Protein AF-0000000080304300 (afdb_homodimer)

Secondary structure (DSSP, 8-state):
-----SHHHHHHHHHHHHHHHHHHHHHHHHHHHHHHHHT--HHHHHHHHHHHHHHHHHHHHHHHHHHHHH-HHHHHHHHHHHHHHHHHHHHT--SHHHHHHHHHHHHHHHHHHHHHHHHHHHHHHHTT-HHHHHHHHHHHTTHHHHHHHHHHHHHHHHHHHH-HHHHHHHHHHHHHHHHHHHHHS------------S------------SS--HHHHHHHHHHHHHHHHHHHHHHHHHHHHHHHTT---HHHHHHHHHHHHHTHHHHHHHHHHHHHH---SHHHHHHHHHHHHHHHHHHSSSS--HHHHHHHHHHHHHHHHHHHHHHHHHHHHH-SSHHHHHHHHHHHHHHHHHHHHHHHHHHHHHHHHH-HHHHHHHHHHHHHHHHHHHHHHHHS--/-----SHHHHHHHHHHHHHHHHHHHHHHHHHHHHHHHHT--HHHHHHHHHHHHHHHHHHHHHHHHHHHHH-HHHHHHHHHHHHHHHHHHHHT--SHHHHHHHHHHHHHHHHHHHHHHHHHHHHHHHTT-HHHHHHHHHHHTTHHHHHHHHHHHHHHHHHHHH-HHHHHHHHHHHHHHHHHHHHHS------------S----S-------SS--HHHHHHHHHHHHHHHHHHHHHHHHHHHHHHHTT---HHHHHHHHHHHHHTHHHHHHHHHHHHHH---SHHHHHHHHHHHHHHHHHHSSSS--HHHHHHHHHHHHHHHHHHHHHHHHHHHHH-SSHHHHHHHHHHHHHHHHHHHHHHHHHHHHHHHHH-HHHHHHHHHHHHHHHHHHHHHHHHS--

Radius of gyration: 26.08 Å; Cα contacts (8 Å, |Δi|>4): 1464; chains: 2; bounding box: 70×68×54 Å

Foldseek 3Di:
DPPPDLVVVLVLLLVLLLLLLLVLLQLVLCLVQVCVQLVNDSVLSVVLSLLLLVLLQPCLLVLLLVCLQVWLLVLLLQLLLLLLCLLLQCLVDNYSVSNSVSSNSSSSSSSSSQLRSLLLLLVSQVVVPLLSSLLSLLSSLLSNLNSNLVSNVQNNVCCVVPNNSVSSNVSSVSSVVSSVVSVPDPGDIPDSDDVPPDDPDDDPPPDQPPDDQPPLLLLLLLLLLLLLLLLLLQCLLCQLVCCVVQQPDDSVVSVVLSSLLLNLLNLLSVVLSVDSVVDDACLVLLLCLLQVLLVLLLQQLDGRHHNVSNSVSSSVNSSSSSNNSSVSSSLLVVRASDSSRSSSSSSSSSNSSSSSNSNRNVVLVVLCVVPRSVSSSVSSNVSSVVSNVSNSVNRPPDD/DPPPDLVVVLVLLLVLLLLLLLVLQQLVLCLVQVCVQLVNDSVLSVVLSLLLLVLLQPCLLVLLLVCLQVWLLVLLLQLLLLQLCLLLQCLVDNYSVSNSVSSNSSSSSSSSSQLRSLLLLLVSQVVVPLLSSLLSLLSSLLSNLNSNLVSNVQNNVCCVVPNNSVSSNVSSVSSVVSSVVSVPDPRDIPDSDDVPPDDPDDDPPPPQPPDDQPPLLLLLLLLLLLLLLLLLLQCLLCQLVCCVVQQPDDSVVSVVLSSLLLNLLNLLSVVLSVDSVVDDACLVLLLCLLQVLLVLLLQQLDHRHHNVSNSVSSSVNSSSSSNNSSVSSSLLVVRASDSSRSSSSSSSSSNSSSSSNSNRNVVLVVLCVVPRSVSSSVSSNVSSVVSNVSNSVNRPPDD

Sequence (798 aa):
MRLPAPWPRVLLLYLCGLAAAAQLGKLAALAPAIAQGLALPLTTLALAISLLEAGGALFGAVAGRAAARVGLRPCLRGGMAALALAGLGASASGGAVGLIGWRLLEAAGYLGVIVSAPVLIAREAAAHGARCQALALTLWSTFVPVGLAAGAAAAAALGEALGWRLALAAGGGFALLLALGVARAPLADPAPAADADADADGAGAGPAPPAGGDRAATWGLCLGFGAFALFEVGVLGLLPTLLVEQAGLGVRAAGQWTALAALSAVLGSLAAAVRLRHGGSLRGPVLLSLGLPPLLLFGVFTAAPPASRAVALAIALNVLGGVFASLSFALLPRLAPDTRALVRANGLLAQCGASGSLLGPPLMAACVQAGGWTAAAILGAAVSAAAIPLVWRAVGGRRMRLPAPWPRVLLLYLCGLAAAAQLGKLAALAPAIAQGLALPLTTLALAISLLEAGGALFGAVAGRAAARVGLRPCLRGGMAALALAGLGASASGGAVGLIGWRLLEAAGYLGVIVSAPVLIAREAAAHGARCQALALTLWSTFVPVGLAAGAAAAAALGEALGWRLALAAGGGFALLLALGVARAPLADPAPAADADADADGAGAGPAPPAGGDRAATWGLCLGFGAFALFEVGVLGLLPTLLVEQAGLGVRAAGQWTALAALSAVLGSLAAAVRLRHGGSLRGPVLLSLGLPPLLLFGVFTAAPPASRAVALAIALNVLGGVFASLSFALLPRLAPDTRALVRANGLLAQCGASGSLLGPPLMAACVQAGGWTAAAILGAAVSAAAIPLVWRAVGGRR

pLDDT: mean 87.24, std 14.88, range [26.94, 97.81]

Nearest PDB structures (foldseek):
  8vzo-assembly1_A  TM=8.434E-01  e=4.130E-08  Mus musculus
  8hpk-assembly1_A  TM=7.659E-01  e=1.965E-08  Oxalobacter formigenes
  6e9o-assembly2_A  TM=7.586E-01  e=1.208E-07  Escherichia coli
  7yub-assembly1_R  TM=6.750E-01  e=6.348E-06  Homo sapiens
  7xq0-assembly1_A  TM=5.438E-01  e=7.372E-03  Homo sapiens

Organism: Piscinibacter sakaiensis (NCBI:txid1547922)

Solvent-accessible surface area (backbone atoms only — not comparable to full-atom values): 37168 Å² total; per-residue (Å²): 127,83,72,72,75,47,55,69,60,41,49,51,42,41,49,52,40,22,53,44,27,12,55,60,19,24,51,63,52,36,39,67,58,48,24,64,73,53,61,38,57,68,66,46,50,50,49,48,62,49,40,42,37,44,39,20,13,51,37,15,42,57,50,6,49,48,31,49,62,73,24,47,58,58,32,31,48,49,8,28,46,30,32,14,52,18,23,42,48,37,35,69,40,79,37,53,64,48,38,46,51,24,37,51,38,28,9,50,8,36,41,28,32,67,32,21,38,61,51,53,37,38,53,54,21,42,81,67,32,70,62,46,16,30,42,53,29,18,57,48,51,37,23,50,49,51,9,22,51,51,20,21,52,49,27,41,53,33,23,73,72,64,30,56,42,52,25,33,29,48,55,7,48,52,28,40,52,48,30,55,49,55,74,68,47,89,66,88,62,76,70,63,79,65,90,76,83,76,88,78,77,77,81,83,69,64,88,65,72,77,88,73,47,52,60,67,25,47,48,16,39,22,50,25,42,8,37,48,27,16,43,53,40,18,50,64,63,44,41,37,57,43,31,31,75,42,34,67,39,51,70,68,56,22,48,52,51,46,51,49,20,50,46,31,16,49,57,14,17,50,53,38,39,52,46,55,73,72,53,76,80,61,48,61,62,45,51,48,25,50,57,46,34,33,63,42,33,51,59,38,34,39,88,54,32,59,51,66,56,27,49,51,37,44,26,54,33,25,19,30,43,16,26,30,48,11,48,52,50,38,47,47,60,76,44,28,77,44,69,57,47,32,23,31,50,39,4,35,31,44,11,28,24,21,37,16,41,61,48,14,34,62,53,35,50,35,21,29,71,45,58,33,44,52,38,27,24,49,51,34,36,51,41,36,61,61,23,48,66,34,31,47,54,44,53,60,67,79,124,127,80,73,71,76,48,55,70,60,40,49,53,40,40,48,51,39,22,54,43,27,12,54,61,19,25,51,63,50,37,38,67,58,48,25,65,74,54,61,36,57,66,66,44,50,50,50,49,61,49,40,42,37,45,39,20,12,52,37,15,42,56,48,6,49,48,30,50,62,73,26,46,60,59,31,31,48,49,8,26,47,29,32,14,51,19,22,44,47,38,34,68,39,80,38,54,64,47,36,46,52,24,37,51,40,28,9,52,8,37,40,26,31,66,32,20,37,60,52,52,36,36,54,53,21,43,80,68,32,70,60,45,17,29,42,53,29,18,57,49,52,37,24,49,49,53,10,21,52,51,20,21,53,50,24,41,52,33,23,72,73,64,30,57,43,52,25,33,28,48,55,6,48,52,25,40,54,48,31,54,50,55,73,68,48,88,67,88,61,78,70,64,79,66,90,73,79,76,87,80,78,77,80,86,68,63,88,65,71,77,88,73,47,50,61,67,26,48,49,15,40,21,49,24,43,8,36,49,26,16,43,53,40,17,48,63,63,44,42,36,56,44,30,31,76,41,34,66,39,53,68,68,58,20,48,53,51,46,52,49,19,49,46,30,16,48,57,13,19,50,51,38,39,53,46,55,73,72,51,79,80,60,47,62,60,43,52,49,26,50,57,46,34,33,62,42,33,51,59,38,32,38,88,54,33,58,50,66,57,27,50,52,37,44,26,52,34,25,19,30,42,17,26,31,48,10,49,51,51,38,46,47,60,76,44,27,77,44,68,58,47,32,22,32,50,39,3,35,31,42,11,27,25,22,37,16,40,62,47,13,34,62,51,35,49,36,21,29,70,46,60,33,44,52,36,27,24,49,51,34,37,50,42,35,60,62,23,48,67,35,31,47,53,44,53,60,67,78,122

InterPro domains:
  IPR011701 Major facilitator superfamily [PF07690] (13-315)
  IPR020846 Major facilitator superfamily domain [PS50850] (9-399)
  IPR036259 MFS transporter superfamily [G3DSA:1.20.1250.20] (5-394)
  IPR036259 MFS transporter superfamily [SSF103473] (5-395)
  IPR050189 Major Facilitator Superfamily Efflux Transporters [PTHR43124] (6-391)

Structure (mmCIF, N/CA/C/O backbone):
data_AF-0000000080304300-model_v1
#
loop_
_entity.id
_entity.type
_entity.pdbx_description
1 polymer 'Major facilitator superfamily (MFS) profile domain-containing protein'
#
loop_
_atom_site.group_PDB
_atom_site.id
_atom_site.type_symbol
_atom_site.label_atom_id
_atom_site.label_alt_id
_atom_site.label_comp_id
_atom_site.label_asym_id
_atom_site.label_entity_id
_atom_site.label_seq_id
_atom_site.pdbx_PDB_ins_code
_atom_site.Cartn_x
_atom_site.Cartn_y
_atom_site.Cartn_z
_atom_site.occupancy
_atom_site.B_iso_or_equiv
_atom_site.auth_seq_id
_atom_site.auth_comp_id
_atom_site.auth_asym_id
_atom_site.auth_atom_id
_atom_site.pdbx_PDB_model_num
ATOM 1 N N . MET A 1 1 ? 37.688 18.016 22.062 1 36 1 MET A N 1
ATOM 2 C CA . MET A 1 1 ? 37.656 16.562 22.141 1 36 1 MET A CA 1
ATOM 3 C C . MET A 1 1 ? 37.375 15.938 20.781 1 36 1 MET A C 1
ATOM 5 O O . MET A 1 1 ? 36.469 16.359 20.094 1 36 1 MET A O 1
ATOM 9 N N . ARG A 1 2 ? 38.312 15.359 20.156 1 46.16 2 ARG A N 1
ATOM 10 C CA . ARG A 1 2 ? 38.188 14.773 18.828 1 46.16 2 ARG A CA 1
ATOM 11 C C . ARG A 1 2 ? 37 13.828 18.766 1 46.16 2 ARG A C 1
ATOM 13 O O . ARG A 1 2 ? 36.844 12.93 19.594 1 46.16 2 ARG A O 1
ATOM 20 N N . LEU A 1 3 ? 35.938 14.234 18.266 1 57.72 3 LEU A N 1
ATOM 21 C CA . LEU A 1 3 ? 34.719 13.422 18.203 1 57.72 3 LEU A CA 1
ATOM 22 C C . LEU A 1 3 ? 35.062 12.016 17.703 1 57.72 3 LEU A C 1
ATOM 24 O O . LEU A 1 3 ? 35.812 11.859 16.734 1 57.72 3 LEU A O 1
ATOM 28 N N . PRO A 1 4 ? 35 11.023 18.594 1 64.88 4 PRO A N 1
ATOM 29 C CA . PRO A 1 4 ? 35.219 9.648 18.141 1 64.88 4 PRO A CA 1
ATOM 30 C C . PRO A 1 4 ? 34.594 9.352 16.781 1 64.88 4 PRO A C 1
ATOM 32 O O . PRO A 1 4 ? 33.562 9.953 16.438 1 64.88 4 PRO A O 1
ATOM 35 N N . ALA A 1 5 ? 35.375 8.727 16 1 75.56 5 ALA A N 1
ATOM 36 C CA . ALA A 1 5 ? 34.938 8.336 14.664 1 75.56 5 ALA A CA 1
ATOM 37 C C . ALA A 1 5 ? 33.531 7.75 14.703 1 75.56 5 ALA A C 1
ATOM 39 O O . ALA A 1 5 ? 33.219 6.953 15.594 1 75.56 5 ALA A O 1
ATOM 40 N N . PRO A 1 6 ? 32.594 8.234 13.922 1 86.12 6 PRO A N 1
ATOM 41 C CA . PRO A 1 6 ? 31.203 7.805 13.93 1 86.12 6 PRO A CA 1
ATOM 42 C C . PRO A 1 6 ? 31.016 6.367 13.445 1 86.12 6 PRO A C 1
ATOM 44 O O . PRO A 1 6 ? 29.938 5.797 13.594 1 86.12 6 PRO A O 1
ATOM 47 N N . TRP A 1 7 ? 32.031 5.633 13.078 1 90.06 7 TRP A N 1
ATOM 48 C CA . TRP A 1 7 ? 31.938 4.414 12.281 1 90.06 7 TRP A CA 1
ATOM 49 C C . TRP A 1 7 ? 31.438 3.244 13.125 1 90.06 7 TRP A C 1
ATOM 51 O O . TRP A 1 7 ? 30.641 2.428 12.656 1 90.06 7 TRP A O 1
ATOM 61 N N . PRO A 1 8 ? 31.859 3.164 14.414 1 90.31 8 PRO A N 1
ATOM 62 C CA . PRO A 1 8 ? 31.312 2.045 15.18 1 90.31 8 PRO A CA 1
ATOM 63 C C . PRO A 1 8 ? 29.781 2.104 15.297 1 90.31 8 PRO A C 1
ATOM 65 O O . PRO A 1 8 ? 29.109 1.077 15.18 1 90.31 8 PRO A O 1
ATOM 68 N N . ARG A 1 9 ? 29.281 3.266 15.477 1 92.62 9 ARG A N 1
ATOM 69 C CA . ARG A 1 9 ? 27.828 3.424 15.594 1 92.62 9 ARG A CA 1
ATOM 70 C C . ARG A 1 9 ? 27.156 3.271 14.234 1 92.62 9 ARG A C 1
ATOM 72 O O . ARG A 1 9 ? 26.094 2.666 14.125 1 92.62 9 ARG A O 1
ATOM 79 N N . VAL A 1 10 ? 27.766 3.826 13.203 1 94.75 10 VAL A N 1
ATOM 80 C CA . VAL A 1 10 ? 27.25 3.707 11.844 1 94.75 10 VAL A CA 1
ATOM 81 C C . VAL A 1 10 ? 27.203 2.234 11.438 1 94.75 10 VAL A C 1
ATOM 83 O O . VAL A 1 10 ? 26.219 1.785 10.844 1 94.75 10 VAL A O 1
ATOM 86 N N . LEU A 1 11 ? 28.203 1.479 11.836 1 95.56 11 LEU A N 1
ATOM 87 C CA . LEU A 1 11 ? 28.266 0.063 11.492 1 95.56 11 LEU A CA 1
ATOM 88 C C . LEU A 1 11 ? 27.203 -0.726 12.25 1 95.56 11 LEU A C 1
ATOM 90 O O . LEU A 1 11 ? 26.641 -1.679 11.711 1 95.56 11 LEU A O 1
ATOM 94 N N . LEU A 1 12 ? 26.984 -0.358 13.469 1 95.69 12 LEU A N 1
ATOM 95 C CA . LEU A 1 12 ? 25.922 -1.001 14.219 1 95.69 12 LEU A CA 1
ATOM 96 C C . LEU A 1 12 ? 24.562 -0.776 13.555 1 95.69 12 LEU A C 1
ATOM 98 O O . LEU A 1 12 ? 23.781 -1.713 13.398 1 95.69 12 LEU A O 1
ATOM 102 N N . LEU A 1 13 ? 24.328 0.427 13.148 1 96.88 13 LEU A N 1
ATOM 103 C CA . LEU A 1 13 ? 23.078 0.775 12.477 1 96.88 13 LEU A CA 1
ATOM 104 C C . LEU A 1 13 ? 22.984 0.091 11.117 1 96.88 13 LEU A C 1
ATOM 106 O O . LEU A 1 13 ? 21.906 -0.354 10.719 1 96.88 13 LEU A O 1
ATOM 110 N N . TYR A 1 14 ? 24.078 0.049 10.453 1 97.12 14 TYR A N 1
ATOM 111 C CA . TYR A 1 14 ? 24.125 -0.669 9.188 1 97.12 14 TYR A CA 1
ATOM 112 C C . TYR A 1 14 ? 23.797 -2.143 9.383 1 97.12 14 TYR A C 1
ATOM 114 O O . TYR A 1 14 ? 23.031 -2.723 8.594 1 97.12 14 TYR A O 1
ATOM 122 N N . LEU A 1 15 ? 24.312 -2.742 10.438 1 97.44 15 LEU A N 1
ATOM 123 C CA . LEU A 1 15 ? 24.031 -4.141 10.734 1 97.44 15 LEU A CA 1
ATOM 124 C C . LEU A 1 15 ? 22.547 -4.355 11.039 1 97.44 15 LEU A C 1
ATOM 126 O O . LEU A 1 15 ? 22 -5.41 10.719 1 97.44 15 LEU A O 1
ATOM 130 N N . CYS A 1 16 ? 21.938 -3.408 11.656 1 97.75 16 CYS A N 1
ATOM 131 C CA . CYS A 1 16 ? 20.5 -3.48 11.875 1 97.75 16 CYS A CA 1
ATOM 132 C C . CYS A 1 16 ? 19.75 -3.512 10.555 1 97.75 16 CYS A C 1
ATOM 134 O O . CYS A 1 16 ? 18.797 -4.273 10.391 1 97.75 16 CYS A O 1
ATOM 136 N N . GLY A 1 17 ? 20.234 -2.684 9.656 1 97.44 17 GLY A N 1
ATOM 137 C CA . GLY A 1 17 ? 19.672 -2.709 8.32 1 97.44 17 GLY A CA 1
ATOM 138 C C . GLY A 1 17 ? 19.875 -4.031 7.605 1 97.44 17 GLY A C 1
ATOM 139 O O . GLY A 1 17 ? 18.953 -4.531 6.941 1 97.44 17 GLY A O 1
ATOM 140 N N . LEU A 1 18 ? 21.016 -4.574 7.766 1 97.06 18 LEU A N 1
ATOM 141 C CA . LEU A 1 18 ? 21.328 -5.871 7.164 1 97.06 18 LEU A CA 1
ATOM 142 C C . LEU A 1 18 ? 20.406 -6.953 7.727 1 97.06 18 LEU A C 1
ATOM 144 O O . LEU A 1 18 ? 19.906 -7.793 6.98 1 97.06 18 LEU A O 1
ATOM 148 N N . ALA A 1 19 ? 20.234 -6.895 8.984 1 97.38 19 ALA A N 1
ATOM 149 C CA . ALA A 1 19 ? 19.344 -7.867 9.633 1 97.38 19 ALA A CA 1
ATOM 150 C C . ALA A 1 19 ? 17.922 -7.742 9.117 1 97.38 19 ALA A C 1
ATOM 152 O O . ALA A 1 19 ? 17.234 -8.742 8.922 1 97.38 19 ALA A O 1
ATOM 153 N N . ALA A 1 20 ? 17.516 -6.551 8.984 1 96.75 20 ALA A N 1
ATOM 154 C CA . ALA A 1 20 ? 16.172 -6.297 8.453 1 96.75 20 ALA A CA 1
ATOM 155 C C . ALA A 1 20 ? 16.047 -6.805 7.023 1 96.75 20 ALA A C 1
ATOM 157 O O . ALA A 1 20 ? 15.102 -7.535 6.703 1 96.75 20 ALA A O 1
ATOM 158 N N . ALA A 1 21 ? 17.016 -6.48 6.184 1 95.38 21 ALA A N 1
ATOM 159 C CA . ALA A 1 21 ? 16.984 -6.879 4.781 1 95.38 21 ALA A CA 1
ATOM 160 C C . ALA A 1 21 ? 17.188 -8.383 4.629 1 95.38 21 ALA A C 1
ATOM 162 O O . ALA A 1 21 ? 16.719 -8.984 3.656 1 95.38 21 ALA A O 1
ATOM 163 N N . ALA A 1 22 ? 17.844 -8.969 5.539 1 95.31 22 ALA A N 1
ATOM 164 C CA . ALA A 1 22 ? 18.109 -10.406 5.516 1 95.31 22 ALA A CA 1
ATOM 165 C C . ALA A 1 22 ? 16.797 -11.195 5.574 1 95.31 22 ALA A C 1
ATOM 167 O O . ALA A 1 22 ? 16.734 -12.336 5.113 1 95.31 22 ALA A O 1
ATOM 168 N N . GLN A 1 23 ? 15.781 -10.57 6.141 1 93.75 23 GLN A N 1
ATOM 169 C CA . GLN A 1 23 ? 14.492 -11.25 6.254 1 93.75 23 GLN A CA 1
ATOM 170 C C . GLN A 1 23 ? 13.891 -11.523 4.879 1 93.75 23 GLN A C 1
ATOM 172 O O . GLN A 1 23 ? 13.125 -12.469 4.707 1 93.75 23 GLN A O 1
ATOM 177 N N . LEU A 1 24 ? 14.242 -10.727 3.902 1 89 24 LEU A N 1
ATOM 178 C CA . LEU A 1 24 ? 13.789 -10.93 2.529 1 89 24 LEU A CA 1
ATOM 179 C C . LEU A 1 24 ? 14.383 -12.211 1.946 1 89 24 LEU A C 1
ATOM 181 O O . LEU A 1 24 ? 13.648 -13.07 1.449 1 89 24 LEU A O 1
ATOM 185 N N . GLY A 1 25 ? 15.633 -12.359 2.074 1 89.69 25 GLY A N 1
ATOM 186 C CA . GLY A 1 25 ? 16.328 -13.516 1.53 1 89.69 25 GLY A CA 1
ATOM 187 C C . GLY A 1 25 ? 16.078 -14.789 2.324 1 89.69 25 GLY A C 1
ATOM 188 O O . GLY A 1 25 ? 16.031 -15.883 1.757 1 89.69 25 GLY A O 1
ATOM 189 N N . LYS A 1 26 ? 15.883 -14.586 3.584 1 92.5 26 LYS A N 1
ATOM 190 C CA . LYS A 1 26 ? 15.695 -15.719 4.484 1 92.5 26 LYS A CA 1
ATOM 191 C C . LYS A 1 26 ? 14.453 -16.516 4.117 1 92.5 26 LYS A C 1
ATOM 193 O O . LYS A 1 26 ? 14.516 -17.734 3.945 1 92.5 26 LYS A O 1
ATOM 198 N N . LEU A 1 27 ? 13.367 -15.859 3.98 1 90.5 27 LEU A N 1
ATOM 199 C CA . LEU A 1 27 ? 12.117 -16.562 3.709 1 90.5 27 LEU A CA 1
ATOM 200 C C . LEU A 1 27 ? 12.133 -17.172 2.309 1 90.5 27 LEU A C 1
ATOM 202 O O . LEU A 1 27 ? 11.617 -18.266 2.1 1 90.5 27 LEU A O 1
ATOM 206 N N . ALA A 1 28 ? 12.727 -16.453 1.41 1 87.06 28 ALA A N 1
ATOM 207 C CA . ALA A 1 28 ? 12.805 -16.953 0.042 1 87.06 28 ALA A CA 1
ATOM 208 C C . ALA A 1 28 ? 13.625 -18.25 -0.025 1 87.06 28 ALA A C 1
ATOM 210 O O . ALA A 1 28 ? 13.25 -19.203 -0.71 1 87.06 28 ALA A O 1
ATOM 211 N N . ALA A 1 29 ? 14.688 -18.297 0.688 1 88.25 29 ALA A N 1
ATOM 212 C CA . ALA A 1 29 ? 15.586 -19.453 0.686 1 88.25 29 ALA A CA 1
ATOM 213 C C . ALA A 1 29 ? 14.945 -20.656 1.381 1 88.25 29 ALA A C 1
ATOM 215 O O . ALA A 1 29 ? 15.203 -21.797 1.016 1 88.25 29 ALA A O 1
ATOM 216 N N . LEU A 1 30 ? 14.062 -20.391 2.293 1 92.31 30 LEU A N 1
ATOM 217 C CA . LEU A 1 30 ? 13.5 -21.469 3.102 1 92.31 30 LEU A CA 1
ATOM 218 C C . LEU A 1 30 ? 12.109 -21.844 2.605 1 92.31 30 LEU A C 1
ATOM 220 O O . LEU A 1 30 ? 11.492 -22.781 3.129 1 92.31 30 LEU A O 1
ATOM 224 N N . ALA A 1 31 ? 11.648 -21.203 1.63 1 90.12 31 ALA A N 1
ATOM 225 C CA . ALA A 1 31 ? 10.266 -21.328 1.178 1 90.12 31 ALA A CA 1
ATOM 226 C C . ALA A 1 31 ? 9.914 -22.766 0.842 1 90.12 31 ALA A C 1
ATOM 228 O O . ALA A 1 31 ? 8.898 -23.297 1.306 1 90.12 31 ALA A O 1
ATOM 229 N N . PRO A 1 32 ? 10.797 -23.547 0.111 1 87.25 32 PRO A N 1
ATOM 230 C CA . PRO A 1 32 ? 10.43 -24.922 -0.203 1 87.25 32 PRO A CA 1
ATOM 231 C C . PRO A 1 32 ? 10.344 -25.812 1.039 1 87.25 32 PRO A C 1
ATOM 233 O O . PRO A 1 32 ? 9.43 -26.625 1.156 1 87.25 32 PRO A O 1
ATOM 236 N N . ALA A 1 33 ? 11.227 -25.609 1.928 1 90.94 33 ALA A N 1
ATOM 237 C CA . ALA A 1 33 ? 11.242 -26.406 3.15 1 90.94 33 ALA A CA 1
ATOM 238 C C . ALA A 1 33 ? 10.031 -26.078 4.027 1 90.94 33 ALA A C 1
ATOM 240 O O . ALA A 1 33 ? 9.438 -26.984 4.629 1 90.94 33 ALA A O 1
ATOM 241 N N . ILE A 1 34 ? 9.648 -24.844 4.121 1 92 34 ILE A N 1
ATOM 242 C CA . ILE A 1 34 ? 8.5 -24.438 4.918 1 92 34 ILE A CA 1
ATOM 243 C C . ILE A 1 34 ? 7.215 -24.953 4.281 1 92 34 ILE A C 1
ATOM 245 O O . ILE A 1 34 ? 6.316 -25.422 4.984 1 92 34 ILE A O 1
ATOM 249 N N . ALA A 1 35 ? 7.211 -24.797 2.996 1 89.94 35 ALA A N 1
ATOM 250 C CA . ALA A 1 35 ? 6.051 -25.312 2.262 1 89.94 35 ALA A CA 1
ATOM 251 C C . ALA A 1 35 ? 5.809 -26.781 2.561 1 89.94 35 ALA A C 1
ATOM 253 O O . ALA A 1 35 ? 4.672 -27.203 2.789 1 89.94 35 ALA A O 1
ATOM 254 N N . GLN A 1 36 ? 6.848 -27.562 2.523 1 89.88 36 GLN A N 1
ATOM 255 C CA . GLN A 1 36 ? 6.758 -29 2.807 1 89.88 36 GLN A CA 1
ATOM 256 C C . GLN A 1 36 ? 6.434 -29.25 4.277 1 89.88 36 GLN A C 1
ATOM 258 O O . GLN A 1 36 ? 5.594 -30.094 4.598 1 89.88 36 GLN A O 1
ATOM 263 N N . GLY A 1 37 ? 7.004 -28.547 5.141 1 90.69 37 GLY A N 1
ATOM 264 C CA . GLY A 1 37 ? 6.852 -28.766 6.57 1 90.69 37 GLY A CA 1
ATOM 265 C C . GLY A 1 37 ? 5.473 -28.391 7.086 1 90.69 37 GLY A C 1
ATOM 266 O O . GLY A 1 37 ? 4.941 -29.047 7.984 1 90.69 37 GLY A O 1
ATOM 267 N N . LEU A 1 38 ? 4.918 -27.359 6.5 1 90.56 38 LEU A N 1
ATOM 268 C CA . LEU A 1 38 ? 3.633 -26.859 6.984 1 90.56 38 LEU A CA 1
ATOM 269 C C . LEU A 1 38 ? 2.518 -27.172 5.992 1 90.56 38 LEU A C 1
ATOM 271 O O . LEU A 1 38 ? 1.366 -26.797 6.203 1 90.56 38 LEU A O 1
ATOM 275 N N . ALA A 1 39 ? 2.875 -27.844 4.863 1 88.88 39 ALA A N 1
ATOM 276 C CA . ALA A 1 39 ? 1.916 -28.219 3.828 1 88.88 39 ALA A CA 1
ATOM 277 C C . ALA A 1 39 ? 1.19 -27 3.285 1 88.88 39 ALA A C 1
ATOM 279 O O . ALA A 1 39 ? -0.042 -26.969 3.24 1 88.88 39 ALA A O 1
ATOM 280 N N . LEU A 1 40 ? 1.967 -26.047 2.959 1 87.69 40 LEU A N 1
ATOM 281 C CA . LEU A 1 40 ? 1.438 -24.797 2.41 1 87.69 40 LEU A CA 1
ATOM 282 C C . LEU A 1 40 ? 1.703 -24.719 0.91 1 87.69 40 LEU A C 1
ATOM 284 O O . LEU A 1 40 ? 2.754 -25.156 0.434 1 87.69 40 LEU A O 1
ATOM 288 N N . PRO A 1 41 ? 0.668 -24.156 0.206 1 82.56 41 PRO A N 1
ATOM 289 C CA . PRO A 1 41 ? 0.968 -23.891 -1.202 1 82.56 41 PRO A CA 1
ATOM 290 C C . PRO A 1 41 ? 2.041 -22.812 -1.378 1 82.56 41 PRO A C 1
ATOM 292 O O . PRO A 1 41 ? 2.188 -21.938 -0.526 1 82.56 41 PRO A O 1
ATOM 295 N N . LEU A 1 42 ? 2.711 -22.844 -2.469 1 78.31 42 LEU A N 1
ATOM 296 C CA . LEU A 1 42 ? 3.783 -21.906 -2.771 1 78.31 42 LEU A CA 1
ATOM 297 C C . LEU A 1 42 ? 3.232 -20.5 -2.961 1 78.31 42 LEU A C 1
ATOM 299 O O . LEU A 1 42 ? 3.934 -19.516 -2.715 1 78.31 42 LEU A O 1
ATOM 303 N N . THR A 1 43 ? 2.004 -20.391 -3.264 1 78.06 43 THR A N 1
ATOM 304 C CA . THR A 1 43 ? 1.373 -19.094 -3.43 1 78.06 43 THR A CA 1
ATOM 305 C C . THR A 1 43 ? 1.251 -18.375 -2.09 1 78.06 43 THR A C 1
ATOM 307 O O . THR A 1 43 ? 1.375 -17.156 -2.021 1 78.06 43 THR A O 1
ATOM 310 N N . THR A 1 44 ? 1.063 -19.141 -1.089 1 82 44 THR A N 1
ATOM 311 C CA . THR A 1 44 ? 1.005 -18.578 0.257 1 82 44 THR A CA 1
ATOM 312 C C . THR A 1 44 ? 2.371 -18.047 0.681 1 82 44 THR A C 1
ATOM 314 O O . THR A 1 44 ? 2.469 -16.969 1.278 1 82 44 THR A O 1
ATOM 317 N N . LEU A 1 45 ? 3.342 -18.734 0.316 1 84.94 45 LEU A N 1
ATOM 318 C CA . LEU A 1 45 ? 4.691 -18.312 0.659 1 84.94 45 LEU A CA 1
ATOM 319 C C . LEU A 1 45 ? 5.102 -17.094 -0.166 1 84.94 45 LEU A C 1
ATOM 321 O O . LEU A 1 45 ? 5.805 -16.203 0.33 1 84.94 45 LEU A O 1
ATOM 325 N N . ALA A 1 46 ? 4.637 -17.094 -1.378 1 81.12 46 ALA A N 1
ATOM 326 C CA . ALA A 1 46 ? 4.902 -15.93 -2.213 1 81.12 46 ALA A CA 1
ATOM 327 C C . ALA A 1 46 ? 4.254 -14.68 -1.623 1 81.12 46 ALA A C 1
ATOM 329 O O . ALA A 1 46 ? 4.855 -13.602 -1.627 1 81.12 46 ALA A O 1
ATOM 330 N N . LEU A 1 47 ? 3.127 -14.82 -1.205 1 83.81 47 LEU A N 1
ATOM 331 C CA . LEU A 1 47 ? 2.439 -13.727 -0.536 1 83.81 47 LEU A CA 1
ATOM 332 C C . LEU A 1 47 ? 3.199 -13.281 0.711 1 83.81 47 LEU A C 1
ATOM 334 O O . LEU A 1 47 ? 3.379 -12.086 0.946 1 83.81 47 LEU A O 1
ATOM 338 N N . ALA A 1 48 ? 3.629 -14.227 1.461 1 87.56 48 ALA A N 1
ATOM 339 C CA . ALA A 1 48 ? 4.383 -13.93 2.676 1 87.56 48 ALA A CA 1
ATOM 340 C C . ALA A 1 48 ? 5.66 -13.156 2.354 1 87.56 48 ALA A C 1
ATOM 342 O O . ALA A 1 48 ? 6.039 -12.234 3.078 1 87.56 48 ALA A O 1
ATOM 343 N N . ILE A 1 49 ? 6.301 -13.539 1.333 1 86.44 49 ILE A N 1
ATOM 344 C CA . ILE A 1 49 ? 7.531 -12.883 0.904 1 86.44 49 ILE A CA 1
ATOM 345 C C . ILE A 1 49 ? 7.234 -11.438 0.512 1 86.44 49 ILE A C 1
ATOM 347 O O . ILE A 1 49 ? 7.938 -10.516 0.933 1 86.44 49 ILE A O 1
ATOM 351 N N . SER A 1 50 ? 6.148 -11.195 -0.153 1 87.06 50 SER A N 1
ATOM 352 C CA . SER A 1 50 ? 5.809 -9.867 -0.652 1 87.06 50 SER A CA 1
ATOM 353 C C . SER A 1 50 ? 5.348 -8.953 0.478 1 87.06 50 SER A C 1
ATOM 355 O O . SER A 1 50 ? 5.422 -7.727 0.364 1 87.06 50 SER A O 1
ATOM 357 N N . LEU A 1 51 ? 4.895 -9.523 1.556 1 88.56 51 LEU A N 1
ATOM 358 C CA . LEU A 1 51 ? 4.312 -8.758 2.652 1 88.56 51 LEU A CA 1
ATOM 359 C C . LEU A 1 51 ? 5.355 -7.852 3.295 1 88.56 51 LEU A C 1
ATOM 361 O O . LEU A 1 51 ? 5.027 -6.77 3.789 1 88.56 51 LEU A O 1
ATOM 365 N N . LEU A 1 52 ? 6.562 -8.281 3.242 1 89.44 52 LEU A N 1
ATOM 366 C CA . LEU A 1 52 ? 7.594 -7.449 3.85 1 89.44 52 LEU A CA 1
ATOM 367 C C . LEU A 1 52 ? 7.699 -6.105 3.139 1 89.44 52 LEU A C 1
ATOM 369 O O . LEU A 1 52 ? 7.797 -5.062 3.789 1 89.44 52 LEU A O 1
ATOM 373 N N . GLU A 1 53 ? 7.637 -6.152 1.825 1 88.31 53 GLU A N 1
ATOM 374 C CA . GLU A 1 53 ? 7.695 -4.922 1.042 1 88.31 53 GLU A CA 1
ATOM 375 C C . GLU A 1 53 ? 6.371 -4.168 1.095 1 88.31 53 GLU A C 1
ATOM 377 O O . GLU A 1 53 ? 6.348 -2.938 0.992 1 88.31 53 GLU A O 1
ATOM 382 N N . ALA A 1 54 ? 5.34 -4.867 1.312 1 89.19 54 ALA A N 1
ATOM 383 C CA . ALA A 1 54 ? 4.016 -4.254 1.339 1 89.19 54 ALA A CA 1
ATOM 384 C C . ALA A 1 54 ? 3.891 -3.27 2.5 1 89.19 54 ALA A C 1
ATOM 386 O O . ALA A 1 54 ? 3.24 -2.229 2.373 1 89.19 54 ALA A O 1
ATOM 387 N N . GLY A 1 55 ? 4.488 -3.58 3.584 1 88.56 55 GLY A N 1
ATOM 388 C CA . GLY A 1 55 ? 4.469 -2.666 4.715 1 88.56 55 GLY A CA 1
ATOM 389 C C . GLY A 1 55 ? 5.039 -1.299 4.387 1 88.56 55 GLY A C 1
ATOM 390 O O . GLY A 1 55 ? 4.414 -0.276 4.68 1 88.56 55 GLY A O 1
ATOM 391 N N . GLY A 1 56 ? 6.164 -1.354 3.799 1 89.31 56 GLY A N 1
ATOM 392 C CA . GLY A 1 56 ? 6.793 -0.102 3.406 1 89.31 56 GLY A CA 1
ATOM 393 C C . GLY A 1 56 ? 6.039 0.623 2.307 1 89.31 56 GLY A C 1
ATOM 394 O O . GLY A 1 56 ? 5.922 1.85 2.33 1 89.31 56 GLY A O 1
ATOM 395 N N . ALA A 1 57 ? 5.559 -0.145 1.434 1 89.88 57 ALA A N 1
ATOM 396 C CA . ALA A 1 57 ? 4.828 0.426 0.306 1 89.88 57 ALA A CA 1
ATOM 397 C C . ALA A 1 57 ? 3.545 1.109 0.775 1 89.88 57 ALA A C 1
ATOM 399 O O . ALA A 1 57 ? 3.184 2.178 0.274 1 89.88 57 ALA A O 1
ATOM 400 N N . LEU A 1 58 ? 2.996 0.575 1.768 1 88.25 58 LEU A N 1
ATOM 401 C CA . LEU A 1 58 ? 1.683 1.05 2.184 1 88.25 58 LEU A CA 1
ATOM 402 C C . LEU A 1 58 ? 1.808 2.127 3.256 1 88.25 58 LEU A C 1
ATOM 404 O O . LEU A 1 58 ? 0.973 3.031 3.336 1 88.25 58 LEU A O 1
ATOM 408 N N . PHE A 1 59 ? 2.947 2.061 4.02 1 86.81 59 PHE A N 1
ATOM 409 C CA . PHE A 1 59 ? 2.926 2.904 5.211 1 86.81 59 PHE A CA 1
ATOM 410 C C . PHE A 1 59 ? 4.277 3.572 5.426 1 86.81 59 PHE A C 1
ATOM 412 O O . PHE A 1 59 ? 4.578 4.039 6.527 1 86.81 59 PHE A O 1
ATOM 419 N N . GLY A 1 60 ? 5.07 3.629 4.441 1 88.88 60 GLY A N 1
ATOM 420 C CA . GLY A 1 60 ? 6.383 4.242 4.59 1 88.88 60 GLY A CA 1
ATOM 421 C C . GLY A 1 60 ? 6.316 5.688 5.035 1 88.88 60 GLY A C 1
ATOM 422 O O . GLY A 1 60 ? 6.969 6.074 6.012 1 88.88 60 GLY A O 1
ATOM 423 N N . ALA A 1 61 ? 5.559 6.516 4.371 1 85.31 61 ALA A N 1
ATOM 424 C CA . ALA A 1 61 ? 5.43 7.934 4.691 1 85.31 61 ALA A CA 1
ATOM 425 C C . ALA A 1 61 ? 4.809 8.133 6.07 1 85.31 61 ALA A C 1
ATOM 427 O O . ALA A 1 61 ? 5.219 9.016 6.82 1 85.31 61 ALA A O 1
ATOM 428 N N . VAL A 1 62 ? 3.938 7.281 6.363 1 81.5 62 VAL A N 1
ATOM 429 C CA . VAL A 1 62 ? 3.275 7.34 7.664 1 81.5 62 VAL A CA 1
ATOM 430 C C . VAL A 1 62 ? 4.266 6.969 8.766 1 81.5 62 VAL A C 1
ATOM 432 O O . VAL A 1 62 ? 4.301 7.605 9.82 1 81.5 62 VAL A O 1
ATOM 435 N N . ALA A 1 63 ? 4.996 5.98 8.477 1 87 63 ALA A N 1
ATOM 436 C CA . ALA A 1 63 ? 6.012 5.562 9.445 1 87 63 ALA A CA 1
ATOM 437 C C . ALA A 1 63 ? 7.062 6.652 9.641 1 87 63 ALA A C 1
ATOM 439 O O . ALA A 1 63 ? 7.57 6.844 10.75 1 87 63 ALA A O 1
ATOM 440 N N . GLY A 1 64 ? 7.426 7.305 8.586 1 86 64 GLY A N 1
ATOM 441 C CA . GLY A 1 64 ? 8.344 8.43 8.711 1 86 64 GLY A CA 1
ATOM 442 C C . GLY A 1 64 ? 7.809 9.539 9.594 1 86 64 GLY A C 1
ATOM 443 O O . GLY A 1 64 ? 8.523 10.055 10.453 1 86 64 GLY A O 1
ATOM 444 N N . ARG A 1 65 ? 6.602 9.883 9.406 1 81.5 65 ARG A N 1
ATOM 445 C CA . ARG A 1 65 ? 5.969 10.906 10.234 1 81.5 65 ARG A CA 1
ATOM 446 C C . ARG A 1 65 ? 5.891 10.469 11.688 1 81.5 65 ARG A C 1
ATOM 448 O O . ARG A 1 65 ? 6.109 11.266 12.602 1 81.5 65 ARG A O 1
ATOM 455 N N . ALA A 1 66 ? 5.566 9.219 11.852 1 81.38 66 ALA A N 1
ATOM 456 C CA . ALA A 1 66 ? 5.484 8.672 13.203 1 81.38 66 ALA A CA 1
ATOM 457 C C . ALA A 1 66 ? 6.852 8.672 13.883 1 81.38 66 ALA A C 1
ATOM 459 O O . ALA A 1 66 ? 6.961 8.977 15.07 1 81.38 66 ALA A O 1
ATOM 460 N N . ALA A 1 67 ? 7.785 8.328 13.148 1 88.25 67 ALA A N 1
ATOM 461 C CA . ALA A 1 67 ? 9.141 8.297 13.688 1 88.25 67 ALA A CA 1
ATOM 462 C C . ALA A 1 67 ? 9.617 9.703 14.047 1 88.25 67 ALA A C 1
ATOM 464 O O . ALA A 1 67 ? 10.352 9.883 15.023 1 88.25 67 ALA A O 1
ATOM 465 N N . ALA A 1 68 ? 9.219 10.688 13.266 1 83.5 68 ALA A N 1
ATOM 466 C CA . ALA A 1 68 ? 9.562 12.078 13.555 1 83.5 68 ALA A CA 1
A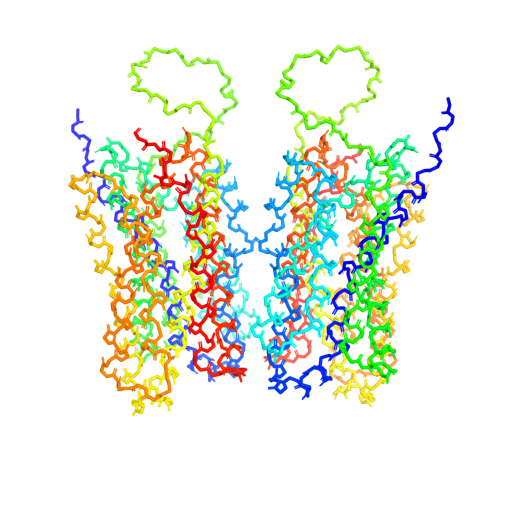TOM 467 C C . ALA A 1 68 ? 8.93 12.539 14.867 1 83.5 68 ALA A C 1
ATOM 469 O O . ALA A 1 68 ? 9.492 13.375 15.57 1 83.5 68 ALA A O 1
ATOM 470 N N . ARG A 1 69 ? 7.852 11.914 15.203 1 80 69 ARG A N 1
ATOM 471 C CA . ARG A 1 69 ? 7.125 12.328 16.391 1 80 69 ARG A CA 1
ATOM 472 C C . ARG A 1 69 ? 7.586 11.547 17.625 1 80 69 ARG A C 1
ATOM 474 O O . ARG A 1 69 ? 7.773 12.117 18.703 1 80 69 ARG A O 1
ATOM 481 N N . VAL A 1 70 ? 7.699 10.297 17.469 1 84.88 70 VAL A N 1
ATOM 482 C CA . VAL A 1 70 ? 8.008 9.422 18.594 1 84.88 70 VAL A CA 1
ATOM 483 C C . VAL A 1 70 ? 9.516 9.445 18.859 1 84.88 70 VAL A C 1
ATOM 485 O O . VAL A 1 70 ? 9.945 9.203 19.984 1 84.88 70 VAL A O 1
ATOM 488 N N . GLY A 1 71 ? 10.227 9.719 17.859 1 89.38 71 GLY A N 1
ATOM 489 C CA . GLY A 1 71 ? 11.672 9.68 17.953 1 89.38 71 GLY A CA 1
ATOM 490 C C . GLY A 1 71 ? 12.297 8.531 17.188 1 89.38 71 GLY A C 1
ATOM 491 O O . GLY A 1 71 ? 11.641 7.508 16.953 1 89.38 71 GLY A O 1
ATOM 492 N N . LEU A 1 72 ? 13.508 8.633 16.859 1 92.5 72 LEU A N 1
ATOM 493 C CA . LEU A 1 72 ? 14.211 7.672 16.016 1 92.5 72 LEU A CA 1
ATOM 494 C C . LEU A 1 72 ? 14.68 6.473 16.828 1 92.5 72 LEU A C 1
ATOM 496 O O . LEU A 1 72 ? 14.609 5.332 16.359 1 92.5 72 LEU A O 1
ATOM 500 N N . ARG A 1 73 ? 15.07 6.656 18.031 1 93.06 73 ARG A N 1
ATOM 501 C CA . ARG A 1 73 ? 15.602 5.582 18.859 1 93.06 73 ARG A CA 1
ATOM 502 C C . ARG A 1 73 ? 14.516 4.578 19.219 1 93.06 73 ARG A C 1
ATOM 504 O O . ARG A 1 73 ? 14.688 3.371 19.031 1 93.06 73 ARG A O 1
ATOM 511 N N . PRO A 1 74 ? 13.406 5.117 19.703 1 92.94 74 PRO A N 1
ATOM 512 C CA . PRO A 1 74 ? 12.336 4.156 19.984 1 92.94 74 PRO A CA 1
ATOM 513 C C . PRO A 1 74 ? 11.867 3.406 18.734 1 92.94 74 PRO A C 1
ATOM 515 O O . PRO A 1 74 ? 11.508 2.23 18.828 1 92.94 74 PRO A O 1
ATOM 518 N N . CYS A 1 75 ? 11.852 4.039 17.688 1 93.38 75 CYS A N 1
ATOM 519 C CA . CYS A 1 75 ? 11.438 3.404 16.438 1 93.38 75 CYS A CA 1
ATOM 520 C C . CYS A 1 75 ? 12.391 2.283 16.047 1 93.38 75 CYS A C 1
ATOM 522 O O . CYS A 1 75 ? 11.961 1.197 15.664 1 93.38 75 CYS A O 1
ATOM 524 N N . LEU A 1 76 ? 13.664 2.574 16.141 1 95.75 76 LEU A N 1
ATOM 525 C CA . LEU A 1 76 ? 14.664 1.563 15.812 1 95.75 76 LEU A CA 1
ATOM 526 C C . LEU A 1 76 ? 14.594 0.399 16.797 1 95.75 76 LEU A C 1
ATOM 528 O O . LEU A 1 76 ? 14.617 -0.765 16.391 1 95.75 76 LEU A O 1
ATOM 532 N N . ARG A 1 77 ? 14.516 0.728 18.047 1 95.38 77 ARG A N 1
ATOM 533 C CA . ARG A 1 77 ? 14.445 -0.309 19.078 1 95.38 77 ARG A CA 1
ATOM 534 C C . ARG A 1 77 ? 13.188 -1.163 18.906 1 95.38 77 ARG A C 1
ATOM 536 O O . ARG A 1 77 ? 13.25 -2.391 19 1 95.38 77 ARG A O 1
ATOM 543 N N . GLY A 1 78 ? 12.117 -0.509 18.688 1 95.56 78 GLY A N 1
ATOM 544 C CA . GLY A 1 78 ? 10.883 -1.233 18.438 1 95.56 78 GLY A CA 1
ATOM 545 C C . GLY A 1 78 ? 10.945 -2.111 17.203 1 95.56 78 GLY A C 1
ATOM 546 O O . GLY A 1 78 ? 10.43 -3.23 17.203 1 95.56 78 GLY A O 1
ATOM 547 N N . GLY A 1 79 ? 11.523 -1.55 16.141 1 96.94 79 GLY A N 1
ATOM 548 C CA . GLY A 1 79 ? 11.688 -2.324 14.914 1 96.94 79 GLY A CA 1
ATOM 549 C C . GLY A 1 79 ? 12.531 -3.568 15.109 1 96.94 79 GLY A C 1
ATOM 550 O O . GLY A 1 79 ? 12.148 -4.656 14.672 1 96.94 79 GLY A O 1
ATOM 551 N N . MET A 1 80 ? 13.617 -3.387 15.781 1 97.5 80 MET A N 1
ATOM 552 C CA . MET A 1 80 ? 14.508 -4.52 16.031 1 97.5 80 MET A CA 1
ATOM 553 C C . MET A 1 80 ? 13.836 -5.555 16.922 1 97.5 80 MET A C 1
ATOM 555 O O . MET A 1 80 ? 14 -6.762 16.719 1 97.5 80 MET A O 1
ATOM 559 N N . ALA A 1 81 ? 13.125 -5.09 17.906 1 97.12 81 ALA A N 1
ATOM 560 C CA . ALA A 1 81 ? 12.391 -6 18.781 1 97.12 81 ALA A CA 1
ATOM 561 C C . ALA A 1 81 ? 11.336 -6.781 18.016 1 97.12 81 ALA A C 1
ATOM 563 O O . ALA A 1 81 ? 11.156 -7.98 18.234 1 97.12 81 ALA A O 1
ATOM 564 N N . ALA A 1 82 ? 10.664 -6.094 17.172 1 97.19 82 ALA A N 1
ATOM 565 C CA . ALA A 1 82 ? 9.648 -6.742 16.344 1 97.19 82 ALA A CA 1
ATOM 566 C C . ALA A 1 82 ? 10.266 -7.805 15.438 1 97.19 82 ALA A C 1
ATOM 568 O O . ALA A 1 82 ? 9.695 -8.883 15.266 1 97.19 82 ALA A O 1
ATOM 569 N N . LEU A 1 83 ? 11.398 -7.477 14.859 1 97.5 83 LEU A N 1
ATOM 570 C CA . LEU A 1 83 ? 12.086 -8.445 14.016 1 97.5 83 LEU A CA 1
ATOM 571 C C . LEU A 1 83 ? 12.492 -9.68 14.82 1 97.5 83 LEU A C 1
ATOM 573 O O . LEU A 1 83 ? 12.352 -10.805 14.344 1 97.5 83 LEU A O 1
ATOM 577 N N . ALA A 1 84 ? 12.992 -9.422 15.992 1 97.5 84 ALA A N 1
ATOM 578 C CA . ALA A 1 84 ? 13.406 -10.523 16.859 1 97.5 84 ALA A CA 1
ATOM 579 C C . ALA A 1 84 ? 12.219 -11.406 17.234 1 97.5 84 ALA A C 1
ATOM 581 O O . ALA A 1 84 ? 12.273 -12.625 17.094 1 97.5 84 ALA A O 1
ATOM 582 N N . LEU A 1 85 ? 11.164 -10.789 17.656 1 97.12 85 LEU A N 1
ATOM 583 C CA . LEU A 1 85 ? 9.969 -11.523 18.062 1 97.12 85 LEU A CA 1
ATOM 584 C C . LEU A 1 85 ? 9.359 -12.273 16.891 1 97.12 85 LEU A C 1
ATOM 586 O O . LEU A 1 85 ? 8.914 -13.414 17.031 1 97.12 85 LEU A O 1
ATOM 590 N N . ALA A 1 86 ? 9.312 -11.641 15.766 1 96.31 86 ALA A N 1
ATOM 591 C CA . ALA A 1 86 ? 8.727 -12.258 14.578 1 96.31 86 ALA A CA 1
ATOM 592 C C . ALA A 1 86 ? 9.555 -13.461 14.125 1 96.31 86 ALA A C 1
ATOM 594 O O . ALA A 1 86 ? 8.992 -14.492 13.734 1 96.31 86 ALA A O 1
ATOM 595 N N . GLY A 1 87 ? 10.867 -13.266 14.109 1 95.19 87 GLY A N 1
ATOM 596 C CA . GLY A 1 87 ? 11.719 -14.383 13.727 1 95.19 87 GLY A CA 1
ATOM 597 C C . GLY A 1 87 ? 11.57 -15.586 14.641 1 95.19 87 GLY A C 1
ATOM 598 O O . GLY A 1 87 ? 11.445 -16.719 14.172 1 95.19 87 GLY A O 1
ATOM 599 N N . LEU A 1 88 ? 11.547 -15.383 15.906 1 95.69 88 LEU A N 1
ATOM 600 C CA . LEU A 1 88 ? 11.391 -16.453 16.875 1 95.69 88 LEU A CA 1
ATOM 601 C C . LEU A 1 88 ? 9.984 -17.031 16.844 1 95.69 88 LEU A C 1
ATOM 603 O O . LEU A 1 88 ? 9.797 -18.25 16.953 1 95.69 88 LEU A O 1
ATOM 607 N N . GLY A 1 89 ? 9.047 -16.219 16.688 1 95.5 89 GLY A N 1
ATOM 608 C CA . GLY A 1 89 ? 7.66 -16.672 16.609 1 95.5 89 GLY A CA 1
ATOM 609 C C . GLY A 1 89 ? 7.363 -17.469 15.367 1 95.5 89 GLY A C 1
ATOM 610 O O . GLY A 1 89 ? 6.633 -18.469 15.422 1 95.5 89 GLY A O 1
ATOM 611 N N . ALA A 1 90 ? 7.902 -17 14.266 1 93.81 90 ALA A N 1
ATOM 612 C CA . ALA A 1 90 ? 7.699 -17.703 13 1 93.81 90 ALA A CA 1
ATOM 613 C C . ALA A 1 90 ? 8.25 -19.125 13.078 1 93.81 90 ALA A C 1
ATOM 615 O O . ALA A 1 90 ? 7.703 -20.047 12.469 1 93.81 90 ALA A O 1
ATOM 616 N N . SER A 1 91 ? 9.32 -19.297 13.781 1 94.25 91 SER A N 1
ATOM 617 C CA . SER A 1 91 ? 9.938 -20.609 13.922 1 94.25 91 SER A CA 1
ATOM 618 C C . SER A 1 91 ? 9.008 -21.578 14.633 1 94.25 91 SER A C 1
ATOM 620 O O . SER A 1 91 ? 9.125 -22.797 14.461 1 94.25 91 SER A O 1
ATOM 622 N N . ALA A 1 92 ? 8.055 -21.078 15.391 1 93.5 92 ALA A N 1
ATOM 623 C CA . ALA A 1 92 ? 7.137 -21.922 16.156 1 93.5 92 ALA A CA 1
ATOM 624 C C . ALA A 1 92 ? 5.773 -22 15.477 1 93.5 92 ALA A C 1
ATOM 626 O O . ALA A 1 92 ? 4.848 -22.625 16 1 93.5 92 ALA A O 1
ATOM 627 N N . SER A 1 93 ? 5.699 -21.391 14.359 1 90.19 93 SER A N 1
ATOM 628 C CA . SER A 1 93 ? 4.398 -21.359 13.703 1 90.19 93 SER A CA 1
ATOM 629 C C . SER A 1 93 ? 4.004 -22.734 13.188 1 90.19 93 SER A C 1
ATOM 631 O O . SER A 1 93 ? 4.844 -23.484 12.688 1 90.19 93 SER A O 1
ATOM 633 N N . GLY A 1 94 ? 2.732 -23.031 13.383 1 87.44 94 GLY A N 1
ATOM 634 C CA . GLY A 1 94 ? 2.242 -24.328 12.969 1 87.44 94 GLY A CA 1
ATOM 635 C C . GLY A 1 94 ? 1.41 -24.281 11.695 1 87.44 94 GLY A C 1
ATOM 636 O O . GLY A 1 94 ? 0.964 -25.312 11.203 1 87.44 94 GLY A O 1
ATOM 637 N N . GLY A 1 95 ? 1.29 -23.078 11.219 1 84.81 95 GLY A N 1
ATOM 638 C CA . GLY A 1 95 ? 0.432 -22.969 10.047 1 84.81 95 GLY A CA 1
ATOM 639 C C . GLY A 1 95 ? 0.523 -21.609 9.367 1 84.81 95 GLY A C 1
ATOM 640 O O . GLY A 1 95 ? 1.357 -20.781 9.727 1 84.81 95 GLY A O 1
ATOM 641 N N . ALA A 1 96 ? -0.339 -21.484 8.406 1 83.62 96 ALA A N 1
ATOM 642 C CA . ALA A 1 96 ? -0.298 -20.312 7.539 1 83.62 96 ALA A CA 1
ATOM 643 C C . ALA A 1 96 ? -0.647 -19.047 8.312 1 83.62 96 ALA A C 1
ATOM 645 O O . ALA A 1 96 ? -0.005 -18.016 8.141 1 83.62 96 ALA A O 1
ATOM 646 N N . VAL A 1 97 ? -1.617 -19.156 9.133 1 79.75 97 VAL A N 1
ATOM 647 C CA . VAL A 1 97 ? -2.102 -17.984 9.852 1 79.75 97 VAL A CA 1
ATOM 648 C C . VAL A 1 97 ? -1.01 -17.453 10.781 1 79.75 97 VAL A C 1
ATOM 650 O O . VAL A 1 97 ? -0.752 -16.25 10.828 1 79.75 97 VAL A O 1
ATOM 653 N N . GLY A 1 98 ? -0.435 -18.391 11.469 1 86.12 98 GLY A N 1
ATOM 654 C CA . GLY A 1 98 ? 0.669 -17.969 12.32 1 86.12 98 GLY A CA 1
ATOM 655 C C . GLY A 1 98 ? 1.828 -17.375 11.547 1 86.12 98 GLY A C 1
ATOM 656 O O . GLY A 1 98 ? 2.367 -16.328 11.938 1 86.12 98 GLY A O 1
ATOM 657 N N . LEU A 1 99 ? 2.166 -17.984 10.477 1 89.19 99 LEU A N 1
ATOM 658 C CA . LEU A 1 99 ? 3.285 -17.531 9.664 1 89.19 99 LEU A CA 1
ATOM 659 C C . LEU A 1 99 ? 3.016 -16.125 9.109 1 89.19 99 LEU A C 1
ATOM 661 O O . LEU A 1 99 ? 3.893 -15.266 9.141 1 89.19 99 LEU A O 1
ATOM 665 N N . ILE A 1 100 ? 1.832 -15.938 8.617 1 87.62 100 ILE A N 1
ATOM 666 C CA . ILE A 1 100 ? 1.452 -14.656 8.039 1 87.62 100 ILE A CA 1
ATOM 667 C C . ILE A 1 100 ? 1.402 -13.586 9.133 1 87.62 100 ILE A C 1
ATOM 669 O O . ILE A 1 100 ? 1.83 -12.453 8.922 1 87.62 100 ILE A O 1
ATOM 673 N N . GLY A 1 101 ? 0.889 -13.953 10.266 1 88.06 101 GLY A N 1
ATOM 674 C CA . GLY A 1 101 ? 0.866 -13.031 11.383 1 88.06 101 GLY A CA 1
ATOM 675 C C . GLY A 1 101 ? 2.248 -12.555 11.797 1 88.06 101 GLY A C 1
ATOM 676 O O . GLY A 1 101 ? 2.465 -11.359 11.992 1 88.06 101 GLY A O 1
ATOM 677 N N . TRP A 1 102 ? 3.141 -13.453 11.898 1 92.31 102 TRP A N 1
ATOM 678 C CA . TRP A 1 102 ? 4.508 -13.109 12.266 1 92.31 102 TRP A CA 1
ATOM 679 C C . TRP A 1 102 ? 5.184 -12.312 11.156 1 92.31 102 TRP A C 1
ATOM 681 O O . TRP A 1 102 ? 6 -11.43 11.43 1 92.31 102 TRP A O 1
ATOM 691 N N . ARG A 1 103 ? 4.797 -12.633 9.922 1 93 103 ARG A N 1
ATOM 692 C CA . ARG A 1 103 ? 5.352 -11.906 8.789 1 93 103 ARG A CA 1
ATOM 693 C C . ARG A 1 103 ? 4.887 -10.453 8.789 1 93 103 ARG A C 1
ATOM 695 O O . ARG A 1 103 ? 5.641 -9.555 8.406 1 93 103 ARG A O 1
ATOM 702 N N . LEU A 1 104 ? 3.703 -10.289 9.195 1 90.25 104 LEU A N 1
ATOM 703 C CA . LEU A 1 104 ? 3.193 -8.922 9.305 1 90.25 104 LEU A CA 1
ATOM 704 C C . LEU A 1 104 ? 3.959 -8.141 10.359 1 90.25 104 LEU A C 1
ATOM 706 O O . LEU A 1 104 ? 4.266 -6.961 10.164 1 90.25 104 LEU A O 1
ATOM 710 N N . LEU A 1 105 ? 4.223 -8.781 11.445 1 92.94 105 LEU A N 1
ATOM 711 C CA . LEU A 1 105 ? 5.027 -8.141 12.477 1 92.94 105 LEU A CA 1
ATOM 712 C C . LEU A 1 105 ? 6.441 -7.863 11.969 1 92.94 105 LEU A C 1
ATOM 714 O O . LEU A 1 105 ? 7.023 -6.824 12.281 1 92.94 105 LEU A O 1
ATOM 718 N N . GLU A 1 106 ? 6.965 -8.82 11.258 1 95.5 106 GLU A N 1
ATOM 719 C CA . GLU A 1 106 ? 8.289 -8.648 10.656 1 95.5 106 GLU A CA 1
ATOM 720 C C . GLU A 1 106 ? 8.305 -7.469 9.695 1 95.5 106 GLU A C 1
ATOM 722 O O . GLU A 1 106 ? 9.281 -6.719 9.641 1 95.5 106 GLU A O 1
ATOM 727 N N . ALA A 1 107 ? 7.219 -7.344 8.984 1 93.81 107 ALA A N 1
ATOM 728 C CA . ALA A 1 107 ? 7.102 -6.219 8.062 1 93.81 107 ALA A CA 1
ATOM 729 C C . ALA A 1 107 ? 7.09 -4.891 8.812 1 93.81 107 ALA A C 1
ATOM 731 O O . ALA A 1 107 ? 7.703 -3.916 8.367 1 93.81 107 ALA A O 1
ATOM 732 N N . ALA A 1 108 ? 6.441 -4.852 9.898 1 93.19 108 ALA A N 1
ATOM 733 C CA . ALA A 1 108 ? 6.422 -3.656 10.734 1 93.19 108 ALA A CA 1
ATOM 734 C C . ALA A 1 108 ? 7.809 -3.352 11.289 1 93.19 108 ALA A C 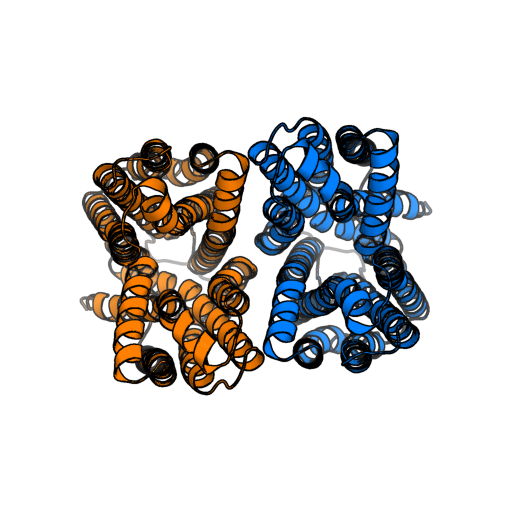1
ATOM 736 O O . ALA A 1 108 ? 8.219 -2.189 11.352 1 93.19 108 ALA A O 1
ATOM 737 N N . GLY A 1 109 ? 8.453 -4.375 11.734 1 96.25 109 GLY A N 1
ATOM 738 C CA . GLY A 1 109 ? 9.812 -4.203 12.219 1 96.25 109 GLY A CA 1
ATOM 739 C C . GLY A 1 109 ? 10.766 -3.703 11.156 1 96.25 109 GLY A C 1
ATOM 740 O O . GLY A 1 109 ? 11.562 -2.799 11.398 1 96.25 109 GLY A O 1
ATOM 741 N N . TYR A 1 110 ? 10.656 -4.34 9.984 1 96.19 110 TYR A N 1
ATOM 742 C CA . TYR A 1 110 ? 11.453 -3.914 8.844 1 96.19 110 TYR A CA 1
ATOM 743 C C . TYR A 1 110 ? 11.258 -2.428 8.562 1 96.19 110 TYR A C 1
ATOM 745 O O . TYR A 1 110 ? 12.227 -1.689 8.383 1 96.19 110 TYR A O 1
ATOM 753 N N . LEU A 1 111 ? 10.055 -2.039 8.609 1 93.81 111 LEU A N 1
ATOM 754 C CA . LEU A 1 111 ? 9.703 -0.646 8.344 1 93.81 111 LEU A CA 1
ATOM 755 C C . LEU A 1 111 ? 10.305 0.273 9.406 1 93.81 111 LEU A C 1
ATOM 757 O O . LEU A 1 111 ? 10.844 1.335 9.078 1 93.81 111 LEU A O 1
ATOM 761 N N . GLY A 1 112 ? 10.203 -0.092 10.617 1 94.81 112 GLY A N 1
ATOM 762 C CA . GLY A 1 112 ? 10.789 0.695 11.695 1 94.81 112 GLY A CA 1
ATOM 763 C C . GLY A 1 112 ? 12.281 0.911 11.531 1 94.81 112 GLY A C 1
ATOM 764 O O . GLY A 1 112 ? 12.789 2.008 11.773 1 94.81 112 GLY A O 1
ATOM 765 N N . VAL A 1 113 ? 12.93 -0.108 11.078 1 96.38 113 VAL A N 1
ATOM 766 C CA . VAL A 1 113 ? 14.383 -0.041 10.922 1 96.38 113 VAL A CA 1
ATOM 767 C C . VAL A 1 113 ? 14.734 0.855 9.734 1 96.38 113 VAL A C 1
ATOM 769 O O . VAL A 1 113 ? 15.586 1.742 9.844 1 96.38 113 VAL A O 1
ATOM 772 N N . ILE A 1 114 ? 14.055 0.725 8.672 1 94.62 114 ILE A N 1
ATOM 773 C CA . ILE A 1 114 ? 14.5 1.38 7.445 1 94.62 114 ILE A CA 1
ATOM 774 C C . ILE A 1 114 ? 14.125 2.859 7.484 1 94.62 114 ILE A C 1
ATOM 776 O O . ILE A 1 114 ? 14.711 3.676 6.773 1 94.62 114 ILE A O 1
ATOM 780 N N . VAL A 1 115 ? 13.188 3.242 8.32 1 92.25 115 VAL A N 1
ATOM 781 C CA . VAL A 1 115 ? 12.82 4.652 8.391 1 92.25 115 VAL A CA 1
ATOM 782 C C . VAL A 1 115 ? 13.703 5.371 9.406 1 92.25 115 VAL A C 1
ATOM 784 O O . VAL A 1 115 ? 13.844 6.594 9.359 1 92.25 115 VAL A O 1
ATOM 787 N N . SER A 1 116 ? 14.281 4.668 10.312 1 94.44 116 SER A N 1
ATOM 788 C CA . SER A 1 116 ? 14.992 5.32 11.398 1 94.44 116 SER A CA 1
ATOM 789 C C . SER A 1 116 ? 16.5 5.203 11.219 1 94.44 116 SER A C 1
ATOM 791 O O . SER A 1 116 ? 17.234 6.188 11.375 1 94.44 116 SER A O 1
ATOM 793 N N . ALA A 1 117 ? 16.984 4.055 10.789 1 95.62 117 ALA A N 1
ATOM 794 C CA . ALA A 1 117 ? 18.406 3.762 10.797 1 95.62 117 ALA A CA 1
ATOM 795 C C . ALA A 1 117 ? 19.172 4.719 9.883 1 95.62 117 ALA A C 1
ATOM 797 O O . ALA A 1 117 ? 20.188 5.289 10.273 1 95.62 117 ALA A O 1
ATOM 798 N N . PRO A 1 118 ? 18.719 4.969 8.695 1 94.94 118 PRO A N 1
ATOM 799 C CA . PRO A 1 118 ? 19.5 5.859 7.832 1 94.94 118 PRO A CA 1
ATOM 800 C C . PRO A 1 118 ? 19.547 7.293 8.352 1 94.94 118 PRO A C 1
ATOM 802 O O . PRO A 1 118 ? 20.531 8 8.148 1 94.94 118 PRO A O 1
ATOM 805 N N . VAL A 1 119 ? 18.5 7.707 9.008 1 93.19 119 VAL A N 1
ATOM 806 C CA . VAL A 1 119 ? 18.484 9.055 9.562 1 93.19 119 VAL A CA 1
ATOM 807 C C . VAL A 1 119 ? 19.453 9.141 10.742 1 93.19 119 VAL A C 1
ATOM 809 O O . VAL A 1 119 ? 20.156 10.141 10.914 1 93.19 119 VAL A O 1
ATOM 812 N N . LEU A 1 120 ? 19.438 8.133 11.516 1 93.62 120 LEU A N 1
ATOM 813 C CA . LEU A 1 120 ? 20.391 8.086 12.617 1 93.62 120 LEU A CA 1
ATOM 814 C C . LEU A 1 120 ? 21.828 8.062 12.094 1 93.62 120 LEU A C 1
ATOM 816 O O . LEU A 1 120 ? 22.719 8.688 12.672 1 93.62 120 LEU A O 1
ATOM 820 N N . ILE A 1 121 ? 22.047 7.344 11.055 1 94.75 121 ILE A N 1
ATOM 821 C CA . ILE A 1 121 ? 23.359 7.297 10.414 1 94.75 121 ILE A CA 1
ATOM 822 C C . ILE A 1 121 ? 23.75 8.688 9.922 1 94.75 121 ILE A C 1
ATOM 824 O O . ILE A 1 121 ? 24.875 9.148 10.164 1 94.75 121 ILE A O 1
ATOM 828 N N . ALA A 1 122 ? 22.812 9.328 9.25 1 92.75 122 ALA A N 1
ATOM 829 C CA . ALA A 1 122 ? 23.062 10.672 8.742 1 92.75 122 ALA A CA 1
ATOM 830 C C . ALA A 1 122 ? 23.422 11.625 9.883 1 92.75 122 ALA A C 1
ATOM 832 O O . ALA A 1 122 ? 24.344 12.438 9.75 1 92.75 122 ALA A O 1
ATOM 833 N N . ARG A 1 123 ? 22.75 11.492 10.914 1 89.5 123 ARG A N 1
ATOM 834 C CA . ARG A 1 123 ? 22.969 12.367 12.055 1 89.5 123 ARG A CA 1
ATOM 835 C C . ARG A 1 123 ? 24.328 12.094 12.695 1 89.5 123 ARG A C 1
ATOM 837 O O . ARG A 1 123 ? 25.062 13.023 13.039 1 89.5 123 ARG A O 1
ATOM 844 N N . GLU A 1 124 ? 24.578 10.859 12.914 1 90.25 124 GLU A N 1
ATOM 845 C CA . GLU A 1 124 ? 25.844 10.477 13.516 1 90.25 124 GLU A CA 1
ATOM 846 C C . GLU A 1 124 ? 27.031 10.953 12.68 1 90.25 124 GLU A C 1
ATOM 848 O O . GLU A 1 124 ? 28.047 11.398 13.219 1 90.25 124 GLU A O 1
ATOM 853 N N . ALA A 1 125 ? 26.891 10.859 11.438 1 91.88 125 ALA A N 1
ATOM 854 C CA . ALA A 1 125 ? 28 11.18 10.531 1 91.88 125 ALA A CA 1
ATOM 855 C C . ALA A 1 125 ? 28.062 12.68 10.25 1 91.88 125 ALA A C 1
ATOM 857 O O . ALA A 1 125 ? 29.125 13.203 9.883 1 91.88 125 ALA A O 1
ATOM 858 N N . ALA A 1 126 ? 26.922 13.328 10.453 1 88.5 126 ALA A N 1
ATOM 859 C CA . ALA A 1 126 ? 26.859 14.758 10.188 1 88.5 126 ALA A CA 1
ATOM 860 C C . ALA A 1 126 ? 27.844 15.523 11.078 1 88.5 126 ALA A C 1
ATOM 862 O O . ALA A 1 126 ? 28.391 16.547 10.672 1 88.5 126 ALA A O 1
ATOM 863 N N . ALA A 1 127 ? 27.984 15.016 12.211 1 84.69 127 ALA A N 1
ATOM 864 C CA . ALA A 1 127 ? 28.906 15.648 13.156 1 84.69 127 ALA A CA 1
ATOM 865 C C . ALA A 1 127 ? 30.328 15.656 12.609 1 84.69 127 ALA A C 1
ATOM 867 O O . ALA A 1 127 ? 31.172 16.453 13.047 1 84.69 127 ALA A O 1
ATOM 868 N N . HIS A 1 128 ? 30.594 14.867 11.641 1 90.25 128 HIS A N 1
ATOM 869 C CA . HIS A 1 128 ? 31.938 14.75 11.078 1 90.25 128 HIS A CA 1
ATOM 870 C C . HIS A 1 128 ? 32 15.328 9.672 1 90.25 128 HIS A C 1
ATOM 872 O O . HIS A 1 128 ? 32.938 15.047 8.922 1 90.25 128 HIS A O 1
ATOM 878 N N . GLY A 1 129 ? 30.922 16.047 9.32 1 88.75 129 GLY A N 1
ATOM 879 C CA . GLY A 1 129 ? 30.938 16.75 8.047 1 88.75 129 GLY A CA 1
ATOM 880 C C . GLY A 1 129 ? 29.969 16.156 7.031 1 88.75 129 GLY A C 1
ATOM 881 O O . GLY A 1 129 ? 29.578 14.992 7.156 1 88.75 129 GLY A O 1
ATOM 882 N N . ALA A 1 130 ? 29.766 16.969 6.039 1 87.25 130 ALA A N 1
ATOM 883 C CA . ALA A 1 130 ? 28.812 16.594 5 1 87.25 130 ALA A CA 1
ATOM 884 C C . ALA A 1 130 ? 29.328 15.422 4.172 1 87.25 130 ALA A C 1
ATOM 886 O O . ALA A 1 130 ? 28.547 14.562 3.736 1 87.25 130 ALA A O 1
ATOM 887 N N . ARG A 1 131 ? 30.562 15.438 3.943 1 88.88 131 ARG A N 1
ATOM 888 C CA . ARG A 1 131 ? 31.172 14.359 3.158 1 88.88 131 ARG A CA 1
ATOM 889 C C . ARG A 1 131 ? 31.078 13.031 3.893 1 88.88 131 ARG A C 1
ATOM 891 O O . ARG A 1 131 ? 30.75 12 3.287 1 88.88 131 ARG A O 1
ATOM 898 N N . CYS A 1 132 ? 31.375 13.031 5.133 1 91.12 132 CYS A N 1
ATOM 899 C CA . CYS A 1 132 ? 31.281 11.828 5.949 1 91.12 132 CYS A CA 1
ATOM 900 C C . CYS A 1 132 ? 29.844 11.336 6.004 1 91.12 132 CYS A C 1
ATOM 902 O O . CYS A 1 132 ? 29.594 10.125 5.945 1 91.12 132 CYS A O 1
ATOM 904 N N . GLN A 1 133 ? 28.938 12.234 6.102 1 93 133 GLN A N 1
ATOM 905 C CA . GLN A 1 133 ? 27.516 11.906 6.102 1 93 133 GLN A CA 1
ATOM 906 C C . GLN A 1 133 ? 27.125 11.211 4.805 1 93 133 GLN A C 1
ATOM 908 O O . GLN A 1 133 ? 26.469 10.164 4.828 1 93 133 GLN A O 1
ATOM 913 N N . ALA A 1 134 ? 27.547 11.766 3.746 1 91.06 134 ALA A N 1
ATOM 914 C CA . ALA A 1 134 ? 27.219 11.211 2.436 1 91.06 134 ALA A CA 1
ATOM 915 C C . ALA A 1 134 ? 27.828 9.812 2.268 1 91.06 134 ALA A C 1
ATOM 917 O O . ALA A 1 134 ? 27.172 8.906 1.751 1 91.06 134 ALA A O 1
ATOM 918 N N . LEU A 1 135 ? 28.984 9.625 2.732 1 91.25 135 LEU A N 1
ATOM 919 C CA . LEU A 1 135 ? 29.672 8.336 2.633 1 91.25 135 LEU A CA 1
ATOM 920 C C . LEU A 1 135 ? 28.984 7.285 3.498 1 91.25 135 LEU A C 1
ATOM 922 O O . LEU A 1 135 ? 28.828 6.133 3.086 1 91.25 135 LEU A O 1
ATOM 926 N N . ALA A 1 136 ? 28.594 7.691 4.656 1 94.31 136 ALA A N 1
ATOM 927 C CA . ALA A 1 136 ? 27.875 6.781 5.547 1 94.31 136 ALA A CA 1
ATOM 928 C C . ALA A 1 136 ? 26.547 6.332 4.93 1 94.31 136 ALA A C 1
ATOM 930 O O . ALA A 1 136 ? 26.172 5.168 5.055 1 94.31 136 ALA A O 1
ATOM 931 N N . LEU A 1 137 ? 25.969 7.211 4.25 1 93.75 137 LEU A N 1
ATOM 932 C CA . LEU A 1 137 ? 24.688 6.898 3.635 1 93.75 137 LEU A CA 1
ATOM 933 C C . LEU A 1 137 ? 24.875 6.066 2.371 1 93.75 137 LEU A C 1
ATOM 935 O O . LEU A 1 137 ? 23.984 5.309 1.981 1 93.75 137 LEU A O 1
ATOM 939 N N . THR A 1 138 ? 26 6.238 1.771 1 92.69 138 THR A N 1
ATOM 940 C CA . THR A 1 138 ? 26.344 5.34 0.672 1 92.69 138 THR A CA 1
ATOM 941 C C . THR A 1 138 ? 26.5 3.908 1.175 1 92.69 138 THR A C 1
ATOM 943 O O . THR A 1 138 ? 26.078 2.959 0.506 1 92.69 138 THR A O 1
ATOM 946 N N . LEU A 1 139 ? 27.094 3.773 2.275 1 93.69 139 LEU A N 1
ATOM 947 C CA . LEU A 1 139 ? 27.172 2.451 2.887 1 93.69 139 LEU A CA 1
ATOM 948 C C . LEU A 1 139 ? 25.781 1.895 3.16 1 93.69 139 LEU A C 1
ATOM 950 O O . LEU A 1 139 ? 25.5 0.733 2.854 1 93.69 139 LEU A O 1
ATOM 954 N N . TRP A 1 140 ? 24.906 2.668 3.699 1 95.94 140 TRP A N 1
ATOM 955 C CA . TRP A 1 140 ? 23.531 2.262 3.992 1 95.94 140 TRP A CA 1
ATOM 956 C C . TRP A 1 140 ? 22.828 1.787 2.729 1 95.94 140 TRP A C 1
ATOM 958 O O . TRP A 1 140 ? 22.047 0.835 2.768 1 95.94 140 TRP A O 1
ATOM 968 N N . SER A 1 141 ? 23.125 2.41 1.648 1 94.38 141 SER A N 1
ATOM 969 C CA . SER A 1 141 ? 22.422 2.102 0.407 1 94.38 141 SER A CA 1
ATOM 970 C C . SER A 1 141 ? 22.625 0.648 -0.001 1 94.38 141 SER A C 1
ATOM 972 O O . SER A 1 141 ? 21.859 0.104 -0.798 1 94.38 141 SER A O 1
ATOM 974 N N . THR A 1 142 ? 23.625 -0.018 0.551 1 94.81 142 THR A N 1
ATOM 975 C CA . THR A 1 142 ? 23.938 -1.389 0.169 1 94.81 142 THR A CA 1
ATOM 976 C C . THR A 1 142 ? 23.219 -2.385 1.067 1 94.81 142 THR A C 1
ATOM 978 O O . THR A 1 142 ? 23.344 -3.598 0.891 1 94.81 142 THR A O 1
ATOM 981 N N . PHE A 1 143 ? 22.422 -1.911 1.992 1 95.06 143 PHE A N 1
ATOM 982 C CA . PHE A 1 143 ? 21.938 -2.795 3.041 1 95.06 143 PHE A CA 1
ATOM 983 C C . PHE A 1 143 ? 20.984 -3.836 2.463 1 95.06 143 PHE A C 1
ATOM 985 O O . PHE A 1 143 ? 20.938 -4.973 2.941 1 95.06 143 PHE A O 1
ATOM 992 N N . VAL A 1 144 ? 20.281 -3.475 1.387 1 92.62 144 VAL A N 1
ATOM 993 C CA . VAL A 1 144 ? 19.281 -4.406 0.867 1 92.62 144 VAL A CA 1
ATOM 994 C C . VAL A 1 144 ? 19.984 -5.543 0.12 1 92.62 144 VAL A C 1
ATOM 996 O O . VAL A 1 144 ? 19.812 -6.715 0.461 1 92.62 144 VAL A O 1
ATOM 999 N N . PRO A 1 145 ? 20.797 -5.242 -0.938 1 91.56 145 PRO A N 1
ATOM 1000 C CA . PRO A 1 145 ? 21.406 -6.359 -1.651 1 91.56 145 PRO A CA 1
ATOM 1001 C C . PRO A 1 145 ? 22.328 -7.188 -0.758 1 91.56 145 PRO A C 1
ATOM 1003 O O . PRO A 1 145 ? 22.344 -8.422 -0.851 1 91.56 145 PRO A O 1
ATOM 1006 N N . VAL A 1 146 ? 23.031 -6.582 0.099 1 94.62 146 VAL A N 1
ATOM 1007 C CA . VAL A 1 146 ? 23.938 -7.305 0.982 1 94.62 146 VAL A CA 1
ATOM 1008 C C . VAL A 1 146 ? 23.141 -8.109 2.004 1 94.62 146 VAL A C 1
ATOM 1010 O O . VAL A 1 146 ? 23.438 -9.273 2.262 1 94.62 146 VAL A O 1
ATOM 1013 N N . GLY A 1 147 ? 22.156 -7.477 2.594 1 95.25 147 GLY A N 1
ATOM 1014 C CA . GLY A 1 147 ? 21.312 -8.156 3.557 1 95.25 147 GLY A CA 1
ATOM 1015 C C . GLY A 1 147 ? 20.547 -9.328 2.959 1 95.25 147 GLY A C 1
ATOM 1016 O O . GLY A 1 147 ? 20.469 -10.398 3.566 1 95.25 147 GLY A O 1
ATOM 1017 N N . LEU A 1 148 ? 20.016 -9.086 1.827 1 92.75 148 LEU A N 1
ATOM 1018 C CA . LEU A 1 148 ? 19.281 -10.133 1.123 1 92.75 148 LEU A CA 1
ATOM 1019 C C . LEU A 1 148 ? 20.172 -11.336 0.843 1 92.75 148 LEU A C 1
ATOM 1021 O O . LEU A 1 148 ? 19.797 -12.477 1.111 1 92.75 148 LEU A O 1
ATOM 1025 N N . ALA A 1 149 ? 21.359 -11.07 0.298 1 91.88 149 ALA A N 1
ATOM 1026 C CA . ALA A 1 149 ? 22.297 -12.133 -0.038 1 91.88 149 ALA A CA 1
ATOM 1027 C C . ALA A 1 149 ? 22.766 -12.875 1.215 1 91.88 149 ALA A C 1
ATOM 1029 O O . ALA A 1 149 ? 22.781 -14.109 1.243 1 91.88 149 ALA A O 1
ATOM 1030 N N . ALA A 1 150 ? 23.094 -12.141 2.195 1 94.12 150 ALA A N 1
ATOM 1031 C CA . ALA A 1 150 ? 23.578 -12.742 3.439 1 94.12 150 ALA A CA 1
ATOM 1032 C C . ALA A 1 150 ? 22.469 -13.547 4.117 1 94.12 150 ALA A C 1
ATOM 1034 O O . ALA A 1 150 ? 22.719 -14.633 4.641 1 94.12 150 ALA A O 1
ATOM 1035 N N . GLY A 1 151 ? 21.297 -13 4.117 1 94.44 151 GLY A N 1
ATOM 1036 C CA . GLY A 1 151 ? 20.172 -13.703 4.699 1 94.44 151 GLY A CA 1
ATOM 1037 C C . GLY A 1 151 ? 19.828 -14.992 3.986 1 94.44 151 GLY A C 1
ATOM 1038 O O . GLY A 1 151 ? 19.578 -16.016 4.629 1 94.44 151 GLY A O 1
ATOM 1039 N N . ALA A 1 152 ? 19.844 -14.914 2.709 1 91.19 152 ALA A N 1
ATOM 1040 C CA . ALA A 1 152 ? 19.562 -16.109 1.913 1 91.19 152 ALA A CA 1
ATOM 1041 C C . ALA A 1 152 ? 20.609 -17.188 2.145 1 91.19 152 ALA A C 1
ATOM 1043 O O . ALA A 1 152 ? 20.281 -18.359 2.352 1 91.19 152 ALA A O 1
ATOM 1044 N N . ALA A 1 153 ? 21.844 -16.766 2.078 1 91.62 153 ALA A N 1
ATOM 1045 C CA . ALA A 1 153 ? 22.938 -17.719 2.238 1 91.62 153 ALA A CA 1
ATOM 1046 C C . ALA A 1 153 ? 22.922 -18.344 3.631 1 91.62 153 ALA A C 1
ATOM 1048 O O . ALA A 1 153 ? 23.062 -19.562 3.773 1 91.62 153 ALA A O 1
ATOM 1049 N N . ALA A 1 154 ? 22.734 -17.531 4.605 1 94.31 154 ALA A N 1
ATOM 1050 C CA . ALA A 1 154 ? 22.719 -18.016 5.98 1 94.31 154 ALA A CA 1
ATOM 1051 C C . ALA A 1 154 ? 21.531 -18.953 6.215 1 94.31 154 ALA A C 1
ATOM 1053 O O . ALA A 1 154 ? 21.656 -19.984 6.859 1 94.31 154 ALA A O 1
ATOM 1054 N N . ALA A 1 155 ? 20.438 -18.531 5.73 1 93.5 155 ALA A N 1
ATOM 1055 C CA . ALA A 1 155 ? 19.234 -19.328 5.914 1 93.5 155 ALA A CA 1
ATOM 1056 C C . ALA A 1 155 ? 19.344 -20.688 5.203 1 93.5 155 ALA A C 1
ATOM 1058 O O . ALA A 1 155 ? 18.922 -21.703 5.734 1 93.5 155 ALA A O 1
ATOM 1059 N N . ALA A 1 156 ? 19.875 -20.672 4.027 1 90 156 ALA A N 1
ATOM 1060 C CA . ALA A 1 156 ? 20.047 -21.922 3.283 1 90 156 ALA A CA 1
ATOM 1061 C C . ALA A 1 156 ? 21 -22.859 4.016 1 90 156 ALA A C 1
ATOM 1063 O O . ALA A 1 156 ? 20.719 -24.062 4.145 1 90 156 ALA A O 1
ATOM 1064 N N . ALA A 1 157 ? 22.047 -22.328 4.453 1 92.75 157 ALA A N 1
ATOM 1065 C CA . ALA A 1 157 ? 23.047 -23.141 5.145 1 92.75 157 ALA A CA 1
ATOM 1066 C C . ALA A 1 157 ? 22.484 -23.688 6.453 1 92.75 157 ALA A C 1
ATOM 1068 O O . ALA A 1 157 ? 22.641 -24.875 6.742 1 92.75 157 ALA A O 1
ATOM 1069 N N . LEU A 1 158 ? 21.844 -22.859 7.188 1 94.5 158 LEU A N 1
ATOM 1070 C CA . LEU A 1 158 ? 21.297 -23.281 8.477 1 94.5 158 LEU A CA 1
ATOM 1071 C C . LEU A 1 158 ? 20.109 -24.203 8.289 1 94.5 158 LEU A C 1
ATOM 1073 O O . LEU A 1 158 ? 19.891 -25.125 9.078 1 94.5 158 LEU A O 1
ATOM 1077 N N . GLY A 1 159 ? 19.344 -23.922 7.332 1 93.56 159 GLY A N 1
ATOM 1078 C CA . GLY A 1 159 ? 18.219 -24.797 7.016 1 93.56 159 GLY A CA 1
ATOM 1079 C C . GLY A 1 159 ? 18.641 -26.219 6.676 1 93.56 159 GLY A C 1
ATOM 1080 O O . GLY A 1 159 ? 17.984 -27.172 7.102 1 93.56 159 GLY A O 1
ATOM 1081 N N . GLU A 1 160 ? 19.656 -26.344 5.902 1 91.94 160 GLU A N 1
ATOM 1082 C CA . GLU A 1 160 ? 20.188 -27.656 5.531 1 91.94 160 GLU A CA 1
ATOM 1083 C C . GLU A 1 160 ? 20.781 -28.375 6.738 1 91.94 160 GLU A C 1
ATOM 1085 O O . GLU A 1 160 ? 20.609 -29.578 6.891 1 91.94 160 GLU A O 1
ATOM 1090 N N . ALA A 1 161 ? 21.359 -27.594 7.566 1 94.19 161 ALA A N 1
ATOM 1091 C CA . ALA A 1 161 ? 22.094 -28.203 8.68 1 94.19 161 ALA A CA 1
ATOM 1092 C C . ALA A 1 161 ? 21.156 -28.453 9.867 1 94.19 161 ALA A C 1
ATOM 1094 O O . ALA A 1 161 ? 21.297 -29.469 10.562 1 94.19 161 ALA A O 1
ATOM 1095 N N . LEU A 1 162 ? 20.266 -27.531 10.094 1 95.5 162 LEU A N 1
ATOM 1096 C CA . LEU A 1 162 ? 19.547 -27.578 11.367 1 95.5 162 LEU A CA 1
ATOM 1097 C C . LEU A 1 162 ? 18.031 -27.609 11.141 1 95.5 162 LEU A C 1
ATOM 1099 O O . LEU A 1 162 ? 17.266 -27.766 12.094 1 95.5 162 LEU A O 1
ATOM 1103 N N . GLY A 1 163 ? 17.672 -27.469 9.906 1 94.44 163 GLY A N 1
ATOM 1104 C CA . GLY A 1 163 ? 16.234 -27.391 9.633 1 94.44 163 GLY A CA 1
ATOM 1105 C C . GLY A 1 163 ? 15.742 -25.969 9.484 1 94.44 163 GLY A C 1
ATOM 1106 O O . GLY A 1 163 ? 16.422 -25.016 9.898 1 94.44 163 GLY A O 1
ATOM 1107 N N . TRP A 1 164 ? 14.594 -25.828 8.891 1 94.75 164 TRP A N 1
ATOM 1108 C CA . TRP A 1 164 ? 14.094 -24.5 8.539 1 94.75 164 TRP A CA 1
ATOM 1109 C C . TRP A 1 164 ? 13.625 -23.75 9.781 1 94.75 164 TRP A C 1
ATOM 1111 O O . TRP A 1 164 ? 13.703 -22.516 9.844 1 94.75 164 TRP A O 1
ATOM 1121 N N . ARG A 1 165 ? 13.125 -24.453 10.781 1 96.12 165 ARG A N 1
ATOM 1122 C CA . ARG A 1 165 ? 12.633 -23.797 11.992 1 96.12 165 ARG A CA 1
ATOM 1123 C C . ARG A 1 165 ? 13.773 -23.125 12.75 1 96.12 165 ARG A C 1
ATOM 1125 O O . ARG A 1 165 ? 13.648 -21.969 13.18 1 96.12 165 ARG A O 1
ATOM 1132 N N . LEU A 1 166 ? 14.828 -23.812 12.914 1 95.06 166 LEU A N 1
ATOM 1133 C CA . LEU A 1 166 ? 15.977 -23.25 13.625 1 95.06 166 LEU A CA 1
ATOM 1134 C C . LEU A 1 166 ? 16.641 -22.141 12.805 1 95.06 166 LEU A C 1
ATOM 1136 O O . LEU A 1 166 ? 17.188 -21.188 13.367 1 95.06 166 LEU A O 1
ATOM 1140 N N . ALA A 1 167 ? 16.609 -22.312 11.516 1 95.94 167 ALA A N 1
ATOM 1141 C CA . ALA A 1 167 ? 17.109 -21.234 10.656 1 95.94 167 ALA A CA 1
ATOM 1142 C C . ALA A 1 167 ? 16.312 -19.953 10.859 1 95.94 167 ALA A C 1
ATOM 1144 O O . ALA A 1 167 ? 16.875 -18.859 10.914 1 95.94 167 ALA A O 1
ATOM 1145 N N . LEU A 1 168 ? 14.992 -20.125 10.961 1 96.12 168 LEU A N 1
ATOM 1146 C CA . LEU A 1 168 ? 14.148 -18.984 11.242 1 96.12 168 LEU A CA 1
ATOM 1147 C C . LEU A 1 168 ? 14.461 -18.391 12.609 1 96.12 168 LEU A C 1
ATOM 1149 O O . LEU A 1 168 ? 14.562 -17.172 12.758 1 96.12 168 LEU A O 1
ATOM 1153 N N . ALA A 1 169 ? 14.648 -19.188 13.539 1 96.31 169 ALA A N 1
ATOM 1154 C CA . ALA A 1 169 ? 14.961 -18.766 14.898 1 96.31 169 ALA A CA 1
ATOM 1155 C C . ALA A 1 169 ? 16.297 -18.047 14.953 1 96.31 169 ALA A C 1
ATOM 1157 O O . ALA A 1 169 ? 16.484 -17.109 15.742 1 96.31 169 ALA A O 1
ATOM 1158 N N . ALA A 1 170 ? 17.219 -18.531 14.172 1 95.94 170 ALA A N 1
ATOM 1159 C CA . ALA A 1 170 ? 18.531 -17.906 14.117 1 95.94 170 ALA A CA 1
ATOM 1160 C C . ALA A 1 170 ? 18.438 -16.469 13.625 1 95.94 170 ALA A C 1
ATOM 1162 O O . ALA A 1 170 ? 19.156 -15.578 14.109 1 95.94 170 ALA A O 1
ATOM 1163 N N . GLY A 1 171 ? 17.625 -16.25 12.633 1 95.25 171 GLY A N 1
ATOM 1164 C CA . GLY A 1 171 ? 17.391 -14.898 12.18 1 95.25 171 GLY A CA 1
ATOM 1165 C C . GLY A 1 171 ? 16.828 -14 13.273 1 95.25 171 GLY A C 1
ATOM 1166 O O . GLY A 1 171 ? 17.266 -12.859 13.43 1 95.25 171 GLY A O 1
ATOM 1167 N N . GLY A 1 172 ? 15.852 -14.539 13.977 1 96.31 172 GLY A N 1
ATOM 1168 C CA . GLY A 1 172 ? 15.312 -13.805 15.109 1 96.31 172 GLY A CA 1
ATOM 1169 C C . GLY A 1 172 ? 16.328 -13.555 16.203 1 96.31 172 GLY A C 1
ATOM 1170 O O . GLY A 1 172 ? 16.359 -12.477 16.797 1 96.31 172 GLY A O 1
ATOM 1171 N N . GLY A 1 173 ? 17.109 -14.562 16.438 1 96.5 173 GLY A N 1
ATOM 1172 C CA . GLY A 1 173 ? 18.172 -14.422 17.422 1 96.5 173 GLY A CA 1
ATOM 1173 C C . GLY A 1 173 ? 19.188 -13.352 17.062 1 96.5 173 GLY A C 1
ATOM 1174 O O . GLY A 1 173 ? 19.625 -12.586 17.922 1 96.5 173 GLY A O 1
ATOM 1175 N N . PHE A 1 174 ? 19.594 -13.344 15.836 1 97 174 PHE A N 1
ATOM 1176 C CA . PHE A 1 174 ? 20.516 -12.32 15.367 1 97 174 PHE A CA 1
ATOM 1177 C C . PHE A 1 174 ? 19.906 -10.93 15.547 1 97 174 PHE A C 1
ATOM 1179 O O . PHE A 1 174 ? 20.594 -10.008 15.992 1 97 174 PHE A O 1
ATOM 1186 N N . ALA A 1 175 ? 18.641 -10.766 15.211 1 97.31 175 ALA A N 1
ATOM 1187 C CA . ALA A 1 175 ? 17.938 -9.5 15.406 1 97.31 175 ALA A CA 1
ATOM 1188 C C . ALA A 1 175 ? 17.891 -9.117 16.891 1 97.31 175 ALA A C 1
ATOM 1190 O O . ALA A 1 175 ? 18.016 -7.945 17.234 1 97.31 175 ALA A O 1
ATOM 1191 N N . LEU A 1 176 ? 17.719 -10.102 17.719 1 96.88 176 LEU A N 1
ATOM 1192 C CA . LEU A 1 176 ? 17.688 -9.859 19.156 1 96.88 176 LEU A CA 1
ATOM 1193 C C . LEU A 1 176 ? 19.031 -9.352 19.656 1 96.88 176 LEU A C 1
ATOM 1195 O O . LEU A 1 176 ? 19.094 -8.43 20.484 1 96.88 176 LEU A O 1
ATOM 1199 N N . LEU A 1 177 ? 20.078 -9.969 19.188 1 96.81 177 LEU A N 1
ATOM 1200 C CA . LEU A 1 177 ? 21.422 -9.547 19.562 1 96.81 177 LEU A CA 1
ATOM 1201 C C . LEU A 1 177 ? 21.656 -8.086 19.172 1 96.81 177 LEU A C 1
ATOM 1203 O O . LEU A 1 177 ? 22.219 -7.312 19.953 1 96.81 177 LEU A O 1
ATOM 1207 N N . LEU A 1 178 ? 21.266 -7.723 17.984 1 96.69 178 LEU A N 1
ATOM 1208 C CA . LEU A 1 178 ? 21.438 -6.352 17.531 1 96.69 178 LEU A CA 1
ATOM 1209 C C . LEU A 1 178 ? 20.531 -5.398 18.297 1 96.69 178 LEU A C 1
ATOM 1211 O O . LEU A 1 178 ? 20.891 -4.25 18.547 1 96.69 178 LEU A O 1
ATOM 1215 N N . ALA A 1 179 ? 19.328 -5.906 18.641 1 95.88 179 ALA A N 1
ATOM 1216 C CA . ALA A 1 179 ? 18.422 -5.102 19.469 1 95.88 179 ALA A CA 1
ATOM 1217 C C . ALA A 1 179 ? 19.078 -4.746 20.797 1 95.88 179 ALA A C 1
ATOM 1219 O O . ALA A 1 179 ? 18.969 -3.611 21.266 1 95.88 179 ALA A O 1
ATOM 1220 N N . LEU A 1 180 ? 19.719 -5.676 21.406 1 94.88 180 LEU A N 1
ATOM 1221 C CA . LEU A 1 180 ? 20.438 -5.453 22.656 1 94.88 180 LEU A CA 1
ATOM 1222 C C . LEU A 1 180 ? 21.594 -4.492 22.469 1 94.88 180 LEU A C 1
ATOM 1224 O O . LEU A 1 180 ? 21.875 -3.656 23.328 1 94.88 180 LEU A O 1
ATOM 1228 N N . GLY A 1 181 ? 22.281 -4.66 21.359 1 94 181 GLY A N 1
ATOM 1229 C CA . GLY A 1 181 ? 23.344 -3.732 21.047 1 94 181 GLY A CA 1
ATOM 1230 C C . GLY A 1 181 ? 22.875 -2.301 20.891 1 94 181 GLY A C 1
ATOM 1231 O O . GLY A 1 181 ? 23.5 -1.374 21.406 1 94 181 GLY A O 1
ATOM 1232 N N . VAL A 1 182 ? 21.781 -2.113 20.203 1 93.94 182 VAL A N 1
ATOM 1233 C CA . VAL A 1 182 ? 21.203 -0.786 19.984 1 93.94 182 VAL A CA 1
ATOM 1234 C C . VAL A 1 182 ? 20.75 -0.2 21.312 1 93.94 182 VAL A C 1
ATOM 1236 O O . VAL A 1 182 ? 20.891 1.001 21.562 1 93.94 182 VAL A O 1
ATOM 1239 N N . ALA A 1 183 ? 20.156 -1.038 22.188 1 91.19 183 ALA A N 1
ATOM 1240 C CA . ALA A 1 183 ? 19.672 -0.586 23.5 1 91.19 183 ALA A CA 1
ATOM 1241 C C . ALA A 1 183 ? 20.812 -0.056 24.344 1 91.19 183 ALA A C 1
ATOM 1243 O O . ALA A 1 183 ? 20.625 0.833 25.188 1 91.19 183 ALA A O 1
ATOM 1244 N N . ARG A 1 184 ? 21.984 -0.465 24.094 1 89.62 184 ARG A N 1
ATOM 1245 C CA . ARG A 1 184 ? 23.141 -0.095 24.906 1 89.62 184 ARG A CA 1
ATOM 1246 C C . ARG A 1 184 ? 23.953 1.009 24.25 1 89.62 184 ARG A C 1
ATOM 1248 O O . ARG A 1 184 ? 24.781 1.648 24.891 1 89.62 184 ARG A O 1
ATOM 1255 N N . ALA A 1 185 ? 23.734 1.213 23.047 1 87.5 185 ALA A N 1
ATOM 1256 C CA . ALA A 1 185 ? 24.531 2.191 22.297 1 87.5 185 ALA A CA 1
ATOM 1257 C C . ALA A 1 185 ? 24.016 3.607 22.547 1 87.5 185 ALA A C 1
ATOM 1259 O O . ALA A 1 185 ? 22.797 3.844 22.547 1 87.5 185 ALA A O 1
ATOM 1260 N N . PRO A 1 186 ? 24.875 4.488 22.875 1 79.25 186 PRO A N 1
ATOM 1261 C CA . PRO A 1 186 ? 24.5 5.891 23.047 1 79.25 186 PRO A CA 1
ATOM 1262 C C . PRO A 1 186 ? 24.219 6.59 21.719 1 79.25 186 PRO A C 1
ATOM 1264 O O . PRO A 1 186 ? 25.109 7.25 21.172 1 79.25 186 PRO A O 1
ATOM 1267 N N . LEU A 1 187 ? 23.125 6.406 21.188 1 80.31 187 LEU A N 1
ATOM 1268 C CA . LEU A 1 187 ? 22.766 7.066 19.953 1 80.31 187 LEU A CA 1
ATOM 1269 C C . LEU A 1 187 ? 22.234 8.477 20.203 1 80.31 187 LEU A C 1
ATOM 1271 O O . LEU A 1 187 ? 21.594 8.719 21.219 1 80.31 187 LEU A O 1
ATOM 1275 N N . ALA A 1 188 ? 22.703 9.391 19.516 1 64.06 188 ALA A N 1
ATOM 1276 C CA . ALA A 1 188 ? 22.312 10.789 19.688 1 64.06 188 ALA A CA 1
ATOM 1277 C C . ALA A 1 188 ? 20.828 10.984 19.391 1 64.06 188 ALA A C 1
ATOM 1279 O O . ALA A 1 188 ? 20.344 10.57 18.344 1 64.06 188 ALA A O 1
ATOM 1280 N N . ASP A 1 189 ? 19.938 10.828 20.281 1 60.38 189 ASP A N 1
ATOM 1281 C CA . ASP A 1 189 ? 18.5 10.992 20.016 1 60.38 189 ASP A CA 1
ATOM 1282 C C . ASP A 1 189 ? 18.094 12.461 20.156 1 60.38 189 ASP A C 1
ATOM 1284 O O . ASP A 1 189 ? 18.344 13.086 21.188 1 60.38 189 ASP A O 1
ATOM 1288 N N . PRO A 1 190 ? 17.953 13.281 19.094 1 53.38 190 PRO A N 1
ATOM 1289 C CA . PRO A 1 190 ? 17.453 14.625 19.391 1 53.38 190 PRO A CA 1
ATOM 1290 C C . PRO A 1 190 ? 16.172 14.609 20.234 1 53.38 190 PRO A C 1
ATOM 1292 O O . PRO A 1 190 ? 15.391 13.664 20.141 1 53.38 190 PRO A O 1
ATOM 1295 N N . ALA A 1 191 ? 16.172 15.281 21.359 1 46.22 191 ALA A N 1
ATOM 1296 C CA . ALA A 1 191 ? 14.961 15.508 22.141 1 46.22 191 ALA A CA 1
ATOM 1297 C C . ALA A 1 191 ? 13.758 15.742 21.234 1 46.22 191 ALA A C 1
ATOM 1299 O O . ALA A 1 191 ? 13.898 16.312 20.156 1 46.22 191 ALA A O 1
ATOM 1300 N N . PRO A 1 192 ? 12.727 14.938 21.281 1 46.53 192 PRO A N 1
ATOM 1301 C CA . PRO A 1 192 ? 11.523 15.32 20.531 1 46.53 192 PRO A CA 1
ATOM 1302 C C . PRO A 1 192 ? 11.336 16.828 20.453 1 46.53 192 PRO A C 1
ATOM 1304 O O . PRO A 1 192 ? 11.648 17.547 21.406 1 46.53 192 PRO A O 1
ATOM 1307 N N . ALA A 1 193 ? 11.656 17.688 19.438 1 39.03 193 ALA A N 1
ATOM 1308 C CA . ALA A 1 193 ? 11.438 19.141 19.391 1 39.03 193 ALA A CA 1
ATOM 1309 C C . ALA A 1 193 ? 10.227 19.531 20.234 1 39.03 193 ALA A C 1
ATOM 1311 O O . ALA A 1 193 ? 9.109 19.094 19.969 1 39.03 193 ALA A O 1
ATOM 1312 N N . ALA A 1 194 ? 10.141 19.844 21.453 1 35.66 194 ALA A N 1
ATOM 1313 C CA . ALA A 1 194 ? 9.117 20.75 21.953 1 35.66 194 ALA A CA 1
ATOM 1314 C C . ALA A 1 194 ? 8.742 21.797 20.906 1 35.66 194 ALA A C 1
ATOM 1316 O O . ALA A 1 194 ? 9.516 22.062 19.984 1 35.66 194 ALA A O 1
ATOM 1317 N N . ASP A 1 195 ? 7.477 22.5 20.906 1 32.56 195 ASP A N 1
ATOM 1318 C CA . ASP A 1 195 ? 7.023 23.703 20.203 1 32.56 195 ASP A CA 1
ATOM 1319 C C . ASP A 1 195 ? 8.141 24.75 20.125 1 32.56 195 ASP A C 1
ATOM 1321 O O . ASP A 1 195 ? 8.164 25.703 20.906 1 32.56 195 ASP A O 1
ATOM 1325 N N . ALA A 1 196 ? 9.359 24.594 20.156 1 31.47 196 ALA A N 1
ATOM 1326 C CA . ALA A 1 196 ? 10.32 25.688 20.188 1 31.47 196 ALA A CA 1
ATOM 1327 C C . ALA A 1 196 ? 9.977 26.75 19.156 1 31.47 196 ALA A C 1
ATOM 1329 O O . ALA A 1 196 ? 10.172 26.547 17.953 1 31.47 196 ALA A O 1
ATOM 1330 N N . ASP A 1 197 ? 9.055 27.594 19.172 1 30.05 197 ASP A N 1
ATOM 1331 C CA . ASP A 1 197 ? 8.992 28.938 18.625 1 30.05 197 ASP A CA 1
ATOM 1332 C C . ASP A 1 197 ? 10.367 29.609 18.656 1 30.05 197 ASP A C 1
ATOM 1334 O O . ASP A 1 197 ? 10.758 30.297 17.719 1 30.05 197 ASP A O 1
ATOM 1338 N N . ALA A 1 198 ? 10.922 30.172 19.953 1 30.05 198 ALA A N 1
ATOM 1339 C CA . ALA A 1 198 ? 11.602 31.422 20.266 1 30.05 198 ALA A CA 1
ATOM 1340 C C . ALA A 1 198 ? 13.062 31.375 19.844 1 30.05 198 ALA A C 1
ATOM 1342 O O . ALA A 1 198 ? 13.539 32.281 19.156 1 30.05 198 ALA A O 1
ATOM 1343 N N . ASP A 1 199 ? 14.172 30.812 20.672 1 28.73 199 ASP A N 1
ATOM 1344 C CA . ASP A 1 199 ? 15.445 31.516 20.828 1 28.73 199 ASP A CA 1
ATOM 1345 C C . ASP A 1 199 ? 16.453 31.062 19.781 1 28.73 199 ASP A C 1
ATOM 1347 O O . ASP A 1 199 ? 17.156 30.062 19.969 1 28.73 199 ASP A O 1
ATOM 1351 N N . ALA A 1 200 ? 16.25 31.047 18.516 1 32.75 200 ALA A N 1
ATOM 1352 C CA . ALA A 1 200 ? 17.234 31.078 17.438 1 32.75 200 ALA A CA 1
ATOM 1353 C C . ALA A 1 200 ? 18.312 32.125 17.734 1 32.75 200 ALA A C 1
ATOM 1355 O O . ALA A 1 200 ? 18.375 33.156 17.062 1 32.75 200 ALA A O 1
ATOM 1356 N N . ASP A 1 201 ? 18.812 32.531 18.812 1 26.94 201 ASP A N 1
ATOM 1357 C CA . ASP A 1 201 ? 19.875 33.531 18.781 1 26.94 201 ASP A CA 1
ATOM 1358 C C . ASP A 1 201 ? 21.031 33.062 17.891 1 26.94 201 ASP A C 1
ATOM 1360 O O . ASP A 1 201 ? 21.281 33.656 16.844 1 26.94 201 ASP A O 1
ATOM 1364 N N . GLY A 1 202 ? 22.469 32.938 18.484 1 28.73 202 GLY A N 1
ATOM 1365 C CA . GLY A 1 202 ? 23.781 33.469 18.141 1 28.73 202 GLY A CA 1
ATOM 1366 C C . GLY A 1 202 ? 24.531 32.594 17.141 1 28.73 202 GLY A C 1
ATOM 1367 O O . GLY A 1 202 ? 25.625 32.969 16.703 1 28.73 202 GLY A O 1
ATOM 1368 N N . ALA A 1 203 ? 24.703 31.281 17.25 1 31.28 203 ALA A N 1
ATOM 1369 C CA . ALA A 1 203 ? 26 30.891 16.719 1 31.28 203 ALA A CA 1
ATOM 1370 C C . ALA A 1 203 ? 25.969 30.859 15.188 1 31.28 203 ALA A C 1
ATOM 1372 O O . ALA A 1 203 ? 24.906 30.75 14.586 1 31.28 203 ALA A O 1
ATOM 1373 N N . GLY A 1 204 ? 27.062 31.25 14.438 1 31.52 204 GLY A N 1
ATOM 1374 C CA . GLY A 1 204 ? 27.531 31.516 13.086 1 31.52 204 GLY A CA 1
ATOM 1375 C C . GLY A 1 204 ? 27.156 30.422 12.102 1 31.52 204 GLY A C 1
ATOM 1376 O O . GLY A 1 204 ? 28.016 29.766 11.531 1 31.52 204 GLY A O 1
ATOM 1377 N N . ALA A 1 205 ? 26.188 29.625 12.461 1 32.12 205 ALA A N 1
ATOM 1378 C CA . ALA A 1 205 ? 26.078 28.484 11.562 1 32.12 205 ALA A CA 1
ATOM 1379 C C . ALA A 1 205 ? 25.984 28.922 10.109 1 32.12 205 ALA A C 1
ATOM 1381 O O . ALA A 1 205 ? 25.484 30.016 9.82 1 32.12 205 ALA A O 1
ATOM 1382 N N . GLY A 1 206 ? 26.875 28.531 9.234 1 33.66 206 GLY A N 1
ATOM 1383 C CA . GLY A 1 206 ? 26.969 28.766 7.805 1 33.66 206 GLY A CA 1
ATOM 1384 C C . GLY A 1 206 ? 25.609 28.859 7.129 1 33.66 206 GLY A C 1
ATOM 1385 O O . GLY A 1 206 ? 24.578 28.594 7.75 1 33.66 206 GLY A O 1
ATOM 1386 N N . PRO A 1 207 ? 25.625 29.406 5.91 1 33.25 207 PRO A N 1
ATOM 1387 C CA . PRO A 1 207 ? 24.406 29.781 5.188 1 33.25 207 PRO A CA 1
ATOM 1388 C C . PRO A 1 207 ? 23.312 28.703 5.266 1 33.25 207 PRO A C 1
ATOM 1390 O O . PRO A 1 207 ? 23.609 27.516 5.059 1 33.25 207 PRO A O 1
ATOM 1393 N N . ALA A 1 208 ? 22.484 28.719 6.219 1 35.53 208 ALA A N 1
ATOM 1394 C CA . ALA A 1 208 ? 21.25 27.953 6.441 1 35.53 208 ALA A CA 1
ATOM 1395 C C . ALA A 1 208 ? 20.531 27.672 5.121 1 35.53 208 ALA A C 1
ATOM 1397 O O . ALA A 1 208 ? 20.359 28.578 4.297 1 35.53 208 ALA A O 1
ATOM 1398 N N . PRO A 1 209 ? 20.734 26.469 4.465 1 40.28 209 PRO A N 1
ATOM 1399 C CA . PRO A 1 209 ? 20 26.312 3.213 1 40.28 209 PRO A CA 1
ATOM 1400 C C . PRO A 1 209 ? 18.703 27.109 3.184 1 40.28 209 PRO A C 1
ATOM 1402 O O . PRO A 1 209 ? 18.141 27.438 4.238 1 40.28 209 PRO A O 1
ATOM 1405 N N . PRO A 1 210 ? 18.438 27.938 2.113 1 39.31 210 PRO A N 1
ATOM 1406 C CA . PRO A 1 210 ? 17.266 28.812 2.094 1 39.31 210 PRO A CA 1
ATOM 1407 C C . PRO A 1 210 ? 16.078 28.234 2.844 1 39.31 210 PRO A C 1
ATOM 1409 O O . PRO A 1 210 ? 15.984 27 2.996 1 39.31 210 PRO A O 1
ATOM 1412 N N . ALA A 1 211 ? 15.406 28.812 3.736 1 42.16 211 ALA A N 1
ATOM 1413 C CA . ALA A 1 211 ? 14.383 28.625 4.762 1 42.16 211 ALA A CA 1
ATOM 1414 C C . ALA A 1 211 ? 13.445 27.484 4.398 1 42.16 211 ALA A C 1
ATOM 1416 O O . ALA A 1 211 ? 12.977 26.75 5.277 1 42.16 211 ALA A O 1
ATOM 1417 N N . GLY A 1 212 ? 12.617 27.312 3.102 1 47.81 212 GLY A N 1
ATOM 1418 C CA . GLY A 1 212 ? 11.508 26.422 2.834 1 47.81 212 GLY A CA 1
ATOM 1419 C C . GLY A 1 212 ? 11.914 25.188 2.049 1 47.81 212 GLY A C 1
ATOM 1420 O O . GLY A 1 212 ? 12.516 25.297 0.98 1 47.81 212 GLY A O 1
ATOM 1421 N N . GLY A 1 213 ? 12.547 24.078 2.574 1 59.62 213 GLY A N 1
ATOM 1422 C CA . GLY A 1 213 ? 12.828 22.797 1.951 1 59.62 213 GLY A CA 1
ATOM 1423 C C . GLY A 1 213 ? 12.133 22.609 0.619 1 59.62 213 GLY A C 1
ATOM 1424 O O . GLY A 1 213 ? 11.062 23.188 0.386 1 59.62 213 GLY A O 1
ATOM 1425 N N . ASP A 1 214 ? 12.922 22.438 -0.544 1 73.94 214 ASP A N 1
ATOM 1426 C CA . ASP A 1 214 ? 12.344 22.203 -1.866 1 73.94 214 ASP A CA 1
ATOM 1427 C C . ASP A 1 214 ? 11.516 20.922 -1.896 1 73.94 214 ASP A C 1
ATOM 1429 O O . ASP A 1 214 ? 12.023 19.859 -2.254 1 73.94 214 ASP A O 1
ATOM 1433 N N . ARG A 1 215 ? 10.367 21.016 -1.427 1 79 215 ARG A N 1
ATOM 1434 C CA . ARG A 1 215 ? 9.445 19.891 -1.342 1 79 215 ARG A CA 1
ATOM 1435 C C . ARG A 1 215 ? 9.328 19.172 -2.686 1 79 215 ARG A C 1
ATOM 1437 O O . ARG A 1 215 ? 9.273 17.953 -2.742 1 79 215 ARG A O 1
ATOM 1444 N N . ALA A 1 216 ? 9.367 19.984 -3.76 1 82.44 216 ALA A N 1
ATOM 1445 C CA . ALA A 1 216 ? 9.25 19.406 -5.098 1 82.44 216 ALA A CA 1
ATOM 1446 C C . ALA A 1 216 ? 10.461 18.547 -5.43 1 82.44 216 ALA A C 1
ATOM 1448 O O . ALA A 1 216 ? 10.328 17.469 -6.023 1 82.44 216 ALA A O 1
ATOM 1449 N N . ALA A 1 217 ? 11.531 18.984 -5.008 1 88.88 217 ALA A N 1
ATOM 1450 C CA . ALA A 1 217 ? 12.758 18.234 -5.246 1 88.88 217 ALA A CA 1
ATOM 1451 C C . ALA A 1 217 ? 12.773 16.938 -4.449 1 88.88 217 ALA A C 1
ATOM 1453 O O . ALA A 1 217 ? 13.219 15.906 -4.945 1 88.88 217 ALA A O 1
ATOM 1454 N N . THR A 1 218 ? 12.289 17 -3.23 1 90.56 218 THR A N 1
ATOM 1455 C CA . THR A 1 218 ? 12.227 15.812 -2.391 1 90.56 218 THR A CA 1
ATOM 1456 C C . THR A 1 218 ? 11.297 14.766 -3.002 1 90.56 218 THR A C 1
ATOM 1458 O O . THR A 1 218 ? 11.656 13.594 -3.092 1 90.56 218 THR A O 1
ATOM 1461 N N . TRP A 1 219 ? 10.227 15.234 -3.5 1 87.44 219 TRP A N 1
ATOM 1462 C CA . TRP A 1 219 ? 9.273 14.336 -4.141 1 87.44 219 TRP A CA 1
ATOM 1463 C C . TRP A 1 219 ? 9.852 13.75 -5.422 1 87.44 219 TRP A C 1
ATOM 1465 O O . TRP A 1 219 ? 9.648 12.57 -5.719 1 87.44 219 TRP A O 1
ATOM 1475 N N . GLY A 1 220 ? 10.453 14.586 -6.168 1 90.62 220 GLY A N 1
ATOM 1476 C CA . GLY A 1 220 ? 11.086 14.102 -7.383 1 90.62 220 GLY A CA 1
ATOM 1477 C C . GLY A 1 220 ? 12.086 12.992 -7.133 1 90.62 220 GLY A C 1
ATOM 1478 O O . GLY A 1 220 ? 12.078 11.969 -7.828 1 90.62 220 GLY A O 1
ATOM 1479 N N . LEU A 1 221 ? 12.852 13.156 -6.152 1 93.62 221 LEU A N 1
ATOM 1480 C CA . LEU A 1 221 ? 13.859 12.164 -5.816 1 93.62 221 LEU A CA 1
ATOM 1481 C C . LEU A 1 221 ? 13.211 10.875 -5.309 1 93.62 221 LEU A C 1
ATOM 1483 O O . LEU A 1 221 ? 13.625 9.781 -5.684 1 93.62 221 LEU A O 1
ATOM 1487 N N . CYS A 1 222 ? 12.18 10.992 -4.469 1 94.19 222 CYS A N 1
ATOM 1488 C CA . CYS A 1 222 ? 11.516 9.828 -3.885 1 94.19 222 CYS A CA 1
ATOM 1489 C C . CYS A 1 222 ? 10.781 9.031 -4.953 1 94.19 222 CYS A C 1
ATOM 1491 O O . CYS A 1 222 ? 10.883 7.801 -4.992 1 94.19 222 CYS A O 1
ATOM 1493 N N . LEU A 1 223 ? 10.141 9.703 -5.848 1 91.62 223 LEU A N 1
ATOM 1494 C CA . LEU A 1 223 ? 9.453 9.031 -6.938 1 91.62 223 LEU A CA 1
ATOM 1495 C C . LEU A 1 223 ? 10.445 8.406 -7.906 1 91.62 223 LEU A C 1
ATOM 1497 O O . LEU A 1 223 ? 10.211 7.312 -8.43 1 91.62 223 LEU A O 1
ATOM 1501 N N . GLY A 1 224 ? 11.453 9.141 -8.18 1 94.88 224 GLY A N 1
ATOM 1502 C CA . GLY A 1 224 ? 12.516 8.57 -8.984 1 94.88 224 GLY A CA 1
ATOM 1503 C C . GLY A 1 224 ? 13.102 7.305 -8.391 1 94.88 224 GLY A C 1
ATOM 1504 O O . GLY A 1 224 ? 13.359 6.336 -9.109 1 94.88 224 GLY A O 1
ATOM 1505 N N . PHE A 1 225 ? 13.25 7.348 -7.098 1 95.94 225 PHE A N 1
ATOM 1506 C CA . PHE A 1 225 ? 13.758 6.168 -6.406 1 95.94 225 PHE A CA 1
ATOM 1507 C C . PHE A 1 225 ? 12.781 5.004 -6.535 1 95.94 225 PHE A C 1
ATOM 1509 O O . PHE A 1 225 ? 13.195 3.852 -6.664 1 95.94 225 PHE A O 1
ATOM 1516 N N . GLY A 1 226 ? 11.555 5.246 -6.457 1 95.56 226 GLY A N 1
ATOM 1517 C CA . GLY A 1 226 ? 10.547 4.219 -6.684 1 95.56 226 GLY A CA 1
ATOM 1518 C C . GLY A 1 226 ? 10.617 3.613 -8.07 1 95.56 226 GLY A C 1
ATOM 1519 O O . GLY A 1 226 ? 10.508 2.396 -8.234 1 95.56 226 GLY A O 1
ATOM 1520 N N . ALA A 1 227 ? 10.734 4.457 -9.062 1 94.75 227 ALA A N 1
ATOM 1521 C CA . ALA A 1 227 ? 10.883 3.986 -10.438 1 94.75 227 ALA A CA 1
ATOM 1522 C C . ALA A 1 227 ? 12.125 3.109 -10.594 1 94.75 227 ALA A C 1
ATOM 1524 O O . ALA A 1 227 ? 12.078 2.074 -11.258 1 94.75 227 ALA A O 1
ATOM 1525 N N . PHE A 1 228 ? 13.148 3.574 -9.992 1 95.94 228 PHE A N 1
ATOM 1526 C CA . PHE A 1 228 ? 14.383 2.797 -9.977 1 95.94 228 PHE A CA 1
ATOM 1527 C C . PHE A 1 228 ? 14.156 1.432 -9.336 1 95.94 228 PHE A C 1
ATOM 1529 O O . PHE A 1 228 ? 14.594 0.41 -9.875 1 95.94 228 PHE A O 1
ATOM 1536 N N . ALA A 1 229 ? 13.469 1.465 -8.203 1 95.62 229 ALA A N 1
ATOM 1537 C CA . ALA A 1 229 ? 13.211 0.217 -7.488 1 95.62 229 ALA A CA 1
ATOM 1538 C C . ALA A 1 229 ? 12.352 -0.727 -8.32 1 95.62 229 ALA A C 1
ATOM 1540 O O . ALA A 1 229 ? 12.578 -1.938 -8.336 1 95.62 229 ALA A O 1
ATOM 1541 N N . LEU A 1 230 ? 11.367 -0.194 -8.938 1 94.62 230 LEU A N 1
ATOM 1542 C CA . LEU A 1 230 ? 10.516 -0.979 -9.82 1 94.62 230 LEU A CA 1
ATOM 1543 C C . LEU A 1 230 ? 11.344 -1.664 -10.906 1 94.62 230 LEU A C 1
ATOM 1545 O O . LEU A 1 230 ? 11.188 -2.863 -11.148 1 94.62 230 LEU A O 1
ATOM 1549 N N . PHE A 1 231 ? 12.195 -0.924 -11.516 1 95.38 231 PHE A N 1
ATOM 1550 C CA . PHE A 1 231 ? 13.055 -1.423 -12.586 1 95.38 231 PHE A CA 1
ATOM 1551 C C . PHE A 1 231 ? 14 -2.494 -12.055 1 95.38 231 PHE A C 1
ATOM 1553 O O . PHE A 1 231 ? 14.078 -3.592 -12.609 1 95.38 231 PHE A O 1
ATOM 1560 N N . GLU A 1 232 ? 14.68 -2.145 -10.984 1 95.38 232 GLU A N 1
ATOM 1561 C CA . GLU A 1 232 ? 15.734 -2.996 -10.453 1 95.38 232 GLU A CA 1
ATOM 1562 C C . GLU A 1 232 ? 15.172 -4.316 -9.93 1 95.38 232 GLU A C 1
ATOM 1564 O O . GLU A 1 232 ? 15.688 -5.387 -10.258 1 95.38 232 GLU A O 1
ATOM 1569 N N . VAL A 1 233 ? 14.156 -4.238 -9.172 1 92.75 233 VAL A N 1
ATOM 1570 C CA . VAL A 1 233 ? 13.578 -5.438 -8.562 1 92.75 233 VAL A CA 1
ATOM 1571 C C . VAL A 1 233 ? 12.859 -6.262 -9.625 1 92.75 233 VAL A C 1
ATOM 1573 O O . VAL A 1 233 ? 12.867 -7.492 -9.578 1 92.75 233 VAL A O 1
ATOM 1576 N N . GLY A 1 234 ? 12.273 -5.652 -10.539 1 93.25 234 GLY A N 1
ATOM 1577 C CA . GLY A 1 234 ? 11.664 -6.359 -11.656 1 93.25 234 GLY A CA 1
ATOM 1578 C C . GLY A 1 234 ? 12.656 -7.16 -12.469 1 93.25 234 GLY A C 1
ATOM 1579 O O . GLY A 1 234 ? 12.414 -8.32 -12.797 1 93.25 234 GLY A O 1
ATOM 1580 N N . VAL A 1 235 ? 13.781 -6.551 -12.75 1 94.5 235 VAL A N 1
ATOM 1581 C CA . VAL A 1 235 ? 14.812 -7.207 -13.547 1 94.5 235 VAL A CA 1
ATOM 1582 C C . VAL A 1 235 ? 15.383 -8.391 -12.773 1 94.5 235 VAL A C 1
ATOM 1584 O O . VAL A 1 235 ? 15.5 -9.492 -13.32 1 94.5 235 VAL A O 1
ATOM 1587 N N . LEU A 1 236 ? 15.664 -8.156 -11.539 1 92.88 236 LEU A N 1
ATOM 1588 C CA . LEU A 1 236 ? 16.25 -9.219 -10.734 1 92.88 236 LEU A CA 1
ATOM 1589 C C . LEU A 1 236 ? 15.25 -10.344 -10.492 1 92.88 236 LEU A C 1
ATOM 1591 O O . LEU A 1 236 ? 15.625 -11.508 -10.383 1 92.88 236 LEU A O 1
ATOM 1595 N N . GLY A 1 237 ? 14.055 -9.992 -10.477 1 88.88 237 GLY A N 1
ATOM 1596 C CA . GLY A 1 237 ? 13.008 -10.977 -10.273 1 88.88 237 GLY A CA 1
ATOM 1597 C C . GLY A 1 237 ? 12.812 -11.898 -11.469 1 88.88 237 GLY A C 1
ATOM 1598 O O . GLY A 1 237 ? 12.438 -13.062 -11.305 1 88.88 237 GLY A O 1
ATOM 1599 N N . LEU A 1 238 ? 13.086 -11.414 -12.648 1 92.38 238 LEU A N 1
ATOM 1600 C CA . LEU A 1 238 ? 12.812 -12.188 -13.859 1 92.38 238 LEU A CA 1
ATOM 1601 C C . LEU A 1 238 ? 14.102 -12.781 -14.414 1 92.38 238 LEU A C 1
ATOM 1603 O O . LEU A 1 238 ? 14.055 -13.656 -15.289 1 92.38 238 LEU A O 1
ATOM 1607 N N . LEU A 1 239 ? 15.203 -12.398 -13.883 1 92.06 239 LEU A N 1
ATOM 1608 C CA . LEU A 1 239 ? 16.484 -12.781 -14.461 1 92.06 239 LEU A CA 1
ATOM 1609 C C . LEU A 1 239 ? 16.688 -14.289 -14.398 1 92.06 239 LEU A C 1
ATOM 1611 O O . LEU A 1 239 ? 17.062 -14.914 -15.391 1 92.06 239 LEU A O 1
ATOM 1615 N N . PRO A 1 240 ? 16.375 -14.938 -13.297 1 89.38 240 PRO A N 1
ATOM 1616 C CA . PRO A 1 240 ? 16.531 -16.391 -13.281 1 89.38 240 PRO A CA 1
ATOM 1617 C C . PRO A 1 240 ? 15.68 -17.094 -14.336 1 89.38 240 PRO A C 1
ATOM 1619 O O . PRO A 1 240 ? 16.141 -18.047 -14.977 1 89.38 240 PRO A O 1
ATOM 1622 N N . THR A 1 241 ? 14.492 -16.609 -14.469 1 87.81 241 THR A N 1
ATOM 1623 C CA . THR A 1 241 ? 13.594 -17.172 -15.461 1 87.81 241 THR A CA 1
ATOM 1624 C C . THR A 1 241 ? 14.156 -17 -16.875 1 87.81 241 THR A C 1
ATOM 1626 O O . THR A 1 241 ? 14.109 -17.938 -17.672 1 87.81 241 THR A O 1
ATOM 1629 N N . LEU A 1 242 ? 14.664 -15.883 -17.125 1 92.38 242 LEU A N 1
ATOM 1630 C CA . LEU A 1 242 ? 15.266 -15.633 -18.422 1 92.38 242 LEU A CA 1
ATOM 1631 C C . LEU A 1 242 ? 16.469 -16.531 -18.656 1 92.38 242 LEU A C 1
ATOM 1633 O O . LEU A 1 242 ? 16.641 -17.094 -19.734 1 92.38 242 LEU A O 1
ATOM 1637 N N . LEU A 1 243 ? 17.297 -16.719 -17.703 1 92.38 243 LEU A N 1
ATOM 1638 C CA . LEU A 1 243 ? 18.547 -17.469 -17.844 1 92.38 243 LEU A CA 1
ATOM 1639 C C . LEU A 1 243 ? 18.25 -18.953 -18.031 1 92.38 243 LEU A C 1
ATOM 1641 O O . LEU A 1 243 ? 18.969 -19.641 -18.75 1 92.38 243 LEU A O 1
ATOM 1645 N N . VAL A 1 244 ? 17.203 -19.391 -17.438 1 90.06 244 VAL A N 1
ATOM 1646 C CA . VAL A 1 244 ? 16.844 -20.797 -17.562 1 90.06 244 VAL A CA 1
ATOM 1647 C C . VAL A 1 244 ? 16.094 -21.031 -18.875 1 90.06 244 VAL A C 1
ATOM 1649 O O . VAL A 1 244 ? 16.469 -21.875 -19.688 1 90.06 244 VAL A O 1
ATOM 1652 N N . GLU A 1 245 ? 15.141 -20.25 -19.094 1 88.69 245 GLU A N 1
ATOM 1653 C CA . GLU A 1 245 ? 14.227 -20.5 -20.203 1 88.69 245 GLU A CA 1
ATOM 1654 C C . GLU A 1 245 ? 14.82 -20.031 -21.531 1 88.69 245 GLU A C 1
ATOM 1656 O O . GLU A 1 245 ? 14.578 -20.656 -22.562 1 88.69 245 GLU A O 1
ATOM 1661 N N . GLN A 1 246 ? 15.562 -18.938 -21.438 1 88.94 246 GLN A N 1
ATOM 1662 C CA . GLN A 1 246 ? 16 -18.328 -22.688 1 88.94 246 GLN A CA 1
ATOM 1663 C C . GLN A 1 246 ? 17.484 -18.594 -22.938 1 88.94 246 GLN A C 1
ATOM 1665 O O . GLN A 1 246 ? 17.922 -18.734 -24.078 1 88.94 246 GLN A O 1
ATOM 1670 N N . ALA A 1 247 ? 18.203 -18.625 -21.891 1 90.81 247 ALA A N 1
ATOM 1671 C CA . ALA A 1 247 ? 19.656 -18.766 -22.062 1 90.81 247 ALA A CA 1
ATOM 1672 C C . ALA A 1 247 ? 20.109 -20.203 -21.828 1 90.81 247 ALA A C 1
ATOM 1674 O O . ALA A 1 247 ? 21.266 -20.531 -22.062 1 90.81 247 ALA A O 1
ATOM 1675 N N . GLY A 1 248 ? 19.312 -21.078 -21.281 1 90.19 248 GLY A N 1
ATOM 1676 C CA . GLY A 1 248 ? 19.578 -22.516 -21.188 1 90.19 248 GLY A CA 1
ATOM 1677 C C . GLY A 1 248 ? 20.438 -22.875 -19.984 1 90.19 248 GLY A C 1
ATOM 1678 O O . GLY A 1 248 ? 21.047 -23.953 -19.969 1 90.19 248 GLY A O 1
ATOM 1679 N N . LEU A 1 249 ? 20.484 -22.031 -19.062 1 91.94 249 LEU A N 1
ATOM 1680 C CA . LEU A 1 249 ? 21.25 -22.328 -17.859 1 91.94 249 LEU A CA 1
ATOM 1681 C C . LEU A 1 249 ? 20.453 -23.203 -16.891 1 91.94 249 LEU A C 1
ATOM 1683 O O . LEU A 1 249 ? 19.219 -23.188 -16.922 1 91.94 249 LEU A O 1
ATOM 1687 N N . GLY A 1 250 ? 21.234 -23.953 -16.109 1 89.69 250 GLY A N 1
ATOM 1688 C CA . GLY A 1 250 ? 20.578 -24.656 -15.031 1 89.69 250 GLY A CA 1
ATOM 1689 C C . GLY A 1 250 ? 20.031 -23.75 -13.961 1 89.69 250 GLY A C 1
ATOM 1690 O O . GLY A 1 250 ? 20.453 -22.594 -13.852 1 89.69 250 GLY A O 1
ATOM 1691 N N . VAL A 1 251 ? 19.125 -24.25 -13.234 1 84.81 251 VAL A N 1
ATOM 1692 C CA . VAL A 1 251 ? 18.438 -23.484 -12.195 1 84.81 251 VAL A CA 1
ATOM 1693 C C . VAL A 1 251 ? 19.453 -22.984 -11.156 1 84.81 251 VAL A C 1
ATOM 1695 O O . VAL A 1 251 ? 19.406 -21.828 -10.734 1 84.81 251 VAL A O 1
ATOM 1698 N N . ARG A 1 252 ? 20.344 -23.828 -10.773 1 83.25 252 ARG A N 1
ATOM 1699 C CA . ARG A 1 252 ? 21.359 -23.469 -9.773 1 83.25 252 ARG A CA 1
ATOM 1700 C C . ARG A 1 252 ? 22.266 -22.359 -10.289 1 83.25 252 ARG A C 1
ATOM 1702 O O . ARG A 1 252 ? 22.516 -21.391 -9.586 1 83.25 252 ARG A O 1
ATOM 1709 N N . ALA A 1 253 ? 22.719 -22.5 -11.453 1 90.25 253 ALA A N 1
ATOM 1710 C CA . ALA A 1 253 ? 23.594 -21.5 -12.062 1 90.25 253 ALA A CA 1
ATOM 1711 C C . ALA A 1 253 ? 22.859 -20.172 -12.258 1 90.25 253 ALA A C 1
ATOM 1713 O O . ALA A 1 253 ? 23.422 -19.094 -12.016 1 90.25 253 ALA A O 1
ATOM 1714 N N . ALA A 1 254 ? 21.656 -20.203 -12.695 1 91.31 254 ALA A N 1
ATOM 1715 C CA . ALA A 1 254 ? 20.844 -19 -12.891 1 91.31 254 ALA A CA 1
ATOM 1716 C C . ALA A 1 254 ? 20.688 -18.234 -1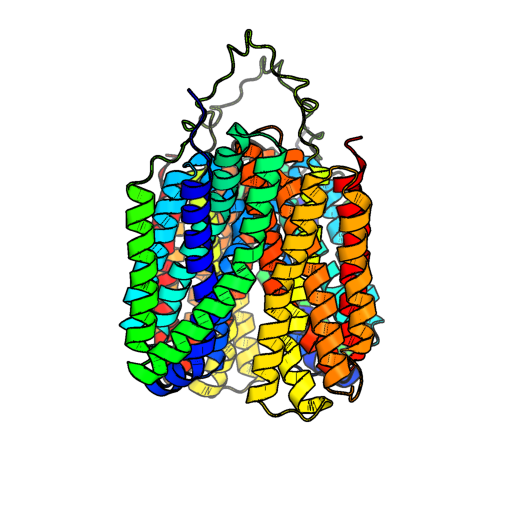1.578 1 91.31 254 ALA A C 1
ATOM 1718 O O . ALA A 1 254 ? 20.781 -17 -11.562 1 91.31 254 ALA A O 1
ATOM 1719 N N . GLY A 1 255 ? 20.469 -18.969 -10.539 1 87.06 255 GLY A N 1
ATOM 1720 C CA . GLY A 1 255 ? 20.359 -18.344 -9.227 1 87.06 255 GLY A CA 1
ATOM 1721 C C . GLY A 1 255 ? 21.656 -17.688 -8.766 1 87.06 255 GLY A C 1
ATOM 1722 O O . GLY A 1 255 ? 21.641 -16.578 -8.25 1 87.06 255 GLY A O 1
ATOM 1723 N N . GLN A 1 256 ? 22.734 -18.344 -8.906 1 90.44 256 GLN A N 1
ATOM 1724 C CA . GLN A 1 256 ? 24.031 -17.828 -8.492 1 90.44 256 GLN A CA 1
ATOM 1725 C C . GLN A 1 256 ? 24.406 -16.562 -9.266 1 90.44 256 GLN A C 1
ATOM 1727 O O . GLN A 1 256 ? 24.875 -15.586 -8.68 1 90.44 256 GLN A O 1
ATOM 1732 N N . TRP A 1 257 ? 24.109 -16.609 -10.547 1 91.75 257 TRP A N 1
ATOM 1733 C CA . TRP A 1 257 ? 24.422 -15.438 -11.375 1 91.75 257 TRP A CA 1
ATOM 1734 C C . TRP A 1 257 ? 23.531 -14.266 -11.023 1 91.75 257 TRP A C 1
ATOM 1736 O O . TRP A 1 257 ? 23.969 -13.109 -11.055 1 91.75 257 TRP A O 1
ATOM 1746 N N . THR A 1 258 ? 22.312 -14.57 -10.695 1 91.12 258 THR A N 1
ATOM 1747 C CA . THR A 1 258 ? 21.391 -13.516 -10.273 1 91.12 258 THR A CA 1
ATOM 1748 C C . THR A 1 258 ? 21.844 -12.891 -8.961 1 91.12 258 THR A C 1
ATOM 1750 O O . THR A 1 258 ? 21.812 -11.664 -8.805 1 91.12 258 THR A O 1
ATOM 1753 N N . ALA A 1 259 ? 22.297 -13.727 -8.07 1 90.81 259 ALA A N 1
ATOM 1754 C CA . ALA A 1 259 ? 22.812 -13.227 -6.801 1 90.81 259 ALA A CA 1
ATOM 1755 C C . ALA A 1 259 ? 24.031 -12.344 -7.016 1 90.81 259 ALA A C 1
ATOM 1757 O O . ALA A 1 259 ? 24.156 -11.297 -6.375 1 90.81 259 ALA A O 1
ATOM 1758 N N . LEU A 1 260 ? 24.844 -12.773 -7.824 1 93 260 LEU A N 1
ATOM 1759 C CA . LEU A 1 260 ? 26.047 -12 -8.125 1 93 260 LEU A CA 1
ATOM 1760 C C . LEU A 1 260 ? 25.688 -10.664 -8.773 1 93 260 LEU A C 1
ATOM 1762 O O . LEU A 1 260 ? 26.312 -9.648 -8.469 1 93 260 LEU A O 1
ATOM 1766 N N . ALA A 1 261 ? 24.766 -10.75 -9.703 1 93.94 261 ALA A N 1
ATOM 1767 C CA . ALA A 1 261 ? 24.312 -9.516 -10.336 1 93.94 261 ALA A CA 1
ATOM 1768 C C . ALA A 1 261 ? 23.75 -8.539 -9.297 1 93.94 261 ALA A C 1
ATOM 1770 O O . ALA A 1 261 ? 24.062 -7.348 -9.328 1 93.94 261 ALA A O 1
ATOM 1771 N N . ALA A 1 262 ? 22.984 -9.062 -8.422 1 92.94 262 ALA A N 1
ATOM 1772 C CA . ALA A 1 262 ? 22.406 -8.234 -7.363 1 92.94 262 ALA A CA 1
ATOM 1773 C C . ALA A 1 262 ? 23.5 -7.629 -6.488 1 92.94 262 ALA A C 1
ATOM 1775 O O . ALA A 1 262 ? 23.453 -6.441 -6.156 1 92.94 262 ALA A O 1
ATOM 1776 N N . LEU A 1 263 ? 24.5 -8.328 -6.16 1 95.12 263 LEU A N 1
ATOM 1777 C CA . LEU A 1 263 ? 25.594 -7.906 -5.281 1 95.12 263 LEU A CA 1
ATOM 1778 C C . LEU A 1 263 ? 26.5 -6.898 -5.984 1 95.12 263 LEU A C 1
ATOM 1780 O O . LEU A 1 263 ? 27.219 -6.145 -5.328 1 95.12 263 LEU A O 1
ATOM 1784 N N . SER A 1 264 ? 26.484 -6.953 -7.254 1 96.69 264 SER A N 1
ATOM 1785 C CA . SER A 1 264 ? 27.328 -6.023 -7.996 1 96.69 264 SER A CA 1
ATOM 1786 C C . SER A 1 264 ? 26.922 -4.578 -7.742 1 96.69 264 SER A C 1
ATOM 1788 O O . SER A 1 264 ? 27.688 -3.654 -8.008 1 96.69 264 SER A O 1
ATOM 1790 N N . ALA A 1 265 ? 25.734 -4.402 -7.23 1 95.12 265 ALA A N 1
ATOM 1791 C CA . ALA A 1 265 ? 25.281 -3.064 -6.848 1 95.12 265 ALA A CA 1
ATOM 1792 C C . ALA A 1 265 ? 26.219 -2.447 -5.816 1 95.12 265 ALA A C 1
ATOM 1794 O O . ALA A 1 265 ? 26.359 -1.224 -5.746 1 95.12 265 ALA A O 1
ATOM 1795 N N . VAL A 1 266 ? 26.875 -3.27 -5.043 1 95.94 266 VAL A N 1
ATOM 1796 C CA . VAL A 1 266 ? 27.812 -2.805 -4.035 1 95.94 266 VAL A CA 1
ATOM 1797 C C . VAL A 1 266 ? 28.984 -2.08 -4.715 1 95.94 266 VAL A C 1
ATOM 1799 O O . VAL A 1 266 ? 29.469 -1.074 -4.199 1 95.94 266 VAL A O 1
ATOM 1802 N N . LEU A 1 267 ? 29.375 -2.613 -5.836 1 96.5 267 LEU A N 1
ATOM 1803 C CA . LEU A 1 267 ? 30.422 -1.95 -6.598 1 96.5 267 LEU A CA 1
ATOM 1804 C C . LEU A 1 267 ? 29.984 -0.557 -7.035 1 96.5 267 LEU A C 1
ATOM 1806 O O . LEU A 1 267 ? 30.781 0.376 -7.055 1 96.5 267 LEU A O 1
ATOM 1810 N N . GLY A 1 268 ? 28.766 -0.461 -7.461 1 96.56 268 GLY A N 1
ATOM 1811 C CA . GLY A 1 268 ? 28.219 0.848 -7.789 1 96.56 268 GLY A CA 1
ATOM 1812 C C . GLY A 1 268 ? 28.234 1.809 -6.613 1 96.56 268 GLY A C 1
ATOM 1813 O O . GLY A 1 268 ? 28.531 2.994 -6.777 1 96.56 268 GLY A O 1
ATOM 1814 N N . SER A 1 269 ? 27.938 1.256 -5.477 1 95.44 269 SER A N 1
ATOM 1815 C CA . SER A 1 269 ? 27.953 2.068 -4.262 1 95.44 269 SER A CA 1
ATOM 1816 C C . SER A 1 269 ? 29.375 2.561 -3.959 1 95.44 269 SER A C 1
ATOM 1818 O O . SER A 1 269 ? 29.547 3.693 -3.504 1 95.44 269 SER A O 1
ATOM 1820 N N . LEU A 1 270 ? 30.297 1.754 -4.176 1 94.25 270 LEU A N 1
ATOM 1821 C CA . LEU A 1 270 ? 31.703 2.145 -3.992 1 94.25 270 LEU A CA 1
ATOM 1822 C C . LEU A 1 270 ? 32.094 3.258 -4.961 1 94.25 270 LEU A C 1
ATOM 1824 O O . LEU A 1 270 ? 32.781 4.199 -4.586 1 94.25 270 LEU A O 1
ATOM 1828 N N . ALA A 1 271 ? 31.688 3.109 -6.16 1 95.19 271 ALA A N 1
ATOM 1829 C CA . ALA A 1 271 ? 31.938 4.148 -7.156 1 95.19 271 ALA A CA 1
ATOM 1830 C C . ALA A 1 271 ? 31.312 5.473 -6.742 1 95.19 271 ALA A C 1
ATOM 1832 O O . ALA A 1 271 ? 31.906 6.535 -6.93 1 95.19 271 ALA A O 1
ATOM 1833 N N . ALA A 1 272 ? 30.125 5.375 -6.234 1 94.94 272 ALA A N 1
ATOM 1834 C CA . ALA A 1 272 ? 29.453 6.578 -5.75 1 94.94 272 ALA A CA 1
ATOM 1835 C C . ALA A 1 272 ? 30.219 7.207 -4.59 1 94.94 272 ALA A C 1
ATOM 1837 O O . ALA A 1 272 ? 30.328 8.43 -4.504 1 94.94 272 ALA A O 1
ATOM 1838 N N . ALA A 1 273 ? 30.719 6.363 -3.719 1 91.94 273 ALA A N 1
ATOM 1839 C CA . ALA A 1 273 ? 31.516 6.848 -2.584 1 91.94 273 ALA A CA 1
ATOM 1840 C C . ALA A 1 273 ? 32.75 7.59 -3.057 1 91.94 273 ALA A C 1
ATOM 1842 O O . ALA A 1 273 ? 33.094 8.641 -2.51 1 91.94 273 ALA A O 1
ATOM 1843 N N . VAL A 1 274 ? 33.406 7.031 -4.008 1 92.31 274 VAL A N 1
ATOM 1844 C CA . VAL A 1 274 ? 34.594 7.652 -4.559 1 92.31 274 VAL A CA 1
ATOM 1845 C C . VAL A 1 274 ? 34.25 9 -5.184 1 92.31 274 VAL A C 1
ATOM 1847 O O . VAL A 1 274 ? 34.969 9.984 -5 1 92.31 274 VAL A O 1
ATOM 1850 N N . ARG A 1 275 ? 33.219 8.992 -5.871 1 91.25 275 ARG A N 1
ATOM 1851 C CA . ARG A 1 275 ? 32.75 10.234 -6.492 1 91.25 275 ARG A CA 1
ATOM 1852 C C . ARG A 1 275 ? 32.438 11.297 -5.438 1 91.25 275 ARG A C 1
ATOM 1854 O O . ARG A 1 275 ? 32.75 12.477 -5.633 1 91.25 275 ARG A O 1
ATOM 1861 N N . LEU A 1 276 ? 31.875 10.93 -4.391 1 89.19 276 LEU A N 1
ATOM 1862 C CA . LEU A 1 276 ? 31.516 11.844 -3.316 1 89.19 276 LEU A CA 1
ATOM 1863 C C . LEU A 1 276 ? 32.75 12.391 -2.621 1 89.19 276 LEU A C 1
ATOM 1865 O O . LEU A 1 276 ? 32.781 13.547 -2.195 1 89.19 276 LEU A O 1
ATOM 1869 N N . ARG A 1 277 ? 33.75 11.57 -2.516 1 88.31 277 ARG A N 1
ATOM 1870 C CA . ARG A 1 277 ? 35 11.984 -1.881 1 88.31 277 ARG A CA 1
ATOM 1871 C C . ARG A 1 277 ? 35.688 13.07 -2.695 1 88.31 277 ARG A C 1
ATOM 1873 O O . ARG A 1 277 ? 36.312 13.977 -2.131 1 88.31 277 ARG A O 1
ATOM 1880 N N . HIS A 1 278 ? 35.594 12.961 -3.992 1 87.94 278 HIS A N 1
ATOM 1881 C CA . HIS A 1 278 ? 36.312 13.891 -4.867 1 87.94 278 HIS A CA 1
ATOM 1882 C C . HIS A 1 278 ? 35.469 15.156 -5.09 1 87.94 278 HIS A C 1
ATOM 1884 O O . HIS A 1 278 ? 36 16.156 -5.598 1 87.94 278 HIS A O 1
ATOM 1890 N N . GLY A 1 279 ? 34.312 15.141 -4.707 1 81.12 279 GLY A N 1
ATOM 1891 C CA . GLY A 1 279 ? 33.469 16.312 -4.852 1 81.12 279 GLY A CA 1
ATOM 1892 C C . GLY A 1 279 ? 32.969 16.516 -6.273 1 81.12 279 GLY A C 1
ATOM 1893 O O . GLY A 1 279 ? 33.188 15.672 -7.141 1 81.12 279 GLY A O 1
ATOM 1894 N N . GLY A 1 280 ? 32.156 17.531 -6.488 1 81.56 280 GLY A N 1
ATOM 1895 C CA . GLY A 1 280 ? 31.641 17.859 -7.809 1 81.56 280 GLY A CA 1
ATOM 1896 C C . GLY A 1 280 ? 30.141 17.672 -7.926 1 81.56 280 GLY A C 1
ATOM 1897 O O . GLY A 1 280 ? 29.469 17.344 -6.945 1 81.56 280 GLY A O 1
ATOM 1898 N N . SER A 1 281 ? 29.797 17.906 -9.188 1 87.06 281 SER A N 1
ATOM 1899 C CA . SER A 1 281 ? 28.375 17.828 -9.438 1 87.06 281 SER A CA 1
ATOM 1900 C C . SER A 1 281 ? 27.891 16.375 -9.461 1 87.06 281 SER A C 1
ATOM 1902 O O . SER A 1 281 ? 28.562 15.5 -10 1 87.06 281 SER A O 1
ATOM 1904 N N . LEU A 1 282 ? 26.812 16.109 -8.836 1 90.56 282 LEU A N 1
ATOM 1905 C CA . LEU A 1 282 ? 26.234 14.773 -8.797 1 90.56 282 LEU A CA 1
ATOM 1906 C C . LEU A 1 282 ? 25.188 14.602 -9.898 1 90.56 282 LEU A C 1
ATOM 1908 O O . LEU A 1 282 ? 24.672 13.5 -10.094 1 90.56 282 LEU A O 1
ATOM 1912 N N . ARG A 1 283 ? 24.953 15.641 -10.656 1 90.44 283 ARG A N 1
ATOM 1913 C CA . ARG A 1 283 ? 23.922 15.609 -11.68 1 90.44 283 ARG A CA 1
ATOM 1914 C C . ARG A 1 283 ? 24.234 14.555 -12.742 1 90.44 283 ARG A C 1
ATOM 1916 O O . ARG A 1 283 ? 23.375 13.727 -13.062 1 90.44 283 ARG A O 1
ATOM 1923 N N . GLY A 1 284 ? 25.344 14.555 -13.273 1 92.5 284 GLY A N 1
ATOM 1924 C CA . GLY A 1 284 ? 25.75 13.617 -14.305 1 92.5 284 GLY A CA 1
ATOM 1925 C C . GLY A 1 284 ? 25.641 12.164 -13.867 1 92.5 284 GLY A C 1
ATOM 1926 O O . GLY A 1 284 ? 24.906 11.383 -14.484 1 92.5 284 GLY A O 1
ATOM 1927 N N . PRO A 1 285 ? 26.328 11.852 -12.781 1 94.19 285 PRO A N 1
ATOM 1928 C CA . PRO A 1 285 ? 26.281 10.461 -12.312 1 94.19 285 PRO A CA 1
ATOM 1929 C C . PRO A 1 285 ? 24.859 9.992 -12.008 1 94.19 285 PRO A C 1
ATOM 1931 O O . PRO A 1 285 ? 24.516 8.844 -12.297 1 94.19 285 PRO A O 1
ATOM 1934 N N . VAL A 1 286 ? 24.031 10.781 -11.422 1 94.75 286 VAL A N 1
ATOM 1935 C CA . VAL A 1 286 ? 22.672 10.406 -11.062 1 94.75 286 VAL A CA 1
ATOM 1936 C C . VAL A 1 286 ? 21.859 10.133 -12.328 1 94.75 286 VAL A C 1
ATOM 1938 O O . VAL A 1 286 ? 21.203 9.094 -12.438 1 94.75 286 VAL A O 1
ATOM 1941 N N . LEU A 1 287 ? 21.984 11 -13.312 1 94.31 287 LEU A N 1
ATOM 1942 C CA . LEU A 1 287 ? 21.188 10.859 -14.523 1 94.31 287 LEU A CA 1
ATOM 1943 C C . LEU A 1 287 ? 21.688 9.703 -15.375 1 94.31 287 LEU A C 1
ATOM 1945 O O . LEU A 1 287 ? 20.891 8.977 -15.977 1 94.31 287 LEU A O 1
ATOM 1949 N N . LEU A 1 288 ? 22.969 9.508 -15.375 1 94.81 288 LEU A N 1
ATOM 1950 C CA . LEU A 1 288 ? 23.547 8.406 -16.141 1 94.81 288 LEU A CA 1
ATOM 1951 C C . LEU A 1 288 ? 23.172 7.062 -15.523 1 94.81 288 LEU A C 1
ATOM 1953 O O . LEU A 1 288 ? 22.906 6.094 -16.25 1 94.81 288 LEU A O 1
ATOM 1957 N N . SER A 1 289 ? 23.188 7.027 -14.242 1 96.62 289 SER A N 1
ATOM 1958 C CA . SER A 1 289 ? 22.875 5.777 -13.555 1 96.62 289 SER A CA 1
ATOM 1959 C C . SER A 1 289 ? 21.391 5.445 -13.648 1 96.62 289 SER A C 1
ATOM 1961 O O . SER A 1 289 ? 21 4.289 -13.484 1 96.62 289 SER A O 1
ATOM 1963 N N . LEU A 1 290 ? 20.594 6.41 -13.883 1 95.69 290 LEU A N 1
ATOM 1964 C CA . LEU A 1 290 ? 19.156 6.199 -14.055 1 95.69 290 LEU A CA 1
ATOM 1965 C C . LEU A 1 290 ? 18.828 5.91 -15.516 1 95.69 290 LEU A C 1
ATOM 1967 O O . LEU A 1 290 ? 17.938 5.105 -15.812 1 95.69 290 LEU A O 1
ATOM 1971 N N . GLY A 1 291 ? 19.531 6.484 -16.484 1 95.94 291 GLY A N 1
ATOM 1972 C CA . GLY A 1 291 ? 19.172 6.465 -17.891 1 95.94 291 GLY A CA 1
ATOM 1973 C C . GLY A 1 291 ? 19.812 5.32 -18.656 1 95.94 291 GLY A C 1
ATOM 1974 O O . GLY A 1 291 ? 19.25 4.824 -19.641 1 95.94 291 GLY A O 1
ATOM 1975 N N . LEU A 1 292 ? 20.922 4.832 -18.25 1 97.06 292 LEU A N 1
ATOM 1976 C CA . LEU A 1 292 ? 21.688 3.871 -19.031 1 97.06 292 LEU A CA 1
ATOM 1977 C C . LEU A 1 292 ? 21.188 2.453 -18.812 1 97.06 292 LEU A C 1
ATOM 1979 O O . LEU A 1 292 ? 21.141 1.646 -19.734 1 97.06 292 LEU A O 1
ATOM 1983 N N . PRO A 1 293 ? 20.75 2.105 -17.609 1 97 293 PRO A N 1
ATOM 1984 C CA . PRO A 1 293 ? 20.375 0.714 -17.344 1 97 293 PRO A CA 1
ATOM 1985 C C . PRO A 1 293 ? 19.25 0.217 -18.25 1 97 293 PRO A C 1
ATOM 1987 O O . PRO A 1 293 ? 19.328 -0.897 -18.781 1 97 293 PRO A O 1
ATOM 1990 N N . PRO A 1 294 ? 18.25 0.99 -18.484 1 95.44 294 PRO A N 1
ATOM 1991 C CA . PRO A 1 294 ? 17.203 0.479 -19.375 1 95.44 294 PRO A CA 1
ATOM 1992 C C . PRO A 1 294 ? 17.734 0.175 -20.781 1 95.44 294 PRO A C 1
ATOM 1994 O O . PRO A 1 294 ? 17.219 -0.729 -21.453 1 95.44 294 PRO A O 1
ATOM 1997 N N . LEU A 1 295 ? 18.672 0.882 -21.266 1 95.88 295 LEU A N 1
ATOM 1998 C CA . LEU A 1 295 ? 19.266 0.609 -22.578 1 95.88 295 LEU A CA 1
ATOM 1999 C C . LEU A 1 295 ? 20.016 -0.723 -22.562 1 95.88 295 LEU A C 1
ATOM 2001 O O . LEU A 1 295 ? 19.953 -1.476 -23.547 1 95.88 295 LEU A O 1
ATOM 2005 N N . LEU A 1 296 ? 20.672 -1.019 -21.469 1 96.81 296 LEU A N 1
ATOM 2006 C CA . LEU A 1 296 ? 21.375 -2.291 -21.312 1 96.81 296 LEU A CA 1
ATOM 2007 C C . LEU A 1 296 ? 20.391 -3.445 -21.203 1 96.81 296 LEU A C 1
ATOM 2009 O O . LEU A 1 296 ? 20.688 -4.566 -21.609 1 96.81 296 LEU A O 1
ATOM 2013 N N . LEU A 1 297 ? 19.203 -3.109 -20.672 1 95.81 297 LEU A N 1
ATOM 2014 C CA . LEU A 1 297 ? 18.188 -4.137 -20.453 1 95.81 297 LEU A CA 1
ATOM 2015 C C . LEU A 1 297 ? 17.719 -4.734 -21.766 1 95.81 297 LEU A C 1
ATOM 2017 O O . LEU A 1 297 ? 17.375 -5.914 -21.828 1 95.81 297 LEU A O 1
ATOM 2021 N N . PHE A 1 298 ? 17.797 -3.924 -22.859 1 94.75 298 PHE A N 1
ATOM 2022 C CA . PHE A 1 298 ? 17.406 -4.426 -24.172 1 94.75 298 PHE A CA 1
ATOM 2023 C C . PHE A 1 298 ? 18.344 -5.531 -24.641 1 94.75 298 PHE A C 1
ATOM 2025 O O . PHE A 1 298 ? 17.969 -6.379 -25.453 1 94.75 298 PHE A O 1
ATOM 2032 N N . GLY A 1 299 ? 19.5 -5.566 -24.094 1 94.56 299 GLY A N 1
ATOM 2033 C CA . GLY A 1 299 ? 20.438 -6.629 -24.391 1 94.56 299 GLY A CA 1
ATOM 2034 C C . GLY A 1 299 ? 20.25 -7.855 -23.531 1 94.56 299 GLY A C 1
ATOM 2035 O O . GLY A 1 299 ? 20.688 -8.953 -23.891 1 94.56 299 GLY A O 1
ATOM 2036 N N . VAL A 1 300 ? 19.672 -7.676 -22.406 1 94.25 300 VAL A N 1
ATOM 2037 C CA . VAL A 1 300 ? 19.422 -8.781 -21.484 1 94.25 300 VAL A CA 1
ATOM 2038 C C . VAL A 1 300 ? 18.094 -9.461 -21.844 1 94.25 300 VAL A C 1
ATOM 2040 O O . VAL A 1 300 ? 18.047 -10.672 -22.062 1 94.25 300 VAL A O 1
ATOM 2043 N N . PHE A 1 301 ? 17.047 -8.648 -21.891 1 93.56 301 PHE A N 1
ATOM 2044 C CA . PHE A 1 301 ? 15.695 -9.141 -22.141 1 93.56 301 PHE A CA 1
ATOM 2045 C C . PHE A 1 301 ? 15.43 -9.281 -23.641 1 93.56 301 PHE A C 1
ATOM 2047 O O . PHE A 1 301 ? 14.703 -8.477 -24.219 1 93.56 301 PHE A O 1
ATOM 2054 N N . THR A 1 302 ? 16.078 -10.164 -24.25 1 88 302 THR A N 1
ATOM 2055 C CA . THR A 1 302 ? 15.922 -10.516 -25.656 1 88 302 THR A CA 1
ATOM 2056 C C . THR A 1 302 ? 15.609 -12 -25.812 1 88 302 THR A C 1
ATOM 2058 O O . THR A 1 302 ? 15.688 -12.766 -24.844 1 88 302 THR A O 1
ATOM 2061 N N . ALA A 1 303 ? 15.203 -12.164 -27.047 1 83.25 303 ALA A N 1
ATOM 2062 C CA . ALA A 1 303 ? 14.922 -13.562 -27.328 1 83.25 303 ALA A CA 1
ATOM 2063 C C . ALA A 1 303 ? 16.203 -14.383 -27.375 1 83.25 303 ALA A C 1
ATOM 2065 O O . ALA A 1 303 ? 17.109 -14.094 -28.172 1 83.25 303 ALA A O 1
ATOM 2066 N N . ALA A 1 304 ? 16.469 -15.203 -26.516 1 81.31 304 ALA A N 1
ATOM 2067 C CA . ALA A 1 304 ? 17.516 -16.219 -26.453 1 81.31 304 ALA A CA 1
ATOM 2068 C C . ALA A 1 304 ? 18.891 -15.562 -26.391 1 81.31 304 ALA A C 1
ATOM 2070 O O . ALA A 1 304 ? 19.75 -15.852 -27.219 1 81.31 304 ALA A O 1
ATOM 2071 N N . PRO A 1 305 ? 19.172 -14.773 -25.484 1 86.44 305 PRO A N 1
ATOM 2072 C CA . PRO A 1 305 ? 20.5 -14.18 -25.375 1 86.44 305 PRO A CA 1
ATOM 2073 C C . PRO A 1 305 ? 21.562 -15.188 -24.922 1 86.44 305 PRO A C 1
ATOM 2075 O O . PRO A 1 305 ? 21.25 -16.125 -24.188 1 86.44 305 PRO A O 1
ATOM 2078 N N . PRO A 1 306 ? 22.828 -15.016 -25.484 1 91.94 306 PRO A N 1
ATOM 2079 C CA . PRO A 1 306 ? 23.906 -15.781 -24.828 1 91.94 306 PRO A CA 1
ATOM 2080 C C . PRO A 1 306 ? 23.969 -15.516 -23.328 1 91.94 306 PRO A C 1
ATOM 2082 O O . PRO A 1 306 ? 23.859 -14.359 -22.891 1 91.94 306 PRO A O 1
ATOM 2085 N N . ALA A 1 307 ? 24.125 -16.547 -22.578 1 93.31 307 ALA A N 1
ATOM 2086 C CA . ALA A 1 307 ? 24.125 -16.469 -21.125 1 93.31 307 ALA A CA 1
ATOM 2087 C C . ALA A 1 307 ? 25.156 -15.469 -20.625 1 93.31 307 ALA A C 1
ATOM 2089 O O . ALA A 1 307 ? 24.891 -14.664 -19.734 1 93.31 307 ALA A O 1
ATOM 2090 N N . SER A 1 308 ? 26.312 -15.523 -21.203 1 94.31 308 SER A N 1
ATOM 2091 C CA . SER A 1 308 ? 27.406 -14.656 -20.766 1 94.31 308 SER A CA 1
ATOM 2092 C C . SER A 1 308 ? 27.062 -13.188 -21 1 94.31 308 SER A C 1
ATOM 2094 O O . SER A 1 308 ? 27.375 -12.336 -20.156 1 94.31 308 SER A O 1
ATOM 2096 N N . ARG A 1 309 ? 26.484 -12.875 -22.062 1 94.88 309 ARG A N 1
ATOM 2097 C CA . ARG A 1 309 ? 26.078 -11.5 -22.359 1 94.88 309 ARG A CA 1
ATOM 2098 C C . ARG A 1 309 ? 25 -11.023 -21.391 1 94.88 309 ARG A C 1
ATOM 2100 O O . ARG A 1 309 ? 25.078 -9.898 -20.891 1 94.88 309 ARG A O 1
ATOM 2107 N N . ALA A 1 310 ? 24 -11.883 -21.219 1 95.62 310 ALA A N 1
ATOM 2108 C CA . ALA A 1 310 ? 22.906 -11.531 -20.312 1 95.62 310 ALA A CA 1
ATOM 2109 C C . ALA A 1 310 ? 23.438 -11.242 -18.906 1 95.62 310 ALA A C 1
ATOM 2111 O O . ALA A 1 310 ? 23.062 -10.242 -18.281 1 95.62 310 ALA A O 1
ATOM 2112 N N . VAL A 1 311 ? 24.312 -12.078 -18.5 1 95.94 311 VAL A N 1
ATOM 2113 C CA . VAL A 1 311 ? 24.859 -11.945 -17.141 1 95.94 311 VAL A CA 1
ATOM 2114 C C . VAL A 1 311 ? 25.734 -10.703 -17.062 1 95.94 311 VAL A C 1
ATOM 2116 O O . VAL A 1 311 ? 25.625 -9.922 -16.109 1 95.94 311 VAL A O 1
ATOM 2119 N N . ALA A 1 312 ? 26.562 -10.539 -18.016 1 97.12 312 ALA A N 1
ATOM 2120 C CA . ALA A 1 312 ? 27.453 -9.391 -18.031 1 97.12 312 ALA A CA 1
ATOM 2121 C C . ALA A 1 312 ? 26.672 -8.078 -18.031 1 97.12 312 ALA A C 1
ATOM 2123 O O . ALA A 1 312 ? 27.016 -7.145 -17.297 1 97.12 312 ALA A O 1
ATOM 2124 N N . LEU A 1 313 ? 25.703 -8.016 -18.828 1 97.25 313 LEU A N 1
ATOM 2125 C CA . LEU A 1 313 ? 24.875 -6.809 -18.922 1 97.25 313 LEU A CA 1
ATOM 2126 C C . LEU A 1 313 ? 24.062 -6.613 -17.656 1 97.25 313 LEU A C 1
ATOM 2128 O O . LEU A 1 313 ? 23.828 -5.48 -17.219 1 97.25 313 LEU A O 1
ATOM 2132 N N . ALA A 1 314 ? 23.578 -7.715 -17.078 1 96.56 314 ALA A N 1
ATOM 2133 C CA . ALA A 1 314 ? 22.844 -7.637 -15.812 1 96.56 314 ALA A CA 1
ATOM 2134 C C . ALA A 1 314 ? 23.734 -7.094 -14.695 1 96.56 314 ALA A C 1
ATOM 2136 O O . ALA A 1 314 ? 23.281 -6.293 -13.875 1 96.56 314 ALA A O 1
ATOM 2137 N N . ILE A 1 315 ? 24.938 -7.539 -14.688 1 97.19 315 ILE A N 1
ATOM 2138 C CA . ILE A 1 315 ? 25.906 -7.055 -13.703 1 97.19 315 ILE A CA 1
ATOM 2139 C C . ILE A 1 315 ? 26.141 -5.559 -13.914 1 97.19 315 ILE A C 1
ATOM 2141 O O . ILE A 1 315 ? 26.094 -4.777 -12.961 1 97.19 315 ILE A O 1
ATOM 2145 N N . ALA A 1 316 ? 26.391 -5.168 -15.125 1 97.5 316 ALA A N 1
ATOM 2146 C CA . ALA A 1 316 ? 26.641 -3.768 -15.453 1 97.5 316 ALA A CA 1
ATOM 2147 C C . ALA A 1 316 ? 25.469 -2.887 -15.031 1 97.5 316 ALA A C 1
ATOM 2149 O O . ALA A 1 316 ? 25.656 -1.808 -14.469 1 97.5 316 ALA A O 1
ATOM 2150 N N . LEU A 1 317 ? 24.312 -3.346 -15.375 1 97.06 317 LEU A N 1
ATOM 2151 C CA . LEU A 1 317 ? 23.141 -2.533 -15.062 1 97.06 317 LEU A CA 1
ATOM 2152 C C . LEU A 1 317 ? 22.938 -2.438 -13.547 1 97.06 317 LEU A C 1
ATOM 2154 O O . LEU A 1 317 ? 22.5 -1.402 -13.047 1 97.06 317 LEU A O 1
ATOM 2158 N N . ASN A 1 318 ? 23.266 -3.438 -12.812 1 96.75 318 ASN A N 1
ATOM 2159 C CA . ASN A 1 318 ? 23.109 -3.396 -11.359 1 96.75 318 ASN A CA 1
ATOM 2160 C C . ASN A 1 318 ? 24.188 -2.521 -10.711 1 96.75 318 ASN A C 1
ATOM 2162 O O . ASN A 1 318 ? 23.938 -1.883 -9.688 1 96.75 318 ASN A O 1
ATOM 2166 N N . VAL A 1 319 ? 25.375 -2.514 -11.289 1 97.31 319 VAL A N 1
ATOM 2167 C CA . VAL A 1 319 ? 26.391 -1.583 -10.82 1 97.31 319 VAL A CA 1
ATOM 2168 C C . VAL A 1 319 ? 25.891 -0.15 -10.938 1 97.31 319 VAL A C 1
ATOM 2170 O O . VAL A 1 319 ? 26 0.634 -9.992 1 97.31 319 VAL A O 1
ATOM 2173 N N . LEU A 1 320 ? 25.344 0.164 -12.047 1 97.38 320 LEU A N 1
ATOM 2174 C CA . LEU A 1 320 ? 24.781 1.493 -12.258 1 97.38 320 LEU A CA 1
ATOM 2175 C C . LEU A 1 320 ? 23.641 1.764 -11.281 1 97.38 320 LEU A C 1
ATOM 2177 O O . LEU A 1 320 ? 23.484 2.885 -10.789 1 97.38 320 LEU A O 1
ATOM 2181 N N . GLY A 1 321 ? 22.844 0.706 -11.008 1 96.31 321 GLY A N 1
ATOM 2182 C CA . GLY A 1 321 ? 21.797 0.835 -10.016 1 96.31 321 GLY A CA 1
ATOM 2183 C C . GLY A 1 321 ? 22.312 1.171 -8.633 1 96.31 321 GLY A C 1
ATOM 2184 O O . GLY A 1 321 ? 21.703 1.954 -7.906 1 96.31 321 GLY A O 1
ATOM 2185 N N . GLY A 1 322 ? 23.438 0.566 -8.32 1 96.44 322 GLY A N 1
ATOM 2186 C CA . GLY A 1 322 ? 24.078 0.877 -7.043 1 96.44 322 GLY A CA 1
ATOM 2187 C C . GLY A 1 322 ? 24.5 2.328 -6.93 1 96.44 322 GLY A C 1
ATOM 2188 O O . GLY A 1 322 ? 24.391 2.928 -5.855 1 96.44 322 GLY A O 1
ATOM 2189 N N . VAL A 1 323 ? 24.953 2.859 -8.008 1 96.81 323 VAL A N 1
ATOM 2190 C CA . VAL A 1 323 ? 25.328 4.266 -8.031 1 96.81 323 VAL A CA 1
ATOM 2191 C C . VAL A 1 323 ? 24.109 5.137 -7.73 1 96.81 323 VAL A C 1
ATOM 2193 O O . VAL A 1 323 ? 24.172 6.02 -6.871 1 96.81 323 VAL A O 1
ATOM 2196 N N . PHE A 1 324 ? 23.016 4.871 -8.391 1 97.12 324 PHE A N 1
ATOM 2197 C CA . PHE A 1 324 ? 21.812 5.688 -8.234 1 97.12 324 PHE A CA 1
ATOM 2198 C C . PHE A 1 324 ? 21.281 5.59 -6.812 1 97.12 324 PHE A C 1
ATOM 2200 O O . PHE A 1 324 ? 20.922 6.605 -6.207 1 97.12 324 PHE A O 1
ATOM 2207 N N . ALA A 1 325 ? 21.219 4.363 -6.328 1 95.81 325 ALA A N 1
ATOM 2208 C CA . ALA A 1 325 ? 20.703 4.164 -4.973 1 95.81 325 ALA A CA 1
ATOM 2209 C C . ALA A 1 325 ? 21.547 4.926 -3.955 1 95.81 325 ALA A C 1
ATOM 2211 O O . ALA A 1 325 ? 21.016 5.609 -3.082 1 95.81 325 ALA A O 1
ATOM 2212 N N . SER A 1 326 ? 22.812 4.852 -4.094 1 96 326 SER A N 1
ATOM 2213 C CA . SER A 1 326 ? 23.75 5.488 -3.168 1 96 326 SER A CA 1
ATOM 2214 C C . SER A 1 326 ? 23.609 7.008 -3.205 1 96 326 SER A C 1
ATOM 2216 O O . SER A 1 326 ? 23.531 7.652 -2.158 1 96 326 SER A O 1
ATOM 2218 N N . LEU A 1 327 ? 23.562 7.523 -4.359 1 94.38 327 LEU A N 1
ATOM 2219 C CA . LEU A 1 327 ? 23.5 8.977 -4.496 1 94.38 327 LEU A CA 1
ATOM 2220 C C . LEU A 1 327 ? 22.141 9.516 -4.066 1 94.38 327 LEU A C 1
ATOM 2222 O O . LEU A 1 327 ? 22.047 10.641 -3.58 1 94.38 327 LEU A O 1
ATOM 2226 N N . SER A 1 328 ? 21.125 8.695 -4.199 1 94.94 328 SER A N 1
ATOM 2227 C CA . SER A 1 328 ? 19.797 9.094 -3.717 1 94.94 328 SER A CA 1
ATOM 2228 C C . SER A 1 328 ? 19.797 9.281 -2.203 1 94.94 328 SER A C 1
ATOM 2230 O O . SER A 1 328 ? 19.281 10.273 -1.692 1 94.94 328 SER A O 1
ATOM 2232 N N . PHE A 1 329 ? 20.453 8.406 -1.538 1 93.5 329 PHE A N 1
ATOM 2233 C CA . PHE A 1 329 ? 20.516 8.508 -0.085 1 93.5 329 PHE A CA 1
ATOM 2234 C C . PHE A 1 329 ? 21.422 9.656 0.339 1 93.5 329 PHE A C 1
ATOM 2236 O O . PHE A 1 329 ? 21.141 10.344 1.324 1 93.5 329 PHE A O 1
ATOM 2243 N N . ALA A 1 330 ? 22.453 9.875 -0.391 1 91.25 330 ALA A N 1
ATOM 2244 C CA . ALA A 1 330 ? 23.391 10.938 -0.067 1 91.25 330 ALA A CA 1
ATOM 2245 C C . ALA A 1 330 ? 22.766 12.312 -0.3 1 91.25 330 ALA A C 1
ATOM 2247 O O . ALA A 1 330 ? 23.125 13.289 0.367 1 91.25 330 ALA A O 1
ATOM 2248 N N . LEU A 1 331 ? 21.828 12.391 -1.215 1 91.12 331 LEU A N 1
ATOM 2249 C CA . LEU A 1 331 ? 21.234 13.664 -1.608 1 91.12 331 LEU A CA 1
ATOM 2250 C C . LEU A 1 331 ? 20.078 14.039 -0.681 1 91.12 331 LEU A C 1
ATOM 2252 O O . LEU A 1 331 ? 19.734 15.211 -0.556 1 91.12 331 LEU A O 1
ATOM 2256 N N . LEU A 1 332 ? 19.547 13.047 -0.02 1 91.5 332 LEU A N 1
ATOM 2257 C CA . LEU A 1 332 ? 18.312 13.25 0.72 1 91.5 332 LEU A CA 1
ATOM 2258 C C . LEU A 1 332 ? 18.5 14.281 1.822 1 91.5 332 LEU A C 1
ATOM 2260 O O . LEU A 1 332 ? 17.672 15.195 1.968 1 91.5 332 LEU A O 1
ATOM 2264 N N . PRO A 1 333 ? 19.641 14.312 2.555 1 89.5 333 PRO A N 1
ATOM 2265 C CA . PRO A 1 333 ? 19.844 15.312 3.611 1 89.5 333 PRO A CA 1
ATOM 2266 C C . PRO A 1 333 ? 20 16.719 3.064 1 89.5 333 PRO A C 1
ATOM 2268 O O . PRO A 1 333 ? 19.688 17.703 3.754 1 89.5 333 PRO A O 1
ATOM 2271 N N . ARG A 1 334 ? 20.406 16.781 1.874 1 87.06 334 ARG A N 1
ATOM 2272 C CA . ARG A 1 334 ? 20.594 18.078 1.262 1 87.06 334 ARG A CA 1
ATOM 2273 C C . ARG A 1 334 ? 19.25 18.734 0.931 1 87.06 334 ARG A C 1
ATOM 2275 O O . ARG A 1 334 ? 19.156 19.953 0.788 1 87.06 334 ARG A O 1
ATOM 2282 N N . LEU A 1 335 ? 18.281 17.953 0.824 1 88.62 335 LEU A N 1
ATOM 2283 C CA . LEU A 1 335 ? 16.969 18.453 0.427 1 88.62 335 LEU A CA 1
ATOM 2284 C C . LEU A 1 335 ? 16.094 18.719 1.649 1 88.62 335 LEU A C 1
ATOM 2286 O O . LEU A 1 335 ? 15 19.281 1.527 1 88.62 335 LEU A O 1
ATOM 2290 N N . ALA A 1 336 ? 16.562 18.344 2.791 1 87.12 336 ALA A N 1
ATOM 2291 C CA . ALA A 1 336 ? 15.781 18.469 4.02 1 87.12 336 ALA A CA 1
ATOM 2292 C C . ALA A 1 336 ? 16.312 19.625 4.879 1 87.12 336 ALA A C 1
ATOM 2294 O O . ALA A 1 336 ? 17.5 19.672 5.191 1 87.12 336 ALA A O 1
ATOM 2295 N N . PRO A 1 337 ? 15.43 20.516 5.312 1 84.06 337 PRO A N 1
ATOM 2296 C CA . PRO A 1 337 ? 15.867 21.688 6.09 1 84.06 337 PRO A CA 1
ATOM 2297 C C . PRO A 1 337 ? 16.25 21.328 7.523 1 84.06 337 PRO A C 1
ATOM 2299 O O . PRO A 1 337 ? 17.047 22.031 8.148 1 84.06 337 PRO A O 1
ATOM 2302 N N . ASP A 1 338 ? 15.578 20.297 8.047 1 85.62 338 ASP A N 1
ATOM 2303 C CA . ASP A 1 338 ? 15.844 19.875 9.414 1 85.62 338 ASP A CA 1
ATOM 2304 C C . ASP A 1 338 ? 15.688 18.359 9.555 1 85.62 338 ASP A C 1
ATOM 2306 O O . ASP A 1 338 ? 15.414 17.672 8.578 1 85.62 338 ASP A O 1
ATOM 2310 N N . THR A 1 339 ? 15.953 17.922 10.688 1 82.69 339 THR A N 1
ATOM 2311 C CA . THR A 1 339 ? 15.945 16.484 10.945 1 82.69 339 THR A CA 1
ATOM 2312 C C . THR A 1 339 ? 14.531 15.914 10.789 1 82.69 339 THR A C 1
ATOM 2314 O O . THR A 1 339 ? 14.359 14.805 10.289 1 82.69 339 THR A O 1
ATOM 2317 N N . ARG A 1 340 ? 13.57 16.672 11.203 1 83.5 340 ARG A N 1
ATOM 2318 C CA . ARG A 1 340 ? 12.188 16.203 11.086 1 83.5 340 ARG A CA 1
ATOM 2319 C C . ARG A 1 340 ? 11.805 16.016 9.617 1 83.5 340 ARG A C 1
ATOM 2321 O O . ARG A 1 340 ? 11.164 15.016 9.266 1 83.5 340 ARG A O 1
ATOM 2328 N N . ALA A 1 341 ? 12.266 16.984 8.867 1 86.06 341 ALA A N 1
ATOM 2329 C CA . ALA A 1 341 ? 12.016 16.891 7.43 1 86.06 341 ALA A CA 1
ATOM 2330 C C . ALA A 1 341 ? 12.773 15.711 6.816 1 86.06 341 ALA A C 1
ATOM 2332 O O . ALA A 1 341 ? 12.281 15.062 5.887 1 86.06 341 ALA A O 1
ATOM 2333 N N . LEU A 1 342 ? 13.922 15.461 7.324 1 90.5 342 LEU A N 1
ATOM 2334 C CA . LEU A 1 342 ? 14.719 14.359 6.805 1 90.5 342 LEU A CA 1
ATOM 2335 C C . LEU A 1 342 ? 14.062 13.016 7.117 1 90.5 342 LEU A C 1
ATOM 2337 O O . LEU A 1 342 ? 14.047 12.117 6.27 1 90.5 342 LEU A O 1
ATOM 2341 N N . VAL A 1 343 ? 13.523 12.867 8.305 1 88.75 343 VAL A N 1
ATOM 2342 C CA . VAL A 1 343 ? 12.844 11.633 8.695 1 88.75 343 VAL A CA 1
ATOM 2343 C C . VAL A 1 343 ? 11.625 11.406 7.809 1 88.75 343 VAL A C 1
ATOM 2345 O O . VAL A 1 343 ? 11.383 10.289 7.348 1 88.75 343 VAL A O 1
ATOM 2348 N N . ARG A 1 344 ? 10.914 12.445 7.562 1 86.5 344 ARG A N 1
ATOM 2349 C CA . ARG A 1 344 ? 9.734 12.359 6.711 1 86.5 344 ARG A CA 1
ATOM 2350 C C . ARG A 1 344 ? 10.117 12.016 5.273 1 86.5 344 ARG A C 1
ATOM 2352 O O . ARG A 1 344 ? 9.461 11.211 4.625 1 86.5 344 ARG A O 1
ATOM 2359 N N . ALA A 1 345 ? 11.156 12.688 4.832 1 90.75 345 ALA A N 1
ATOM 2360 C CA . ALA A 1 345 ? 11.648 12.414 3.482 1 90.75 345 ALA A CA 1
ATOM 2361 C C . ALA A 1 345 ? 12.102 10.969 3.346 1 90.75 345 ALA A C 1
ATOM 2363 O O . ALA A 1 345 ? 11.883 10.328 2.312 1 90.75 345 ALA A O 1
ATOM 2364 N N . ASN A 1 346 ? 12.727 10.484 4.324 1 92.44 346 ASN A N 1
ATOM 2365 C CA . ASN A 1 346 ? 13.164 9.094 4.312 1 92.44 346 ASN A CA 1
ATOM 2366 C C . ASN A 1 346 ? 11.977 8.133 4.301 1 92.44 346 ASN A C 1
ATOM 2368 O O . ASN A 1 346 ? 12.023 7.094 3.633 1 92.44 346 ASN A O 1
ATOM 2372 N N . GLY A 1 347 ? 11.031 8.414 5.125 1 91.31 347 GLY A N 1
ATOM 2373 C CA . GLY A 1 347 ? 9.812 7.621 5.082 1 91.31 347 GLY A CA 1
ATOM 2374 C C . GLY A 1 347 ? 9.172 7.59 3.707 1 91.31 347 GLY A C 1
ATOM 2375 O O . GLY A 1 347 ? 8.719 6.535 3.25 1 91.31 347 GLY A O 1
ATOM 2376 N N . LEU A 1 348 ? 9.164 8.734 3.092 1 89.94 348 LEU A N 1
ATOM 2377 C CA . LEU A 1 348 ? 8.617 8.828 1.743 1 89.94 348 LEU A CA 1
ATOM 2378 C C . LEU A 1 348 ? 9.469 8.039 0.755 1 89.94 348 LEU A C 1
ATOM 2380 O O . LEU A 1 348 ? 8.938 7.355 -0.122 1 89.94 348 LEU A O 1
ATOM 2384 N N . LEU A 1 349 ? 10.719 8.148 0.867 1 93.5 349 LEU A N 1
ATOM 2385 C CA . LEU A 1 349 ? 11.625 7.402 0.007 1 93.5 349 LEU A CA 1
ATOM 2386 C C . LEU A 1 349 ? 11.422 5.898 0.18 1 93.5 349 LEU A C 1
ATOM 2388 O O . LEU A 1 349 ? 11.391 5.156 -0.803 1 93.5 349 LEU A O 1
ATOM 2392 N N . ALA A 1 350 ? 11.273 5.559 1.412 1 91.88 350 ALA A N 1
ATOM 2393 C CA . ALA A 1 350 ? 11.031 4.152 1.715 1 91.88 350 ALA A CA 1
ATOM 2394 C C . ALA A 1 350 ? 9.734 3.668 1.084 1 91.88 350 ALA A C 1
ATOM 2396 O O . ALA A 1 350 ? 9.672 2.562 0.542 1 91.88 350 ALA A O 1
ATOM 2397 N N . GLN A 1 351 ? 8.766 4.43 1.181 1 91.31 351 GLN A N 1
ATOM 2398 C CA . GLN A 1 351 ? 7.473 4.059 0.614 1 91.31 351 GLN A CA 1
ATOM 2399 C C . GLN A 1 351 ? 7.551 3.951 -0.906 1 91.31 351 GLN A C 1
ATOM 2401 O O . GLN A 1 351 ? 7.027 3.002 -1.494 1 91.31 351 GLN A O 1
ATOM 2406 N N . CYS A 1 352 ? 8.133 4.922 -1.526 1 92.88 352 CYS A N 1
ATOM 2407 C CA . CYS A 1 352 ? 8.281 4.895 -2.977 1 92.88 352 CYS A CA 1
ATOM 2408 C C . CYS A 1 352 ? 9.125 3.703 -3.418 1 92.88 352 CYS A C 1
ATOM 2410 O O . CYS A 1 352 ? 8.773 3.01 -4.375 1 92.88 352 CYS A O 1
ATOM 2412 N N . GLY A 1 353 ? 10.148 3.518 -2.742 1 94.06 353 GLY A N 1
ATOM 2413 C CA . GLY A 1 353 ? 10.992 2.381 -3.061 1 94.06 353 GLY A CA 1
ATOM 2414 C C . GLY A 1 353 ? 10.289 1.047 -2.906 1 94.06 353 GLY A C 1
ATOM 2415 O O . GLY A 1 353 ? 10.352 0.196 -3.795 1 94.06 353 GLY A O 1
ATOM 2416 N N . ALA A 1 354 ? 9.625 0.94 -1.8 1 92.81 354 ALA A N 1
ATOM 2417 C CA . ALA A 1 354 ? 8.898 -0.298 -1.532 1 92.81 354 ALA A CA 1
ATOM 2418 C C . ALA A 1 354 ? 7.758 -0.493 -2.531 1 92.81 354 ALA A C 1
ATOM 2420 O O . ALA A 1 354 ? 7.473 -1.62 -2.943 1 92.81 354 ALA A O 1
ATOM 2421 N N . SER A 1 355 ? 7.125 0.486 -2.852 1 91.44 355 SER A N 1
ATOM 2422 C CA . SER A 1 355 ? 6.059 0.41 -3.844 1 91.44 355 SER A CA 1
ATOM 2423 C C . SER A 1 355 ? 6.59 -0.051 -5.195 1 91.44 355 SER A C 1
ATOM 2425 O O . SER A 1 355 ? 5.988 -0.907 -5.848 1 91.44 355 SER A O 1
ATOM 2427 N N . GLY A 1 356 ? 7.652 0.575 -5.621 1 92.75 356 GLY A N 1
ATOM 2428 C CA . GLY A 1 356 ? 8.289 0.136 -6.852 1 92.75 356 GLY A CA 1
ATOM 2429 C C . GLY A 1 356 ? 8.711 -1.321 -6.82 1 92.75 356 GLY A C 1
ATOM 2430 O O . GLY A 1 356 ? 8.492 -2.057 -7.789 1 92.75 356 GLY A O 1
ATOM 2431 N N . SER A 1 357 ? 9.266 -1.681 -5.699 1 91.69 357 SER A N 1
ATOM 2432 C CA . SER A 1 357 ? 9.719 -3.057 -5.535 1 91.69 357 SER A CA 1
ATOM 2433 C C . SER A 1 357 ? 8.555 -4.039 -5.586 1 91.69 357 SER A C 1
ATOM 2435 O O . SER A 1 357 ? 8.695 -5.152 -6.094 1 91.69 357 SER A O 1
ATOM 2437 N N . LEU A 1 358 ? 7.484 -3.627 -5.059 1 88.75 358 LEU A N 1
ATOM 2438 C CA . LEU A 1 358 ? 6.297 -4.477 -5.027 1 88.75 358 LEU A CA 1
ATOM 2439 C C . LEU A 1 358 ? 5.684 -4.609 -6.418 1 88.75 358 LEU A C 1
ATOM 2441 O O . LEU A 1 358 ? 5.227 -5.688 -6.797 1 88.75 358 LEU A O 1
ATOM 2445 N N . LEU A 1 359 ? 5.684 -3.605 -7.168 1 88.62 359 LEU A N 1
ATOM 2446 C CA . LEU A 1 359 ? 4.988 -3.574 -8.453 1 88.62 359 LEU A CA 1
ATOM 2447 C C . LEU A 1 359 ? 5.898 -4.051 -9.578 1 88.62 359 LEU A C 1
ATOM 2449 O O . LEU A 1 359 ? 5.422 -4.492 -10.625 1 88.62 359 LEU A O 1
ATOM 2453 N N . GLY A 1 360 ? 7.141 -4 -9.422 1 91.5 360 GLY A N 1
ATOM 2454 C CA . GLY A 1 360 ? 8.102 -4.254 -10.484 1 91.5 360 GLY A CA 1
ATOM 2455 C C . GLY A 1 360 ? 7.969 -5.641 -11.094 1 91.5 360 GLY A C 1
ATOM 2456 O O . GLY A 1 360 ? 7.652 -5.777 -12.273 1 91.5 360 GLY A O 1
ATOM 2457 N N . PRO A 1 361 ? 8.094 -6.621 -10.266 1 88.62 361 PRO A N 1
ATOM 2458 C CA . PRO A 1 361 ? 8.094 -7.988 -10.797 1 88.62 361 PRO A CA 1
ATOM 2459 C C . PRO A 1 361 ? 6.77 -8.352 -11.477 1 88.62 361 PRO A C 1
ATOM 2461 O O . PRO A 1 361 ? 6.77 -8.805 -12.625 1 88.62 361 PRO A O 1
ATOM 2464 N N . PRO A 1 362 ? 5.652 -8.109 -10.859 1 86.12 362 PRO A N 1
ATOM 2465 C CA . PRO A 1 362 ? 4.41 -8.477 -11.547 1 86.12 362 PRO A CA 1
ATOM 2466 C C . PRO A 1 362 ? 4.18 -7.66 -12.82 1 86.12 362 PRO A C 1
ATOM 2468 O O . PRO A 1 362 ? 3.635 -8.18 -13.797 1 86.12 362 PRO A O 1
ATOM 2471 N N . LEU A 1 363 ? 4.586 -6.461 -12.859 1 88.19 363 LEU A N 1
ATOM 2472 C CA . LEU A 1 363 ? 4.398 -5.637 -14.055 1 88.19 363 LEU A CA 1
ATOM 2473 C C . LEU A 1 363 ? 5.293 -6.121 -15.188 1 88.19 363 LEU A C 1
ATOM 2475 O O . LEU A 1 363 ? 4.844 -6.223 -16.328 1 88.19 363 LEU A O 1
ATOM 2479 N N . MET A 1 364 ? 6.488 -6.41 -14.898 1 90.81 364 MET A N 1
ATOM 2480 C CA . MET A 1 364 ? 7.398 -6.895 -15.938 1 90.81 364 MET A CA 1
ATOM 2481 C C . MET A 1 364 ? 6.988 -8.281 -16.422 1 90.81 364 MET A C 1
ATOM 2483 O O . MET A 1 364 ? 7.078 -8.578 -17.609 1 90.81 364 MET A O 1
ATOM 2487 N N . ALA A 1 365 ? 6.582 -9.07 -15.5 1 87.5 365 ALA A N 1
ATOM 2488 C CA . ALA A 1 365 ? 6.102 -10.398 -15.875 1 87.5 365 ALA A CA 1
ATOM 2489 C C . ALA A 1 365 ? 4.891 -10.297 -16.797 1 87.5 365 ALA A C 1
ATOM 2491 O O . ALA A 1 365 ? 4.777 -11.055 -17.766 1 87.5 365 ALA A O 1
ATOM 2492 N N . ALA A 1 366 ? 4.059 -9.445 -16.453 1 84.75 366 ALA A N 1
ATOM 2493 C CA . ALA A 1 366 ? 2.881 -9.234 -17.297 1 84.75 366 ALA A CA 1
ATOM 2494 C C . ALA A 1 366 ? 3.283 -8.797 -18.703 1 84.75 366 ALA A C 1
ATOM 2496 O O . ALA A 1 366 ? 2.67 -9.211 -19.688 1 84.75 366 ALA A O 1
ATOM 2497 N N . CYS A 1 367 ? 4.262 -8.016 -18.812 1 87.19 367 CYS A N 1
ATOM 2498 C CA . CYS A 1 367 ? 4.754 -7.562 -20.109 1 87.19 367 CYS A CA 1
ATOM 2499 C C . CYS A 1 367 ? 5.352 -8.719 -20.906 1 87.19 367 CYS A C 1
ATOM 2501 O O . CYS A 1 367 ? 5.113 -8.836 -22.109 1 87.19 367 CYS A O 1
ATOM 2503 N N . VAL A 1 368 ? 6.055 -9.547 -20.188 1 87.62 368 VAL A N 1
ATOM 2504 C CA . VAL A 1 368 ? 6.664 -10.695 -20.859 1 87.62 368 VAL A CA 1
ATOM 2505 C C . VAL A 1 368 ? 5.574 -11.617 -21.391 1 87.62 368 VAL A C 1
ATOM 2507 O O . VAL A 1 368 ? 5.668 -12.109 -22.516 1 87.62 368 VAL A O 1
ATOM 2510 N N . GLN A 1 369 ? 4.613 -11.836 -20.562 1 82.94 369 GLN A N 1
ATOM 2511 C CA . GLN A 1 369 ? 3.527 -12.734 -20.953 1 82.94 369 GLN A CA 1
ATOM 2512 C C . GLN A 1 369 ? 2.75 -12.164 -22.141 1 82.94 369 GLN A C 1
ATOM 2514 O O . GLN A 1 369 ? 2.299 -12.914 -23 1 82.94 369 GLN A O 1
ATOM 2519 N N . ALA A 1 370 ? 2.701 -10.898 -22.172 1 80.69 370 ALA A N 1
ATOM 2520 C CA . ALA A 1 370 ? 1.865 -10.25 -23.188 1 80.69 370 ALA A CA 1
ATOM 2521 C C . ALA A 1 370 ? 2.639 -10.039 -24.484 1 80.69 370 ALA A C 1
ATOM 2523 O O . ALA A 1 370 ? 2.068 -10.125 -25.578 1 80.69 370 ALA A O 1
ATOM 2524 N N . GLY A 1 371 ? 3.863 -9.625 -24.391 1 84.69 371 GLY A N 1
ATOM 2525 C CA . GLY A 1 371 ? 4.586 -9.242 -25.594 1 84.69 371 GLY A CA 1
ATOM 2526 C C . GLY A 1 371 ? 6.008 -9.758 -25.641 1 84.69 371 GLY A C 1
ATOM 2527 O O . GLY A 1 371 ? 6.836 -9.266 -26.406 1 84.69 371 GLY A O 1
ATOM 2528 N N . GLY A 1 372 ? 6.25 -10.641 -24.797 1 87.25 372 GLY A N 1
ATOM 2529 C CA . GLY A 1 372 ? 7.598 -11.188 -24.781 1 87.25 372 GLY A CA 1
ATOM 2530 C C . GLY A 1 372 ? 8.562 -10.375 -23.938 1 87.25 372 GLY A C 1
ATOM 2531 O O . GLY A 1 372 ? 8.156 -9.43 -23.266 1 87.25 372 GLY A O 1
ATOM 2532 N N . TRP A 1 373 ? 9.844 -10.688 -24.016 1 91.69 373 TRP A N 1
ATOM 2533 C CA . TRP A 1 373 ? 10.875 -10.117 -23.156 1 91.69 373 TRP A CA 1
ATOM 2534 C C . TRP A 1 373 ? 11.156 -8.672 -23.531 1 91.69 373 TRP A C 1
ATOM 2536 O O . TRP A 1 373 ? 11.43 -7.836 -22.672 1 91.69 373 TRP A O 1
ATOM 2546 N N . THR A 1 374 ? 11 -8.336 -24.797 1 90.88 374 THR A N 1
ATOM 2547 C CA . THR A 1 374 ? 11.242 -6.973 -25.25 1 90.88 374 THR A CA 1
ATOM 2548 C C . THR A 1 374 ? 10.211 -6.016 -24.656 1 90.88 374 THR A C 1
ATOM 2550 O O . THR A 1 374 ? 10.523 -4.855 -24.375 1 90.88 374 THR A O 1
ATOM 2553 N N . ALA A 1 375 ? 9.031 -6.539 -24.406 1 89.56 375 ALA A N 1
ATOM 2554 C CA . ALA A 1 375 ? 7.992 -5.715 -23.797 1 89.56 375 ALA A CA 1
ATOM 2555 C C . ALA A 1 375 ? 8.383 -5.297 -22.375 1 89.56 375 ALA A C 1
ATOM 2557 O O . ALA A 1 375 ? 8.086 -4.176 -21.953 1 89.56 375 ALA A O 1
ATOM 2558 N N . ALA A 1 376 ? 8.992 -6.168 -21.719 1 91.75 376 ALA A N 1
ATOM 2559 C CA . ALA A 1 376 ? 9.461 -5.84 -20.375 1 91.75 376 ALA A CA 1
ATOM 2560 C C . ALA A 1 376 ? 10.57 -4.793 -20.422 1 91.75 376 ALA A C 1
ATOM 2562 O O . ALA A 1 376 ? 10.641 -3.912 -19.547 1 91.75 376 ALA A O 1
ATOM 2563 N N . ALA A 1 377 ? 11.422 -4.895 -21.406 1 93.94 377 ALA A N 1
ATOM 2564 C CA . ALA A 1 377 ? 12.477 -3.9 -21.578 1 93.94 377 ALA A CA 1
ATOM 2565 C C . ALA A 1 377 ? 11.891 -2.527 -21.906 1 93.94 377 ALA A C 1
ATOM 2567 O O . ALA A 1 377 ? 12.391 -1.506 -21.422 1 93.94 377 ALA A O 1
ATOM 2568 N N . ILE A 1 378 ? 10.875 -2.51 -22.641 1 92.25 378 ILE A N 1
ATOM 2569 C CA . ILE A 1 378 ? 10.211 -1.263 -23 1 92.25 378 ILE A CA 1
ATOM 2570 C C . ILE A 1 378 ? 9.602 -0.625 -21.75 1 92.25 378 ILE A C 1
ATOM 2572 O O . ILE A 1 378 ? 9.688 0.591 -21.562 1 92.25 378 ILE A O 1
ATOM 2576 N N . LEU A 1 379 ? 9.008 -1.458 -20.906 1 90.44 379 LEU A N 1
ATOM 2577 C CA . LEU A 1 379 ? 8.5 -0.937 -19.656 1 90.44 379 LEU A CA 1
ATOM 2578 C C . LEU A 1 379 ? 9.617 -0.307 -18.828 1 90.44 379 LEU A C 1
ATOM 2580 O O . LEU A 1 379 ? 9.438 0.771 -18.25 1 90.44 379 LEU A O 1
ATOM 2584 N N . GLY A 1 380 ? 10.719 -1.015 -18.75 1 93.5 380 GLY A N 1
ATOM 2585 C CA . GLY A 1 380 ? 11.859 -0.464 -18.047 1 93.5 380 GLY A CA 1
ATOM 2586 C C . GLY A 1 380 ? 12.305 0.884 -18.578 1 93.5 380 GLY A C 1
ATOM 2587 O O . GLY A 1 380 ? 12.562 1.81 -17.797 1 93.5 380 GLY A O 1
ATOM 2588 N N . ALA A 1 381 ? 12.375 0.977 -19.859 1 94.31 381 ALA A N 1
ATOM 2589 C CA . ALA A 1 381 ? 12.766 2.227 -20.5 1 94.31 381 ALA A CA 1
ATOM 2590 C C . ALA A 1 381 ? 11.75 3.332 -20.219 1 94.31 381 ALA A C 1
ATOM 2592 O O . ALA A 1 381 ? 12.125 4.48 -19.969 1 94.31 381 ALA A O 1
ATOM 2593 N N . ALA A 1 382 ? 10.547 2.967 -20.25 1 90.88 382 ALA A N 1
ATOM 2594 C CA . ALA A 1 382 ? 9.477 3.941 -20.031 1 90.88 382 ALA A CA 1
ATOM 2595 C C . ALA A 1 382 ? 9.5 4.461 -18.594 1 90.88 382 ALA A C 1
ATOM 2597 O O . ALA A 1 382 ? 9.352 5.66 -18.359 1 90.88 382 ALA A O 1
ATOM 2598 N N . VAL A 1 383 ? 9.664 3.586 -17.672 1 92.12 383 VAL A N 1
ATOM 2599 C CA . VAL A 1 383 ? 9.695 3.945 -16.266 1 92.12 383 VAL A CA 1
ATOM 2600 C C . VAL A 1 383 ? 10.898 4.852 -15.984 1 92.12 383 VAL A C 1
ATOM 2602 O O . VAL A 1 383 ? 10.773 5.848 -15.266 1 92.12 383 VAL A O 1
ATOM 2605 N N . SER A 1 384 ? 12.023 4.523 -16.547 1 94.38 384 SER A N 1
ATOM 2606 C CA . SER A 1 384 ? 13.227 5.332 -16.359 1 94.38 384 SER A CA 1
ATOM 2607 C C . SER A 1 384 ? 13.078 6.695 -17.031 1 94.38 384 SER A C 1
ATOM 2609 O O . SER A 1 384 ? 13.508 7.711 -16.469 1 94.38 384 SER A O 1
ATOM 2611 N N . ALA A 1 385 ? 12.516 6.727 -18.188 1 92.75 385 ALA A N 1
ATOM 2612 C CA . ALA A 1 385 ? 12.305 7.988 -18.906 1 92.75 385 ALA A CA 1
ATOM 2613 C C . ALA A 1 385 ? 11.391 8.922 -18.109 1 92.75 385 ALA A C 1
ATOM 2615 O O . ALA A 1 385 ? 11.602 10.133 -18.094 1 92.75 385 ALA A O 1
ATOM 2616 N N . ALA A 1 386 ? 10.445 8.344 -17.484 1 88.19 386 ALA A N 1
ATOM 2617 C CA . ALA A 1 386 ? 9.523 9.133 -16.672 1 88.19 386 ALA A CA 1
ATOM 2618 C C . ALA A 1 386 ? 10.203 9.648 -15.406 1 88.19 386 ALA A C 1
ATOM 2620 O O . ALA A 1 386 ? 9.844 10.711 -14.898 1 88.19 386 ALA A O 1
ATOM 2621 N N . ALA A 1 387 ? 11.156 8.945 -14.914 1 93.88 387 ALA A N 1
ATOM 2622 C CA . ALA A 1 387 ? 11.828 9.289 -13.664 1 93.88 387 ALA A CA 1
ATOM 2623 C C . ALA A 1 387 ? 12.859 10.391 -13.883 1 93.88 387 ALA A C 1
ATOM 2625 O O . ALA A 1 387 ? 13.156 11.164 -12.969 1 93.88 387 ALA A O 1
ATOM 2626 N N . ILE A 1 388 ? 13.43 10.539 -15.07 1 94.38 388 ILE A N 1
ATOM 2627 C CA . ILE A 1 388 ? 14.555 11.422 -15.359 1 94.38 388 ILE A CA 1
ATOM 2628 C C . ILE A 1 388 ? 14.156 12.867 -15.094 1 94.38 388 ILE A C 1
ATOM 2630 O O . ILE A 1 388 ? 14.836 13.586 -14.352 1 94.38 388 ILE A O 1
ATOM 2634 N N . PRO A 1 389 ? 13.023 13.336 -15.57 1 90.88 389 PRO A N 1
ATOM 2635 C CA . PRO A 1 389 ? 12.664 14.727 -15.289 1 90.88 389 PRO A CA 1
ATOM 2636 C C . PRO A 1 389 ? 12.391 14.977 -13.805 1 90.88 389 PRO A C 1
ATOM 2638 O O . PRO A 1 389 ? 12.656 16.062 -13.305 1 90.88 389 PRO A O 1
ATOM 2641 N N . LEU A 1 390 ? 11.875 14.016 -13.109 1 88.56 390 LEU A N 1
ATOM 2642 C CA . LEU A 1 390 ? 11.586 14.148 -11.68 1 88.56 390 LEU A CA 1
ATOM 2643 C C . LEU A 1 390 ? 12.875 14.328 -10.891 1 88.56 390 LEU A C 1
ATOM 2645 O O . LEU A 1 390 ? 12.961 15.188 -10.008 1 88.56 390 LEU A O 1
ATOM 2649 N N . VAL A 1 391 ? 13.836 13.523 -11.242 1 92.81 391 VAL A N 1
ATOM 2650 C CA . VAL A 1 391 ? 15.094 13.523 -10.5 1 92.81 391 VAL A CA 1
ATOM 2651 C C . VAL A 1 391 ? 15.938 14.719 -10.922 1 92.81 391 VAL A C 1
ATOM 2653 O O . VAL A 1 391 ? 16.703 15.258 -10.125 1 92.81 391 VAL A O 1
ATOM 2656 N N . TRP A 1 392 ? 15.805 15.18 -12.164 1 89.75 392 TRP A N 1
ATOM 2657 C CA . TRP A 1 392 ? 16.547 16.344 -12.664 1 89.75 392 TRP A CA 1
ATOM 2658 C C . TRP A 1 392 ? 16.297 17.562 -11.789 1 89.75 392 TRP A C 1
ATOM 2660 O O . TRP A 1 392 ? 17.219 18.312 -11.492 1 89.75 392 TRP A O 1
ATOM 2670 N N . ARG A 1 393 ? 15.141 17.75 -11.312 1 81.12 393 ARG A N 1
ATOM 2671 C CA . ARG A 1 393 ? 14.789 18.875 -10.453 1 81.12 393 ARG A CA 1
ATOM 2672 C C . ARG A 1 393 ? 15.477 18.75 -9.102 1 81.12 393 ARG A C 1
ATOM 2674 O O . ARG A 1 393 ? 15.836 19.766 -8.492 1 81.12 393 ARG A O 1
ATOM 2681 N N . ALA A 1 394 ? 15.594 17.578 -8.672 1 84.06 394 ALA A N 1
ATOM 2682 C CA . ALA A 1 394 ? 16.188 17.328 -7.359 1 84.06 394 ALA A CA 1
ATOM 2683 C C . ALA A 1 394 ? 17.688 17.578 -7.383 1 84.06 394 ALA A C 1
ATOM 2685 O O . ALA A 1 394 ? 18.281 17.953 -6.363 1 84.06 394 ALA A O 1
ATOM 2686 N N . VAL A 1 395 ? 18.328 17.406 -8.492 1 84.88 395 VAL A N 1
ATOM 2687 C CA . VAL A 1 395 ? 19.781 17.516 -8.562 1 84.88 395 VAL A CA 1
ATOM 2688 C C . VAL A 1 395 ? 20.156 18.859 -9.172 1 84.88 395 VAL A C 1
ATOM 2690 O O . VAL A 1 395 ? 21.328 19.234 -9.172 1 84.88 395 VAL A O 1
ATOM 2693 N N . GLY A 1 396 ? 19.219 19.594 -9.906 1 69.5 396 GLY A N 1
ATOM 2694 C CA . GLY A 1 396 ? 19.531 20.859 -10.562 1 69.5 396 GLY A CA 1
ATOM 2695 C C . GLY A 1 396 ? 19.672 22.016 -9.602 1 69.5 396 GLY A C 1
ATOM 2696 O O . GLY A 1 396 ? 20.203 23.062 -9.961 1 69.5 396 GLY A O 1
ATOM 2697 N N . GLY A 1 397 ? 18.859 22.156 -8.641 1 53.81 397 GLY A N 1
ATOM 2698 C CA . GLY A 1 397 ? 18.781 23.422 -7.934 1 53.81 397 GLY A CA 1
ATOM 2699 C C . GLY A 1 397 ? 20.094 23.812 -7.277 1 53.81 397 GLY A C 1
ATOM 2700 O O . GLY A 1 397 ? 20.281 24.969 -6.898 1 53.81 397 GLY A O 1
ATOM 2701 N N . ARG A 1 398 ? 20.812 23.062 -6.434 1 45.97 398 ARG A N 1
ATOM 2702 C CA . ARG A 1 398 ? 21.766 23.766 -5.57 1 45.97 398 ARG A CA 1
ATOM 2703 C C . ARG A 1 398 ? 23.156 23.797 -6.211 1 45.97 398 ARG A C 1
ATOM 2705 O O . ARG A 1 398 ? 23.781 22.766 -6.402 1 45.97 398 ARG A O 1
ATOM 2712 N N . ARG A 1 399 ? 23.375 24.766 -7.18 1 35.88 399 ARG A N 1
ATOM 2713 C CA . ARG A 1 399 ? 24.719 25.266 -7.414 1 35.88 399 ARG A CA 1
ATOM 2714 C C . ARG A 1 399 ? 25.375 25.719 -6.113 1 35.88 399 ARG A C 1
ATOM 2716 O O . ARG A 1 399 ? 24.703 26.266 -5.238 1 35.88 399 ARG A O 1
ATOM 2723 N N . MET B 1 1 ? -30.172 35.156 2.395 1 36.09 1 MET B N 1
ATOM 2724 C CA . MET B 1 1 ? -30.438 34.375 1.196 1 36.09 1 MET B CA 1
ATOM 2725 C C . MET B 1 1 ? -30.391 32.875 1.51 1 36.09 1 MET B C 1
ATOM 2727 O O . MET B 1 1 ? -29.484 32.406 2.186 1 36.09 1 MET B O 1
ATOM 2731 N N . ARG B 1 2 ? -31.453 32.219 1.522 1 46.22 2 ARG B N 1
ATOM 2732 C CA . ARG B 1 2 ? -31.547 30.812 1.843 1 46.22 2 ARG B CA 1
ATOM 2733 C C . ARG B 1 2 ? -30.562 29.984 1.023 1 46.22 2 ARG B C 1
ATOM 2735 O O . ARG B 1 2 ? -30.531 30.094 -0.204 1 46.22 2 ARG B O 1
ATOM 2742 N N . LEU B 1 3 ? -29.5 29.625 1.535 1 57.62 3 LEU B N 1
ATOM 2743 C CA . LEU B 1 3 ? -28.469 28.875 0.814 1 57.62 3 LEU B CA 1
ATOM 2744 C C . LEU B 1 3 ? -29.094 27.703 0.054 1 57.62 3 LEU B C 1
ATOM 2746 O O . LEU B 1 3 ? -29.938 26.984 0.592 1 57.62 3 LEU B O 1
ATOM 2750 N N . PRO B 1 4 ? -29.156 27.812 -1.282 1 65.62 4 PRO B N 1
ATOM 2751 C CA . PRO B 1 4 ? -29.656 26.688 -2.066 1 65.62 4 PRO B CA 1
ATOM 2752 C C . PRO B 1 4 ? -29.188 25.328 -1.536 1 65.62 4 PRO B C 1
ATOM 2754 O O . PRO B 1 4 ? -28.109 25.234 -0.938 1 65.62 4 PRO B O 1
ATOM 2757 N N . ALA B 1 5 ? -30.141 24.5 -1.487 1 75.88 5 ALA B N 1
ATOM 2758 C CA . ALA B 1 5 ? -29.875 23.141 -1.03 1 75.88 5 ALA B CA 1
ATOM 2759 C C . ALA B 1 5 ? -28.578 22.594 -1.65 1 75.88 5 ALA B C 1
ATOM 2761 O O . ALA B 1 5 ? -28.328 22.781 -2.842 1 75.88 5 ALA B O 1
ATOM 2762 N N . PRO B 1 6 ? -27.656 22.078 -0.89 1 86.56 6 PRO B N 1
ATOM 2763 C CA . PRO B 1 6 ? -26.359 21.594 -1.357 1 86.56 6 PRO B CA 1
ATOM 2764 C C . PRO B 1 6 ? -26.469 20.344 -2.225 1 86.56 6 PRO B C 1
ATOM 2766 O O . PRO B 1 6 ? -25.484 19.953 -2.861 1 86.56 6 PRO B O 1
ATOM 2769 N N . TRP B 1 7 ? -27.609 19.797 -2.48 1 90 7 TRP B N 1
ATOM 2770 C CA . TRP B 1 7 ? -27.781 18.438 -2.971 1 90 7 TRP B CA 1
ATOM 2771 C C . TRP B 1 7 ? -27.422 18.344 -4.449 1 90 7 TRP B C 1
ATOM 2773 O O . TRP B 1 7 ? -26.828 17.344 -4.887 1 90 7 TRP B O 1
ATOM 2783 N N . PRO B 1 8 ? -27.75 19.391 -5.266 1 90.38 8 PRO B N 1
ATOM 2784 C CA . PRO B 1 8 ? -27.328 19.25 -6.664 1 90.38 8 PRO B CA 1
ATOM 2785 C C . PRO B 1 8 ? -25.812 19.125 -6.816 1 90.38 8 PRO B C 1
ATOM 2787 O O . PRO B 1 8 ? -25.344 18.312 -7.617 1 90.38 8 PRO B O 1
ATOM 2790 N N . ARG B 1 9 ? -25.109 19.844 -6.035 1 92.75 9 ARG B N 1
ATOM 2791 C CA . ARG B 1 9 ? -23.641 19.781 -6.094 1 92.75 9 ARG B CA 1
ATOM 2792 C C . ARG B 1 9 ? -23.125 18.5 -5.453 1 92.75 9 ARG B C 1
ATOM 2794 O O . ARG B 1 9 ? -22.188 17.891 -5.957 1 92.75 9 ARG B O 1
ATOM 2801 N N . VAL B 1 10 ? -23.719 18.125 -4.355 1 94.75 10 VAL B N 1
ATOM 2802 C CA . VAL B 1 10 ? -23.344 16.875 -3.674 1 94.75 10 VAL B CA 1
ATOM 2803 C C . VAL B 1 10 ? -23.578 15.688 -4.602 1 94.75 10 VAL B C 1
ATOM 2805 O O . VAL B 1 10 ? -22.75 14.789 -4.68 1 94.75 10 VAL B O 1
ATOM 2808 N N . LEU B 1 11 ? -24.656 15.734 -5.352 1 95.56 11 LEU B N 1
ATOM 2809 C CA . LEU B 1 11 ? -24.984 14.648 -6.262 1 95.56 11 LEU B CA 1
ATOM 2810 C C . LEU B 1 11 ? -24.016 14.602 -7.434 1 95.56 11 LEU B C 1
ATOM 2812 O O . LEU B 1 11 ? -23.656 13.523 -7.91 1 95.56 11 LEU B O 1
ATOM 2816 N N . LEU B 1 12 ? -23.625 15.758 -7.906 1 95.75 12 LEU B N 1
ATOM 2817 C CA . LEU B 1 12 ? -22.625 15.805 -8.961 1 95.75 12 LEU B CA 1
ATOM 2818 C C . LEU B 1 12 ? -21.312 15.172 -8.492 1 95.75 12 LEU B C 1
ATOM 2820 O O . LEU B 1 12 ? -20.703 14.375 -9.211 1 95.75 12 LEU B O 1
ATOM 2824 N N . LEU B 1 13 ? -20.922 15.5 -7.301 1 96.94 13 LEU B N 1
ATOM 2825 C CA . LEU B 1 13 ? -19.688 14.961 -6.727 1 96.94 13 LEU B CA 1
ATOM 2826 C C . LEU B 1 13 ? -19.828 13.469 -6.461 1 96.94 13 LEU B C 1
ATOM 2828 O O . LEU B 1 13 ? -18.875 12.711 -6.664 1 96.94 13 LEU B O 1
ATOM 2832 N N . TYR B 1 14 ? -20.953 13.117 -6.016 1 97.12 14 TYR B N 1
ATOM 2833 C CA . TYR B 1 14 ? -21.234 11.695 -5.82 1 97.12 14 TYR B CA 1
ATOM 2834 C C . TYR B 1 14 ? -21.125 10.93 -7.133 1 97.12 14 TYR B C 1
ATOM 2836 O O . TYR B 1 14 ? -20.562 9.844 -7.184 1 97.12 14 TYR B O 1
ATOM 2844 N N . LEU B 1 15 ? -21.656 11.492 -8.188 1 97.5 15 LEU B N 1
ATOM 2845 C CA . LEU B 1 15 ? -21.609 10.875 -9.508 1 97.5 15 LEU B CA 1
ATOM 2846 C C . LEU B 1 15 ? -20.156 10.734 -9.984 1 97.5 15 LEU B C 1
ATOM 2848 O O . LEU B 1 15 ? -19.812 9.773 -10.68 1 97.5 15 LEU B O 1
ATOM 2852 N N . CYS B 1 16 ? -19.344 11.688 -9.656 1 97.81 16 CYS B N 1
ATOM 2853 C CA . CYS B 1 16 ? -17.922 11.57 -9.969 1 97.81 16 CYS B CA 1
ATOM 2854 C C . CYS B 1 16 ? -17.297 10.375 -9.258 1 97.81 16 CYS B C 1
ATOM 2856 O O . CYS B 1 16 ? -16.5 9.641 -9.852 1 97.81 16 CYS B O 1
ATOM 2858 N N . GLY B 1 17 ? -17.719 10.219 -8.023 1 97.44 17 GLY B N 1
ATOM 2859 C CA . GLY B 1 17 ? -17.281 9.047 -7.285 1 97.44 17 GLY B CA 1
ATOM 2860 C C . GLY B 1 17 ? -17.766 7.746 -7.895 1 97.44 17 GLY B C 1
ATOM 2861 O O . GLY B 1 17 ? -17 6.773 -7.969 1 97.44 17 GLY B O 1
ATOM 2862 N N . LEU B 1 18 ? -18.969 7.762 -8.32 1 97.12 18 LEU B N 1
ATOM 2863 C CA . LEU B 1 18 ? -19.531 6.578 -8.961 1 97.12 18 LEU B CA 1
ATOM 2864 C C . LEU B 1 18 ? -18.766 6.238 -10.242 1 97.12 18 LEU B C 1
ATOM 2866 O O . LEU B 1 18 ? -18.484 5.066 -10.508 1 97.12 18 LEU B O 1
ATOM 2870 N N . ALA B 1 19 ? -18.469 7.246 -10.984 1 97.38 19 ALA B N 1
ATOM 2871 C CA . ALA B 1 19 ? -17.703 7.043 -12.219 1 97.38 19 ALA B CA 1
ATOM 2872 C C . ALA B 1 19 ? -16.328 6.465 -11.93 1 97.38 19 ALA B C 1
ATOM 2874 O O . ALA B 1 19 ? -15.836 5.605 -12.664 1 97.38 19 ALA B O 1
ATOM 2875 N N . ALA B 1 20 ? -15.766 6.969 -10.906 1 96.75 20 ALA B N 1
ATOM 2876 C CA . ALA B 1 20 ? -14.453 6.473 -10.5 1 96.75 20 ALA B CA 1
ATOM 2877 C C . ALA B 1 20 ? -14.531 5.016 -10.055 1 96.75 20 ALA B C 1
ATOM 2879 O O . ALA B 1 20 ? -13.758 4.176 -10.516 1 96.75 20 ALA B O 1
ATOM 2880 N N . ALA B 1 21 ? -15.484 4.719 -9.234 1 95.44 21 ALA B N 1
ATOM 2881 C CA . ALA B 1 21 ? -15.633 3.365 -8.711 1 95.44 21 ALA B CA 1
ATOM 2882 C C . ALA B 1 21 ? -16.094 2.4 -9.797 1 95.44 21 ALA B C 1
ATOM 2884 O O . ALA B 1 21 ? -15.82 1.2 -9.727 1 95.44 21 ALA B O 1
ATOM 2885 N N . ALA B 1 22 ? -16.781 2.891 -10.742 1 95.31 22 ALA B N 1
ATOM 2886 C CA . ALA B 1 22 ? -17.281 2.076 -11.852 1 95.31 22 ALA B CA 1
ATOM 2887 C C . ALA B 1 22 ? -16.125 1.439 -12.617 1 95.31 22 ALA B C 1
ATOM 2889 O O . ALA B 1 22 ? -16.297 0.392 -13.25 1 95.31 22 ALA B O 1
ATOM 2890 N N . GLN B 1 23 ? -14.961 2.082 -12.547 1 93.75 23 GLN B N 1
ATOM 2891 C CA . GLN B 1 23 ? -13.805 1.554 -13.266 1 93.75 23 GLN B CA 1
ATOM 2892 C C . GLN B 1 23 ? -13.375 0.204 -12.695 1 93.75 23 GLN B C 1
ATOM 2894 O O . GLN B 1 23 ? -12.789 -0.617 -13.406 1 93.75 23 GLN B O 1
ATOM 2899 N N . LEU B 1 24 ? -13.688 -0.048 -11.438 1 88.94 24 LEU B N 1
ATOM 2900 C CA . LEU B 1 24 ? -13.398 -1.329 -10.805 1 88.94 24 LEU B CA 1
ATOM 2901 C C . LEU B 1 24 ? -14.234 -2.443 -11.414 1 88.94 24 LEU B C 1
ATOM 2903 O O . LEU B 1 24 ? -13.703 -3.465 -11.852 1 88.94 24 LEU B O 1
ATOM 2907 N N . GLY B 1 25 ? -15.461 -2.207 -11.523 1 89.56 25 GLY B N 1
ATOM 2908 C CA . GLY B 1 25 ? -16.375 -3.201 -12.055 1 89.56 25 GLY B CA 1
ATOM 2909 C C . GLY B 1 25 ? -16.281 -3.359 -13.562 1 89.56 25 GLY B C 1
ATOM 2910 O O . GLY B 1 25 ? -16.484 -4.457 -14.086 1 89.56 25 GLY B O 1
ATOM 2911 N N . LYS B 1 26 ? -15.969 -2.277 -14.18 1 92.56 26 LYS B N 1
ATOM 2912 C CA . LYS B 1 26 ? -15.906 -2.26 -15.633 1 92.56 26 LYS B CA 1
ATOM 2913 C C . LYS B 1 26 ? -14.844 -3.23 -16.156 1 92.56 26 LYS B C 1
ATOM 2915 O O . LYS B 1 26 ? -15.133 -4.066 -17.016 1 92.56 26 LYS B O 1
ATOM 2920 N N . LEU B 1 27 ? -13.672 -3.143 -15.633 1 90.5 27 LEU B N 1
ATOM 2921 C CA . LEU B 1 27 ? -12.594 -3.982 -16.141 1 90.5 27 LEU B CA 1
ATOM 2922 C C . LEU B 1 27 ? -12.82 -5.445 -15.766 1 90.5 27 LEU B C 1
ATOM 2924 O O . LEU B 1 27 ? -12.516 -6.344 -16.562 1 90.5 27 LEU B O 1
ATOM 2928 N N . ALA B 1 28 ? -13.359 -5.629 -14.609 1 87.06 28 ALA B N 1
ATOM 2929 C CA . ALA B 1 28 ? -13.641 -6.996 -14.172 1 87.06 28 ALA B CA 1
ATOM 2930 C C . ALA B 1 28 ? -14.672 -7.66 -15.086 1 87.06 28 ALA B C 1
ATOM 2932 O O . ALA B 1 28 ? -14.516 -8.828 -15.461 1 87.06 28 ALA B O 1
ATOM 2933 N N . ALA B 1 29 ? -15.664 -6.953 -15.469 1 88.19 29 ALA B N 1
ATOM 2934 C CA . ALA B 1 29 ? -16.734 -7.477 -16.312 1 88.19 29 ALA B CA 1
ATOM 2935 C C . ALA B 1 29 ? -16.25 -7.734 -17.734 1 88.19 29 ALA B C 1
ATOM 2937 O O . ALA B 1 29 ? -16.734 -8.656 -18.406 1 88.19 29 ALA B O 1
ATOM 2938 N N . LEU B 1 30 ? -15.273 -7 -18.172 1 92.31 30 LEU B N 1
ATOM 2939 C CA . LEU B 1 30 ? -14.836 -7.082 -19.562 1 92.31 30 LEU B CA 1
ATOM 2940 C C . LEU B 1 30 ? -13.578 -7.938 -19.672 1 92.31 30 LEU B C 1
ATOM 2942 O O . LEU B 1 30 ? -13.086 -8.172 -20.781 1 92.31 30 LEU B O 1
ATOM 2946 N N . ALA B 1 31 ? -13.102 -8.422 -18.609 1 90.06 31 ALA B N 1
ATOM 2947 C CA . ALA B 1 31 ? -11.797 -9.086 -18.547 1 90.06 31 ALA B CA 1
ATOM 2948 C C . ALA B 1 31 ? -11.734 -10.258 -19.516 1 90.06 31 ALA B C 1
ATOM 2950 O O . ALA B 1 31 ? -10.789 -10.367 -20.297 1 90.06 31 ALA B O 1
ATOM 2951 N N . PRO B 1 32 ? -12.789 -11.117 -19.625 1 87.12 32 PRO B N 1
ATOM 2952 C CA . PRO B 1 32 ? -12.695 -12.242 -20.562 1 87.12 32 PRO B CA 1
ATOM 2953 C C . PRO B 1 32 ? -12.656 -11.789 -22.016 1 87.12 32 PRO B C 1
ATOM 2955 O O . PRO B 1 32 ? -11.883 -12.328 -22.812 1 87.12 32 PRO B O 1
ATOM 2958 N N . ALA B 1 33 ? -13.422 -10.82 -22.312 1 90.88 33 ALA B N 1
ATOM 2959 C CA . ALA B 1 33 ? -13.461 -10.312 -23.672 1 90.88 33 ALA B CA 1
ATOM 2960 C C . ALA B 1 33 ? -12.148 -9.633 -24.062 1 90.88 33 ALA B C 1
ATOM 2962 O O . ALA B 1 33 ? -11.672 -9.781 -25.188 1 90.88 33 ALA B O 1
ATOM 2963 N N . ILE B 1 34 ? -11.562 -8.906 -23.172 1 92 34 ILE B N 1
ATOM 2964 C CA . ILE B 1 34 ? -10.297 -8.227 -23.422 1 92 34 ILE B CA 1
ATOM 2965 C C . ILE B 1 34 ? -9.18 -9.25 -23.562 1 92 34 ILE B C 1
ATOM 2967 O O . ILE B 1 34 ? -8.312 -9.117 -24.438 1 92 34 ILE B O 1
ATOM 2971 N N . ALA B 1 35 ? -9.258 -10.188 -22.688 1 90.06 35 ALA B N 1
ATOM 2972 C CA . ALA B 1 35 ? -8.266 -11.258 -22.734 1 90.06 35 ALA B CA 1
ATOM 2973 C C . ALA B 1 35 ? -8.258 -11.922 -24.109 1 90.06 35 ALA B C 1
ATOM 2975 O O . ALA B 1 35 ? -7.191 -12.18 -24.672 1 90.06 35 ALA B O 1
ATOM 2976 N N . GLN B 1 36 ? -9.398 -12.227 -24.609 1 89.81 36 GLN B N 1
ATOM 2977 C CA . GLN B 1 36 ? -9.531 -12.852 -25.922 1 89.81 36 GLN B CA 1
ATOM 2978 C C . GLN B 1 36 ? -9.133 -11.883 -27.031 1 89.81 36 GLN B C 1
ATOM 2980 O O . GLN B 1 36 ? -8.43 -12.258 -27.969 1 89.81 36 GLN B O 1
ATOM 2985 N N . GLY B 1 37 ? -9.516 -10.688 -26.938 1 90.69 37 GLY B N 1
ATOM 2986 C CA . GLY B 1 37 ? -9.281 -9.703 -27.984 1 90.69 37 GLY B CA 1
ATOM 2987 C C . GLY B 1 37 ? -7.824 -9.312 -28.125 1 90.69 37 GLY B C 1
ATOM 2988 O O . GLY B 1 37 ? -7.348 -9.047 -29.234 1 90.69 37 GLY B O 1
ATOM 2989 N N . LEU B 1 38 ? -7.148 -9.281 -27.016 1 90.69 38 LEU B N 1
ATOM 2990 C CA . LEU B 1 38 ? -5.762 -8.82 -27.031 1 90.69 38 LEU B CA 1
ATOM 2991 C C . LEU B 1 38 ? -4.805 -9.984 -26.781 1 90.69 38 LEU B C 1
ATOM 2993 O O . LEU B 1 38 ? -3.59 -9.781 -26.703 1 90.69 38 LEU B O 1
ATOM 2997 N N . ALA B 1 39 ? -5.363 -11.203 -26.609 1 89.06 39 ALA B N 1
ATOM 2998 C CA . ALA B 1 39 ? -4.57 -12.406 -26.359 1 89.06 39 ALA B CA 1
ATOM 2999 C C . ALA B 1 39 ? -3.689 -12.234 -25.125 1 89.06 39 ALA B C 1
ATOM 3001 O O . ALA B 1 39 ? -2.479 -12.461 -25.172 1 89.06 39 ALA B O 1
ATOM 3002 N N . LEU B 1 40 ? -4.312 -11.805 -24.094 1 87.88 40 LEU B N 1
ATOM 3003 C CA . LEU B 1 40 ? -3.623 -11.602 -22.812 1 87.88 40 LEU B CA 1
ATOM 3004 C C . LEU B 1 40 ? -3.988 -12.695 -21.828 1 87.88 40 LEU B C 1
ATOM 3006 O O . LEU B 1 40 ? -5.133 -13.156 -21.781 1 87.88 40 LEU B O 1
ATOM 3010 N N . PRO B 1 41 ? -2.928 -13.102 -21.062 1 82.88 41 PRO B N 1
ATOM 3011 C CA . PRO B 1 41 ? -3.285 -14.008 -19.969 1 82.88 41 PRO B CA 1
ATOM 3012 C C . PRO B 1 41 ? -4.172 -13.344 -18.906 1 82.88 41 PRO B C 1
ATOM 3014 O O . PRO B 1 41 ? -4.094 -12.125 -18.719 1 82.88 41 PRO B O 1
ATOM 3017 N N . LEU B 1 42 ? -4.922 -14.125 -18.219 1 78.38 42 LEU B N 1
ATOM 3018 C CA . LEU B 1 42 ? -5.84 -13.633 -17.203 1 78.38 42 LEU B CA 1
ATOM 3019 C C . LEU B 1 42 ? -5.074 -13.055 -16.016 1 78.38 42 LEU B C 1
ATOM 3021 O O . LEU B 1 42 ? -5.574 -12.172 -15.312 1 78.38 42 LEU B O 1
ATOM 3025 N N . THR B 1 43 ? -3.879 -13.438 -15.852 1 78.12 43 THR B N 1
ATOM 3026 C CA . THR B 1 43 ? -3.051 -12.922 -14.773 1 78.12 43 THR B CA 1
ATOM 3027 C C . THR B 1 43 ? -2.699 -11.453 -15.016 1 78.12 43 THR B C 1
ATOM 3029 O O . THR B 1 43 ? -2.604 -10.664 -14.078 1 78.12 43 THR B O 1
ATOM 3032 N N . THR B 1 44 ? -2.564 -11.141 -16.25 1 82.12 44 THR B N 1
ATOM 3033 C CA . THR B 1 44 ? -2.303 -9.758 -16.625 1 82.12 44 THR B CA 1
ATOM 3034 C C . THR B 1 44 ? -3.521 -8.883 -16.328 1 82.12 44 THR B C 1
ATOM 3036 O O . THR B 1 44 ? -3.385 -7.766 -15.828 1 82.12 44 THR B O 1
ATOM 3039 N N . LEU B 1 45 ? -4.621 -9.414 -16.578 1 85.19 45 LEU B N 1
ATOM 3040 C CA . LEU B 1 45 ? -5.844 -8.664 -16.328 1 85.19 45 LEU B CA 1
ATOM 3041 C C . LEU B 1 45 ? -6.105 -8.547 -14.828 1 85.19 45 LEU B C 1
ATOM 3043 O O . LEU B 1 45 ? -6.609 -7.52 -14.359 1 85.19 45 LEU B O 1
ATOM 3047 N N . ALA B 1 46 ? -5.762 -9.578 -14.148 1 81.25 46 ALA B N 1
ATOM 3048 C CA . ALA B 1 46 ? -5.891 -9.523 -12.695 1 81.25 46 ALA B CA 1
ATOM 3049 C C . ALA B 1 46 ? -4.996 -8.43 -12.117 1 81.25 46 ALA B C 1
ATOM 3051 O O . ALA B 1 46 ? -5.402 -7.703 -11.203 1 81.25 46 ALA B O 1
ATOM 3052 N N . LEU B 1 47 ? -3.867 -8.375 -12.562 1 84.06 47 LEU B N 1
ATOM 3053 C CA . LEU B 1 47 ? -2.951 -7.316 -12.148 1 84.06 47 LEU B CA 1
ATOM 3054 C C . LEU B 1 47 ? -3.521 -5.941 -12.484 1 84.06 47 LEU B C 1
ATOM 3056 O O . LEU B 1 47 ? -3.475 -5.027 -11.656 1 84.06 47 LEU B O 1
ATOM 3060 N N . ALA B 1 48 ? -4.055 -5.82 -13.656 1 87.81 48 ALA B N 1
ATOM 3061 C CA . ALA B 1 48 ? -4.645 -4.555 -14.086 1 87.81 48 ALA B CA 1
ATOM 3062 C C . ALA B 1 48 ? -5.797 -4.152 -13.172 1 87.81 48 ALA B C 1
ATOM 3064 O O . ALA B 1 48 ? -5.953 -2.973 -12.836 1 87.81 48 ALA B O 1
ATOM 3065 N N . ILE B 1 49 ? -6.555 -5.078 -12.797 1 86.56 49 ILE B N 1
ATOM 3066 C CA . ILE B 1 49 ? -7.688 -4.832 -11.914 1 86.56 49 ILE B CA 1
ATOM 3067 C C . ILE B 1 49 ? -7.184 -4.348 -10.555 1 86.56 49 ILE B C 1
ATOM 3069 O O . ILE B 1 49 ? -7.684 -3.357 -10.016 1 86.56 49 ILE B O 1
ATOM 3073 N N . SER B 1 50 ? -6.152 -4.914 -10.047 1 87.06 50 SER B N 1
ATOM 3074 C CA . SER B 1 50 ? -5.637 -4.59 -8.719 1 87.06 50 SER B CA 1
ATOM 3075 C C . SER B 1 50 ? -4.93 -3.24 -8.711 1 87.06 50 SER B C 1
ATOM 3077 O O . SER B 1 50 ? -4.797 -2.605 -7.664 1 87.06 50 SER B O 1
ATOM 3079 N N . LEU B 1 51 ? -4.473 -2.791 -9.859 1 88.69 51 LEU B N 1
ATOM 3080 C CA . LEU B 1 51 ? -3.678 -1.57 -9.961 1 88.69 51 LEU B CA 1
ATOM 3081 C C . LEU B 1 51 ? -4.496 -0.354 -9.539 1 88.69 51 LEU B C 1
ATOM 3083 O O . LEU B 1 51 ? -3.945 0.612 -9.008 1 88.69 51 LEU B O 1
ATOM 3087 N N . LEU B 1 52 ? -5.77 -0.441 -9.742 1 89.56 52 LEU B N 1
ATOM 3088 C CA . LEU B 1 52 ? -6.594 0.7 -9.359 1 89.56 52 LEU B CA 1
ATOM 3089 C C . LEU B 1 52 ? -6.531 0.931 -7.855 1 89.56 52 LEU B C 1
ATOM 3091 O O . LEU B 1 52 ? -6.391 2.068 -7.402 1 89.56 52 LEU B O 1
ATOM 3095 N N . GLU B 1 53 ? -6.578 -0.146 -7.121 1 88.25 53 GLU B N 1
ATOM 3096 C CA . GLU B 1 53 ? -6.5 -0.046 -5.664 1 88.25 53 GLU B CA 1
ATOM 3097 C C . GLU B 1 53 ? -5.066 0.209 -5.207 1 88.25 53 GLU B C 1
ATOM 3099 O O . GLU B 1 53 ? -4.844 0.846 -4.176 1 88.25 53 GLU B O 1
ATOM 3104 N N . ALA B 1 54 ? -4.16 -0.215 -5.961 1 89.31 54 ALA B N 1
ATOM 3105 C CA . ALA B 1 54 ? -2.754 -0.057 -5.602 1 89.31 54 ALA B CA 1
ATOM 3106 C C . ALA B 1 54 ? -2.367 1.418 -5.535 1 89.31 54 ALA B C 1
ATOM 3108 O O . ALA B 1 54 ? -1.562 1.817 -4.691 1 89.31 54 ALA B O 1
ATOM 3109 N N . GLY B 1 55 ? -2.914 2.205 -6.391 1 88.69 55 GLY B N 1
ATOM 3110 C CA . GLY B 1 55 ? -2.646 3.635 -6.352 1 88.69 55 GLY B CA 1
ATOM 3111 C C . GLY B 1 55 ? -3.002 4.273 -5.023 1 88.69 55 GLY B C 1
ATOM 3112 O O . GLY B 1 55 ? -2.195 5 -4.441 1 88.69 55 GLY B O 1
ATOM 3113 N N . GLY B 1 56 ? -4.16 3.957 -4.605 1 89.56 56 GLY B N 1
ATOM 3114 C CA . GLY B 1 56 ? -4.594 4.488 -3.326 1 89.56 56 GLY B CA 1
ATOM 3115 C C . GLY B 1 56 ? -3.826 3.916 -2.15 1 89.56 56 GLY B C 1
ATOM 3116 O O . GLY B 1 56 ? -3.504 4.637 -1.202 1 89.56 56 GLY B O 1
ATOM 3117 N N . ALA B 1 57 ? -3.574 2.695 -2.273 1 90.12 57 ALA B N 1
ATOM 3118 C CA . ALA B 1 57 ? -2.855 2.014 -1.2 1 90.12 57 ALA B CA 1
ATOM 3119 C C . ALA B 1 57 ? -1.44 2.566 -1.051 1 90.12 57 ALA B C 1
ATOM 3121 O O . ALA B 1 57 ? -0.947 2.732 0.067 1 90.12 57 ALA B O 1
ATOM 3122 N N . LEU B 1 58 ? -0.904 2.938 -2.125 1 88.5 58 LEU B N 1
ATOM 3123 C CA . LEU B 1 58 ? 0.502 3.324 -2.111 1 88.5 58 LEU B CA 1
ATOM 3124 C C . LEU B 1 58 ? 0.65 4.828 -1.892 1 88.5 58 LEU B C 1
ATOM 3126 O O . LEU B 1 58 ? 1.627 5.277 -1.288 1 88.5 58 LEU B O 1
ATOM 3130 N N . PHE B 1 59 ? -0.41 5.602 -2.303 1 87.25 59 PHE B N 1
ATOM 3131 C CA . PHE B 1 59 ? -0.145 7.035 -2.354 1 87.25 59 PHE B CA 1
ATOM 3132 C C . PHE B 1 59 ? -1.342 7.828 -1.838 1 87.25 59 PHE B C 1
ATOM 3134 O O . PHE B 1 59 ? -1.464 9.023 -2.107 1 87.25 59 PHE B O 1
ATOM 3141 N N . GLY B 1 60 ? -2.189 7.199 -1.132 1 89.19 60 GLY B N 1
ATOM 3142 C CA . GLY B 1 60 ? -3.361 7.895 -0.625 1 89.19 60 GLY B CA 1
ATOM 3143 C C . GLY B 1 60 ? -3.016 9.086 0.248 1 89.19 60 GLY B C 1
ATOM 3144 O O . GLY B 1 60 ? -3.508 10.195 0.019 1 89.19 60 GLY B O 1
ATOM 3145 N N . ALA B 1 61 ? -2.199 8.922 1.226 1 85.62 61 ALA B N 1
ATOM 3146 C CA . ALA B 1 61 ? -1.803 9.984 2.146 1 85.62 61 ALA B CA 1
ATOM 3147 C C . ALA B 1 61 ? -1.042 11.086 1.417 1 85.62 61 ALA B C 1
ATOM 3149 O O . ALA B 1 61 ? -1.229 12.273 1.703 1 85.62 61 ALA B O 1
ATOM 3150 N N . VAL B 1 62 ? -0.302 10.672 0.505 1 81.75 62 VAL B N 1
ATOM 3151 C CA . VAL B 1 62 ? 0.469 11.617 -0.288 1 81.75 62 VAL B CA 1
ATOM 3152 C C . VAL B 1 62 ? -0.471 12.445 -1.162 1 81.75 62 VAL B C 1
ATOM 3154 O O . VAL B 1 62 ? -0.305 13.664 -1.287 1 81.75 62 VAL B O 1
ATOM 3157 N N . ALA B 1 63 ? -1.385 11.766 -1.7 1 87.38 63 ALA B N 1
ATOM 3158 C CA . ALA B 1 63 ? -2.369 12.461 -2.525 1 87.38 63 ALA B CA 1
ATOM 3159 C C . ALA B 1 63 ? -3.201 13.43 -1.691 1 87.38 63 ALA B C 1
ATOM 3161 O O . ALA B 1 63 ? -3.568 14.508 -2.164 1 87.38 63 ALA B O 1
ATOM 3162 N N . GLY B 1 64 ? -3.518 13.039 -0.532 1 86.19 64 GLY B N 1
ATOM 3163 C CA . GLY B 1 64 ? -4.215 13.953 0.363 1 86.19 64 GLY B CA 1
ATOM 3164 C C . GLY B 1 64 ? -3.426 15.211 0.669 1 86.19 64 GLY B C 1
ATOM 3165 O O . GLY B 1 64 ? -3.969 16.312 0.628 1 86.19 64 GLY B O 1
ATOM 3166 N N . ARG B 1 65 ? -2.227 15.055 0.949 1 81.56 65 ARG B N 1
ATOM 3167 C CA . ARG B 1 65 ? -1.357 16.203 1.211 1 81.56 65 ARG B CA 1
ATOM 3168 C C . ARG B 1 65 ? -1.231 17.078 -0.024 1 81.56 65 ARG B C 1
ATOM 3170 O O . ARG B 1 65 ? -1.223 18.312 0.085 1 81.56 65 ARG B O 1
ATOM 3177 N N . ALA B 1 66 ? -1.108 16.422 -1.144 1 81.31 66 ALA B N 1
ATOM 3178 C CA . ALA B 1 66 ? -1.001 17.172 -2.396 1 81.31 66 ALA B CA 1
ATOM 3179 C C . ALA B 1 66 ? -2.285 17.938 -2.688 1 81.31 66 ALA B C 1
ATOM 3181 O O . ALA B 1 66 ? -2.238 19.078 -3.152 1 81.31 66 ALA B O 1
ATOM 3182 N N . ALA B 1 67 ? -3.312 17.312 -2.416 1 88.25 67 ALA B N 1
ATOM 3183 C CA . ALA B 1 67 ? -4.605 17.953 -2.648 1 88.25 67 ALA B CA 1
ATOM 3184 C C . ALA B 1 67 ? -4.801 19.141 -1.716 1 88.25 67 ALA B C 1
ATOM 3186 O O . ALA B 1 67 ? -5.406 20.156 -2.1 1 88.25 67 ALA B O 1
ATOM 3187 N N . ALA B 1 68 ? -4.309 19.047 -0.526 1 83.75 68 ALA B N 1
ATOM 3188 C CA . ALA B 1 68 ? -4.391 20.141 0.43 1 83.75 68 ALA B CA 1
ATOM 3189 C C . ALA B 1 68 ? -3.576 21.344 -0.045 1 83.75 68 ALA B C 1
ATOM 3191 O O . ALA B 1 68 ? -3.922 22.484 0.247 1 83.75 68 ALA B O 1
ATOM 3192 N N . ARG B 1 69 ? -2.607 21.062 -0.83 1 80.12 69 ARG B N 1
ATOM 3193 C CA . ARG B 1 69 ? -1.722 22.125 -1.28 1 80.12 69 ARG B CA 1
ATOM 3194 C C . ARG B 1 69 ? -2.201 22.719 -2.602 1 80.12 69 ARG B C 1
ATOM 3196 O O . ARG B 1 69 ? -2.197 23.938 -2.781 1 80.12 69 ARG B O 1
ATOM 3203 N N . VAL B 1 70 ? -2.539 21.875 -3.496 1 84.88 70 VAL B N 1
ATOM 3204 C CA . VAL B 1 70 ? -2.896 22.312 -4.844 1 84.88 70 VAL B CA 1
ATOM 3205 C C . VAL B 1 70 ? -4.344 22.797 -4.863 1 84.88 70 VAL B C 1
ATOM 3207 O O . VAL B 1 70 ? -4.719 23.625 -5.703 1 84.88 70 VAL B O 1
ATOM 3210 N N . GLY B 1 71 ? -5.074 22.281 -3.969 1 89.38 71 GLY B N 1
ATOM 3211 C CA . GLY B 1 71 ? -6.496 22.578 -3.936 1 89.38 71 GLY B CA 1
ATOM 3212 C C . GLY B 1 71 ? -7.367 21.406 -4.332 1 89.38 71 GLY B C 1
ATOM 3213 O O . GLY B 1 71 ? -6.922 20.516 -5.059 1 89.38 71 GLY B O 1
ATOM 3214 N N . LEU B 1 72 ? -8.586 21.406 -3.959 1 92.5 72 LEU B N 1
ATOM 3215 C CA . LEU B 1 72 ? -9.508 20.297 -4.148 1 92.5 72 LEU B CA 1
ATOM 3216 C C . LEU B 1 72 ? -10.102 20.328 -5.555 1 92.5 72 LEU B C 1
ATOM 3218 O O . LEU B 1 72 ? -10.273 19.281 -6.18 1 92.5 72 LEU B O 1
ATOM 3222 N N . ARG B 1 73 ? -10.367 21.453 -6.102 1 93 73 ARG B N 1
ATOM 3223 C CA . ARG B 1 73 ? -11.008 21.578 -7.41 1 93 73 ARG B CA 1
ATOM 3224 C C . ARG B 1 73 ? -10.078 21.094 -8.516 1 93 73 ARG B C 1
ATOM 3226 O O . ARG B 1 73 ? -10.469 20.266 -9.344 1 93 73 ARG B O 1
ATOM 3233 N N . PRO B 1 74 ? -8.82 21.594 -8.461 1 92.81 74 PRO B N 1
ATOM 3234 C CA . PRO B 1 74 ? -7.918 21.078 -9.484 1 92.81 74 PRO B CA 1
ATOM 3235 C C . PRO B 1 74 ? -7.684 19.578 -9.367 1 92.81 74 PRO B C 1
ATOM 3237 O O . PRO B 1 74 ? -7.52 18.891 -10.383 1 92.81 74 PRO B O 1
ATOM 3240 N N . CYS B 1 75 ? -7.676 19.109 -8.234 1 93.38 75 CYS B N 1
ATOM 3241 C CA . CYS B 1 75 ? -7.48 17.672 -8.023 1 93.38 75 CYS B CA 1
ATOM 3242 C C . CYS B 1 75 ? -8.641 16.875 -8.594 1 93.38 75 CYS B C 1
ATOM 3244 O O . CYS B 1 75 ? -8.43 15.859 -9.258 1 93.38 75 CYS B O 1
ATOM 3246 N N . LEU B 1 76 ? -9.812 17.328 -8.305 1 95.75 76 LEU B N 1
ATOM 3247 C CA . LEU B 1 76 ? -10.992 16.641 -8.828 1 95.75 76 LEU B CA 1
ATOM 3248 C C . LEU B 1 76 ? -11.039 16.734 -10.352 1 95.75 76 LEU B C 1
ATOM 3250 O O . LEU B 1 76 ? -11.297 15.727 -11.023 1 95.75 76 LEU B O 1
ATOM 3254 N N . ARG B 1 77 ? -10.82 17.906 -10.867 1 95.38 77 ARG B N 1
ATOM 3255 C CA . ARG B 1 77 ? -10.836 18.109 -12.312 1 95.38 77 ARG B CA 1
ATOM 3256 C C . ARG B 1 77 ? -9.766 17.25 -12.992 1 95.38 77 ARG B C 1
ATOM 3258 O O . ARG B 1 77 ? -10.023 16.625 -14.023 1 95.38 77 ARG B O 1
ATOM 3265 N N . GLY B 1 78 ? -8.617 17.281 -12.43 1 95.56 78 GLY B N 1
ATOM 3266 C CA . GLY B 1 78 ? -7.543 16.453 -12.961 1 95.56 78 GLY B CA 1
ATOM 3267 C C . GLY B 1 78 ? -7.855 14.977 -12.906 1 95.56 78 GLY B C 1
ATOM 3268 O O . GLY B 1 78 ? -7.531 14.234 -13.836 1 95.56 78 GLY B O 1
ATOM 3269 N N . GLY B 1 79 ? -8.43 14.562 -11.766 1 96.94 79 GLY B N 1
ATOM 3270 C CA . GLY B 1 79 ? -8.82 13.164 -11.633 1 96.94 79 GLY B CA 1
ATOM 3271 C C . GLY B 1 79 ? -9.852 12.727 -12.656 1 96.94 79 GLY B C 1
ATOM 3272 O O . GLY B 1 79 ? -9.695 11.68 -13.289 1 96.94 79 GLY B O 1
ATOM 3273 N N . MET B 1 80 ? -10.805 13.555 -12.836 1 97.5 80 MET B N 1
ATOM 3274 C CA . MET B 1 80 ? -11.852 13.234 -13.805 1 97.5 80 MET B CA 1
ATOM 3275 C C . MET B 1 80 ? -11.289 13.227 -15.227 1 97.5 80 MET B C 1
ATOM 3277 O O . MET B 1 80 ? -11.672 12.391 -16.047 1 97.5 80 MET B O 1
ATOM 3281 N N . ALA B 1 81 ? -10.438 14.164 -15.523 1 97.12 81 ALA B N 1
ATOM 3282 C CA . ALA B 1 81 ? -9.789 14.203 -16.828 1 97.12 81 ALA B CA 1
ATOM 3283 C C . ALA B 1 81 ? -8.953 12.953 -17.078 1 97.12 81 ALA B C 1
ATOM 3285 O O . ALA B 1 81 ? -8.953 12.398 -18.172 1 97.12 81 ALA B O 1
ATOM 3286 N N . ALA B 1 82 ? -8.266 12.57 -16.062 1 97.19 82 ALA B N 1
ATOM 3287 C CA . ALA B 1 82 ? -7.441 11.367 -16.156 1 97.19 82 ALA B CA 1
ATOM 3288 C C . ALA B 1 82 ? -8.305 10.133 -16.406 1 97.19 82 ALA B C 1
ATOM 3290 O O . ALA B 1 82 ? -7.941 9.266 -17.203 1 97.19 82 ALA B O 1
ATOM 3291 N N . LEU B 1 83 ? -9.391 10.062 -15.719 1 97.56 83 LEU B N 1
ATOM 3292 C CA . LEU B 1 83 ? -10.305 8.938 -15.914 1 97.56 83 LEU B CA 1
ATOM 3293 C C . LEU B 1 83 ? -10.852 8.922 -17.344 1 97.56 83 LEU B C 1
ATOM 3295 O O . LEU B 1 83 ? -10.938 7.863 -17.969 1 97.56 83 LEU B O 1
ATOM 3299 N N . ALA B 1 84 ? -11.211 10.086 -17.797 1 97.5 84 ALA B N 1
ATOM 3300 C CA . ALA B 1 84 ? -11.727 10.195 -19.156 1 97.5 84 ALA B CA 1
ATOM 3301 C C . ALA B 1 84 ? -10.68 9.773 -20.188 1 97.5 84 ALA B C 1
ATOM 3303 O O . ALA B 1 84 ? -10.961 8.961 -21.062 1 97.5 84 ALA B O 1
ATOM 3304 N N . LEU B 1 85 ? -9.484 10.289 -20.047 1 97.12 85 LEU B N 1
ATOM 3305 C CA . LEU B 1 85 ? -8.406 9.992 -20.969 1 97.12 85 LEU B CA 1
ATOM 3306 C C . LEU B 1 85 ? -8.031 8.516 -20.922 1 97.12 85 LEU B C 1
ATOM 3308 O O . LEU B 1 85 ? -7.773 7.891 -21.953 1 97.12 85 LEU B O 1
ATOM 3312 N N . ALA B 1 86 ? -8 7.98 -19.734 1 96.31 86 ALA B N 1
ATOM 3313 C CA . ALA B 1 86 ? -7.629 6.578 -19.562 1 96.31 86 ALA B CA 1
ATOM 3314 C C . ALA B 1 86 ? -8.68 5.652 -20.172 1 96.31 86 ALA B C 1
ATOM 3316 O O . ALA B 1 86 ? -8.336 4.648 -20.797 1 96.31 86 ALA B O 1
ATOM 3317 N N . GLY B 1 87 ? -9.914 5.984 -19.906 1 95.19 87 GLY B N 1
ATOM 3318 C CA . GLY B 1 87 ? -10.969 5.172 -20.484 1 95.19 87 GLY B CA 1
ATOM 3319 C C . GLY B 1 87 ? -10.953 5.172 -22 1 95.19 87 GLY B C 1
ATOM 3320 O O . GLY B 1 87 ? -11.062 4.113 -22.625 1 95.19 87 GLY B O 1
ATOM 3321 N N . LEU B 1 88 ? -10.805 6.289 -22.609 1 95.62 88 LEU B N 1
ATOM 3322 C CA . LEU B 1 88 ? -10.758 6.414 -24.062 1 95.62 88 LEU B CA 1
ATOM 3323 C C . LEU B 1 88 ? -9.477 5.812 -24.609 1 95.62 88 LEU B C 1
ATOM 3325 O O . LEU B 1 88 ? -9.492 5.148 -25.656 1 95.62 88 LEU B O 1
ATOM 3329 N N . GLY B 1 89 ? -8.414 5.988 -23.938 1 95.56 89 GLY B N 1
ATOM 3330 C CA . GLY B 1 89 ? -7.141 5.434 -24.375 1 95.56 89 GLY B CA 1
ATOM 3331 C C . GLY B 1 89 ? -7.094 3.918 -24.297 1 95.56 89 GLY B C 1
ATOM 3332 O O . GLY B 1 89 ? -6.543 3.26 -25.172 1 95.56 89 GLY B O 1
ATOM 3333 N N . ALA B 1 90 ? -7.645 3.426 -23.203 1 93.88 90 ALA B N 1
ATOM 3334 C CA . ALA B 1 90 ? -7.68 1.978 -23.031 1 93.88 90 ALA B CA 1
ATOM 3335 C C . ALA B 1 90 ? -8.461 1.303 -24.156 1 93.88 90 ALA B C 1
ATOM 3337 O O . ALA B 1 90 ? -8.125 0.189 -24.562 1 93.88 90 ALA B O 1
ATOM 3338 N N . SER B 1 91 ? -9.461 1.945 -24.625 1 94.19 91 SER B N 1
ATOM 3339 C CA . SER B 1 91 ? -10.289 1.399 -25.703 1 94.19 91 SER B CA 1
ATOM 3340 C C . SER B 1 91 ? -9.477 1.235 -26.984 1 94.19 91 SER B C 1
ATOM 3342 O O . SER B 1 91 ? -9.82 0.411 -27.828 1 94.19 91 SER B O 1
ATOM 3344 N N . ALA B 1 92 ? -8.391 1.978 -27.125 1 93.5 92 ALA B N 1
ATOM 3345 C CA . ALA B 1 92 ? -7.57 1.936 -28.328 1 93.5 92 ALA B CA 1
ATOM 3346 C C . ALA B 1 92 ? -6.301 1.121 -28.109 1 93.5 92 ALA B C 1
ATOM 3348 O O . ALA B 1 92 ? -5.457 1.009 -29 1 93.5 92 ALA B O 1
ATOM 3349 N N . SER B 1 93 ? -6.234 0.556 -26.953 1 90.31 93 SER B N 1
ATOM 3350 C CA . SER B 1 93 ? -5.008 -0.168 -26.625 1 90.31 93 SER B CA 1
ATOM 3351 C C . SER B 1 93 ? -4.898 -1.453 -27.453 1 90.31 93 SER B C 1
ATOM 3353 O O . SER B 1 93 ? -5.895 -2.145 -27.656 1 90.31 93 SER B O 1
ATOM 3355 N N . GLY B 1 94 ? -3.672 -1.654 -27.922 1 87.62 94 GLY B N 1
ATOM 3356 C CA . GLY B 1 94 ? -3.453 -2.832 -28.75 1 87.62 94 GLY B CA 1
ATOM 3357 C C . GLY B 1 94 ? -2.732 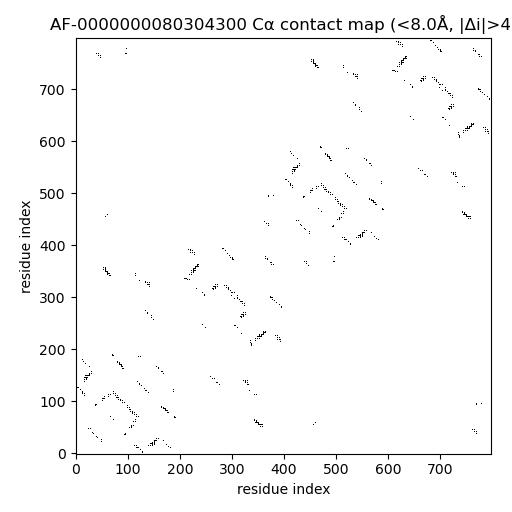-3.949 -28.016 1 87.62 94 GLY B C 1
ATOM 3358 O O . GLY B 1 94 ? -2.523 -5.027 -28.562 1 87.62 94 GLY B O 1
ATOM 3359 N N . GLY B 1 95 ? -2.449 -3.652 -26.75 1 85.06 95 GLY B N 1
ATOM 3360 C CA . GLY B 1 95 ? -1.685 -4.66 -26.031 1 85.06 95 GLY B CA 1
ATOM 3361 C C . GLY B 1 95 ? -1.6 -4.398 -24.547 1 85.06 95 GLY B C 1
ATOM 3362 O O . GLY B 1 95 ? -2.248 -3.482 -24.031 1 85.06 95 GLY B O 1
ATOM 3363 N N . ALA B 1 96 ? -0.811 -5.227 -23.953 1 83.62 96 ALA B N 1
ATOM 3364 C CA . ALA B 1 96 ? -0.722 -5.223 -22.5 1 83.62 96 ALA B CA 1
ATOM 3365 C C . ALA B 1 96 ? -0.096 -3.928 -21.984 1 83.62 96 ALA B C 1
ATOM 3367 O O . ALA B 1 96 ? -0.562 -3.352 -21 1 83.62 96 ALA B O 1
ATOM 3368 N N . VAL B 1 97 ? 0.914 -3.516 -22.641 1 80 97 VAL B N 1
ATOM 3369 C CA . VAL B 1 97 ? 1.65 -2.344 -22.172 1 80 97 VAL B CA 1
ATOM 3370 C C . VAL B 1 97 ? 0.747 -1.113 -22.219 1 80 97 VAL B C 1
ATOM 3372 O O . VAL B 1 97 ? 0.706 -0.329 -21.281 1 80 97 VAL B O 1
ATOM 3375 N N . GLY B 1 98 ? 0.062 -1.01 -23.328 1 86.31 98 GLY B N 1
ATOM 3376 C CA . GLY B 1 98 ? -0.881 0.093 -23.422 1 86.31 98 GLY B CA 1
ATOM 3377 C C . GLY B 1 98 ? -1.979 0.03 -22.375 1 86.31 98 GLY B C 1
ATOM 3378 O O . GLY B 1 98 ? -2.295 1.037 -21.734 1 86.31 98 GLY B O 1
ATOM 3379 N N . LEU B 1 99 ? -2.49 -1.127 -22.188 1 89.38 99 LEU B N 1
ATOM 3380 C CA . LEU B 1 99 ? -3.58 -1.312 -21.234 1 89.38 99 LEU B CA 1
ATOM 3381 C C . LEU B 1 99 ? -3.123 -0.987 -19.812 1 89.38 99 LEU B C 1
ATOM 3383 O O . LEU B 1 99 ? -3.83 -0.306 -19.078 1 89.38 99 LEU B O 1
ATOM 3387 N N . ILE B 1 100 ? -1.99 -1.459 -19.469 1 87.81 100 ILE B N 1
ATOM 3388 C CA . ILE B 1 100 ? -1.447 -1.232 -18.141 1 87.81 100 ILE B CA 1
ATOM 3389 C C . ILE B 1 100 ? -1.123 0.248 -17.953 1 87.81 100 ILE B C 1
ATOM 3391 O O . ILE B 1 100 ? -1.363 0.816 -16.891 1 87.81 100 ILE B O 1
ATOM 3395 N N . GLY B 1 101 ? -0.563 0.835 -18.969 1 88.25 101 GLY B N 1
ATOM 3396 C CA . GLY B 1 101 ? -0.287 2.262 -18.906 1 88.25 101 GLY B CA 1
ATOM 3397 C C . GLY B 1 101 ? -1.527 3.1 -18.672 1 88.25 101 GLY B C 1
ATOM 3398 O O . GLY B 1 101 ? -1.52 3.992 -17.812 1 88.25 101 GLY B O 1
ATOM 3399 N N . TRP B 1 102 ? -2.559 2.805 -19.359 1 92.44 102 TRP B N 1
ATOM 3400 C CA . TRP B 1 102 ? -3.812 3.531 -19.188 1 92.44 102 TRP B CA 1
ATOM 3401 C C . TRP B 1 102 ? -4.43 3.236 -17.828 1 92.44 102 TRP B C 1
ATOM 3403 O O . TRP B 1 102 ? -5.059 4.109 -17.219 1 92.44 102 TRP B O 1
ATOM 3413 N N . ARG B 1 103 ? -4.215 2.008 -17.375 1 93.12 103 ARG B N 1
ATOM 3414 C CA . ARG B 1 103 ? -4.734 1.628 -16.062 1 93.12 103 ARG B CA 1
ATOM 3415 C C . ARG B 1 103 ? -4.023 2.395 -14.945 1 93.12 103 ARG B C 1
ATOM 3417 O O . ARG B 1 103 ? -4.641 2.75 -13.938 1 93.12 103 ARG B O 1
ATOM 3424 N N . LEU B 1 104 ? -2.811 2.613 -15.164 1 90.44 104 LEU B N 1
ATOM 3425 C CA . LEU B 1 104 ? -2.068 3.408 -14.188 1 90.44 104 LEU B CA 1
ATOM 3426 C C . LEU B 1 104 ? -2.598 4.836 -14.141 1 90.44 104 LEU B C 1
ATOM 3428 O O . LEU B 1 104 ? -2.713 5.422 -13.062 1 90.44 104 LEU B O 1
ATOM 3432 N N . LEU B 1 105 ? -2.871 5.371 -15.281 1 93.06 105 LEU B N 1
ATOM 3433 C CA . LEU B 1 105 ? -3.467 6.699 -15.328 1 93.06 105 LEU B CA 1
ATOM 3434 C C . LEU B 1 105 ? -4.848 6.703 -14.68 1 93.06 105 LEU B C 1
ATOM 3436 O O . LEU B 1 105 ? -5.219 7.656 -14 1 93.06 105 LEU B O 1
ATOM 3440 N N . GLU B 1 106 ? -5.574 5.66 -14.969 1 95.5 106 GLU B N 1
ATOM 3441 C CA . GLU B 1 106 ? -6.895 5.512 -14.359 1 95.5 106 GLU B CA 1
ATOM 3442 C C . GLU B 1 106 ? -6.789 5.441 -12.836 1 95.5 106 GLU B C 1
ATOM 3444 O O . GLU B 1 106 ? -7.625 6.004 -12.125 1 95.5 106 GLU B O 1
ATOM 3449 N N . ALA B 1 107 ? -5.785 4.777 -12.398 1 94 107 ALA B N 1
ATOM 3450 C CA . ALA B 1 107 ? -5.555 4.68 -10.961 1 94 107 ALA B CA 1
ATOM 3451 C C . ALA B 1 107 ? -5.258 6.051 -10.359 1 94 107 ALA B C 1
ATOM 3453 O O . ALA B 1 107 ? -5.73 6.375 -9.273 1 94 107 ALA B O 1
ATOM 3454 N N . ALA B 1 108 ? -4.5 6.82 -11.039 1 93.25 108 ALA B N 1
ATOM 3455 C CA . ALA B 1 108 ? -4.207 8.18 -10.594 1 93.25 108 ALA B CA 1
ATOM 3456 C C . ALA B 1 108 ? -5.469 9.039 -10.57 1 93.25 108 ALA B C 1
ATOM 3458 O O . ALA B 1 108 ? -5.664 9.844 -9.656 1 93.25 108 ALA B O 1
ATOM 3459 N N . GLY B 1 109 ? -6.25 8.898 -11.609 1 96.19 109 GLY B N 1
ATOM 3460 C CA . GLY B 1 109 ? -7.516 9.617 -11.648 1 96.19 109 GLY B CA 1
ATOM 3461 C C . GLY B 1 109 ? -8.461 9.227 -10.523 1 96.19 109 GLY B C 1
ATOM 3462 O O . GLY B 1 109 ? -9.07 10.086 -9.891 1 96.19 109 GLY B O 1
ATOM 3463 N N . TYR B 1 110 ? -8.539 7.914 -10.336 1 96.12 110 TYR B N 1
ATOM 3464 C CA . TYR B 1 110 ? -9.352 7.395 -9.242 1 96.12 110 TYR B CA 1
ATOM 3465 C C . TYR B 1 110 ? -8.93 8.008 -7.91 1 96.12 110 TYR B C 1
ATOM 3467 O O . TYR B 1 110 ? -9.773 8.461 -7.133 1 96.12 110 TYR B O 1
ATOM 3475 N N . LEU B 1 111 ? -7.707 8.055 -7.723 1 93.81 111 LEU B N 1
ATOM 3476 C CA . LEU B 1 111 ? -7.156 8.602 -6.484 1 93.81 111 LEU B CA 1
ATOM 3477 C C . LEU B 1 111 ? -7.496 10.078 -6.344 1 93.81 111 LEU B C 1
ATOM 3479 O O . LEU B 1 111 ? -7.867 10.531 -5.258 1 93.81 111 LEU B O 1
ATOM 3483 N N . GLY B 1 112 ? -7.344 10.82 -7.391 1 94.88 112 GLY B N 1
ATOM 3484 C CA . GLY B 1 112 ? -7.691 12.234 -7.363 1 94.88 112 GLY B CA 1
ATOM 3485 C C . GLY B 1 112 ? -9.133 12.484 -6.965 1 94.88 112 GLY B C 1
ATOM 3486 O O . GLY B 1 112 ? -9.422 13.406 -6.203 1 94.88 112 GLY B O 1
ATOM 3487 N N . VAL B 1 113 ? -9.984 11.625 -7.449 1 96.44 113 VAL B N 1
ATOM 3488 C CA . VAL B 1 113 ? -11.406 11.789 -7.176 1 96.44 113 VAL B CA 1
ATOM 3489 C C . VAL B 1 113 ? -11.703 11.43 -5.719 1 96.44 113 VAL B C 1
ATOM 3491 O O . VAL B 1 113 ? -12.375 12.188 -5.012 1 96.44 113 VAL B O 1
ATOM 3494 N N . ILE B 1 114 ? -11.148 10.406 -5.23 1 94.69 114 ILE B N 1
ATOM 3495 C CA . ILE B 1 114 ? -11.57 9.898 -3.932 1 94.69 114 ILE B CA 1
ATOM 3496 C C . ILE B 1 114 ? -10.945 10.734 -2.816 1 94.69 114 ILE B C 1
ATOM 3498 O O . ILE B 1 114 ? -11.445 10.75 -1.689 1 94.69 114 ILE B O 1
ATOM 3502 N N . VAL B 1 115 ? -9.898 11.445 -3.105 1 92.31 115 VAL B N 1
ATOM 3503 C CA . VAL B 1 115 ? -9.297 12.266 -2.059 1 92.31 115 VAL B CA 1
ATOM 3504 C C . VAL B 1 115 ? -9.961 13.641 -2.027 1 92.31 115 VAL B C 1
ATOM 3506 O O . VAL B 1 115 ? -9.898 14.344 -1.016 1 92.31 115 VAL B O 1
ATOM 3509 N N . SER B 1 116 ? -10.57 14.039 -3.088 1 94.44 116 SER B N 1
ATOM 3510 C CA . SER B 1 116 ? -11.062 15.406 -3.172 1 94.44 116 SER B CA 1
ATOM 3511 C C . SER B 1 116 ? -12.578 15.453 -3.025 1 94.44 116 SER B C 1
ATOM 3513 O O . SER B 1 116 ? -13.117 16.281 -2.281 1 94.44 116 SER B O 1
ATOM 3515 N N . ALA B 1 117 ? -13.273 14.523 -3.631 1 95.62 117 ALA B N 1
ATOM 3516 C CA . ALA B 1 117 ? -14.727 14.594 -3.744 1 95.62 117 ALA B CA 1
ATOM 3517 C C . ALA B 1 117 ? -15.391 14.555 -2.367 1 95.62 117 ALA B C 1
ATOM 3519 O O . ALA B 1 117 ? -16.266 15.375 -2.068 1 95.62 117 ALA B O 1
ATOM 3520 N N . PRO B 1 118 ? -14.992 13.695 -1.495 1 94.88 118 PRO B N 1
ATOM 3521 C CA . PRO B 1 118 ? -15.68 13.664 -0.201 1 94.88 118 PRO B CA 1
ATOM 3522 C C . PRO B 1 118 ? -15.438 14.922 0.629 1 94.88 118 PRO B C 1
ATOM 3524 O O . PRO B 1 118 ? -16.312 15.344 1.393 1 94.88 118 PRO B O 1
ATOM 3527 N N . VAL B 1 119 ? -14.312 15.492 0.479 1 93.12 119 VAL B N 1
ATOM 3528 C CA . VAL B 1 119 ? -14.023 16.719 1.213 1 93.12 119 VAL B CA 1
ATOM 3529 C C . VAL B 1 119 ? -14.852 17.875 0.647 1 93.12 119 VAL B C 1
ATOM 3531 O O . VAL B 1 119 ? -15.359 18.719 1.398 1 93.12 119 VAL B O 1
ATOM 3534 N N . LEU B 1 120 ? -14.945 17.891 -0.625 1 93.56 120 LEU B N 1
ATOM 3535 C CA . LEU B 1 120 ? -15.797 18.891 -1.25 1 93.56 120 LEU B CA 1
ATOM 3536 C C . LEU B 1 120 ? -17.25 18.719 -0.833 1 93.56 120 LEU B C 1
ATOM 3538 O O . LEU B 1 120 ? -17.969 19.688 -0.61 1 93.56 120 LEU B O 1
ATOM 3542 N N . ILE B 1 121 ? -17.688 17.5 -0.752 1 94.75 121 ILE B N 1
ATOM 3543 C CA . ILE B 1 121 ? -19.031 17.188 -0.297 1 94.75 121 ILE B CA 1
ATOM 3544 C C . ILE B 1 121 ? -19.219 17.688 1.138 1 94.75 121 ILE B C 1
ATOM 3546 O O . ILE B 1 121 ? -20.219 18.328 1.453 1 94.75 121 ILE B O 1
ATOM 3550 N N . ALA B 1 122 ? -18.25 17.359 1.96 1 92.62 122 ALA B N 1
ATOM 3551 C CA . ALA B 1 122 ? -18.312 17.797 3.354 1 92.62 122 ALA B CA 1
ATOM 3552 C C . ALA B 1 122 ? -18.406 19.312 3.455 1 92.62 122 ALA B C 1
ATOM 3554 O O . ALA B 1 122 ? -19.188 19.844 4.254 1 92.62 122 ALA B O 1
ATOM 3555 N N . ARG B 1 123 ? -17.672 19.938 2.676 1 89.5 123 ARG B N 1
ATOM 3556 C CA . ARG B 1 123 ? -17.656 21.406 2.705 1 89.5 123 ARG B CA 1
ATOM 3557 C C . ARG B 1 123 ? -18.969 21.984 2.209 1 89.5 123 ARG B C 1
ATOM 3559 O O . ARG B 1 123 ? -19.516 22.922 2.803 1 89.5 123 ARG B O 1
ATOM 3566 N N . GLU B 1 124 ? -19.422 21.469 1.125 1 90.19 124 GLU B N 1
ATOM 3567 C CA . GLU B 1 124 ? -20.688 21.938 0.562 1 90.19 124 GLU B CA 1
ATOM 3568 C C . GLU B 1 124 ? -21.828 21.75 1.548 1 90.19 124 GLU B C 1
ATOM 3570 O O . GLU B 1 124 ? -22.719 22.609 1.654 1 90.19 124 GLU B O 1
ATOM 3575 N N . ALA B 1 125 ? -21.812 20.688 2.211 1 91.81 125 ALA B N 1
ATOM 3576 C CA . ALA B 1 125 ? -22.906 20.328 3.1 1 91.81 125 ALA B CA 1
ATOM 3577 C C . ALA B 1 125 ? -22.75 21 4.465 1 91.81 125 ALA B C 1
ATOM 3579 O O . ALA B 1 125 ? -23.734 21.203 5.184 1 91.81 125 ALA B O 1
ATOM 3580 N N . ALA B 1 126 ? -21.516 21.328 4.77 1 88.31 126 ALA B N 1
ATOM 3581 C CA . ALA B 1 126 ? -21.234 21.953 6.062 1 88.31 126 ALA B CA 1
ATOM 3582 C C . ALA B 1 126 ? -22 23.266 6.211 1 88.31 126 ALA B C 1
ATOM 3584 O O . ALA B 1 126 ? -22.406 23.641 7.312 1 88.31 126 ALA B O 1
ATOM 3585 N N . ALA B 1 127 ? -22.125 23.906 5.133 1 84.69 127 ALA B N 1
ATOM 3586 C CA . ALA B 1 127 ? -22.844 25.188 5.133 1 84.69 127 ALA B CA 1
ATOM 3587 C C . ALA B 1 127 ? -24.281 25 5.594 1 84.69 127 ALA B C 1
ATOM 3589 O O . ALA B 1 127 ? -24.938 25.953 6.031 1 84.69 127 ALA B O 1
ATOM 3590 N N . HIS B 1 128 ? -24.766 23.812 5.59 1 90.25 128 HIS B N 1
ATOM 3591 C CA . HIS B 1 128 ? -26.156 23.531 5.941 1 90.25 128 HIS B CA 1
ATOM 3592 C C . HIS B 1 128 ? -26.234 22.766 7.258 1 90.25 128 HIS B C 1
ATOM 3594 O O . HIS B 1 128 ? -27.281 22.156 7.562 1 90.25 128 HIS B O 1
ATOM 3600 N N . GLY B 1 129 ? -25.094 22.719 7.941 1 88.69 129 GLY B N 1
ATOM 3601 C CA . GLY B 1 129 ? -25.078 22.125 9.266 1 88.69 129 GLY B CA 1
ATOM 3602 C C . GLY B 1 129 ? -24.328 20.812 9.328 1 88.69 129 GLY B C 1
ATOM 3603 O O . GLY B 1 129 ? -24.109 20.172 8.297 1 88.69 129 GLY B O 1
ATOM 3604 N N . ALA B 1 130 ? -24.062 20.453 10.555 1 87.06 130 ALA B N 1
ATOM 3605 C CA . ALA B 1 130 ? -23.266 19.25 10.805 1 87.06 130 ALA B CA 1
ATOM 3606 C C . ALA B 1 130 ? -24.047 18 10.43 1 87.06 130 ALA B C 1
ATOM 3608 O O . ALA B 1 130 ? -23.469 17.016 9.953 1 87.06 130 ALA B O 1
ATOM 3609 N N . ARG B 1 131 ? -25.281 18.047 10.672 1 88.75 131 ARG B N 1
ATOM 3610 C CA . ARG B 1 131 ? -26.109 16.891 10.344 1 88.75 131 ARG B CA 1
ATOM 3611 C C . ARG B 1 131 ? -26.188 16.672 8.836 1 88.75 131 ARG B C 1
ATOM 3613 O O . ARG B 1 131 ? -26.094 15.539 8.359 1 88.75 131 ARG B O 1
ATOM 3620 N N . CYS B 1 132 ? -26.375 17.719 8.117 1 91.19 132 CYS B N 1
ATOM 3621 C CA . CYS B 1 132 ? -26.406 17.641 6.66 1 91.19 132 CYS B CA 1
ATOM 3622 C C . CYS B 1 132 ? -25.078 17.141 6.109 1 91.19 132 CYS B C 1
ATOM 3624 O O . CYS B 1 132 ? -25.047 16.359 5.168 1 91.19 132 CYS B O 1
ATOM 3626 N N . GLN B 1 133 ? -24.047 17.594 6.695 1 93 133 GLN B N 1
ATOM 3627 C CA . GLN B 1 133 ? -22.703 17.156 6.309 1 93 133 GLN B CA 1
ATOM 3628 C C . GLN B 1 133 ? -22.531 15.656 6.512 1 93 133 GLN B C 1
ATOM 3630 O O . GLN B 1 133 ? -22.062 14.953 5.613 1 93 133 GLN B O 1
ATOM 3635 N N . ALA B 1 134 ? -22.938 15.227 7.625 1 91 134 ALA B N 1
ATOM 3636 C CA . ALA B 1 134 ? -22.828 13.805 7.949 1 91 134 ALA B CA 1
ATOM 3637 C C . ALA B 1 134 ? -23.656 12.953 6.996 1 91 134 ALA B C 1
ATOM 3639 O O . ALA B 1 134 ? -23.219 11.898 6.539 1 91 134 ALA B O 1
ATOM 3640 N N . LEU B 1 135 ? -24.797 13.414 6.672 1 91.19 135 LEU B N 1
ATOM 3641 C CA . LEU B 1 135 ? -25.703 12.695 5.77 1 91.19 135 LEU B CA 1
ATOM 3642 C C . LEU B 1 135 ? -25.125 12.656 4.359 1 91.19 135 LEU B C 1
ATOM 3644 O O . LEU B 1 135 ? -25.203 11.633 3.68 1 91.19 135 LEU B O 1
ATOM 3648 N N . ALA B 1 136 ? -24.578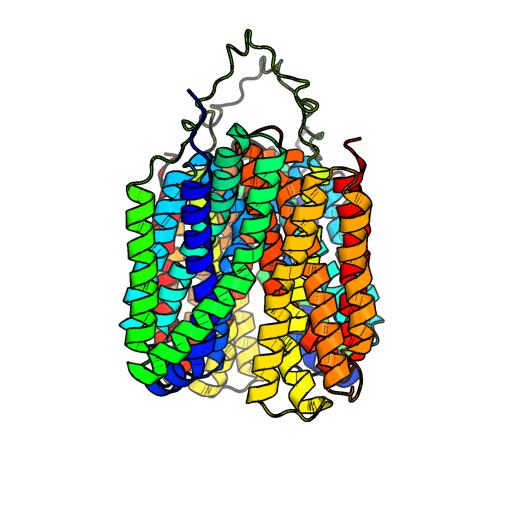 13.75 3.938 1 94.31 136 ALA B N 1
ATOM 3649 C CA . ALA B 1 136 ? -23.953 13.805 2.617 1 94.31 136 ALA B CA 1
ATOM 3650 C C . ALA B 1 136 ? -22.781 12.828 2.521 1 94.31 136 ALA B C 1
ATOM 3652 O O . ALA B 1 136 ? -22.594 12.18 1.488 1 94.31 136 ALA B O 1
ATOM 3653 N N . LEU B 1 137 ? -22.125 12.688 3.592 1 93.75 137 LEU B N 1
ATOM 3654 C CA . LEU B 1 137 ? -20.969 11.797 3.602 1 93.75 137 LEU B CA 1
ATOM 3655 C C . LEU B 1 137 ? -21.406 10.344 3.723 1 93.75 137 LEU B C 1
ATOM 3657 O O . LEU B 1 137 ? -20.688 9.438 3.287 1 93.75 137 LEU B O 1
ATOM 3661 N N . THR B 1 138 ? -22.516 10.18 4.293 1 92.75 138 THR B N 1
ATOM 3662 C CA . THR B 1 138 ? -23.094 8.836 4.27 1 92.75 138 THR B CA 1
ATOM 3663 C C . THR B 1 138 ? -23.453 8.422 2.844 1 92.75 138 THR B C 1
ATOM 3665 O O . THR B 1 138 ? -23.25 7.27 2.459 1 92.75 138 THR B O 1
ATOM 3668 N N . LEU B 1 139 ? -23.969 9.312 2.135 1 93.75 139 LEU B N 1
ATOM 3669 C CA . LEU B 1 139 ? -24.219 9.047 0.724 1 93.75 139 LEU B CA 1
ATOM 3670 C C . LEU B 1 139 ? -22.922 8.703 -0 1 93.75 139 LEU B C 1
ATOM 3672 O O . LEU B 1 139 ? -22.875 7.734 -0.765 1 93.75 139 LEU B O 1
ATOM 3676 N N . TRP B 1 140 ? -21.891 9.43 0.219 1 95.94 140 TRP B N 1
ATOM 3677 C CA . TRP B 1 140 ? -20.594 9.188 -0.396 1 95.94 140 TRP B CA 1
ATOM 3678 C C . TRP B 1 140 ? -20.078 7.793 -0.068 1 95.94 140 TRP B C 1
ATOM 3680 O O . TRP B 1 140 ? -19.453 7.137 -0.91 1 95.94 140 TRP B O 1
ATOM 3690 N N . SER B 1 141 ? -20.344 7.348 1.099 1 94.38 141 SER B N 1
ATOM 3691 C CA . SER B 1 141 ? -19.812 6.062 1.544 1 94.38 141 SER B CA 1
ATOM 3692 C C . SER B 1 141 ? -20.297 4.922 0.654 1 94.38 141 SER B C 1
ATOM 3694 O O . SER B 1 141 ? -19.703 3.844 0.64 1 94.38 141 SER B O 1
ATOM 3696 N N . THR B 1 142 ? -21.328 5.141 -0.127 1 94.88 142 THR B N 1
ATOM 3697 C CA . THR B 1 142 ? -21.922 4.086 -0.956 1 94.88 142 THR B CA 1
ATOM 3698 C C . THR B 1 142 ? -21.297 4.098 -2.352 1 94.88 142 THR B C 1
ATOM 3700 O O . THR B 1 142 ? -21.641 3.27 -3.197 1 94.88 142 THR B O 1
ATOM 3703 N N . PHE B 1 143 ? -20.375 4.98 -2.605 1 95.06 143 PHE B N 1
ATOM 3704 C CA . PHE B 1 143 ? -19.938 5.215 -3.982 1 95.06 143 PHE B CA 1
ATOM 3705 C C . PHE B 1 143 ? -19.234 3.984 -4.543 1 95.06 143 PHE B C 1
ATOM 3707 O O . PHE B 1 143 ? -19.344 3.695 -5.738 1 95.06 143 PHE B O 1
ATOM 3714 N N . VAL B 1 144 ? -18.594 3.213 -3.648 1 92.75 144 VAL B N 1
ATOM 3715 C CA . VAL B 1 144 ? -17.812 2.088 -4.16 1 92.75 144 VAL B CA 1
ATOM 3716 C C . VAL B 1 144 ? -18.75 0.948 -4.551 1 92.75 144 VAL B C 1
ATOM 3718 O O . VAL B 1 144 ? -18.75 0.501 -5.699 1 92.75 144 VAL B O 1
ATOM 3721 N N . PRO B 1 145 ? -19.578 0.444 -3.633 1 91.44 145 PRO B N 1
ATOM 3722 C CA . PRO B 1 145 ? -20.438 -0.669 -4.035 1 91.44 145 PRO B CA 1
ATOM 3723 C C . PRO B 1 145 ? -21.406 -0.291 -5.152 1 91.44 145 PRO B C 1
ATOM 3725 O O . PRO B 1 145 ? -21.641 -1.083 -6.07 1 91.44 145 PRO B O 1
ATOM 3728 N N . VAL B 1 146 ? -21.922 0.858 -5.117 1 94.69 146 VAL B N 1
ATOM 3729 C CA . VAL B 1 146 ? -22.875 1.289 -6.145 1 94.69 146 VAL B CA 1
ATOM 3730 C C . VAL B 1 146 ? -22.125 1.495 -7.465 1 94.69 146 VAL B C 1
ATOM 3732 O O . VAL B 1 146 ? -22.609 1.07 -8.523 1 94.69 146 VAL B O 1
ATOM 3735 N N . GLY B 1 147 ? -21.016 2.162 -7.418 1 95.25 147 GLY B N 1
ATOM 3736 C CA . GLY B 1 147 ? -20.219 2.385 -8.617 1 95.25 147 GLY B CA 1
ATOM 3737 C C . GLY B 1 147 ? -19.719 1.1 -9.25 1 95.25 147 GLY B C 1
ATOM 3738 O O . GLY B 1 147 ? -19.766 0.943 -10.469 1 95.25 147 GLY B O 1
ATOM 3739 N N . LEU B 1 148 ? -19.25 0.234 -8.398 1 92.75 148 LEU B N 1
ATOM 3740 C CA . LEU B 1 148 ? -18.766 -1.06 -8.867 1 92.75 148 LEU B CA 1
ATOM 3741 C C . LEU B 1 148 ? -19.859 -1.833 -9.57 1 92.75 148 LEU B C 1
ATOM 3743 O O . LEU B 1 148 ? -19.656 -2.355 -10.672 1 92.75 148 LEU B O 1
ATOM 3747 N N . ALA B 1 149 ? -21.016 -1.901 -8.953 1 91.88 149 ALA B N 1
ATOM 3748 C CA . ALA B 1 149 ? -22.141 -2.629 -9.508 1 91.88 149 ALA B CA 1
ATOM 3749 C C . ALA B 1 149 ? -22.625 -1.989 -10.812 1 91.88 149 ALA B C 1
ATOM 3751 O O . ALA B 1 149 ? -22.859 -2.686 -11.805 1 91.88 149 ALA B O 1
ATOM 3752 N N . ALA B 1 150 ? -22.75 -0.73 -10.781 1 94.19 150 ALA B N 1
ATOM 3753 C CA . ALA B 1 150 ? -23.219 -0.015 -11.969 1 94.19 150 ALA B CA 1
ATOM 3754 C C . ALA B 1 150 ? -22.219 -0.132 -13.109 1 94.19 150 ALA B C 1
ATOM 3756 O O . ALA B 1 150 ? -22.594 -0.301 -14.266 1 94.19 150 ALA B O 1
ATOM 3757 N N . GLY B 1 151 ? -20.969 -0.025 -12.781 1 94.38 151 GLY B N 1
ATOM 3758 C CA . GLY B 1 151 ? -19.938 -0.16 -13.789 1 94.38 151 GLY B CA 1
ATOM 3759 C C . GLY B 1 151 ? -19.875 -1.54 -14.414 1 94.38 151 GLY B C 1
ATOM 3760 O O . GLY B 1 151 ? -19.75 -1.669 -15.633 1 94.38 151 GLY B O 1
ATOM 3761 N N . ALA B 1 152 ? -19.984 -2.5 -13.57 1 91.12 152 ALA B N 1
ATOM 3762 C CA . ALA B 1 152 ? -19.969 -3.875 -14.062 1 91.12 152 ALA B CA 1
ATOM 3763 C C . ALA B 1 152 ? -21.172 -4.145 -14.969 1 91.12 152 ALA B C 1
ATOM 3765 O O . ALA B 1 152 ? -21.031 -4.723 -16.047 1 91.12 152 ALA B O 1
ATOM 3766 N N . ALA B 1 153 ? -22.312 -3.742 -14.5 1 91.56 153 ALA B N 1
ATOM 3767 C CA . ALA B 1 153 ? -23.531 -3.98 -15.25 1 91.56 153 ALA B CA 1
ATOM 3768 C C . ALA B 1 153 ? -23.516 -3.246 -16.594 1 91.56 153 ALA B C 1
ATOM 3770 O O . ALA B 1 153 ? -23.859 -3.82 -17.625 1 91.56 153 ALA B O 1
ATOM 3771 N N . ALA B 1 154 ? -23.109 -2.037 -16.547 1 94.25 154 ALA B N 1
ATOM 3772 C CA . ALA B 1 154 ? -23.047 -1.239 -17.766 1 94.25 154 ALA B CA 1
ATOM 3773 C C . ALA B 1 154 ? -22.016 -1.797 -18.75 1 94.25 154 ALA B C 1
ATOM 3775 O O . ALA B 1 154 ? -22.281 -1.871 -19.953 1 94.25 154 ALA B O 1
ATOM 3776 N N . ALA B 1 155 ? -20.938 -2.131 -18.219 1 93.5 155 ALA B N 1
ATOM 3777 C CA . ALA B 1 155 ? -19.859 -2.656 -19.062 1 93.5 155 ALA B CA 1
ATOM 3778 C C . ALA B 1 155 ? -20.266 -3.986 -19.688 1 93.5 155 ALA B C 1
ATOM 3780 O O . ALA B 1 155 ? -19.969 -4.242 -20.859 1 93.5 155 ALA B O 1
ATOM 3781 N N . ALA B 1 156 ? -20.875 -4.812 -18.938 1 89.94 156 ALA B N 1
ATOM 3782 C CA . ALA B 1 156 ? -21.328 -6.102 -19.453 1 89.94 156 ALA B CA 1
ATOM 3783 C C . ALA B 1 156 ? -22.359 -5.91 -20.562 1 89.94 156 ALA B C 1
ATOM 3785 O O . ALA B 1 156 ? -22.281 -6.555 -21.609 1 89.94 156 ALA B O 1
ATOM 3786 N N . ALA B 1 157 ? -23.25 -5.07 -20.297 1 92.75 157 ALA B N 1
ATOM 3787 C CA . ALA B 1 157 ? -24.312 -4.824 -21.281 1 92.75 157 ALA B CA 1
ATOM 3788 C C . ALA B 1 157 ? -23.766 -4.203 -22.547 1 92.75 157 ALA B C 1
ATOM 3790 O O . ALA B 1 157 ? -24.078 -4.645 -23.656 1 92.75 157 ALA B O 1
ATOM 3791 N N . LEU B 1 158 ? -22.922 -3.254 -22.406 1 94.38 158 LEU B N 1
ATOM 3792 C CA . LEU B 1 158 ? -22.359 -2.566 -23.562 1 94.38 158 LEU B CA 1
ATOM 3793 C C . LEU B 1 158 ? -21.359 -3.459 -24.281 1 94.38 158 LEU B C 1
ATOM 3795 O O . LEU B 1 158 ? -21.234 -3.396 -25.5 1 94.38 158 LEU B O 1
ATOM 3799 N N . GLY B 1 159 ? -20.641 -4.195 -23.547 1 93.62 159 GLY B N 1
ATOM 3800 C CA . GLY B 1 159 ? -19.719 -5.141 -24.141 1 93.62 159 GLY B CA 1
ATOM 3801 C C . GLY B 1 159 ? -20.391 -6.168 -25.031 1 93.62 159 GLY B C 1
ATOM 3802 O O . GLY B 1 159 ? -19.875 -6.5 -26.109 1 93.62 159 GLY B O 1
ATOM 3803 N N . GLU B 1 160 ? -21.469 -6.668 -24.594 1 91.94 160 GLU B N 1
ATOM 3804 C CA . GLU B 1 160 ? -22.234 -7.641 -25.359 1 91.94 160 GLU B CA 1
ATOM 3805 C C . GLU B 1 160 ? -22.844 -7 -26.609 1 91.94 160 GLU B C 1
ATOM 3807 O O . GLU B 1 160 ? -22.875 -7.613 -27.672 1 91.94 160 GLU B O 1
ATOM 3812 N N . ALA B 1 161 ? -23.219 -5.797 -26.422 1 94.19 161 ALA B N 1
ATOM 3813 C CA . ALA B 1 161 ? -23.938 -5.141 -27.516 1 94.19 161 ALA B CA 1
ATOM 3814 C C . ALA B 1 161 ? -22.984 -4.508 -28.5 1 94.19 161 ALA B C 1
ATOM 3816 O O . ALA B 1 161 ? -23.234 -4.512 -29.719 1 94.19 161 ALA B O 1
ATOM 3817 N N . LEU B 1 162 ? -21.922 -3.943 -28 1 95.56 162 LEU B N 1
ATOM 3818 C CA . LEU B 1 162 ? -21.125 -3.078 -28.859 1 95.56 162 LEU B CA 1
ATOM 3819 C C . LEU B 1 162 ? -19.672 -3.523 -28.875 1 95.56 162 LEU B C 1
ATOM 3821 O O . LEU B 1 162 ? -18.859 -2.996 -29.656 1 95.56 162 LEU B O 1
ATOM 3825 N N . GLY B 1 163 ? -19.375 -4.496 -28.062 1 94.44 163 GLY B N 1
ATOM 3826 C CA . GLY B 1 163 ? -17.984 -4.902 -27.953 1 94.44 163 GLY B CA 1
ATOM 3827 C C . GLY B 1 163 ? -17.266 -4.273 -26.781 1 94.44 163 GLY B C 1
ATOM 3828 O O . GLY B 1 163 ? -17.734 -3.275 -26.219 1 94.44 163 GLY B O 1
ATOM 3829 N N . TRP B 1 164 ? -16.156 -4.848 -26.422 1 94.62 164 TRP B N 1
ATOM 3830 C CA . TRP B 1 164 ? -15.469 -4.438 -25.203 1 94.62 164 TRP B CA 1
ATOM 3831 C C . TRP B 1 164 ? -14.773 -3.094 -25.391 1 94.62 164 TRP B C 1
ATOM 3833 O O . TRP B 1 164 ? -14.641 -2.314 -24.438 1 94.62 164 TRP B O 1
ATOM 3843 N N . ARG B 1 165 ? -14.328 -2.795 -26.594 1 96.06 165 ARG B N 1
ATOM 3844 C CA . ARG B 1 165 ? -13.633 -1.534 -26.844 1 96.06 165 ARG B CA 1
ATOM 3845 C C . ARG B 1 165 ? -14.578 -0.348 -26.656 1 96.06 165 ARG B C 1
ATOM 3847 O O . ARG B 1 165 ? -14.219 0.645 -26.016 1 96.06 165 ARG B O 1
ATOM 3854 N N . LEU B 1 166 ? -15.727 -0.451 -27.219 1 95.06 166 LEU B N 1
ATOM 3855 C CA . LEU B 1 166 ? -16.688 0.635 -27.094 1 95.06 166 LEU B CA 1
ATOM 3856 C C . LEU B 1 166 ? -17.219 0.741 -25.672 1 95.06 166 LEU B C 1
ATOM 3858 O O . LEU B 1 166 ? -17.547 1.835 -25.203 1 95.06 166 LEU B O 1
ATOM 3862 N N . ALA B 1 167 ? -17.312 -0.374 -25.031 1 95.88 167 ALA B N 1
ATOM 3863 C CA . ALA B 1 167 ? -17.703 -0.343 -23.625 1 95.88 167 ALA B CA 1
ATOM 3864 C C . ALA B 1 167 ? -16.672 0.427 -22.797 1 95.88 167 ALA B C 1
ATOM 3866 O O . ALA B 1 167 ? -17.047 1.202 -21.906 1 95.88 167 ALA B O 1
ATOM 3867 N N . LEU B 1 168 ? -15.422 0.167 -23.094 1 96.06 168 LEU B N 1
ATOM 3868 C CA . LEU B 1 168 ? -14.367 0.917 -22.422 1 96.06 168 LEU B CA 1
ATOM 3869 C C . LEU B 1 168 ? -14.461 2.402 -22.75 1 96.06 168 LEU B C 1
ATOM 3871 O O . LEU B 1 168 ? -14.344 3.248 -21.859 1 96.06 168 LEU B O 1
ATOM 3875 N N . ALA B 1 169 ? -14.695 2.705 -23.953 1 96.31 169 ALA B N 1
ATOM 3876 C CA . ALA B 1 169 ? -14.805 4.09 -24.391 1 96.31 169 ALA B CA 1
ATOM 3877 C C . ALA B 1 169 ? -16 4.781 -23.75 1 96.31 169 ALA B C 1
ATOM 3879 O O . ALA B 1 169 ? -15.953 5.98 -23.469 1 96.31 169 ALA B O 1
ATOM 3880 N N . ALA B 1 170 ? -17.062 4.035 -23.578 1 96 170 ALA B N 1
ATOM 3881 C CA . ALA B 1 170 ? -18.25 4.586 -22.938 1 96 170 ALA B CA 1
ATOM 3882 C C . ALA B 1 170 ? -17.953 5.02 -21.5 1 96 170 ALA B C 1
ATOM 3884 O O . ALA B 1 170 ? -18.453 6.043 -21.031 1 96 170 ALA B O 1
ATOM 3885 N N . GLY B 1 171 ? -17.188 4.223 -20.812 1 95.25 171 GLY B N 1
ATOM 3886 C CA . GLY B 1 171 ? -16.75 4.621 -19.484 1 95.25 171 GLY B CA 1
ATOM 3887 C C . GLY B 1 171 ? -15.961 5.914 -19.469 1 95.25 171 GLY B C 1
ATOM 3888 O O . GLY B 1 171 ? -16.188 6.781 -18.625 1 95.25 171 GLY B O 1
ATOM 3889 N N . GLY B 1 172 ? -15.039 5.98 -20.406 1 96.38 172 GLY B N 1
ATOM 3890 C CA . GLY B 1 172 ? -14.289 7.219 -20.547 1 96.38 172 GLY B CA 1
ATOM 3891 C C . GLY B 1 172 ? -15.156 8.398 -20.922 1 96.38 172 GLY B C 1
ATOM 3892 O O . GLY B 1 172 ? -14.953 9.508 -20.438 1 96.38 172 GLY B O 1
ATOM 3893 N N . GLY B 1 173 ? -16.094 8.133 -21.812 1 96.5 173 GLY B N 1
ATOM 3894 C CA . GLY B 1 173 ? -17.031 9.172 -22.203 1 96.5 173 GLY B CA 1
ATOM 3895 C C . GLY B 1 173 ? -17.875 9.688 -21.047 1 96.5 173 GLY B C 1
ATOM 3896 O O . GLY B 1 173 ? -18.109 10.891 -20.938 1 96.5 173 GLY B O 1
ATOM 3897 N N . PHE B 1 174 ? -18.344 8.789 -20.266 1 97.06 174 PHE B N 1
ATOM 3898 C CA . PHE B 1 174 ? -19.125 9.18 -19.094 1 97.06 174 PHE B CA 1
ATOM 3899 C C . PHE B 1 174 ? -18.281 10.031 -18.141 1 97.06 174 PHE B C 1
ATOM 3901 O O . PHE B 1 174 ? -18.766 11.039 -17.625 1 97.06 174 PHE B O 1
ATOM 3908 N N . ALA B 1 175 ? -17.047 9.633 -17.922 1 97.25 175 ALA B N 1
ATOM 3909 C CA . ALA B 1 175 ? -16.141 10.406 -17.094 1 97.25 175 ALA B CA 1
ATOM 3910 C C . ALA B 1 175 ? -15.898 11.797 -17.688 1 97.25 175 ALA B C 1
ATOM 3912 O O . ALA B 1 175 ? -15.797 12.781 -16.953 1 97.25 175 ALA B O 1
ATOM 3913 N N . LEU B 1 176 ? -15.812 11.867 -18.984 1 96.88 176 LEU B N 1
ATOM 3914 C CA . LEU B 1 176 ? -15.625 13.141 -19.672 1 96.88 176 LEU B CA 1
ATOM 3915 C C . LEU B 1 176 ? -16.812 14.062 -19.453 1 96.88 176 LEU B C 1
ATOM 3917 O O . LEU B 1 176 ? -16.656 15.258 -19.203 1 96.88 176 LEU B O 1
ATOM 3921 N N . LEU B 1 177 ? -18.016 13.5 -19.578 1 96.81 177 LEU B N 1
ATOM 3922 C CA . LEU B 1 177 ? -19.234 14.266 -19.344 1 96.81 177 LEU B CA 1
ATOM 3923 C C . LEU B 1 177 ? -19.234 14.859 -17.938 1 96.81 177 LEU B C 1
ATOM 3925 O O . LEU B 1 177 ? -19.594 16.031 -17.75 1 96.81 177 LEU B O 1
ATOM 3929 N N . LEU B 1 178 ? -18.875 14.062 -16.969 1 96.69 178 LEU B N 1
ATOM 3930 C CA . LEU B 1 178 ? -18.844 14.539 -15.586 1 96.69 178 LEU B CA 1
ATOM 3931 C C . LEU B 1 178 ? -17.734 15.547 -15.375 1 96.69 178 LEU B C 1
ATOM 3933 O O . LEU B 1 178 ? -17.875 16.484 -14.586 1 96.69 178 LEU B O 1
ATOM 3937 N N . ALA B 1 179 ? -16.625 15.312 -16.078 1 95.88 179 ALA B N 1
ATOM 3938 C CA . ALA B 1 179 ? -15.539 16.281 -16 1 95.88 179 ALA B CA 1
ATOM 3939 C C . ALA B 1 179 ? -16 17.656 -16.484 1 95.88 179 ALA B C 1
ATOM 3941 O O . ALA B 1 179 ? -15.664 18.672 -15.867 1 95.88 179 ALA B O 1
ATOM 3942 N N . LEU B 1 180 ? -16.75 17.703 -17.531 1 94.88 180 LEU B N 1
ATOM 3943 C CA . LEU B 1 180 ? -17.297 18.953 -18.047 1 94.88 180 LEU B CA 1
ATOM 3944 C C . LEU B 1 180 ? -18.297 19.562 -17.078 1 94.88 180 LEU B C 1
ATOM 3946 O O . LEU B 1 180 ? -18.344 20.781 -16.906 1 94.88 180 LEU B O 1
ATOM 3950 N N . GLY B 1 181 ? -19.078 18.703 -16.484 1 94 181 GLY B N 1
ATOM 3951 C CA . GLY B 1 181 ? -20 19.172 -15.461 1 94 181 GLY B CA 1
ATOM 3952 C C . GLY B 1 181 ? -19.297 19.812 -14.281 1 94 181 GLY B C 1
ATOM 3953 O O . GLY B 1 181 ? -19.719 20.859 -13.797 1 94 181 GLY B O 1
ATOM 3954 N N . VAL B 1 182 ? -18.266 19.188 -13.797 1 94 182 VAL B N 1
ATOM 3955 C CA . VAL B 1 182 ? -17.5 19.703 -12.664 1 94 182 VAL B CA 1
ATOM 3956 C C . VAL B 1 182 ? -16.828 21.016 -13.047 1 94 182 VAL B C 1
ATOM 3958 O O . VAL B 1 182 ? -16.75 21.938 -12.234 1 94 182 VAL B O 1
ATOM 3961 N N . ALA B 1 183 ? -16.312 21.109 -14.281 1 91.12 183 ALA B N 1
ATOM 3962 C CA . ALA B 1 183 ? -15.648 22.328 -14.75 1 91.12 183 ALA B CA 1
ATOM 3963 C C . ALA B 1 183 ? -16.609 23.516 -14.75 1 91.12 183 ALA B C 1
ATOM 3965 O O . ALA B 1 183 ? -16.188 24.656 -14.562 1 91.12 183 ALA B O 1
ATOM 3966 N N . ARG B 1 184 ? -17.859 23.266 -14.828 1 89.44 184 ARG B N 1
ATOM 3967 C CA . ARG B 1 184 ? -18.859 24.328 -14.93 1 89.44 184 ARG B CA 1
ATOM 3968 C C . ARG B 1 184 ? -19.531 24.594 -13.586 1 89.44 184 ARG B C 1
ATOM 3970 O O . ARG B 1 184 ? -20.172 25.625 -13.398 1 89.44 184 ARG B O 1
ATOM 3977 N N . ALA B 1 185 ? -19.375 23.719 -12.703 1 87.5 185 ALA B N 1
ATOM 3978 C CA . ALA B 1 185 ? -20.047 23.844 -11.414 1 87.5 185 ALA B CA 1
ATOM 3979 C C . ALA B 1 185 ? -19.281 24.781 -10.477 1 87.5 185 ALA B C 1
ATOM 3981 O O . ALA B 1 185 ? -18.047 24.703 -10.391 1 87.5 185 ALA B O 1
ATOM 3982 N N . PRO B 1 186 ? -19.969 25.734 -9.914 1 79.19 186 PRO B N 1
ATOM 3983 C CA . PRO B 1 186 ? -19.344 26.625 -8.938 1 79.19 186 PRO B CA 1
ATOM 3984 C C . PRO B 1 186 ? -19.062 25.938 -7.605 1 79.19 186 PRO B C 1
ATOM 3986 O O . PRO B 1 186 ? -19.859 26.047 -6.668 1 79.19 186 PRO B O 1
ATOM 3989 N N . LEU B 1 187 ? -18.062 25.203 -7.516 1 80.25 187 LEU B N 1
ATOM 3990 C CA . LEU B 1 187 ? -17.703 24.531 -6.27 1 80.25 187 LEU B CA 1
ATOM 3991 C C . LEU B 1 187 ? -16.922 25.484 -5.359 1 80.25 187 LEU B C 1
ATOM 3993 O O . LEU B 1 187 ? -16.156 26.312 -5.836 1 80.25 187 LEU B O 1
ATOM 3997 N N . ALA B 1 188 ? -17.297 25.578 -4.16 1 63.91 188 ALA B N 1
ATOM 3998 C CA . ALA B 1 188 ? -16.672 26.469 -3.189 1 63.91 188 ALA B CA 1
ATOM 3999 C C . ALA B 1 188 ? -15.203 26.109 -2.982 1 63.91 188 ALA B C 1
ATOM 4001 O O . ALA B 1 188 ? -14.875 24.938 -2.73 1 63.91 188 ALA B O 1
ATOM 4002 N N . ASP B 1 189 ? -14.242 26.547 -3.705 1 60.19 189 ASP B N 1
ATOM 4003 C CA . ASP B 1 189 ? -12.836 26.188 -3.533 1 60.19 189 ASP B CA 1
ATOM 4004 C C . ASP B 1 189 ? -12.172 27.078 -2.48 1 60.19 189 ASP B C 1
ATOM 4006 O O . ASP B 1 189 ? -12.25 28.312 -2.561 1 60.19 189 ASP B O 1
ATOM 4010 N N . PRO B 1 190 ? -11.969 26.703 -1.199 1 53.5 190 PRO B N 1
ATOM 4011 C CA . PRO B 1 190 ? -11.227 27.641 -0.352 1 53.5 190 PRO B CA 1
ATOM 4012 C C . PRO B 1 190 ? -9.93 28.125 -1.006 1 53.5 190 PRO B C 1
ATOM 4014 O O . PRO B 1 190 ? -9.336 27.406 -1.81 1 53.5 190 PRO B O 1
ATOM 4017 N N . ALA B 1 191 ? -9.703 29.391 -1.18 1 46.47 191 ALA B N 1
ATOM 4018 C CA . ALA B 1 191 ? -8.422 29.969 -1.568 1 46.47 191 ALA B CA 1
ATOM 4019 C C . ALA B 1 191 ? -7.266 29.188 -0.953 1 46.47 191 ALA B C 1
ATOM 4021 O O . ALA B 1 191 ? -7.379 28.656 0.159 1 46.47 191 ALA B O 1
ATOM 4022 N N . PRO B 1 192 ? -6.434 28.578 -1.679 1 47.28 192 PRO B N 1
ATOM 4023 C CA . PRO B 1 192 ? -5.242 28 -1.054 1 47.28 192 PRO B CA 1
ATOM 4024 C C . PRO B 1 192 ? -4.793 28.766 0.187 1 47.28 192 PRO B C 1
ATOM 4026 O O . PRO B 1 192 ? -4.895 30 0.229 1 47.28 192 PRO B O 1
ATOM 4029 N N . ALA B 1 193 ? -5.051 28.5 1.488 1 39.66 193 ALA B N 1
ATOM 4030 C CA . ALA B 1 193 ? -4.574 29.25 2.645 1 39.66 193 ALA B CA 1
ATOM 4031 C C . ALA B 1 193 ? -3.234 29.922 2.35 1 39.66 193 ALA B C 1
ATOM 4033 O O . ALA B 1 193 ? -2.244 29.25 2.064 1 39.66 193 ALA B O 1
ATOM 4034 N N . ALA B 1 194 ? -3.004 31.062 1.903 1 37.22 194 ALA B N 1
ATOM 4035 C CA . ALA B 1 194 ? -1.803 31.828 2.217 1 37.22 194 ALA B CA 1
ATOM 4036 C C . ALA B 1 194 ? -1.335 31.562 3.643 1 37.22 194 ALA B C 1
ATOM 4038 O O . ALA B 1 194 ? -2.121 31.125 4.488 1 37.22 194 ALA B O 1
ATOM 4039 N N . ASP B 1 195 ? 0.014 31.719 4.027 1 33.47 195 ASP B N 1
ATOM 4040 C CA . ASP B 1 195 ? 0.595 31.812 5.363 1 33.47 195 ASP B CA 1
ATOM 4041 C C . ASP B 1 195 ? -0.313 32.594 6.309 1 33.47 195 ASP B C 1
ATOM 4043 O O . ASP B 1 195 ? -0.059 33.75 6.594 1 33.47 195 ASP B O 1
ATOM 4047 N N . ALA B 1 196 ? -1.531 32.719 6.32 1 31.17 196 ALA B N 1
ATOM 4048 C CA . ALA B 1 196 ? -2.256 33.594 7.242 1 31.17 196 ALA B CA 1
ATOM 4049 C C . ALA B 1 196 ? -1.851 33.344 8.688 1 31.17 196 ALA B C 1
ATOM 4051 O O . ALA B 1 196 ? -2.227 32.312 9.266 1 31.17 196 ALA B O 1
ATOM 4052 N N . ASP B 1 197 ? -0.808 33.656 9.203 1 30.8 197 ASP B N 1
ATOM 4053 C CA . ASP B 1 197 ? -0.553 34 10.594 1 30.8 197 ASP B CA 1
ATOM 4054 C C . ASP B 1 197 ? -1.741 34.75 11.203 1 30.8 197 ASP B C 1
ATOM 4056 O O . ASP B 1 197 ? -2.01 34.625 12.398 1 30.8 197 ASP B O 1
ATOM 4060 N N . ALA B 1 198 ? -2.115 36.062 10.766 1 29.2 198 ALA B N 1
ATOM 4061 C CA . ALA B 1 198 ? -2.551 37.188 11.609 1 29.2 198 ALA B CA 1
ATOM 4062 C C . ALA B 1 198 ? -3.996 37 12.062 1 29.2 198 ALA B C 1
ATOM 4064 O O . ALA B 1 198 ? -4.293 37.062 13.25 1 29.2 198 ALA B O 1
ATOM 4065 N N . ASP B 1 199 ? -5.184 37.625 11.336 1 28.33 199 ASP B N 1
ATOM 4066 C CA . ASP B 1 199 ? -6.266 38.375 11.961 1 28.33 199 ASP B CA 1
ATOM 4067 C C . ASP B 1 199 ? -7.445 37.469 12.297 1 28.33 199 ASP B C 1
ATOM 4069 O O . ASP B 1 199 ? -8.305 37.219 11.453 1 28.33 199 ASP B O 1
ATOM 4073 N N . ALA B 1 200 ? -7.379 36.375 13.008 1 33.31 200 ALA B N 1
ATOM 4074 C CA . ALA B 1 200 ? -8.445 35.719 13.75 1 33.31 200 ALA B CA 1
ATOM 4075 C C . ALA B 1 200 ? -9.258 36.719 14.555 1 33.31 200 ALA B C 1
ATOM 4077 O O . ALA B 1 200 ? -9.125 36.812 15.773 1 33.31 200 ALA B O 1
ATOM 4078 N N . ASP B 1 201 ? -9.586 37.938 14.242 1 27.42 201 ASP B N 1
ATOM 4079 C CA . ASP B 1 201 ? -10.445 38.656 15.18 1 27.42 201 ASP B CA 1
ATOM 4080 C C . ASP B 1 201 ? -11.734 37.875 15.438 1 27.42 201 ASP B C 1
ATOM 4082 O O . ASP B 1 201 ? -11.969 37.406 16.547 1 27.42 201 ASP B O 1
ATOM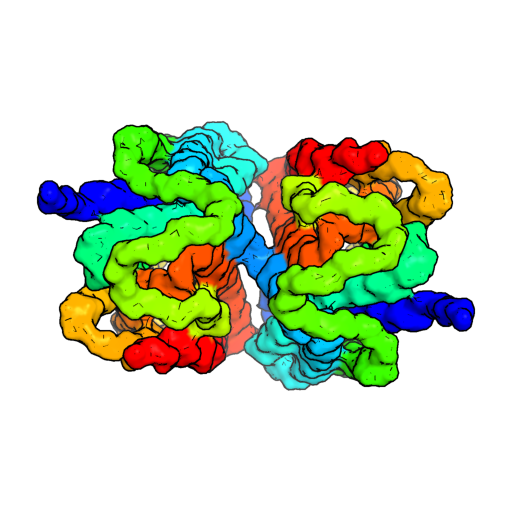 4086 N N . GLY B 1 202 ? -13.125 38.469 15.055 1 28.92 202 GLY B N 1
ATOM 4087 C CA . GLY B 1 202 ? -14.359 38.75 15.773 1 28.92 202 GLY B CA 1
ATOM 4088 C C . GLY B 1 202 ? -15.32 37.562 15.766 1 28.92 202 GLY B C 1
ATOM 4089 O O . GLY B 1 202 ? -16.359 37.625 16.422 1 28.92 202 GLY B O 1
ATOM 4090 N N . ALA B 1 203 ? -15.734 36.906 14.664 1 32.34 203 ALA B N 1
ATOM 4091 C CA . ALA B 1 203 ? -17.125 36.5 14.805 1 32.34 203 ALA B CA 1
ATOM 4092 C C . ALA B 1 203 ? -17.234 35.25 15.68 1 32.34 203 ALA B C 1
ATOM 4094 O O . ALA B 1 203 ? -16.25 34.531 15.867 1 32.34 203 ALA B O 1
ATOM 4095 N N . GLY B 1 204 ? -18.375 35 16.438 1 31.61 204 GLY B N 1
ATOM 4096 C CA . GLY B 1 204 ? -18.953 34.125 17.453 1 31.61 204 GLY B CA 1
ATOM 4097 C C . GLY B 1 204 ? -18.766 32.656 17.156 1 31.61 204 GLY B C 1
ATOM 4098 O O . GLY B 1 204 ? -19.656 32.031 16.594 1 31.61 204 GLY B O 1
ATOM 4099 N N . ALA B 1 205 ? -17.625 32.312 16.75 1 32.88 205 ALA B N 1
ATOM 4100 C CA . ALA B 1 205 ? -17.359 30.938 16.375 1 32.88 205 ALA B CA 1
ATOM 4101 C C . ALA B 1 205 ? -17.719 29.984 17.516 1 32.88 205 ALA B C 1
ATOM 4103 O O . ALA B 1 205 ? -17.391 30.234 18.672 1 32.88 205 ALA B O 1
ATOM 4104 N N . GLY B 1 206 ? -18.906 29.375 17.547 1 34.16 206 GLY B N 1
ATOM 4105 C CA . GLY B 1 206 ? -19.188 28.328 18.516 1 34.16 206 GLY B CA 1
ATOM 4106 C C . GLY B 1 206 ? -17.953 27.562 18.938 1 34.16 206 GLY B C 1
ATOM 4107 O O . GLY B 1 206 ? -16.875 27.719 18.359 1 34.16 206 GLY B O 1
ATOM 4108 N N . PRO B 1 207 ? -18.047 26.875 20.109 1 33.34 207 PRO B N 1
ATOM 4109 C CA . PRO B 1 207 ? -16.891 26.25 20.75 1 33.34 207 PRO B CA 1
ATOM 4110 C C . PRO B 1 207 ? -15.984 25.531 19.766 1 33.34 207 PRO B C 1
ATOM 4112 O O . PRO B 1 207 ? -16.453 24.734 18.938 1 33.34 207 PRO B O 1
ATOM 4115 N N . ALA B 1 208 ? -15.023 26.156 19.203 1 35.62 208 ALA B N 1
ATOM 4116 C CA . ALA B 1 208 ? -13.891 25.719 18.375 1 35.62 208 ALA B CA 1
ATOM 4117 C C . ALA B 1 208 ? -13.359 24.375 18.844 1 35.62 208 ALA B C 1
ATOM 4119 O O . ALA B 1 208 ? -13.133 24.172 20.047 1 35.62 208 ALA B O 1
ATOM 4120 N N . PRO B 1 209 ? -13.789 23.203 18.281 1 40.62 209 PRO B N 1
ATOM 4121 C CA . PRO B 1 209 ? -13.195 21.969 18.797 1 40.62 209 PRO B CA 1
ATOM 4122 C C . PRO B 1 209 ? -11.789 22.172 19.359 1 40.62 209 PRO B C 1
ATOM 4124 O O . PRO B 1 209 ? -11.102 23.125 18.969 1 40.62 209 PRO B O 1
ATOM 4127 N N . PRO B 1 210 ? -11.477 21.734 20.625 1 39.66 210 PRO B N 1
ATOM 4128 C CA . PRO B 1 210 ? -10.18 22.016 21.234 1 39.66 210 PRO B CA 1
ATOM 4129 C C . PRO B 1 210 ? -9.047 22.109 20.219 1 39.66 210 PRO B C 1
ATOM 4131 O O . PRO B 1 210 ? -9.133 21.516 19.141 1 39.66 210 PRO B O 1
ATOM 4134 N N . ALA B 1 211 ? -8.188 23.047 20.141 1 41.69 211 ALA B N 1
ATOM 4135 C CA . ALA B 1 211 ? -7.113 23.609 19.328 1 41.69 211 ALA B CA 1
ATOM 4136 C C . ALA B 1 211 ? -6.395 22.5 18.547 1 41.69 211 ALA B C 1
ATOM 4138 O O . ALA B 1 211 ? -5.969 22.719 17.406 1 41.69 211 ALA B O 1
ATOM 4139 N N . GLY B 1 212 ? -5.703 21.266 19.125 1 48.16 212 GLY B N 1
ATOM 4140 C CA . GLY B 1 212 ? -4.781 20.344 18.469 1 48.16 212 GLY B CA 1
ATOM 4141 C C . GLY B 1 212 ? -5.449 19.062 17.984 1 48.16 212 GLY B C 1
ATOM 4142 O O . GLY B 1 212 ? -6.125 18.391 18.766 1 48.16 212 GLY B O 1
ATOM 4143 N N . GLY B 1 213 ? -6.176 18.953 16.844 1 59.69 213 GLY B N 1
ATOM 4144 C CA . GLY B 1 213 ? -6.738 17.766 16.219 1 59.69 213 GLY B CA 1
ATOM 4145 C C . GLY B 1 213 ? -6.207 16.469 16.812 1 59.69 213 GLY B C 1
ATOM 4146 O O . GLY B 1 213 ? -5.078 16.422 17.297 1 59.69 213 GLY B O 1
ATOM 4147 N N . ASP B 1 214 ? -7.098 15.578 17.438 1 74.88 214 ASP B N 1
ATOM 4148 C CA . ASP B 1 214 ? -6.699 14.289 18 1 74.88 214 ASP B CA 1
ATOM 4149 C C . ASP B 1 214 ? -6.109 13.375 16.938 1 74.88 214 ASP B C 1
ATOM 4151 O O . ASP B 1 214 ? -6.824 12.562 16.344 1 74.88 214 ASP B O 1
ATOM 4155 N N . ARG B 1 215 ? -4.922 13.602 16.656 1 79.12 215 ARG B N 1
ATOM 4156 C CA . ARG B 1 215 ? -4.199 12.852 15.633 1 79.12 215 ARG B CA 1
ATOM 4157 C C . ARG B 1 215 ? -4.32 11.352 15.867 1 79.12 215 ARG B C 1
ATOM 4159 O O . ARG B 1 215 ? -4.488 10.578 14.914 1 79.12 215 ARG B O 1
ATOM 4166 N N . ALA B 1 216 ? -4.316 10.977 17.141 1 82.62 216 ALA B N 1
ATOM 4167 C CA . ALA B 1 216 ? -4.414 9.562 17.484 1 82.62 216 ALA B CA 1
ATOM 4168 C C . ALA B 1 216 ? -5.781 9 17.094 1 82.62 216 ALA B C 1
ATOM 4170 O O . ALA B 1 216 ? -5.883 7.875 16.609 1 82.62 216 ALA B O 1
ATOM 4171 N N . ALA B 1 217 ? -6.711 9.781 17.281 1 88.88 217 ALA B N 1
ATOM 4172 C CA . ALA B 1 217 ? -8.062 9.359 16.938 1 88.88 217 ALA B CA 1
ATOM 4173 C C . ALA B 1 217 ? -8.234 9.242 15.422 1 88.88 217 ALA B C 1
ATOM 4175 O O . ALA B 1 217 ? -8.898 8.32 14.938 1 88.88 217 ALA B O 1
ATOM 4176 N N . THR B 1 218 ? -7.656 10.164 14.695 1 90.5 218 THR B N 1
ATOM 4177 C CA . THR B 1 218 ? -7.723 10.125 13.234 1 90.5 218 THR B CA 1
ATOM 4178 C C . THR B 1 218 ? -7.043 8.875 12.695 1 90.5 218 THR B C 1
ATOM 4180 O O . THR B 1 218 ? -7.594 8.18 11.844 1 90.5 218 THR B O 1
ATOM 4183 N N . TRP B 1 219 ? -5.945 8.555 13.297 1 87.44 219 TRP B N 1
ATOM 4184 C CA . TRP B 1 219 ? -5.219 7.359 12.891 1 87.44 219 TRP B CA 1
ATOM 4185 C C . TRP B 1 219 ? -5.996 6.098 13.242 1 87.44 219 TRP B C 1
ATOM 4187 O O . TRP B 1 219 ? -6.02 5.137 12.477 1 87.44 219 TRP B O 1
ATOM 4197 N N . GLY B 1 220 ? -6.512 6.117 14.383 1 90.56 220 GLY B N 1
ATOM 4198 C CA . GLY B 1 220 ? -7.32 4.977 14.789 1 90.56 220 GLY B CA 1
ATOM 4199 C C . GLY B 1 220 ? -8.469 4.695 13.836 1 90.56 220 GLY B C 1
ATOM 4200 O O . GLY B 1 220 ? -8.695 3.547 13.453 1 90.56 220 GLY B O 1
ATOM 4201 N N . LEU B 1 221 ? -9.109 5.695 13.461 1 93.56 221 LEU B N 1
ATOM 4202 C CA . LEU B 1 221 ? -10.242 5.555 12.555 1 93.56 221 LEU B CA 1
ATOM 4203 C C . LEU B 1 221 ? -9.773 5.098 11.172 1 93.56 221 LEU B C 1
ATOM 4205 O O . LEU B 1 221 ? -10.406 4.23 10.562 1 93.56 221 LEU B O 1
ATOM 4209 N N . CYS B 1 222 ? -8.664 5.66 10.664 1 94.12 222 CYS B N 1
ATOM 4210 C CA . CYS B 1 222 ? -8.156 5.328 9.336 1 94.12 222 CYS B CA 1
ATOM 4211 C C . CYS B 1 222 ? -7.664 3.889 9.289 1 94.12 222 CYS B C 1
ATOM 4213 O O . CYS B 1 222 ? -7.965 3.156 8.344 1 94.12 222 CYS B O 1
ATOM 4215 N N . LEU B 1 223 ? -7.012 3.451 10.312 1 91.62 223 LEU B N 1
ATOM 4216 C CA . LEU B 1 223 ? -6.539 2.072 10.375 1 91.62 223 LEU B CA 1
ATOM 4217 C C . LEU B 1 223 ? -7.707 1.105 10.555 1 91.62 223 LEU B C 1
ATOM 4219 O O . LEU B 1 223 ? -7.703 0.011 9.984 1 91.62 223 LEU B O 1
ATOM 4223 N N . GLY B 1 224 ? -8.578 1.51 11.359 1 94.81 224 GLY B N 1
ATOM 4224 C CA . GLY B 1 224 ? -9.789 0.722 11.484 1 94.81 224 GLY B CA 1
ATOM 4225 C C . GLY B 1 224 ? -10.531 0.55 10.172 1 94.81 224 GLY B C 1
ATOM 4226 O O . GLY B 1 224 ? -11.008 -0.541 9.859 1 94.81 224 GLY B O 1
ATOM 4227 N N . PHE B 1 225 ? -10.578 1.624 9.445 1 95.88 225 PHE B N 1
ATOM 4228 C CA . PHE B 1 225 ? -11.219 1.571 8.141 1 95.88 225 PHE B CA 1
ATOM 4229 C C . PHE B 1 225 ? -10.461 0.625 7.207 1 95.88 225 PHE B C 1
ATOM 4231 O O . PHE B 1 225 ? -11.078 -0.081 6.406 1 95.88 225 PHE B O 1
ATOM 4238 N N . GLY B 1 226 ? -9.18 0.605 7.277 1 95.56 226 GLY B N 1
ATOM 4239 C CA . GLY B 1 226 ? -8.383 -0.347 6.516 1 95.56 226 GLY B CA 1
ATOM 4240 C C . GLY B 1 226 ? -8.672 -1.791 6.879 1 95.56 226 GLY B C 1
ATOM 4241 O O . GLY B 1 226 ? -8.773 -2.65 6 1 95.56 226 GLY B O 1
ATOM 4242 N N . ALA B 1 227 ? -8.773 -2.041 8.133 1 94.75 227 ALA B N 1
ATOM 4243 C CA . ALA B 1 227 ? -9.109 -3.385 8.602 1 94.75 227 ALA B CA 1
ATOM 4244 C C . ALA B 1 227 ? -10.484 -3.809 8.102 1 94.75 227 ALA B C 1
ATOM 4246 O O . ALA B 1 227 ? -10.672 -4.953 7.68 1 94.75 227 ALA B O 1
ATOM 4247 N N . PHE B 1 228 ? -11.344 -2.898 8.203 1 95.94 228 PHE B N 1
ATOM 4248 C CA . PHE B 1 228 ? -12.688 -3.121 7.68 1 95.94 228 PHE B CA 1
ATOM 4249 C C . PHE B 1 228 ? -12.641 -3.451 6.191 1 95.94 228 PHE B C 1
ATOM 4251 O O . PHE B 1 228 ? -13.289 -4.395 5.738 1 95.94 228 PHE B O 1
ATOM 4258 N N . ALA B 1 229 ? -11.875 -2.656 5.48 1 95.56 229 ALA B N 1
ATOM 4259 C CA . ALA B 1 229 ? -11.773 -2.861 4.035 1 95.56 229 ALA B CA 1
ATOM 4260 C C . ALA B 1 229 ? -11.164 -4.223 3.719 1 95.56 229 ALA B C 1
ATOM 4262 O O . ALA B 1 229 ? -11.586 -4.898 2.779 1 95.56 229 ALA B O 1
ATOM 4263 N N . LEU B 1 230 ? -10.141 -4.59 4.43 1 94.5 230 LEU B N 1
ATOM 4264 C CA . LEU B 1 230 ? -9.508 -5.898 4.27 1 94.5 230 LEU B CA 1
ATOM 4265 C C . LEU B 1 230 ? -10.531 -7.016 4.449 1 94.5 230 LEU B C 1
ATOM 4267 O O . LEU B 1 230 ? -10.602 -7.938 3.635 1 94.5 230 LEU B O 1
ATOM 4271 N N . PHE B 1 231 ? -11.305 -6.895 5.477 1 95.31 231 PHE B N 1
ATOM 4272 C CA . PHE B 1 231 ? -12.32 -7.883 5.797 1 95.31 231 PHE B CA 1
ATOM 4273 C C . PHE B 1 231 ? -13.391 -7.934 4.707 1 95.31 231 PHE B C 1
ATOM 4275 O O . PHE B 1 231 ? -13.695 -9 4.18 1 95.31 231 PHE B O 1
ATOM 4282 N N . GLU B 1 232 ? -13.906 -6.758 4.391 1 95.38 232 GLU B N 1
ATOM 4283 C CA . GLU B 1 232 ? -15.039 -6.652 3.482 1 95.38 232 GLU B CA 1
ATOM 4284 C C . GLU B 1 232 ? -14.672 -7.102 2.074 1 95.38 232 GLU B C 1
ATOM 4286 O O . GLU B 1 232 ? -15.383 -7.898 1.461 1 95.38 232 GLU B O 1
ATOM 4291 N N . VAL B 1 233 ? -13.57 -6.641 1.597 1 92.69 233 VAL B N 1
ATOM 4292 C CA . VAL B 1 233 ? -13.164 -6.957 0.232 1 92.69 233 VAL B CA 1
ATOM 4293 C C . VAL B 1 233 ? -12.68 -8.406 0.16 1 92.69 233 VAL B C 1
ATOM 4295 O O . VAL B 1 233 ? -12.891 -9.086 -0.847 1 92.69 233 VAL B O 1
ATOM 4298 N N . GLY B 1 234 ? -12.094 -8.859 1.138 1 93.25 234 GLY B N 1
ATOM 4299 C CA . GLY B 1 234 ? -11.711 -10.266 1.2 1 93.25 234 GLY B CA 1
ATOM 4300 C C . GLY B 1 234 ? -12.891 -11.211 1.141 1 93.25 234 GLY B C 1
ATOM 4301 O O . GLY B 1 234 ? -12.867 -12.195 0.398 1 93.25 234 GLY B O 1
ATOM 4302 N N . VAL B 1 235 ? -13.898 -10.891 1.891 1 94.5 235 VAL B N 1
ATOM 4303 C CA . VAL B 1 235 ? -15.094 -11.727 1.941 1 94.5 235 VAL B CA 1
ATOM 4304 C C . VAL B 1 235 ? -15.789 -11.719 0.582 1 94.5 235 VAL B C 1
ATOM 4306 O O . VAL B 1 235 ? -16.141 -12.773 0.048 1 94.5 235 VAL B O 1
ATOM 4309 N N . LEU B 1 236 ? -15.922 -10.562 0.05 1 92.81 236 LEU B N 1
ATOM 4310 C CA . LEU B 1 236 ? -16.609 -10.445 -1.231 1 92.81 236 LEU B CA 1
ATOM 4311 C C . LEU B 1 236 ? -15.789 -11.078 -2.35 1 92.81 236 LEU B C 1
ATOM 4313 O O . LEU B 1 236 ? -16.344 -11.617 -3.307 1 92.81 236 LEU B O 1
ATOM 4317 N N . GLY B 1 237 ? -14.562 -11.07 -2.184 1 88.88 237 GLY B N 1
ATOM 4318 C CA . GLY B 1 237 ? -13.68 -11.664 -3.176 1 88.88 237 GLY B CA 1
ATOM 4319 C C . GLY B 1 237 ? -13.742 -13.18 -3.197 1 88.88 237 GLY B C 1
ATOM 4320 O O . GLY B 1 237 ? -13.562 -13.797 -4.25 1 88.88 237 GLY B O 1
ATOM 4321 N N . LEU B 1 238 ? -14.031 -13.773 -2.07 1 92.38 238 LEU B N 1
ATOM 4322 C CA . LEU B 1 238 ? -14 -15.227 -1.972 1 92.38 238 LEU B CA 1
ATOM 4323 C C . LEU B 1 238 ? -15.414 -15.797 -2 1 92.38 238 LEU B C 1
ATOM 4325 O O . LEU B 1 238 ? -15.594 -17 -2.174 1 92.38 238 LEU B O 1
ATOM 4329 N N . LEU B 1 239 ? -16.375 -14.961 -1.927 1 92.06 239 LEU B N 1
ATOM 4330 C CA . LEU B 1 239 ? -17.75 -15.422 -1.772 1 92.06 239 LEU B CA 1
ATOM 4331 C C . LEU B 1 239 ? -18.203 -16.234 -2.99 1 92.06 239 LEU B C 1
ATOM 4333 O O . LEU B 1 239 ? -18.781 -17.312 -2.852 1 92.06 239 LEU B O 1
ATOM 4337 N N . PRO B 1 240 ? -17.906 -15.789 -4.207 1 89.31 240 PRO B N 1
ATOM 4338 C CA . PRO B 1 240 ? -18.312 -16.594 -5.355 1 89.31 240 PRO B CA 1
ATOM 4339 C C . PRO B 1 240 ? -17.672 -17.984 -5.348 1 89.31 240 PRO B C 1
ATOM 4341 O O . PRO B 1 240 ? -18.344 -18.969 -5.672 1 89.31 240 PRO B O 1
ATOM 4344 N N . THR B 1 241 ? -16.438 -18.016 -4.965 1 87.56 241 THR B N 1
ATOM 4345 C CA . THR B 1 241 ? -15.734 -19.281 -4.895 1 87.56 241 THR B CA 1
ATOM 4346 C C . THR B 1 241 ? -16.375 -20.203 -3.861 1 87.56 241 THR B C 1
ATOM 4348 O O . THR B 1 241 ? -16.547 -21.406 -4.109 1 87.56 241 THR B O 1
ATOM 4351 N N . LEU B 1 242 ? -16.719 -19.656 -2.793 1 92.38 242 LEU B N 1
ATOM 4352 C CA . LEU B 1 242 ? -17.375 -20.438 -1.751 1 92.38 242 LEU B CA 1
ATOM 4353 C C . LEU B 1 242 ? -18.734 -20.953 -2.225 1 92.38 242 LEU B C 1
ATOM 4355 O O . LEU B 1 242 ? -19.078 -22.109 -2.01 1 92.38 242 LEU B O 1
ATOM 4359 N N . LEU B 1 243 ? -19.5 -20.156 -2.869 1 92.31 243 LEU B N 1
ATOM 4360 C CA . LEU B 1 243 ? -20.844 -20.5 -3.279 1 92.31 243 LEU B CA 1
ATOM 4361 C C . LEU B 1 243 ? -20.828 -21.562 -4.371 1 92.31 243 LEU B C 1
ATOM 4363 O O . LEU B 1 243 ? -21.719 -22.422 -4.418 1 92.31 243 LEU B O 1
ATOM 4367 N N . VAL B 1 244 ? -19.828 -21.547 -5.16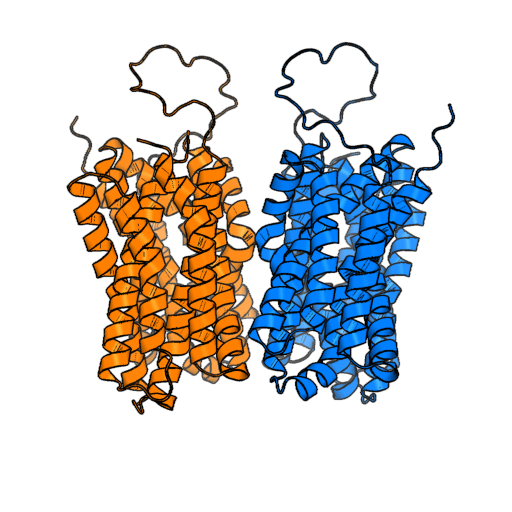4 1 89.94 244 VAL B N 1
ATOM 4368 C CA . VAL B 1 244 ? -19.719 -22.531 -6.234 1 89.94 244 VAL B CA 1
ATOM 4369 C C . VAL B 1 244 ? -19.141 -23.828 -5.691 1 89.94 244 VAL B C 1
ATOM 4371 O O . VAL B 1 244 ? -19.719 -24.891 -5.852 1 89.94 244 VAL B O 1
ATOM 4374 N N . GLU B 1 245 ? -18.078 -23.688 -5.02 1 88.56 245 GLU B N 1
ATOM 4375 C CA . GLU B 1 245 ? -17.312 -24.875 -4.637 1 88.56 245 GLU B CA 1
ATOM 4376 C C . GLU B 1 245 ? -17.922 -25.547 -3.414 1 88.56 245 GLU B C 1
ATOM 4378 O O . GLU B 1 245 ? -17.891 -26.781 -3.295 1 88.56 245 GLU B O 1
ATOM 4383 N N . GLN B 1 246 ? -18.438 -24.703 -2.521 1 88.88 246 GLN B N 1
ATOM 4384 C CA . GLN B 1 246 ? -18.875 -25.281 -1.255 1 88.88 246 GLN B CA 1
ATOM 4385 C C . GLN B 1 246 ? -20.406 -25.375 -1.187 1 88.88 246 GLN B C 1
ATOM 4387 O O . GLN B 1 246 ? -20.953 -26.297 -0.575 1 88.88 246 GLN B O 1
ATOM 4392 N N . ALA B 1 247 ? -21.047 -24.453 -1.792 1 90.69 247 ALA B N 1
ATOM 4393 C CA . ALA B 1 247 ? -22.5 -24.422 -1.668 1 90.69 247 ALA B CA 1
ATOM 4394 C C . ALA B 1 247 ? -23.172 -25.016 -2.908 1 90.69 247 ALA B C 1
ATOM 4396 O O . ALA B 1 247 ? -24.391 -25.203 -2.936 1 90.69 247 ALA B O 1
ATOM 4397 N N . GLY B 1 248 ? -22.484 -25.203 -4.012 1 90.12 248 GLY B N 1
ATOM 4398 C CA . GLY B 1 248 ? -22.969 -25.922 -5.18 1 90.12 248 GLY B CA 1
ATOM 4399 C C . GLY B 1 248 ? -23.781 -25.047 -6.121 1 90.12 248 GLY B C 1
ATOM 4400 O O . GLY B 1 248 ? -24.562 -25.562 -6.93 1 90.12 248 GLY B O 1
ATOM 4401 N N . LEU B 1 249 ? -23.625 -23.812 -6 1 91.94 249 LEU B N 1
ATOM 4402 C CA . LEU B 1 249 ? -24.328 -22.906 -6.898 1 91.94 249 LEU B CA 1
ATOM 4403 C C . LEU B 1 249 ? -23.594 -22.797 -8.234 1 91.94 249 LEU B C 1
ATOM 4405 O O . LEU B 1 249 ? -22.391 -23 -8.305 1 91.94 249 LEU B O 1
ATOM 4409 N N . GLY B 1 250 ? -24.422 -22.484 -9.242 1 89.62 250 GLY B N 1
ATOM 4410 C CA . GLY B 1 250 ? -23.797 -22.156 -10.516 1 89.62 250 GLY B CA 1
ATOM 4411 C C . GLY B 1 250 ? -23.016 -20.859 -10.477 1 89.62 250 GLY B C 1
ATOM 4412 O O . GLY B 1 250 ? -23.234 -20.016 -9.602 1 89.62 250 GLY B O 1
ATOM 4413 N N . VAL B 1 251 ? -22.172 -20.734 -11.375 1 84.81 251 VAL B N 1
ATOM 4414 C CA . VAL B 1 251 ? -21.281 -19.578 -11.453 1 84.81 251 VAL B CA 1
ATOM 4415 C C . VAL B 1 251 ? -22.109 -18.297 -11.602 1 84.81 251 VAL B C 1
ATOM 4417 O O . VAL B 1 251 ? -21.828 -17.297 -10.945 1 84.81 251 VAL B O 1
ATOM 4420 N N . ARG B 1 252 ? -23.078 -18.328 -12.438 1 83.19 252 ARG B N 1
ATOM 4421 C CA . ARG B 1 252 ? -23.922 -17.156 -12.672 1 83.19 252 ARG B CA 1
ATOM 4422 C C . ARG B 1 252 ? -24.672 -16.766 -11.406 1 83.19 252 ARG B C 1
ATOM 4424 O O . ARG B 1 252 ? -24.703 -15.586 -11.031 1 83.19 252 ARG B O 1
ATOM 4431 N N . ALA B 1 253 ? -25.266 -17.688 -10.766 1 90.12 253 ALA B N 1
ATOM 4432 C CA . ALA B 1 253 ? -26 -17.438 -9.531 1 90.12 253 ALA B CA 1
ATOM 4433 C C . ALA B 1 253 ? -25.062 -16.938 -8.43 1 90.12 253 ALA B C 1
ATOM 4435 O O . ALA B 1 253 ? -25.422 -16.031 -7.672 1 90.12 253 ALA B O 1
ATOM 4436 N N . ALA B 1 254 ? -23.922 -17.5 -8.281 1 91.38 254 ALA B N 1
ATOM 4437 C CA . ALA B 1 254 ? -22.938 -17.094 -7.285 1 91.38 254 ALA B CA 1
ATOM 4438 C C . ALA B 1 254 ? -22.547 -15.625 -7.477 1 91.38 254 ALA B C 1
ATOM 4440 O O . ALA B 1 254 ? -22.406 -14.875 -6.504 1 91.38 254 ALA B O 1
ATOM 4441 N N . GLY B 1 255 ? -22.375 -15.266 -8.703 1 87 255 GLY B N 1
ATOM 4442 C CA . GLY B 1 255 ? -22.047 -13.883 -9.023 1 87 255 GLY B CA 1
ATOM 4443 C C . GLY B 1 255 ? -23.172 -12.914 -8.672 1 87 255 GLY B C 1
ATOM 4444 O O . GLY B 1 255 ? -22.922 -11.852 -8.102 1 87 255 GLY B O 1
ATOM 4445 N N . GLN B 1 256 ? -24.359 -13.227 -9 1 90.38 256 GLN B N 1
ATOM 4446 C CA . GLN B 1 256 ? -25.516 -12.383 -8.734 1 90.38 256 GLN B CA 1
ATOM 4447 C C . GLN B 1 256 ? -25.719 -12.195 -7.23 1 90.38 256 GLN B C 1
ATOM 4449 O O . GLN B 1 256 ? -25.984 -11.078 -6.77 1 90.38 256 GLN B O 1
AT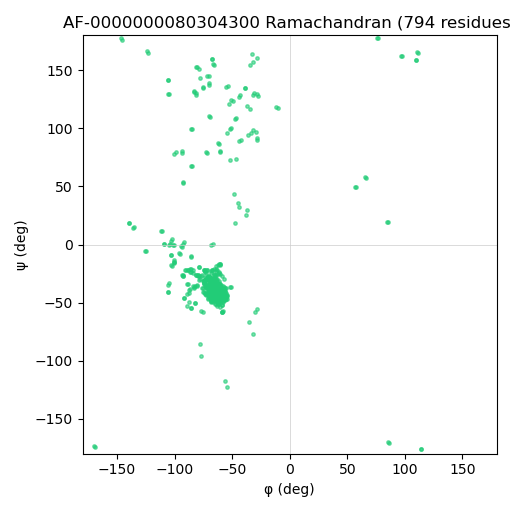OM 4454 N N . TRP B 1 257 ? -25.547 -13.281 -6.52 1 91.75 257 TRP B N 1
ATOM 4455 C CA . TRP B 1 257 ? -25.734 -13.203 -5.074 1 91.75 257 TRP B CA 1
ATOM 4456 C C . TRP B 1 257 ? -24.609 -12.383 -4.434 1 91.75 257 TRP B C 1
ATOM 4458 O O . TRP B 1 257 ? -24.844 -11.664 -3.457 1 91.75 257 TRP B O 1
ATOM 4468 N N . THR B 1 258 ? -23.453 -12.516 -4.965 1 91.12 258 THR B N 1
ATOM 4469 C CA . THR B 1 258 ? -22.344 -11.719 -4.461 1 91.12 258 THR B CA 1
ATOM 4470 C C . THR B 1 258 ? -22.578 -10.234 -4.719 1 91.12 258 THR B C 1
ATOM 4472 O O . THR B 1 258 ? -22.312 -9.398 -3.852 1 91.12 258 THR B O 1
ATOM 4475 N N . ALA B 1 259 ? -23.062 -9.93 -5.898 1 90.75 259 ALA B N 1
ATOM 4476 C CA . ALA B 1 259 ? -23.391 -8.547 -6.23 1 90.75 259 ALA B CA 1
ATOM 4477 C C . ALA B 1 259 ? -24.453 -7.984 -5.297 1 90.75 259 ALA B C 1
ATOM 4479 O O . ALA B 1 259 ? -24.359 -6.844 -4.844 1 90.75 259 ALA B O 1
ATOM 4480 N N . LEU B 1 260 ? -25.391 -8.766 -5.066 1 92.94 260 LEU B N 1
ATOM 4481 C CA . LEU B 1 260 ? -26.469 -8.352 -4.176 1 92.94 260 LEU B CA 1
ATOM 4482 C C . LEU B 1 260 ? -25.953 -8.133 -2.758 1 92.94 260 LEU B C 1
ATOM 4484 O O . LEU B 1 260 ? -26.375 -7.195 -2.076 1 92.94 260 LEU B O 1
ATOM 4488 N N . ALA B 1 261 ? -25.141 -9.07 -2.346 1 93.94 261 ALA B N 1
ATOM 4489 C CA . ALA B 1 261 ? -24.531 -8.922 -1.024 1 93.94 261 ALA B CA 1
ATOM 4490 C C . ALA B 1 261 ? -23.734 -7.621 -0.928 1 93.94 261 ALA B C 1
ATOM 4492 O O . ALA B 1 261 ? -23.828 -6.902 0.069 1 93.94 261 ALA B O 1
ATOM 4493 N N . ALA B 1 262 ? -23 -7.363 -1.934 1 92.94 262 ALA B N 1
ATOM 4494 C CA . ALA B 1 262 ? -22.203 -6.137 -1.959 1 92.94 262 ALA B CA 1
ATOM 4495 C C . ALA B 1 262 ? -23.109 -4.902 -1.914 1 92.94 262 ALA B C 1
ATOM 4497 O O . ALA B 1 262 ? -22.828 -3.949 -1.185 1 92.94 262 ALA B O 1
ATOM 4498 N N . LEU B 1 263 ? -24.203 -4.887 -2.578 1 95.12 263 LEU B N 1
ATOM 4499 C CA . LEU B 1 263 ? -25.125 -3.764 -2.68 1 95.12 263 LEU B CA 1
ATOM 4500 C C . LEU B 1 263 ? -25.891 -3.578 -1.381 1 95.12 263 LEU B C 1
ATOM 4502 O O . LEU B 1 263 ? -26.422 -2.494 -1.116 1 95.12 263 LEU B O 1
ATOM 4506 N N . SER B 1 264 ? -25.969 -4.602 -0.676 1 96.69 264 SER B N 1
ATOM 4507 C CA . SER B 1 264 ? -26.703 -4.504 0.58 1 96.69 264 SER B CA 1
ATOM 4508 C C . SER B 1 264 ? -26.031 -3.529 1.54 1 96.69 264 SER B C 1
ATOM 4510 O O . SER B 1 264 ? -26.656 -3.064 2.496 1 96.69 264 SER B O 1
ATOM 4512 N N . ALA B 1 265 ? -24.812 -3.23 1.308 1 95.06 265 ALA B N 1
ATOM 4513 C CA . ALA B 1 265 ? -24.125 -2.219 2.096 1 95.06 265 ALA B CA 1
ATOM 4514 C C . ALA B 1 265 ? -24.859 -0.88 2.043 1 95.06 265 ALA B C 1
ATOM 4516 O O . ALA B 1 265 ? -24.766 -0.083 2.979 1 95.06 265 ALA B O 1
ATOM 4517 N N . VAL B 1 266 ? -25.547 -0.616 0.946 1 95.94 266 VAL B N 1
ATOM 4518 C CA . VAL B 1 266 ? -26.328 0.614 0.787 1 95.94 266 VAL B CA 1
ATOM 4519 C C . VAL B 1 266 ? -27.391 0.696 1.868 1 95.94 266 VAL B C 1
ATOM 4521 O O . VAL B 1 266 ? -27.672 1.776 2.395 1 95.94 266 VAL B O 1
ATOM 4524 N N . LEU B 1 267 ? -27.953 -0.462 2.174 1 96.5 267 LEU B N 1
ATOM 4525 C CA . LEU B 1 267 ? -28.938 -0.501 3.25 1 96.5 267 LEU B CA 1
ATOM 4526 C C . LEU B 1 267 ? -28.297 -0.11 4.582 1 96.5 267 LEU B C 1
ATOM 4528 O O . LEU B 1 267 ? -28.938 0.554 5.406 1 96.5 267 LEU B O 1
ATOM 4532 N N . GLY B 1 268 ? -27.141 -0.583 4.805 1 96.5 268 GLY B N 1
ATOM 4533 C CA . GLY B 1 268 ? -26.406 -0.169 5.992 1 96.5 268 GLY B CA 1
ATOM 4534 C C . GLY B 1 268 ? -26.156 1.327 6.047 1 96.5 268 GLY B C 1
ATOM 4535 O O . GLY B 1 268 ? -26.266 1.938 7.113 1 96.5 268 GLY B O 1
ATOM 4536 N N . SER B 1 269 ? -25.844 1.859 4.887 1 95.38 269 SER B N 1
ATOM 4537 C CA . SER B 1 269 ? -25.641 3.301 4.805 1 95.38 269 SER B CA 1
ATOM 4538 C C . SER B 1 269 ? -26.906 4.066 5.133 1 95.38 269 SER B C 1
ATOM 4540 O O . SER B 1 269 ? -26.859 5.125 5.766 1 95.38 269 SER B O 1
ATOM 4542 N N . LEU B 1 270 ? -28 3.562 4.723 1 94.25 270 LEU B N 1
ATOM 4543 C CA . LEU B 1 270 ? -29.281 4.168 5.043 1 94.25 270 LEU B CA 1
ATOM 4544 C C . LEU B 1 270 ? -29.562 4.113 6.543 1 94.25 270 LEU B C 1
ATOM 4546 O O . LEU B 1 270 ? -30.047 5.078 7.125 1 94.25 270 LEU B O 1
ATOM 4550 N N . ALA B 1 271 ? -29.281 3.014 7.082 1 95.06 271 ALA B N 1
ATOM 4551 C CA . ALA B 1 271 ? -29.438 2.873 8.523 1 95.06 271 ALA B CA 1
ATOM 4552 C C . ALA B 1 271 ? -28.562 3.869 9.281 1 95.06 271 ALA B C 1
ATOM 4554 O O . ALA B 1 271 ? -28.984 4.438 10.289 1 95.06 271 ALA B O 1
ATOM 4555 N N . ALA B 1 272 ? -27.375 4.016 8.82 1 94.94 272 ALA B N 1
ATOM 4556 C CA . ALA B 1 272 ? -26.469 4.988 9.43 1 94.94 272 ALA B CA 1
ATOM 4557 C C . ALA B 1 272 ? -27.016 6.406 9.297 1 94.94 272 ALA B C 1
ATOM 4559 O O . ALA B 1 272 ? -26.922 7.207 10.227 1 94.94 272 ALA B O 1
ATOM 4560 N N . ALA B 1 273 ? -27.594 6.703 8.125 1 91.81 273 ALA B N 1
ATOM 4561 C CA . ALA B 1 273 ? -28.188 8.016 7.891 1 91.81 273 ALA B CA 1
ATOM 4562 C C . ALA B 1 273 ? -29.312 8.281 8.875 1 91.81 273 ALA B C 1
ATOM 4564 O O . ALA B 1 273 ? -29.453 9.391 9.398 1 91.81 273 ALA B O 1
ATOM 4565 N N . VAL B 1 274 ? -30.125 7.297 9.062 1 92.12 274 VAL B N 1
ATOM 4566 C CA . VAL B 1 274 ? -31.234 7.422 9.992 1 92.12 274 VAL B CA 1
ATOM 4567 C C . VAL B 1 274 ? -30.719 7.652 11.406 1 92.12 274 VAL B C 1
ATOM 4569 O O . VAL B 1 274 ? -31.25 8.492 12.141 1 92.12 274 VAL B O 1
ATOM 4572 N N . ARG B 1 275 ? -29.75 6.934 11.727 1 91.06 275 ARG B N 1
ATOM 4573 C CA . ARG B 1 275 ? -29.156 7.094 13.047 1 91.06 275 ARG B CA 1
ATOM 4574 C C . ARG B 1 275 ? -28.594 8.5 13.227 1 91.06 275 ARG B C 1
ATOM 4576 O O . ARG B 1 275 ? -28.688 9.086 14.305 1 91.06 275 ARG B O 1
ATOM 4583 N N . LEU B 1 276 ? -27.984 9.008 12.258 1 89.12 276 LEU B N 1
ATOM 4584 C CA . LEU B 1 276 ? -27.391 10.336 12.312 1 89.12 276 LEU B CA 1
ATOM 4585 C C . LEU B 1 276 ? -28.453 11.414 12.422 1 89.12 276 LEU B C 1
ATOM 4587 O O . LEU B 1 276 ? -28.25 12.438 13.086 1 89.12 276 LEU B O 1
ATOM 4591 N N . ARG B 1 277 ? -29.578 11.195 11.781 1 87.94 277 ARG B N 1
ATOM 4592 C CA . ARG B 1 277 ? -30.672 12.148 11.828 1 87.94 277 ARG B CA 1
ATOM 4593 C C . ARG B 1 277 ? -31.25 12.25 13.242 1 87.94 277 ARG B C 1
ATOM 4595 O O . ARG B 1 277 ? -31.656 13.328 13.672 1 87.94 277 ARG B O 1
ATOM 4602 N N . HIS B 1 278 ? -31.281 11.133 13.938 1 87.56 278 HIS B N 1
ATOM 4603 C CA . HIS B 1 278 ? -31.891 11.102 15.258 1 87.56 278 HIS B CA 1
ATOM 4604 C C . HIS B 1 278 ? -30.906 11.523 16.328 1 87.56 278 HIS B C 1
ATOM 4606 O O . HIS B 1 278 ? -31.281 11.789 17.469 1 87.56 278 HIS B O 1
ATOM 4612 N N . GLY B 1 279 ? -29.703 11.625 15.992 1 81.12 279 GLY B N 1
ATOM 4613 C CA . GLY B 1 279 ? -28.688 12.047 16.938 1 81.12 279 GLY B CA 1
ATOM 4614 C C . GLY B 1 279 ? -28.297 10.961 17.922 1 81.12 279 GLY B C 1
ATOM 4615 O O . GLY B 1 279 ? -28.719 9.812 17.797 1 81.12 279 GLY B O 1
ATOM 4616 N N . GLY B 1 280 ? -27.344 11.234 18.797 1 81.5 280 GLY B N 1
ATOM 4617 C CA . GLY B 1 280 ? -26.891 10.289 19.797 1 81.5 280 GLY B CA 1
ATOM 4618 C C . GLY B 1 280 ? -25.469 9.836 19.594 1 81.5 280 GLY B C 1
ATOM 4619 O O . GLY B 1 280 ? -24.781 10.312 18.688 1 81.5 280 GLY B O 1
ATOM 4620 N N . SER B 1 281 ? -25.188 8.914 20.5 1 87.12 281 SER B N 1
ATOM 4621 C CA . SER B 1 281 ? -23.812 8.43 20.469 1 87.12 281 SER B CA 1
ATOM 4622 C C . SER B 1 281 ? -23.594 7.484 19.297 1 87.12 281 SER B C 1
ATOM 4624 O O . SER B 1 281 ? -24.453 6.66 18.984 1 87.12 281 SER B O 1
ATOM 4626 N N . LEU B 1 282 ? -22.547 7.652 18.609 1 90.56 282 LEU B N 1
ATOM 4627 C CA . LEU B 1 282 ? -22.203 6.805 17.469 1 90.56 282 LEU B CA 1
ATOM 4628 C C . LEU B 1 282 ? -21.297 5.656 17.906 1 90.56 282 LEU B C 1
ATOM 4630 O O . LEU B 1 282 ? -20.984 4.77 17.109 1 90.56 282 LEU B O 1
ATOM 4634 N N . ARG B 1 283 ? -20.922 5.613 19.188 1 90.5 283 ARG B N 1
ATOM 4635 C CA . ARG B 1 283 ? -20 4.602 19.688 1 90.5 283 ARG B CA 1
ATOM 4636 C C . ARG B 1 283 ? -20.562 3.199 19.516 1 90.5 283 ARG B C 1
ATOM 4638 O O . ARG B 1 283 ? -19.906 2.312 18.969 1 90.5 283 ARG B O 1
ATOM 4645 N N . GLY B 1 284 ? -21.734 2.971 19.906 1 92.5 284 GLY B N 1
ATOM 4646 C CA . GLY B 1 284 ? -22.391 1.677 19.812 1 92.5 284 GLY B CA 1
ATOM 4647 C C . GLY B 1 284 ? -22.484 1.157 18.391 1 92.5 284 GLY B C 1
ATOM 4648 O O . GLY B 1 284 ? -21.969 0.089 18.078 1 92.5 284 GLY B O 1
ATOM 4649 N N . PRO B 1 285 ? -23.125 1.956 17.562 1 94.12 285 PRO B N 1
ATOM 4650 C CA . PRO B 1 285 ? -23.281 1.518 16.172 1 94.12 285 PRO B CA 1
ATOM 4651 C C . PRO B 1 285 ? -21.938 1.245 15.484 1 94.12 285 PRO B C 1
ATOM 4653 O O . PRO B 1 285 ? -21.812 0.285 14.719 1 94.12 285 PRO B O 1
ATOM 4656 N N . VAL B 1 286 ? -20.953 2.014 15.695 1 94.69 286 VAL B N 1
ATOM 4657 C CA . VAL B 1 286 ? -19.641 1.852 15.062 1 94.69 286 VAL B CA 1
ATOM 4658 C C . VAL B 1 286 ? -19 0.552 15.531 1 94.69 286 VAL B C 1
ATOM 4660 O O . VAL B 1 286 ? -18.531 -0.248 14.719 1 94.69 286 VAL B O 1
ATOM 4663 N N . LEU B 1 287 ? -19.031 0.304 16.828 1 94.25 287 LEU B N 1
ATOM 4664 C CA . LEU B 1 287 ? -18.375 -0.875 17.391 1 94.25 287 LEU B CA 1
ATOM 4665 C C . LEU B 1 287 ? -19.141 -2.143 17.031 1 94.25 287 LEU B C 1
ATOM 4667 O O . LEU B 1 287 ? -18.531 -3.18 16.734 1 94.25 287 LEU B O 1
ATOM 4671 N N . LEU B 1 288 ? -20.438 -2.031 16.969 1 94.88 288 LEU B N 1
ATOM 4672 C CA . LEU B 1 288 ? -21.266 -3.184 16.609 1 94.88 288 LEU B CA 1
ATOM 4673 C C . LEU B 1 288 ? -21.062 -3.543 15.141 1 94.88 288 LEU B C 1
ATOM 4675 O O . LEU B 1 288 ? -21.031 -4.723 14.781 1 94.88 288 LEU B O 1
ATOM 4679 N N . SER B 1 289 ? -20.984 -2.537 14.336 1 96.62 289 SER B N 1
ATOM 4680 C CA . SER B 1 289 ? -20.828 -2.771 12.898 1 96.62 289 SER B CA 1
ATOM 4681 C C . SER B 1 289 ? -19.438 -3.293 12.57 1 96.62 289 SER B C 1
ATOM 4683 O O . SER B 1 289 ? -19.219 -3.904 11.523 1 96.62 289 SER B O 1
ATOM 4685 N N . LEU B 1 290 ? -18.5 -3.059 13.422 1 95.62 290 LEU B N 1
ATOM 4686 C CA . LEU B 1 290 ? -17.141 -3.564 13.242 1 95.62 290 LEU B CA 1
ATOM 4687 C C . LEU B 1 290 ? -16.984 -4.949 13.859 1 95.62 290 LEU B C 1
ATOM 4689 O O . LEU B 1 290 ? -16.281 -5.805 13.32 1 95.62 290 LEU B O 1
ATOM 4693 N N . GLY B 1 291 ? -17.656 -5.258 14.961 1 95.88 291 GLY B N 1
ATOM 4694 C CA . GLY B 1 291 ? -17.422 -6.453 15.758 1 95.88 291 GLY B CA 1
ATOM 4695 C C . GLY B 1 291 ? -18.312 -7.617 15.359 1 95.88 291 GLY B C 1
ATOM 4696 O O . GLY B 1 291 ? -17.922 -8.773 15.508 1 95.88 291 GLY B O 1
ATOM 4697 N N . LEU B 1 292 ? -19.438 -7.391 14.836 1 97 292 LEU B N 1
ATOM 4698 C CA . LEU B 1 292 ? -20.438 -8.438 14.609 1 97 292 LEU B CA 1
ATOM 4699 C C . LEU B 1 292 ? -20.156 -9.18 13.305 1 97 292 LEU B C 1
ATOM 4701 O O . LEU B 1 292 ? -20.344 -10.391 13.227 1 97 292 LEU B O 1
ATOM 4705 N N . PRO B 1 293 ? -19.703 -8.492 12.258 1 96.88 293 PRO B N 1
ATOM 4706 C CA . PRO B 1 293 ? -19.547 -9.156 10.961 1 96.88 293 PRO B CA 1
ATOM 4707 C C . PRO B 1 293 ? -18.609 -10.367 11.023 1 96.88 293 PRO B C 1
ATOM 4709 O O . PRO B 1 293 ? -18.906 -11.414 10.453 1 96.88 293 PRO B O 1
ATOM 4712 N N . PRO B 1 294 ? -17.5 -10.281 11.719 1 95.25 294 PRO B N 1
ATOM 4713 C CA . PRO B 1 294 ? -16.625 -11.461 11.766 1 95.25 294 PRO B CA 1
ATOM 4714 C C . PRO B 1 294 ? -17.312 -12.664 12.406 1 95.25 294 PRO B C 1
ATOM 4716 O O . PRO B 1 294 ? -17.016 -13.812 12.055 1 95.25 294 PRO B O 1
ATOM 4719 N N . LEU B 1 295 ? -18.203 -12.461 13.328 1 95.75 295 LEU B N 1
ATOM 4720 C CA . LEU B 1 295 ? -18.938 -13.555 13.945 1 95.75 295 LEU B CA 1
ATOM 4721 C C . LEU B 1 295 ? -19.891 -14.195 12.945 1 95.75 295 LEU B C 1
ATOM 4723 O O . LEU B 1 295 ? -20.047 -15.422 12.93 1 95.75 295 LEU B O 1
ATOM 4727 N N . LEU B 1 296 ? -20.453 -13.391 12.109 1 96.81 296 LEU B N 1
ATOM 4728 C CA . LEU B 1 296 ? -21.344 -13.898 11.062 1 96.81 296 LEU B CA 1
ATOM 4729 C C . LEU B 1 296 ? -20.547 -14.656 10 1 96.81 296 LEU B C 1
ATOM 4731 O O . LEU B 1 296 ? -21.062 -15.586 9.383 1 96.81 296 LEU B O 1
ATOM 4735 N N . LEU B 1 297 ? -19.344 -14.234 9.844 1 95.75 297 LEU B N 1
ATOM 4736 C CA . LEU B 1 297 ? -18.5 -14.828 8.812 1 95.75 297 LEU B CA 1
ATOM 4737 C C . LEU B 1 297 ? -18.25 -16.312 9.094 1 95.75 297 LEU B C 1
ATOM 4739 O O . LEU B 1 297 ? -18.094 -17.109 8.172 1 95.75 297 LEU B O 1
ATOM 4743 N N . PHE B 1 298 ? -18.25 -16.688 10.422 1 94.69 298 PHE B N 1
ATOM 4744 C CA . PHE B 1 298 ? -18.062 -18.094 10.781 1 94.69 298 PHE B CA 1
ATOM 4745 C C . PHE B 1 298 ? -19.203 -18.938 10.266 1 94.69 298 PHE B C 1
ATOM 4747 O O . PHE B 1 298 ? -19.047 -20.141 10.055 1 94.69 298 PHE B O 1
ATOM 4754 N N . GLY B 1 299 ? -20.297 -18.328 10 1 94.5 299 GLY B N 1
ATOM 4755 C CA . GLY B 1 299 ? -21.422 -19.031 9.422 1 94.5 299 GLY B CA 1
ATOM 4756 C C . GLY B 1 299 ? -21.375 -19.094 7.906 1 94.5 299 GLY B C 1
ATOM 4757 O O . GLY B 1 299 ? -22.016 -19.953 7.297 1 94.5 299 GLY B O 1
ATOM 4758 N N . VAL B 1 300 ? -20.703 -18.203 7.324 1 94.12 300 VAL B N 1
ATOM 4759 C CA . VAL B 1 300 ? -20.562 -18.156 5.871 1 94.12 300 VAL B CA 1
ATOM 4760 C C . VAL B 1 300 ? -19.406 -19.062 5.438 1 94.12 300 VAL B C 1
ATOM 4762 O O . VAL B 1 300 ? -19.594 -19.953 4.602 1 94.12 300 VAL B O 1
ATOM 4765 N N . PHE B 1 301 ? -18.219 -18.828 6.031 1 93.38 301 PHE B N 1
ATOM 4766 C CA . PHE B 1 301 ? -17 -19.531 5.668 1 93.38 301 PHE B CA 1
ATOM 4767 C C . PHE B 1 301 ? -16.891 -20.844 6.434 1 93.38 301 PHE B C 1
ATOM 4769 O O . PHE B 1 301 ? -16.094 -20.969 7.363 1 93.38 301 PHE B O 1
ATOM 4776 N N . THR B 1 302 ? -17.75 -21.734 6.145 1 88.06 302 THR B N 1
ATOM 4777 C CA . THR B 1 302 ? -17.781 -23.078 6.699 1 88.06 302 THR B CA 1
ATOM 4778 C C . THR B 1 302 ? -17.719 -24.125 5.586 1 88.06 302 THR B C 1
ATOM 4780 O O . THR B 1 302 ? -17.844 -23.797 4.406 1 88.06 302 THR B O 1
ATOM 4783 N N . ALA B 1 303 ? -17.422 -25.266 6.176 1 83.25 303 ALA B N 1
ATOM 4784 C CA . ALA B 1 303 ? -17.406 -26.359 5.211 1 83.25 303 ALA B CA 1
ATOM 4785 C C . ALA B 1 303 ? -18.812 -26.672 4.699 1 83.25 303 ALA B C 1
ATOM 4787 O O . ALA B 1 303 ? -19.703 -26.969 5.484 1 83.25 303 ALA B O 1
ATOM 4788 N N . ALA B 1 304 ? -19.141 -26.406 3.561 1 81.12 304 ALA B N 1
ATOM 4789 C CA . ALA B 1 304 ? -20.344 -26.766 2.805 1 81.12 304 ALA B CA 1
ATOM 4790 C C . ALA B 1 304 ? -21.578 -26.109 3.4 1 81.12 304 ALA B C 1
ATOM 4792 O O . ALA B 1 304 ? -22.547 -26.797 3.752 1 81.12 304 ALA B O 1
ATOM 4793 N N . PRO B 1 305 ? -21.656 -24.906 3.516 1 86.06 305 PRO B N 1
ATOM 4794 C CA . PRO B 1 305 ? -22.859 -24.234 4.027 1 86.06 305 PRO B CA 1
ATOM 4795 C C . PRO B 1 305 ? -24.016 -24.297 3.045 1 86.06 305 PRO B C 1
ATOM 4797 O O . PRO B 1 305 ? -23.812 -24.312 1.83 1 86.06 305 PRO B O 1
ATOM 4800 N N . PRO B 1 306 ? -25.281 -24.406 3.646 1 91.81 306 PRO B N 1
ATOM 4801 C CA . PRO B 1 306 ? -26.406 -24.156 2.738 1 91.81 306 PRO B CA 1
ATOM 4802 C C . PRO B 1 306 ? -26.312 -22.797 2.049 1 91.81 306 PRO B C 1
ATOM 4804 O O . PRO B 1 306 ? -25.969 -21.797 2.689 1 91.81 306 PRO B O 1
ATOM 4807 N N . ALA B 1 307 ? -26.562 -22.781 0.782 1 93.31 307 ALA B N 1
ATOM 4808 C CA . ALA B 1 307 ? -26.422 -21.578 -0.031 1 93.31 307 ALA B CA 1
ATOM 4809 C C . ALA B 1 307 ? -27.234 -20.422 0.55 1 93.31 307 ALA B C 1
ATOM 4811 O O . ALA B 1 307 ? -26.766 -19.281 0.603 1 93.31 307 ALA B O 1
ATOM 4812 N N . SER B 1 308 ? -28.438 -20.719 0.956 1 94.31 308 SER B N 1
ATOM 4813 C CA . SER B 1 308 ? -29.328 -19.688 1.479 1 94.31 308 SER B CA 1
ATOM 4814 C C . SER B 1 308 ? -28.75 -19.062 2.75 1 94.31 308 SER B C 1
ATOM 4816 O O . SER B 1 308 ? -28.844 -17.844 2.947 1 94.31 308 SER B O 1
ATOM 4818 N N . ARG B 1 309 ? -28.219 -19.828 3.57 1 94.88 309 ARG B N 1
ATOM 4819 C CA . ARG B 1 309 ? -27.625 -19.328 4.805 1 94.88 309 ARG B CA 1
ATOM 4820 C C . ARG B 1 309 ? -26.406 -18.453 4.512 1 94.88 309 ARG B C 1
ATOM 4822 O O . ARG B 1 309 ? -26.234 -17.391 5.105 1 94.88 309 ARG B O 1
ATOM 4829 N N . ALA B 1 310 ? -25.547 -18.984 3.646 1 95.56 310 ALA B N 1
ATOM 4830 C CA . ALA B 1 310 ? -24.344 -18.25 3.293 1 95.56 310 ALA B CA 1
ATOM 4831 C C . ALA B 1 310 ? -24.688 -16.875 2.709 1 95.56 310 ALA B C 1
ATOM 4833 O O . ALA B 1 310 ? -24.094 -15.867 3.09 1 95.56 310 ALA B O 1
ATOM 4834 N N . VAL B 1 311 ? -25.656 -16.891 1.869 1 95.88 311 VAL B N 1
ATOM 4835 C CA . VAL B 1 311 ? -26.062 -15.648 1.205 1 95.88 311 VAL B CA 1
ATOM 4836 C C . VAL B 1 311 ? -26.703 -14.703 2.217 1 95.88 311 VAL B C 1
ATOM 4838 O O . VAL B 1 311 ? -26.391 -13.508 2.246 1 95.88 311 VAL B O 1
ATOM 4841 N N . ALA B 1 312 ? -27.562 -15.234 3 1 97.06 312 ALA B N 1
ATOM 4842 C CA . ALA B 1 312 ? -28.25 -14.422 3.996 1 97.06 312 ALA B CA 1
ATOM 4843 C C . ALA B 1 312 ? -27.25 -13.789 4.965 1 97.06 312 ALA B C 1
ATOM 4845 O O . ALA B 1 312 ? -27.359 -12.609 5.305 1 97.06 312 ALA B O 1
ATOM 4846 N N . LEU B 1 313 ? -26.344 -14.547 5.406 1 97.19 313 LEU B N 1
ATOM 4847 C CA . LEU B 1 313 ? -25.344 -14.055 6.344 1 97.19 313 LEU B CA 1
ATOM 4848 C C . LEU B 1 313 ? -24.406 -13.07 5.66 1 97.19 313 LEU B C 1
ATOM 4850 O O . LEU B 1 313 ? -23.953 -12.102 6.281 1 97.19 313 LEU B O 1
ATOM 4854 N N . ALA B 1 314 ? -24.078 -13.336 4.41 1 96.5 314 ALA B N 1
ATOM 4855 C CA . ALA B 1 314 ? -23.234 -12.414 3.646 1 96.5 314 ALA B CA 1
ATOM 4856 C C . ALA B 1 314 ? -23.922 -11.062 3.48 1 96.5 314 ALA B C 1
ATOM 4858 O O . ALA B 1 314 ? -23.281 -10.016 3.576 1 96.5 314 ALA B O 1
ATOM 4859 N N . ILE B 1 315 ? -25.188 -11.102 3.227 1 97.19 315 ILE B N 1
ATOM 4860 C CA . ILE B 1 315 ? -25.969 -9.875 3.102 1 97.19 315 ILE B CA 1
ATOM 4861 C C . ILE B 1 315 ? -25.969 -9.125 4.43 1 97.19 315 ILE B C 1
ATOM 4863 O O . ILE B 1 315 ? -25.703 -7.918 4.473 1 97.19 315 ILE B O 1
ATOM 4867 N N . ALA B 1 316 ? -26.234 -9.812 5.484 1 97.5 316 ALA B N 1
ATOM 4868 C CA . ALA B 1 316 ? -26.266 -9.211 6.812 1 97.5 316 ALA B CA 1
ATOM 4869 C C . ALA B 1 316 ? -24.938 -8.562 7.16 1 97.5 316 ALA B C 1
ATOM 4871 O O . ALA B 1 316 ? -24.891 -7.453 7.695 1 97.5 316 ALA B O 1
ATOM 4872 N N . LEU B 1 317 ? -23.922 -9.305 6.914 1 97 317 LEU B N 1
ATOM 4873 C CA . LEU B 1 317 ? -22.594 -8.781 7.262 1 97 317 LEU B CA 1
ATOM 4874 C C . LEU B 1 317 ? -22.266 -7.562 6.418 1 97 317 LEU B C 1
ATOM 4876 O O . LEU B 1 317 ? -21.609 -6.629 6.898 1 97 317 LEU B O 1
ATOM 4880 N N . ASN B 1 318 ? -22.703 -7.492 5.188 1 96.62 318 ASN B N 1
ATOM 4881 C CA . ASN B 1 318 ? -22.422 -6.34 4.332 1 96.62 318 ASN B CA 1
ATOM 4882 C C . ASN B 1 318 ? -23.266 -5.133 4.727 1 96.62 318 ASN B C 1
ATOM 4884 O O . ASN B 1 318 ? -22.828 -3.99 4.582 1 96.62 318 ASN B O 1
ATOM 4888 N N . VAL B 1 319 ? -24.484 -5.402 5.207 1 97.31 319 VAL B N 1
ATOM 4889 C CA . VAL B 1 319 ? -25.281 -4.316 5.754 1 97.31 319 VAL B CA 1
ATOM 4890 C C . VAL B 1 319 ? -24.547 -3.654 6.914 1 97.31 319 VAL B C 1
ATOM 4892 O O . VAL B 1 319 ? -24.453 -2.428 6.977 1 97.31 319 VAL B O 1
ATOM 4895 N N . LEU B 1 320 ? -24.047 -4.438 7.758 1 97.31 320 LEU B N 1
ATOM 4896 C CA . LEU B 1 320 ? -23.281 -3.924 8.891 1 97.31 320 LEU B CA 1
ATOM 4897 C C . LEU B 1 320 ? -22.047 -3.182 8.422 1 97.31 320 LEU B C 1
ATOM 4899 O O . LEU B 1 320 ? -21.656 -2.166 9.008 1 97.31 320 LEU B O 1
ATOM 4903 N N . GLY B 1 321 ? -21.422 -3.734 7.383 1 96.31 321 GLY B N 1
ATOM 4904 C CA . GLY B 1 321 ? -20.266 -3.053 6.797 1 96.31 321 GLY B CA 1
ATOM 4905 C C . GLY B 1 321 ? -20.609 -1.669 6.273 1 96.31 321 GLY B C 1
ATOM 4906 O O . GLY B 1 321 ? -19.812 -0.74 6.398 1 96.31 321 GLY B O 1
ATOM 4907 N N . GLY B 1 322 ? -21.812 -1.563 5.668 1 96.31 322 GLY B N 1
ATOM 4908 C CA . GLY B 1 322 ? -22.266 -0.266 5.199 1 96.31 322 GLY B CA 1
ATOM 4909 C C . GLY B 1 322 ? -22.438 0.747 6.316 1 96.31 322 GLY B C 1
ATOM 4910 O O . GLY B 1 322 ? -22.156 1.933 6.133 1 96.31 322 GLY B O 1
ATOM 4911 N N . VAL B 1 323 ? -22.875 0.268 7.43 1 96.75 323 VAL B N 1
ATOM 4912 C CA . VAL B 1 323 ? -23.016 1.14 8.594 1 96.75 323 VAL B CA 1
ATOM 4913 C C . VAL B 1 323 ? -21.641 1.681 9 1 96.75 323 VAL B C 1
ATOM 4915 O O . VAL B 1 323 ? -21.484 2.889 9.188 1 96.75 323 VAL B O 1
ATOM 4918 N N . PHE B 1 324 ? -20.672 0.816 9.109 1 97.12 324 PHE B N 1
ATOM 4919 C CA . PHE B 1 324 ? -19.344 1.214 9.562 1 97.12 324 PHE B CA 1
ATOM 4920 C C . PHE B 1 324 ? -18.703 2.193 8.578 1 97.12 324 PHE B C 1
ATOM 4922 O O . PHE B 1 324 ? -18.141 3.207 8.992 1 97.12 324 PHE B O 1
ATOM 4929 N N . ALA B 1 325 ? -18.812 1.854 7.293 1 95.75 325 ALA B N 1
ATOM 4930 C CA . ALA B 1 325 ? -18.234 2.729 6.273 1 95.75 325 ALA B CA 1
ATOM 4931 C C . ALA B 1 325 ? -18.844 4.125 6.332 1 95.75 325 ALA B C 1
ATOM 4933 O O . ALA B 1 325 ? -18.125 5.125 6.297 1 95.75 325 ALA B O 1
ATOM 4934 N N . SER B 1 326 ? -20.109 4.184 6.488 1 96 326 SER B N 1
ATOM 4935 C CA . SER B 1 326 ? -20.844 5.445 6.516 1 96 326 SER B CA 1
ATOM 4936 C C . SER B 1 326 ? -20.453 6.281 7.73 1 96 326 SER B C 1
ATOM 4938 O O . SER B 1 326 ? -20.172 7.477 7.605 1 96 326 SER B O 1
ATOM 4940 N N . LEU B 1 327 ? -20.406 5.656 8.812 1 94.19 327 LEU B N 1
ATOM 4941 C CA . LEU B 1 327 ? -20.125 6.387 10.039 1 94.19 327 LEU B CA 1
ATOM 4942 C C . LEU B 1 327 ? -18.656 6.812 10.094 1 94.19 327 LEU B C 1
ATOM 4944 O O . LEU B 1 327 ? -18.328 7.84 10.688 1 94.19 327 LEU B O 1
ATOM 4948 N N . SER B 1 328 ? -17.812 6.043 9.453 1 94.88 328 SER B N 1
ATOM 4949 C CA . SER B 1 328 ? -16.406 6.438 9.367 1 94.88 328 SER B CA 1
ATOM 4950 C C . SER B 1 328 ? -16.234 7.742 8.594 1 94.88 328 SER B C 1
ATOM 4952 O O . SER B 1 328 ? -15.516 8.641 9.031 1 94.88 328 SER B O 1
ATOM 4954 N N . PHE B 1 329 ? -16.984 7.883 7.535 1 93.44 329 PHE B N 1
ATOM 4955 C CA . PHE B 1 329 ? -16.906 9.102 6.742 1 93.44 329 PHE B CA 1
ATOM 4956 C C . PHE B 1 329 ? -17.562 10.266 7.477 1 93.44 329 PHE B C 1
ATOM 4958 O O . PHE B 1 329 ? -17.094 11.398 7.398 1 93.44 329 PHE B O 1
ATOM 4965 N N . ALA B 1 330 ? -18.594 9.984 8.195 1 91.19 330 ALA B N 1
ATOM 4966 C CA . ALA B 1 330 ? -19.312 11.023 8.93 1 91.19 330 ALA B CA 1
ATOM 4967 C C . ALA B 1 330 ? -18.484 11.531 10.102 1 91.19 330 ALA B C 1
ATOM 4969 O O . ALA B 1 330 ? -18.625 12.695 10.5 1 91.19 330 ALA B O 1
ATOM 4970 N N . LEU B 1 331 ? -17.625 10.695 10.625 1 91.06 331 LEU B N 1
ATOM 4971 C CA . LEU B 1 331 ? -16.859 11.023 11.82 1 91.06 331 LEU B CA 1
ATOM 4972 C C . LEU B 1 331 ? -15.578 11.781 11.461 1 91.06 331 LEU B C 1
ATOM 4974 O O . LEU B 1 331 ? -15.031 12.508 12.289 1 91.06 331 LEU B O 1
ATOM 4978 N N . LEU B 1 332 ? -15.18 11.625 10.242 1 91.44 332 LEU B N 1
ATOM 4979 C CA . LEU B 1 332 ? -13.867 12.109 9.852 1 91.44 332 LEU B CA 1
ATOM 4980 C C . LEU B 1 332 ? -13.773 13.625 10.023 1 91.44 332 LEU B C 1
ATOM 4982 O O . LEU B 1 332 ? -12.797 14.133 10.57 1 91.44 332 LEU B O 1
ATOM 4986 N N . PRO B 1 333 ? -14.828 14.438 9.688 1 89.38 333 PRO B N 1
ATOM 4987 C CA . PRO B 1 333 ? -14.758 15.891 9.859 1 89.38 333 PRO B CA 1
ATOM 4988 C C . PRO B 1 333 ? -14.727 16.312 11.328 1 89.38 333 PRO B C 1
ATOM 4990 O O . PRO B 1 333 ? -14.195 17.375 11.656 1 89.38 333 PRO B O 1
ATOM 4993 N N . ARG B 1 334 ? -15.211 15.453 12.125 1 86.94 334 ARG B N 1
ATOM 4994 C CA . ARG B 1 334 ? -15.227 15.766 13.547 1 86.94 334 ARG B CA 1
ATOM 4995 C C . ARG B 1 334 ? -13.828 15.656 14.148 1 86.94 334 ARG B C 1
ATOM 4997 O O . ARG B 1 334 ? -13.547 16.234 15.195 1 86.94 334 ARG B O 1
ATOM 5004 N N . LEU B 1 335 ? -13.023 14.945 13.516 1 88.56 335 LEU B N 1
ATOM 5005 C CA . LEU B 1 335 ? -11.68 14.695 14.031 1 88.56 335 LEU B CA 1
ATOM 5006 C C . LEU B 1 335 ? -10.68 15.68 13.438 1 88.56 335 LEU B C 1
ATOM 5008 O O . LEU B 1 335 ? -9.523 15.734 13.875 1 88.56 335 LEU B O 1
ATOM 5012 N N . ALA B 1 336 ? -11.109 16.438 12.484 1 86.81 336 ALA B N 1
ATOM 5013 C CA . ALA B 1 336 ? -10.219 17.359 11.781 1 86.81 336 ALA B CA 1
ATOM 5014 C C . ALA B 1 336 ? -10.469 18.797 12.219 1 86.81 336 ALA B C 1
ATOM 5016 O O . ALA B 1 336 ? -11.602 19.281 12.18 1 86.81 336 ALA B O 1
ATOM 5017 N N . PRO B 1 337 ? -9.414 19.547 12.602 1 83.94 337 PRO B N 1
ATOM 5018 C CA . PRO B 1 337 ? -9.586 20.906 13.094 1 83.94 337 PRO B CA 1
ATOM 5019 C C . PRO B 1 337 ? -9.898 21.906 11.977 1 83.94 337 PRO B C 1
ATOM 5021 O O . PRO B 1 337 ? -10.508 22.953 12.227 1 83.94 337 PRO B O 1
ATOM 5024 N N . ASP B 1 338 ? -9.352 21.609 10.781 1 85.44 338 ASP B N 1
ATOM 5025 C CA . ASP B 1 338 ? -9.578 22.484 9.641 1 85.44 338 ASP B CA 1
ATOM 5026 C C . ASP B 1 338 ? -9.672 21.688 8.344 1 85.44 338 ASP B C 1
ATOM 5028 O O . ASP B 1 338 ? -9.602 20.453 8.359 1 85.44 338 ASP B O 1
ATOM 5032 N N . THR B 1 339 ? -9.938 22.344 7.332 1 82.69 339 THR B N 1
ATOM 5033 C CA . THR B 1 339 ? -10.141 21.719 6.035 1 82.69 339 THR B CA 1
ATOM 5034 C C . THR B 1 339 ? -8.867 21.016 5.562 1 82.69 339 THR B C 1
ATOM 5036 O O . THR B 1 339 ? -8.93 19.938 4.969 1 82.69 339 THR B O 1
ATOM 5039 N N . ARG B 1 340 ? -7.746 21.625 5.832 1 83.69 340 ARG B N 1
ATOM 5040 C CA . ARG B 1 340 ? -6.48 21.031 5.426 1 83.69 340 ARG B CA 1
ATOM 5041 C C . ARG B 1 340 ? -6.258 19.688 6.125 1 83.69 340 ARG B C 1
ATOM 5043 O O . ARG B 1 340 ? -5.828 18.719 5.5 1 83.69 340 ARG B O 1
ATOM 5050 N N . ALA B 1 341 ? -6.625 19.734 7.379 1 86.19 341 ALA B N 1
ATOM 5051 C CA . ALA B 1 341 ? -6.516 18.5 8.148 1 86.19 341 ALA B CA 1
ATOM 5052 C C . ALA B 1 341 ? -7.504 17.453 7.652 1 86.19 341 ALA B C 1
ATOM 5054 O O . ALA B 1 341 ? -7.207 16.25 7.66 1 86.19 341 ALA B O 1
ATOM 5055 N N . LEU B 1 342 ? -8.625 17.891 7.254 1 90.44 342 LEU B N 1
ATOM 5056 C CA . LEU B 1 342 ? -9.641 16.969 6.762 1 90.44 342 LEU B CA 1
ATOM 5057 C C . LEU B 1 342 ? -9.195 16.328 5.453 1 90.44 342 LEU B C 1
ATOM 5059 O O . LEU B 1 342 ? -9.414 15.125 5.25 1 90.44 342 LEU B O 1
ATOM 5063 N N . VAL B 1 343 ? -8.594 17.094 4.559 1 88.75 343 VAL B N 1
ATOM 5064 C CA . VAL B 1 343 ? -8.109 16.562 3.287 1 88.75 343 VAL B CA 1
ATOM 5065 C C . VAL B 1 343 ? -7.02 15.523 3.541 1 88.75 343 VAL B C 1
ATOM 5067 O O . VAL B 1 343 ? -7.012 14.469 2.91 1 88.75 343 VAL B O 1
ATOM 5070 N N . ARG B 1 344 ? -6.172 15.805 4.473 1 86.5 344 ARG B N 1
ATOM 5071 C CA . ARG B 1 344 ? -5.102 14.883 4.812 1 86.5 344 ARG B CA 1
ATOM 5072 C C . ARG B 1 344 ? -5.656 13.609 5.449 1 86.5 344 ARG B C 1
ATOM 5074 O O . ARG B 1 344 ? -5.195 12.508 5.148 1 86.5 344 ARG B O 1
ATOM 5081 N N . ALA B 1 345 ? -6.594 13.836 6.312 1 90.81 345 ALA B N 1
ATOM 5082 C CA . ALA B 1 345 ? -7.227 12.688 6.957 1 90.81 345 ALA B CA 1
ATOM 5083 C C . ALA B 1 345 ? -7.934 11.812 5.93 1 90.81 345 ALA B C 1
ATOM 5085 O O . ALA B 1 345 ? -7.906 10.578 6.035 1 90.81 345 ALA B O 1
ATOM 5086 N N . ASN B 1 346 ? -8.547 12.414 5.02 1 92.38 346 ASN B N 1
ATOM 5087 C CA . ASN B 1 346 ? -9.219 11.664 3.959 1 92.38 346 ASN B CA 1
ATOM 5088 C C . ASN B 1 346 ? -8.219 10.891 3.104 1 92.38 346 ASN B C 1
ATOM 5090 O O . ASN B 1 346 ? -8.5 9.766 2.68 1 92.38 346 ASN B O 1
ATOM 5094 N N . GLY B 1 347 ? -7.164 11.555 2.764 1 91.31 347 GLY B N 1
ATOM 5095 C CA . GLY B 1 347 ? -6.109 10.844 2.055 1 91.31 347 GLY B CA 1
ATOM 5096 C C . GLY B 1 347 ? -5.602 9.625 2.803 1 91.31 347 GLY B C 1
ATOM 5097 O O . GLY B 1 347 ? -5.379 8.57 2.203 1 91.31 347 GLY B O 1
ATOM 5098 N N . LEU B 1 348 ? -5.465 9.812 4.078 1 90 348 LEU B N 1
ATOM 5099 C CA . LEU B 1 348 ? -5.023 8.703 4.914 1 90 348 LEU B CA 1
ATOM 5100 C C . LEU B 1 348 ? -6.078 7.602 4.957 1 90 348 LEU B C 1
ATOM 5102 O O . LEU B 1 348 ? -5.746 6.414 4.898 1 90 348 LEU B O 1
ATOM 5106 N N . LEU B 1 349 ? -7.254 7.961 5.086 1 93.56 349 LEU B N 1
ATOM 5107 C CA . LEU B 1 349 ? -8.352 6.996 5.09 1 93.56 349 LEU B CA 1
ATOM 5108 C C . LEU B 1 349 ? -8.391 6.219 3.779 1 93.56 349 LEU B C 1
ATOM 5110 O O . LEU B 1 349 ? -8.57 4.996 3.781 1 93.56 349 LEU B O 1
ATOM 5114 N N . ALA B 1 350 ? -8.203 6.984 2.74 1 91.88 350 ALA B N 1
ATOM 5115 C CA . ALA B 1 350 ? -8.18 6.359 1.42 1 91.88 350 ALA B CA 1
ATOM 5116 C C . ALA B 1 350 ? -7.039 5.355 1.309 1 91.88 350 ALA B C 1
ATOM 5118 O O . ALA B 1 350 ? -7.207 4.273 0.747 1 91.88 350 ALA B O 1
ATOM 5119 N N . GLN B 1 351 ? -5.945 5.703 1.789 1 91.25 351 GLN B N 1
ATOM 5120 C CA . GLN B 1 351 ? -4.789 4.812 1.728 1 91.25 351 GLN B CA 1
ATOM 5121 C C . GLN B 1 351 ? -5.012 3.561 2.57 1 91.25 351 GLN B C 1
ATOM 5123 O O . GLN B 1 351 ? -4.715 2.449 2.127 1 91.25 351 GLN B O 1
ATOM 5128 N N . CYS B 1 352 ? -5.48 3.746 3.744 1 92.94 352 CYS B N 1
ATOM 5129 C CA . CYS B 1 352 ? -5.75 2.602 4.609 1 92.94 352 CYS B CA 1
ATOM 5130 C C . CYS B 1 352 ? -6.816 1.698 4 1 92.94 352 CYS B C 1
ATOM 5132 O O . CYS B 1 352 ? -6.672 0.475 3.998 1 92.94 352 CYS B O 1
ATOM 5134 N N . GLY B 1 353 ? -7.801 2.303 3.553 1 94 353 GLY B N 1
ATOM 5135 C CA . GLY B 1 353 ? -8.852 1.528 2.916 1 94 353 GLY B CA 1
ATOM 5136 C C . GLY B 1 353 ? -8.375 0.751 1.704 1 94 353 GLY B C 1
ATOM 5137 O O . GLY B 1 353 ? -8.664 -0.44 1.571 1 94 353 GLY B O 1
ATOM 5138 N N . ALA B 1 354 ? -7.645 1.461 0.876 1 92.75 354 ALA B N 1
ATOM 5139 C CA . ALA B 1 354 ? -7.117 0.825 -0.329 1 92.75 354 ALA B CA 1
ATOM 5140 C C . ALA B 1 354 ? -6.121 -0.276 0.023 1 92.75 354 ALA B C 1
ATOM 5142 O O . ALA B 1 354 ? -6.062 -1.309 -0.648 1 92.75 354 ALA B O 1
ATOM 5143 N N . SER B 1 355 ? -5.355 -0.081 0.964 1 91.38 355 SER B N 1
ATOM 5144 C CA . SER B 1 355 ? -4.406 -1.094 1.411 1 91.38 355 SER B CA 1
ATOM 5145 C C . SER B 1 355 ? -5.125 -2.344 1.907 1 91.38 355 SER B C 1
ATOM 5147 O O . SER B 1 355 ? -4.738 -3.465 1.567 1 91.38 355 SER B O 1
ATOM 5149 N N . GLY B 1 356 ? -6.086 -2.127 2.727 1 92.81 356 GLY B N 1
ATOM 5150 C CA . GLY B 1 356 ? -6.883 -3.254 3.176 1 92.81 356 GLY B CA 1
ATOM 5151 C C . GLY B 1 356 ? -7.543 -4.012 2.037 1 92.81 356 GLY B C 1
ATOM 5152 O O . GLY B 1 356 ? -7.539 -5.242 2.02 1 92.81 356 GLY B O 1
ATOM 5153 N N . SER B 1 357 ? -8.062 -3.236 1.137 1 91.69 357 SER B N 1
ATOM 5154 C CA . SER B 1 357 ? -8.727 -3.83 -0.017 1 91.69 357 SER B CA 1
ATOM 5155 C C . SER B 1 357 ? -7.754 -4.641 -0.863 1 91.69 357 SER B C 1
ATOM 5157 O O . SER B 1 357 ? -8.125 -5.668 -1.435 1 91.69 357 SER B O 1
ATOM 5159 N N . LEU B 1 358 ? -6.582 -4.16 -0.964 1 88.81 358 LEU B N 1
ATOM 5160 C CA . LEU B 1 358 ? -5.559 -4.832 -1.759 1 88.81 358 LEU B CA 1
ATOM 5161 C C . LEU B 1 358 ? -5.098 -6.117 -1.079 1 88.81 358 LEU B C 1
ATOM 5163 O O . LEU B 1 358 ? -4.867 -7.129 -1.745 1 88.81 358 LEU B O 1
ATOM 5167 N N . LEU B 1 359 ? -5.004 -6.137 0.186 1 88.56 359 LEU B N 1
ATOM 5168 C CA . LEU B 1 359 ? -4.422 -7.258 0.92 1 88.56 359 LEU B CA 1
ATOM 5169 C C . LEU B 1 359 ? -5.496 -8.273 1.301 1 88.56 359 LEU B C 1
ATOM 5171 O O . LEU B 1 359 ? -5.191 -9.445 1.539 1 88.56 359 LEU B O 1
ATOM 5175 N N . GLY B 1 360 ? -6.688 -7.898 1.357 1 91.5 360 GLY B N 1
ATOM 5176 C CA . GLY B 1 360 ? -7.762 -8.727 1.875 1 91.5 360 GLY B CA 1
ATOM 5177 C C . GLY B 1 360 ? -7.918 -10.039 1.132 1 91.5 360 GLY B C 1
ATOM 5178 O O . GLY B 1 360 ? -7.734 -11.109 1.711 1 91.5 360 GLY B O 1
ATOM 5179 N N . PRO B 1 361 ? -8.141 -9.938 -0.137 1 88.5 361 PRO B N 1
ATOM 5180 C CA . PRO B 1 361 ? -8.414 -11.156 -0.901 1 88.5 361 PRO B CA 1
ATOM 5181 C C . PRO B 1 361 ? -7.234 -12.133 -0.891 1 88.5 361 PRO B C 1
ATOM 5183 O O . PRO B 1 361 ? -7.406 -13.312 -0.565 1 88.5 361 PRO B O 1
ATOM 5186 N N . PRO B 1 362 ? -6.023 -11.688 -1.167 1 86 362 PRO B N 1
ATOM 5187 C CA . PRO B 1 362 ? -4.926 -12.656 -1.147 1 86 362 PRO B CA 1
ATOM 5188 C C . PRO B 1 362 ? -4.668 -13.227 0.246 1 86 362 PRO B C 1
ATOM 5190 O O . PRO B 1 362 ? -4.312 -14.398 0.38 1 86 362 PRO B O 1
ATOM 5193 N N . LEU B 1 363 ? -4.883 -12.492 1.268 1 88.06 363 LEU B N 1
ATOM 5194 C CA . LEU B 1 363 ? -4.66 -12.992 2.621 1 88.06 363 LEU B CA 1
ATOM 5195 C C . LEU B 1 363 ? -5.715 -14.023 3 1 88.06 363 LEU B C 1
ATOM 5197 O O . LEU B 1 363 ? -5.391 -15.07 3.574 1 88.06 363 LEU B O 1
ATOM 5201 N N . MET B 1 364 ? -6.914 -13.75 2.691 1 90.62 364 MET B N 1
ATOM 5202 C CA . MET B 1 364 ? -7.977 -14.695 3.012 1 90.62 364 MET B CA 1
ATOM 5203 C C . MET B 1 364 ? -7.848 -15.961 2.17 1 90.62 364 MET B C 1
ATOM 5205 O O . MET B 1 364 ? -8.094 -17.062 2.658 1 90.62 364 MET B O 1
ATOM 5209 N N . ALA B 1 365 ? -7.508 -15.766 0.944 1 87.44 365 ALA B N 1
ATOM 5210 C CA . ALA B 1 365 ? -7.289 -16.922 0.078 1 87.44 365 ALA B CA 1
ATOM 5211 C C . ALA B 1 365 ? -6.164 -17.797 0.608 1 87.44 365 ALA B C 1
ATOM 5213 O O . ALA B 1 365 ? -6.258 -19.031 0.576 1 87.44 365 ALA B O 1
ATOM 5214 N N . ALA B 1 366 ? -5.152 -17.156 1.018 1 84.56 366 ALA B N 1
ATOM 5215 C CA . ALA B 1 366 ? -4.035 -17.906 1.588 1 84.56 366 ALA B CA 1
ATOM 5216 C C . ALA B 1 366 ? -4.473 -18.688 2.82 1 84.56 366 ALA B C 1
ATOM 5218 O O . ALA B 1 366 ? -4.023 -19.828 3.035 1 84.56 366 ALA B O 1
ATOM 5219 N N . CYS B 1 367 ? -5.328 -18.156 3.584 1 87.12 367 CYS B N 1
ATOM 5220 C CA . CYS B 1 367 ? -5.844 -18.828 4.77 1 87.12 367 CYS B CA 1
ATOM 5221 C C . CYS B 1 367 ? -6.691 -20.031 4.379 1 87.12 367 CYS B C 1
ATOM 5223 O O . CYS B 1 367 ? -6.578 -21.109 4.988 1 87.12 367 CYS B O 1
ATOM 5225 N N . VAL B 1 368 ? -7.461 -19.844 3.359 1 87.44 368 VAL B N 1
ATOM 5226 C CA . VAL B 1 368 ? -8.312 -20.938 2.9 1 87.44 368 VAL B CA 1
ATOM 5227 C C . VAL B 1 368 ? -7.441 -22.094 2.398 1 87.44 368 VAL B C 1
ATOM 5229 O O . VAL B 1 368 ? -7.715 -23.266 2.697 1 87.44 368 VAL B O 1
ATOM 5232 N N . GLN B 1 369 ? -6.457 -21.719 1.634 1 82.81 369 GLN B N 1
ATOM 5233 C CA . GLN B 1 369 ? -5.574 -22.734 1.07 1 82.81 369 GLN B CA 1
ATOM 5234 C C . GLN B 1 369 ? -4.816 -23.484 2.17 1 82.81 369 GLN B C 1
ATOM 5236 O O . GLN B 1 369 ? -4.57 -24.688 2.057 1 82.81 369 GLN B O 1
ATOM 5241 N N . ALA B 1 370 ? -4.566 -22.781 3.207 1 80.44 370 ALA B N 1
ATOM 5242 C CA . ALA B 1 370 ? -3.723 -23.359 4.258 1 80.44 370 ALA B CA 1
ATOM 5243 C C . ALA B 1 370 ? -4.559 -24.125 5.273 1 80.44 370 ALA B C 1
ATOM 5245 O O . ALA B 1 370 ? -4.109 -25.141 5.82 1 80.44 370 ALA B O 1
ATOM 5246 N N . GLY B 1 371 ? -5.68 -23.562 5.652 1 84.25 371 GLY B N 1
ATOM 5247 C CA . GLY B 1 371 ? -6.43 -24.172 6.746 1 84.25 371 GLY B CA 1
ATOM 5248 C C . GLY B 1 371 ? -7.918 -24.266 6.469 1 84.25 371 GLY B C 1
ATOM 5249 O O . GLY B 1 371 ? -8.719 -24.438 7.395 1 84.25 371 GLY B O 1
ATOM 5250 N N . GLY B 1 372 ? -8.219 -24.094 5.285 1 87.06 372 GLY B N 1
ATOM 5251 C CA . GLY B 1 372 ? -9.625 -24.172 4.953 1 87.06 372 GLY B CA 1
ATOM 5252 C C . GLY B 1 372 ? -10.367 -22.859 5.164 1 87.06 372 GLY B C 1
ATOM 5253 O O . GLY B 1 372 ? -9.75 -21.844 5.473 1 87.06 372 GLY B O 1
ATOM 5254 N N . TRP B 1 373 ? -11.672 -22.891 5.078 1 91.62 373 TRP B N 1
ATOM 5255 C CA . TRP B 1 373 ? -12.516 -21.703 5.098 1 91.62 373 TRP B CA 1
ATOM 5256 C C . TRP B 1 373 ? -12.594 -21.109 6.5 1 91.62 373 TRP B C 1
ATOM 5258 O O . TRP B 1 373 ? -12.648 -19.891 6.66 1 91.62 373 TRP B O 1
ATOM 5268 N N . THR B 1 374 ? -12.492 -21.938 7.504 1 90.62 374 THR B N 1
ATOM 5269 C CA . THR B 1 374 ? -12.539 -21.453 8.883 1 90.62 374 THR B CA 1
ATOM 5270 C C . THR B 1 374 ? -11.32 -20.609 9.203 1 90.62 374 THR B C 1
ATOM 5272 O O . THR B 1 374 ? -11.406 -19.656 9.977 1 90.62 374 THR B O 1
ATOM 5275 N N . ALA B 1 375 ? -10.234 -20.906 8.523 1 89.44 375 ALA B N 1
ATOM 5276 C CA . ALA B 1 375 ? -9.023 -20.125 8.727 1 89.44 375 ALA B CA 1
ATOM 5277 C C . ALA B 1 375 ? -9.211 -18.688 8.227 1 89.44 375 ALA B C 1
ATOM 5279 O O . ALA B 1 375 ? -8.695 -17.734 8.828 1 89.44 375 ALA B O 1
ATOM 5280 N N . ALA B 1 376 ? -9.906 -18.562 7.207 1 91.69 376 ALA B N 1
ATOM 5281 C CA . ALA B 1 376 ? -10.203 -17.234 6.691 1 91.69 376 ALA B CA 1
ATOM 5282 C C . ALA B 1 376 ? -11.117 -16.453 7.645 1 91.69 376 ALA B C 1
ATOM 5284 O O . ALA B 1 376 ? -10.961 -15.25 7.824 1 91.69 376 ALA B O 1
ATOM 5285 N N . ALA B 1 377 ? -12.031 -17.172 8.227 1 93.81 377 ALA B N 1
ATOM 5286 C CA . ALA B 1 377 ? -12.914 -16.547 9.203 1 93.81 377 ALA B CA 1
ATOM 5287 C C . ALA B 1 377 ? -12.133 -16.094 10.438 1 93.81 377 ALA B C 1
ATOM 5289 O O . ALA B 1 377 ? -12.422 -15.047 11.008 1 93.81 377 ALA B O 1
ATOM 5290 N N . ILE B 1 378 ? -11.234 -16.844 10.805 1 92.06 378 ILE B N 1
ATOM 5291 C CA . ILE B 1 378 ? -10.398 -16.516 11.953 1 92.06 378 ILE B CA 1
ATOM 5292 C C . ILE B 1 378 ? -9.586 -15.25 11.656 1 92.06 378 ILE B C 1
ATOM 5294 O O . ILE B 1 378 ? -9.445 -14.375 12.516 1 92.06 378 ILE B O 1
ATOM 5298 N N . LEU B 1 379 ? -9.062 -15.172 10.445 1 90.31 379 LEU B N 1
ATOM 5299 C CA . LEU B 1 379 ? -8.367 -13.953 10.055 1 90.31 379 LEU B CA 1
ATOM 5300 C C . LEU B 1 379 ? -9.281 -12.742 10.148 1 90.31 379 LEU B C 1
ATOM 5302 O O . LEU B 1 379 ? -8.875 -11.688 10.648 1 90.31 379 LEU B O 1
ATOM 5306 N N . GLY B 1 380 ? -10.477 -12.914 9.648 1 93.38 380 GLY B N 1
ATOM 5307 C CA . GLY B 1 380 ? -11.445 -11.836 9.75 1 93.38 380 GLY B CA 1
ATOM 5308 C C . GLY B 1 380 ? -11.695 -11.391 11.18 1 93.38 380 GLY B C 1
ATOM 5309 O O . GLY B 1 380 ? -11.727 -10.195 11.469 1 93.38 380 GLY B O 1
ATOM 5310 N N . ALA B 1 381 ? -11.875 -12.352 12.023 1 94.25 381 ALA B N 1
ATOM 5311 C CA . ALA B 1 381 ? -12.102 -12.062 13.438 1 94.25 381 ALA B CA 1
ATOM 5312 C C . ALA B 1 381 ? -10.891 -11.367 14.055 1 94.25 381 ALA B C 1
ATOM 5314 O O . ALA B 1 381 ? -11.047 -10.438 14.852 1 94.25 381 ALA B O 1
ATOM 5315 N N . ALA B 1 382 ? -9.766 -11.812 13.688 1 90.81 382 ALA B N 1
ATOM 5316 C CA . ALA B 1 382 ? -8.531 -11.25 14.234 1 90.81 382 ALA B CA 1
ATOM 5317 C C . ALA B 1 382 ? -8.344 -9.805 13.781 1 90.81 382 ALA B C 1
ATOM 5319 O O . ALA B 1 382 ? -7.969 -8.938 14.586 1 90.81 382 ALA B O 1
ATOM 5320 N N . VAL B 1 383 ? -8.594 -9.555 12.547 1 92 383 VAL B N 1
ATOM 5321 C CA . VAL B 1 383 ? -8.445 -8.211 11.984 1 92 383 VAL B CA 1
ATOM 5322 C C . VAL B 1 383 ? -9.445 -7.262 12.633 1 92 383 VAL B C 1
ATOM 5324 O O . VAL B 1 383 ? -9.102 -6.133 12.984 1 92 383 VAL B O 1
ATOM 5327 N N . SER B 1 384 ? -10.625 -7.715 12.82 1 94.31 384 SER B N 1
ATOM 5328 C CA . SER B 1 384 ? -11.648 -6.898 13.453 1 94.31 384 SER B CA 1
ATOM 5329 C C . SER B 1 384 ? -11.328 -6.648 14.922 1 94.31 384 SER B C 1
ATOM 5331 O O . SER B 1 384 ? -11.531 -5.547 15.43 1 94.31 384 SER B O 1
ATOM 5333 N N . ALA B 1 385 ? -10.922 -7.645 15.594 1 92.75 385 ALA B N 1
ATOM 5334 C CA . ALA B 1 385 ? -10.562 -7.508 17 1 92.75 385 ALA B CA 1
ATOM 5335 C C . ALA B 1 385 ? -9.438 -6.488 17.188 1 92.75 385 ALA B C 1
ATOM 5337 O O . ALA B 1 385 ? -9.43 -5.734 18.156 1 92.75 385 ALA B O 1
ATOM 5338 N N . ALA B 1 386 ? -8.523 -6.484 16.281 1 88.38 386 ALA B N 1
ATOM 5339 C CA . ALA B 1 386 ? -7.41 -5.543 16.344 1 88.38 386 ALA B CA 1
ATOM 5340 C C . ALA B 1 386 ? -7.875 -4.117 16.047 1 88.38 386 ALA B C 1
ATOM 5342 O O . ALA B 1 386 ? -7.297 -3.152 16.547 1 88.38 386 ALA B O 1
ATOM 5343 N N . ALA B 1 387 ? -8.906 -3.963 15.266 1 93.81 387 ALA B N 1
ATOM 5344 C CA . ALA B 1 387 ? -9.398 -2.656 14.844 1 93.81 387 ALA B CA 1
ATOM 5345 C C . ALA B 1 387 ? -10.242 -2.01 15.938 1 93.81 387 ALA B C 1
ATOM 5347 O O . ALA B 1 387 ? -10.328 -0.782 16.016 1 93.81 387 ALA B O 1
ATOM 5348 N N . ILE B 1 388 ? -10.867 -2.785 16.812 1 94.38 388 ILE B N 1
ATOM 5349 C CA . ILE B 1 388 ? -11.844 -2.307 17.781 1 94.38 388 ILE B CA 1
ATOM 5350 C C . ILE B 1 388 ? -11.18 -1.316 18.75 1 94.38 388 ILE B C 1
ATOM 5352 O O . ILE B 1 388 ? -11.672 -0.201 18.922 1 94.38 388 ILE B O 1
ATOM 5356 N N . PRO B 1 389 ? -10.039 -1.614 19.297 1 90.88 389 PRO B N 1
ATOM 5357 C CA . PRO B 1 389 ? -9.414 -0.641 20.203 1 90.88 389 PRO B CA 1
ATOM 5358 C C . PRO B 1 389 ? -8.977 0.633 19.484 1 90.88 389 PRO B C 1
ATOM 5360 O O . PRO B 1 389 ? -9 1.718 20.062 1 90.88 389 PRO B O 1
ATOM 5363 N N . LEU B 1 390 ? -8.586 0.538 18.25 1 88.69 390 LEU B N 1
ATOM 5364 C CA . LEU B 1 390 ? -8.164 1.699 17.469 1 88.69 390 LEU B CA 1
ATOM 5365 C C . LEU B 1 390 ? -9.328 2.652 17.234 1 88.69 390 LEU B C 1
ATOM 5367 O O . LEU B 1 390 ? -9.18 3.867 17.391 1 88.69 390 LEU B O 1
ATOM 5371 N N . VAL B 1 391 ? -10.422 2.066 16.906 1 92.81 391 VAL B N 1
ATOM 5372 C CA . VAL B 1 391 ? -11.594 2.867 16.562 1 92.81 391 VAL B CA 1
ATOM 5373 C C . VAL B 1 391 ? -12.258 3.377 17.844 1 92.81 391 VAL B C 1
ATOM 5375 O O . VAL B 1 391 ? -12.859 4.457 17.844 1 92.81 391 VAL B O 1
ATOM 5378 N N . TRP B 1 392 ? -12.172 2.639 18.938 1 89.75 392 TRP B N 1
ATOM 5379 C CA . TRP B 1 392 ? -12.742 3.041 20.219 1 89.75 392 TRP B CA 1
ATOM 5380 C C . TRP B 1 392 ? -12.227 4.414 20.641 1 89.75 392 TRP B C 1
ATOM 5382 O O . TRP B 1 392 ? -12.992 5.242 21.141 1 89.75 392 TRP B O 1
ATOM 5392 N N . ARG B 1 393 ? -11.016 4.703 20.391 1 81.19 393 ARG B N 1
ATOM 5393 C CA . ARG B 1 393 ? -10.414 5.988 20.734 1 81.19 393 ARG B CA 1
ATOM 5394 C C . ARG B 1 393 ? -10.992 7.109 19.891 1 81.19 393 ARG B C 1
ATOM 5396 O O . ARG B 1 393 ? -11.133 8.242 20.359 1 81.19 393 ARG B O 1
ATOM 5403 N N . ALA B 1 394 ? -11.281 6.766 18.703 1 84.19 394 ALA B N 1
ATOM 5404 C CA . ALA B 1 394 ? -11.789 7.766 17.766 1 84.19 394 ALA B CA 1
ATOM 5405 C C . ALA B 1 394 ? -13.227 8.148 18.094 1 84.19 394 ALA B C 1
ATOM 5407 O O . ALA B 1 394 ? -13.656 9.273 17.844 1 84.19 394 ALA B O 1
ATOM 5408 N N . VAL B 1 395 ? -13.969 7.266 18.688 1 84.94 395 VAL B N 1
ATOM 5409 C CA . VAL B 1 395 ? -15.383 7.527 18.938 1 84.94 395 VAL B CA 1
ATOM 5410 C C . VAL B 1 395 ? -15.586 7.891 20.406 1 84.94 395 VAL B C 1
ATOM 5412 O O . VAL B 1 395 ? -16.672 8.312 20.797 1 84.94 395 VAL B O 1
ATOM 5415 N N . GLY B 1 396 ? -14.609 7.582 21.344 1 69.62 396 GLY B N 1
ATOM 5416 C CA . GLY B 1 396 ? -14.758 7.855 22.766 1 69.62 396 GLY B CA 1
ATOM 5417 C C . GLY B 1 396 ? -14.625 9.328 23.109 1 69.62 396 GLY B C 1
ATOM 5418 O O . GLY B 1 396 ? -15 9.75 24.203 1 69.62 396 GLY B O 1
ATOM 5419 N N . GLY B 1 397 ? -13.719 10.008 22.547 1 53.38 397 GLY B N 1
ATOM 5420 C CA . GLY B 1 397 ? -13.383 11.297 23.125 1 53.38 397 GLY B CA 1
ATOM 5421 C C . GLY B 1 397 ? -14.539 12.281 23.094 1 53.38 397 GLY B C 1
ATOM 5422 O O . GLY B 1 397 ? -14.516 13.289 23.797 1 53.38 397 GLY B O 1
ATOM 5423 N N . ARG B 1 398 ? -15.242 12.617 22.031 1 46.72 398 ARG B N 1
ATOM 5424 C CA . ARG B 1 398 ? -15.984 13.867 22.094 1 46.72 398 ARG B CA 1
ATOM 5425 C C . ARG B 1 398 ? -17.422 13.625 22.562 1 46.72 398 ARG B C 1
ATOM 5427 O O . ARG B 1 398 ? -18.203 12.977 21.875 1 46.72 398 ARG B O 1
ATOM 5434 N N . ARG B 1 399 ? -17.594 13.445 23.938 1 37 399 ARG B N 1
ATOM 5435 C CA . ARG B 1 399 ? -18.875 13.789 24.547 1 37 399 ARG B CA 1
ATOM 5436 C C . ARG B 1 399 ? -19.281 15.211 24.172 1 37 399 ARG B C 1
ATOM 5438 O O . ARG B 1 399 ? -18.453 16.109 24.078 1 37 399 ARG B O 1
#